Protein 5E7P (pdb70)

Nearest PDB structures (foldseek):
  5e7p-assembly1_A  TM=1.001E+00  e=0.000E+00  Mycolicibacterium smegmatis MC2 155
  5e7p-assembly2_B  TM=9.963E-01  e=0.000E+00  Mycolicibacterium smegmatis MC2 155
  5vca-assembly1_N  TM=5.232E-01  e=3.056E-39  Thermoplasma acidophilum DSM 1728
  6nyy-assembly1_B  TM=8.765E-01  e=4.030E-19  Homo sapiens
  8xks-assembly1_F  TM=8.580E-01  e=3.601E-17  Chlamydomonas reinhardtii

Sequence (1423 aa):
TPLSHLRLTARLNTSALDSRRGVVRLHPEVLAALGIREWDAVALTGTRTTAAVAGVAGPGVPAGTALLDDVTLSNAGVRENAAVLVSPVTVYGARSVTVSGSRLLATQSISPATLRMALLGKVMTVGDTVSLLPRDSAATSALASSVGITWTSELLTVTAVDPPGTVSVQPNSVVSWGTGTPEDPAPPPTGRHTVSPQRSEQPVSFDDVKVTHPQAVKLDEWLRLSLDEPELLKTLGATPHLGVLVSGPAGVGKATMVRAVCASRRVVELDGPEVGALQVDERLRSVTSAVAAVTESGGVLFIADVDALLPAGNEMRPPEPVATLILAELRKAVATPGVAFIATSAVPENVDARLRAPEVCDRELGLSLPDATARRSLLEMLLRGVPSEDLDLGDIADHTPGFVVADLAAVVREGALRAAARASSSDDDPVLRHADLEGALTVIRPLSRSAEVSVGSVTLDDVGDMVETKRALTEAVLWPLQHPDTFSRLGIDPPRGVLLYGPPGCGKTFVVRALASSGRLSVHAVKGSELMDKWVGSSEKAVRELFARARDSAPSLVFLDEIDALAPRRGQNFDSGVTDKVVASLLTELDGIEPLRDVVVLGATNRPDLIDPALLRPGRLERLVFVEPPDAAARRDILRTAGKSIPLADDVDLDSLADDLDGYSAADCVALLRESAMTAMRRSIDAADVTAADVAKARETVRPSLDPAQVESLREFAEKPLSHLRLTARLNTSALDSRRGVVRLHPEVLAALGIREWDAVALTGTRTTAAVAGVAGPGVPAGTALLDDVTLSNAGVRENAAVLVSPVTVYGARSVTVSGSRLATQSISPATLRMALLGKVMTVGDTVSLLPRDSAATSALASSVGITWTSELLTVTAVDPPGTVSVQPNSVVSWGPPTGRHTVSPQRSEQPVSFDDVKVTHPQAVKLDEWLRLSLDEPELLKTLGATPHLGVLVSGPAGVGKATMVRAVCASRRVVELDGPEVGALQVDERLRSVTSAVAAVTESGGVLFIADVDALLPAGNEMRPPEPVATLILAELRKAVATPGVAFIATSAVPENVDARLRAPEVCDRELGLSLPDATARRSLLEMLLRGVPSEDLDLGDIADHTPGFVVADLAAVVREGALRAAARASSSDDDPVLRHADLEGALTVIRPLSRSASEEVSVGSVTLDDVGDMVETKRALTEAVLWPLQHPDTFSRLGIDPPRGVLLYGPPGCGKTFVVRALASSGRLSVHAVKGSELMDKWVGSSEKAVRELFARARDSAPSLVFLDEIDALAPRGVTDKVVASLLTELDGIEPLRDVVVLGATNRPDLIDPALLRPGRLERLVFVEPPDAAARRDILRTAGKSIPLADDVDLDSLADDLDGYSAADCVALLRESAMTAMRRSIDAADVTAADVAKARETVRPSLDPAQVESLREFAEK

Organism: Mycolicibacterium smegmatis (strain ATCC 700084 / mc(2)155) (NCBI:txid246196)

Solvent-accessible surface area: 57367 Å² total; per-residue (Å²): 145,120,124,11,82,6,168,5,56,0,89,53,13,127,54,78,64,21,18,74,17,28,4,0,20,0,30,27,0,0,12,20,0,3,44,25,81,55,22,43,8,0,12,0,47,33,126,103,81,2,10,2,9,0,0,52,10,40,143,75,18,77,8,7,10,0,26,0,1,66,20,7,18,69,11,0,22,12,184,98,96,15,56,0,68,0,17,31,45,95,20,137,33,3,111,28,0,30,0,46,31,51,58,145,7,16,84,82,20,56,24,47,25,0,36,98,10,0,51,7,56,11,0,16,77,27,5,31,18,8,7,16,33,45,145,122,88,45,36,66,62,4,23,82,51,20,35,12,114,12,85,35,48,81,2,59,2,68,41,17,51,24,118,46,15,0,0,0,19,27,44,0,6,1,30,9,23,110,53,79,138,105,31,78,84,27,73,95,43,2,141,52,90,66,47,84,104,190,29,169,60,123,40,50,46,41,29,10,40,17,19,15,68,10,0,76,50,0,23,32,6,1,86,5,11,34,71,71,58,116,8,16,149,75,43,69,18,66,65,64,3,0,0,0,0,4,11,26,26,16,2,14,11,22,48,0,0,78,2,9,1,31,49,30,54,8,0,34,0,31,0,3,26,0,20,64,34,106,57,99,76,21,43,90,1,0,53,46,0,0,56,24,0,38,86,86,11,10,0,1,0,0,5,16,0,13,33,6,0,69,19,22,95,100,101,141,88,37,94,119,15,5,71,97,0,1,42,37,0,89,113,0,6,60,31,116,44,3,0,0,0,0,1,0,27,62,14,43,70,0,3,28,91,0,39,20,106,95,0,3,54,37,11,0,2,4,12,8,9,25,36,86,4,10,113,16,15,0,81,38,47,15,143,73,9,66,48,97,120,16,85,16,14,41,0,2,93,119,0,61,2,16,2,38,22,6,0,21,20,0,2,38,8,0,3,13,33,0,18,44,59,4,95,98,65,133,94,102,6,37,0,87,41,65,7,0,88,13,0,34,64,7,29,29,7,10,10,42,4,67,86,120,42,51,3,3,2,23,56,87,54,5,11,29,18,104,108,11,44,113,17,0,35,51,5,0,14,44,5,10,85,17,56,18,8,14,48,86,68,61,56,93,23,15,27,4,0,0,0,1,0,6,90,34,3,12,14,26,65,0,0,64,3,0,8,7,38,6,106,10,1,31,7,50,10,75,0,31,60,0,33,107,127,52,55,44,61,12,42,124,10,2,107,30,6,0,33,15,0,96,11,0,29,36,0,0,0,10,0,14,52,0,27,30,1,0,13,102,223,40,104,64,183,56,112,24,66,14,91,119,0,14,56,11,0,32,89,20,2,68,39,4,60,74,54,69,56,1,1,7,0,0,0,1,56,105,2,60,55,1,30,57,11,0,39,137,113,21,41,0,67,111,57,18,42,4,86,22,11,89,32,64,8,10,62,55,10,0,120,53,44,6,164,54,13,42,59,22,157,97,21,75,20,42,55,23,0,76,91,0,116,20,2,2,16,54,19,0,74,34,1,14,72,44,3,0,12,15,0,0,132,115,36,61,147,54,11,69,2,36,41,71,3,14,58,125,1,65,127,98,18,132,60,76,32,64,107,70,103,12,84,72,14,95,69,38,59,158,184,192,118,26,92,8,171,1,59,0,89,60,10,138,47,80,64,18,20,70,20,30,3,0,21,0,28,21,0,0,11,18,1,1,48,25,72,57,23,41,11,0,12,0,50,35,127,105,75,3,10,3,9,0,0,53,11,38,145,81,22,66,10,6,5,0,28,0,1,65,18,9,16,74,13,0,21,12,75,96,98,38,57,0,67,0,29,18,44,82,10,129,38,4,97,27,0,27,1,52,33,45,207,134,5,45,115,82,17,53,25,51,27,0,36,99,10,1,51,5,55,14,1,17,70,22,5,33,18,10,15,12,29,68,150,127,87,36,30,66,66,5,28,82,50,19,36,16,107,10,62,26,56,78,2,57,1,69,42,18,46,26,121,44,17,0,0,0,20,26,45,0,6,0,18,37,94,118,114,47,1,93,36,84,66,36,83,130,87,27,159,37,126,38,50,50,39,31,7,34,24,18,14,78,6,0,78,49,0,24,20,2,0,101,4,10,35,76,64,61,137,9,9,67,87,39,70,22,97,57,70,0,0,0,0,0,5,11,21,26,14,3,14,12,23,50,0,1,82,4,8,1,28,52,26,49,9,0,27,1,29,0,3,25,0,19,60,32,111,55,101,61,19,41,108,0,1,54,29,0,2,60,19,0,53,143,80,14,10,0,1,0,0,5,15,0,12,31,6,0,56,16,26,91,142,167,135,79,44,86,115,13,7,72,98,0,1,43,23,0,87,109,0,6,57,24,111,42,4,0,0,0,0,1,0,27,48,11,36,74,0,4,26,91,0,39,19,114,82,0,3,61,41,12,0,2,5,6,8,9,30,38,84,15,10,107,10,14,0,79,38,48,15,143,76,11,60,45,77,126,18,85,18,14,47,0,1,95,122,0,59,3,16,3,38,26,6,0,22,17,0,0,37,8,0,3,32,29,0,23,48,75,8,82,96,84,97,87,90,3,55,0,113,42,65,6,0,89,15,0,36,67,5,22,26,9,8,11,40,3,38,70,77,67,95,24,48,4,3,1,25,58,136,49,6,14,33,17,75,137,12,40,157,36,0,31,65,7,2,13,40,8,1,43,20,42,26,10,20,48,93,74,61,59,100,20,24,60,7,0,0,0,2,0,2,87,34,5,14,11,28,63,0,4,55,2,5,6,7,35,3,106,5,1,33,7,44,12,66,0,51,78,1,43,113,55,53,74,45,60,15,18,130,10,2,110,32,5,0,42,15,0,90,11,0,21,29,0,4,0,9,2,6,49,0,29,32,1,0,56,174,105,80,60,102,120,5,14,57,11,1,35,88,15,2,66,38,6,56,79,54,76,54,2,2,5,2,0,0,2,48,81,1,55,77,1,35,62,12,0,42,144,119,20,36,0,66,111,67,18,44,3,92,21,12,90,29,63,7,15,63,57,14,0,122,56,41,10,155,67,15,41,63,25,155,91,20,68,21,45,64,23,0,80,88,0,114,20,2,4,17,54,12,0,71,24,0,15,86,38,3,0,9,30,0,2,140,111,38,52,142,58,8,76,4,35,39,70,5,14,59,123,1,64,116,93,12,149,56,81,28,75,96,69,63,17,91,58,3,99,107,40,59,153,111

Radius of gyration: 36.1 Å; Cα contacts (8 Å, |Δi|>4): 3089; chains: 2; bounding box: 114×75×90 Å

Foldseek 3Di:
DDWDKDKAWEAEDPDLLQAQQQEKEAALLVCLQQVHDFQAKKWKADPAIDIGGYFHHDPPAARRYMYHHPQVCVRRVHDHRGMIMITGDAAAAWLEWEKEDDLVCLAVPDQLNVLLLQALHKAAAFGKHWSDSDAVPLLVVQLVLLPNDDGTGIMGTHDIPPHDMYGRFLNHTYHYPQDDPVHDGGDAWFAKDKDAFLHDAPAALVLCCVAWVLLVVVLVLCCCLQPVVVVCVVVVHDSFAAEEEAAFTQQQRVSSVCNSQNRWMEIEGEQSRLLPDDLVVSLVRLLVSLCVCLVVATEYEYEANLSVAFQDFVVGHTDPSNVSSVVSQLVSRPRRRYYYYYYHHDPLRGHVSCCPCSHHVAYAYTKAAALVRQLSLLVVSCVVNAADAQPSSVLSVPDFLAHSSLSSQLVSSQSVVQVVVCVVVVHNGHGHNCSSVSSVSSGDGSQSSRPVRQRNAAVLLDFDPPVVLVVCCVLPVVLQVPVPVCVVVVHFARAAAEEEEAPQACSPVVVSNVRRNIPEGEQEDELCCLPPGGDDQSQVVLVRSLSNCVSHFLYEYEYEQVLSQAFAPPPDDDPCSSVSSNVSNLVSLLVCLRDRSYYYYYYHHCPVRGHCSQCDTSHRPHYDYRAFQALVRQLRLLCSLCVSQAADPQDDSNVVSNVPPLAGSNLSSQLSNQQQNLQCVVDVSRRHRYPVSSVVSCVVRDRDHDPVSRVVRVCVSPD/DFDKAKAWEAEDPDLLQAQLFEKEAALLLCLQRVHDAQAKKWKADVHIDIGGYFHHDPPAFRRYMYHHDQRCVQRVHDHRGMIMIHGDAAAAWLEWAKADDPVCQPPPDQLNVLLLQALHKDAAFGKHFSDSDCPDLLVVQCVLLPNDDGGDIMGTHDTPPHDMYGRFLNHTYHNNPDWQAKDKAAALHDAPAALVLCCVAWVLLVVVLVLQCCLQPPVVVCVVVVHHSFAAEEEAAFTQQQRVSSVCNSQNRWIEIEGAQSRLLPDDLVVSLVRLLVSLCVCLVPATEYEYEANLSNAFQDFVVGHTDPSNVSSVVSQLVQSPRRRYYYYYYHHDPLRGHVSCCDCSHHPAYAYTKAAALVRLLSLLVVSCVPRAADAQPSSVLSVVQQLAHSSLSSQLVSSLSVVQCVVCVVVVHRGYGYNVSSVSSVSSGDGSCSSHSDVPRQRNAAPLLDWFCPVVLVVCCVQPVCLQVCVVVCVVVVHAARAAAEEEEAPQACRVVSVSRVSRNIPAGEQEDELVVLPPRGPDQSQVVLVNSLSNCVSHFLYEYEYENQLSQAFLVSSVSSVVSNLVSLLVCLRDRSYYYYYYDHCPVRHNCSQCDPSHNVHYDYRAFAALVRLLRLLCSLCPSQAADPQDDSNVVSNVLPLAGSNLSSQLSNQQQNLLCVVDVSRRHGYPVSSVVSCVVRDRPHDPVSNVVRVPPNVD

Secondary structure (DSSP, 8-state):
-----EEEEEEE---TTTSSSSEEEE-HHHHHHHT--TT-EEEEESSSEEEEEEEE--TT--TTEEEE-HHHHHHHT--TTEEEEEEE---EEPSEEEEE--HHHHHHS-HHHHHHHTTT-EEETT-EEES-S---HHHHHHHHHHT--S---EEEEEEEESSSEEE--TT-EEEE----SSSPPPPP-S--EEE-TT---SS-HHHHHTT-THHHHHHHHHHHHHT-HHHHHHHT--S--EEEEE-STTSSHHHHHHHHTTTS-EEEEEHHHHHHS-HHHHHHHHHHHHHHHHHH-EEEEEETTTTTSB---SSS---THHHHHHHHHHHHHTSTTEEEEEE-SSGGGB-TTTSSTTS--EEEE-----HHHHHHHHHHHTTT--BS---HHHHHHT-TT--HHHHHHHHHHHHHHHHHHHHHH-SPP-B-HHHHHHHTTT---GGG----STTS--GGGS-S-HHHHHHHIIIIIHHHH-HHHHHHTTPPPPPEEEEE--TTSSTTHHHHHHTTSSSSEEEEEEHHIIIIISSS-HHHHHHHHHHHHHHT-SEEEEEETHHHHSBPTTS--STTHHHHHHHHHHHHHHHHTT-SSEEEEEEES-GGGB-GGGGSTTSEEEEEE-PPP-HHHHHHHHHHHTTTS-B-TT--HHHHHHH-TT--HHHHHHHHHHHHHHHHHH-STT-SB-HHHHHHHHHHS-----HHHHHHHHTTTT-/----EEEEEEEP--GGGSSSSEEEE-HHHHHHHT--TT-EEEEESSSEEEEEEEEPPTT--TTEEEE-HHHHHHHT--TTEEEEEEE---EEPSEEEEE--HHHHHHS-HHHHHHHTTT-EEETT-EEES-S----HHHHHHHHTT--S---EEEEEEEESSSEEE--TT-EEE-----S--EEEPTT---SS-HHHHHTT-THHHHHHHHHHHHHT-HHHHHHTT----EEEEEE-STTSSHHHHHHHHTTTS-EEEEEHHHHHHS-HHHHHHHHHHHHHHHHHH-EEEEEETGGGTSB---SSSPPPHHHHHHHHHHHHHHTSTTEEEEEE-SSGGGB-TTTSSTTS--EEEE-----HHHHHHHHHHHTTT--BS---HHHHHHT-TT--HHHHHHHHHHHHHHHHHHHHHHTPPP-B-HHHHHHHTTTPPPGGGSSS-S-STTSS-GGGS-S-HHHHHHHIIIIIHHHH-HHHHHHTTPPPPPPEEEE--TTSSHHHHHHHHTTSSSSEEEEEEHHHHTTTSSS-HHHHHHHHHHHHHHH-SEEEEEETHHHHSB--HHHHHHHHHHHHHHHHTT-SSEEEEEEES-GGGB-GGGGSTTSS-EEEE-PPP-HHHHHHHHHHHTTT--B-TT--HHHHHHH-TT--HHHHHHHHHHHHHHHHHH-STT--B-HHHHHHHHHHS-----HHHHHHHHTTTT-

CATH classification: 3.40.50.300 (+1 more: 3.40.50.300)

InterPro domains:
  IPR003338 CDC48, N-terminal subdomain [PF02359] (34-106)
  IPR003338 CDC48, N-terminal subdomain [SM01073] (23-107)
  IPR003593 AAA+ ATPase domain [SM00382] (262-393)
  IPR003593 AAA+ ATPase domain [SM00382] (518-655)
  IPR003959 ATPase, AAA-type, core [PF00004] (266-389)
  IPR003959 ATPase, AAA-type, core [PF00004] (522-652)
  IPR003960 ATPase, AAA-type, conserved site [PS00674] (623-641)
  IPR009010 Aspartate decarboxylase-like domain superfamily [SSF50692] (34-105)
  IPR027417 P-loop containing nucleoside triphosphate hydrolase [G3DSA:3.40.50.300] (216-392)
  IPR027417 P-loop containing nucleoside triphosphate hydrolase [G3DSA:3.40.50.300] (481-734)
  IPR027417 P-loop containing nucleoside triphosphate hydrolase [SSF52540] (225-448)
  IPR027417 P-loop containing nucleoside triphosphate hydrolase [SSF52540] (481-738)
  IPR041569 AAA ATPase, AAA+ lid domain [PF17862] (675-718)
  IPR050168 AAA ATPase domain-containing protein [PTHR23077] (211-742)

Structure (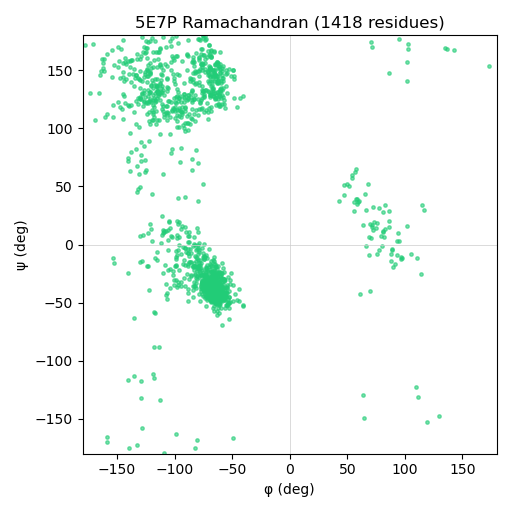mmCIF, N/CA/C/O backbone):
data_5E7P
#
_entry.id   5E7P
#
_cell.length_a   86.801
_cell.length_b   111.816
_cell.length_c   151.705
_cell.angle_alpha   90.00
_cell.angle_beta   90.00
_cell.angle_gamma   90.00
#
_symmetry.space_group_name_H-M   'P 21 21 21'
#
loop_
_entity.id
_entity.type
_entity.pdbx_description
1 polymer 'Cell division control protein Cdc48'
2 non-polymer "ADENOSINE-5'-DIPHOSPHATE"
3 non-polymer 'TETRAETHYLENE GLYCOL'
4 non-polymer GLYCEROL
5 non-polymer 'TRIETHYLENE GLYCOL'
6 water water
#
loop_
_atom_site.group_PDB
_atom_site.id
_atom_site.type_symbol
_atom_site.label_atom_id
_atom_site.label_alt_id
_atom_site.label_comp_id
_atom_site.label_asym_id
_atom_site.label_entity_id
_atom_site.label_seq_id
_atom_site.pdbx_PDB_ins_code
_atom_site.Cartn_x
_atom_site.Cartn_y
_atom_site.Cartn_z
_atom_site.occupancy
_atom_site.B_iso_or_equiv
_atom_site.auth_seq_id
_atom_site.auth_comp_id
_atom_site.auth_asym_id
_atom_site.auth_atom_id
_atom_site.pdbx_PDB_model_num
ATOM 1 N N . THR A 1 17 ? 78.748 63.286 62.316 1.00 76.27 17 THR A N 1
ATOM 2 C CA . THR A 1 17 ? 79.471 62.744 63.460 1.00 74.34 17 THR A CA 1
ATOM 3 C C . THR A 1 17 ? 80.251 61.488 63.075 1.00 73.04 17 THR A C 1
ATOM 4 O O . THR A 1 17 ? 79.693 60.568 62.476 1.00 72.51 17 THR A O 1
ATOM 6 N N . PRO A 1 18 ? 81.549 61.449 63.425 1.00 71.42 18 PRO A N 1
ATOM 7 C CA . PRO A 1 18 ? 82.437 60.321 63.119 1.00 68.81 18 PRO A CA 1
ATOM 8 C C . PRO A 1 18 ? 81.942 59.005 63.720 1.00 64.35 18 PRO A C 1
ATOM 9 O O . PRO A 1 18 ? 81.571 58.952 64.895 1.00 62.37 18 PRO A O 1
ATOM 13 N N . LEU A 1 19 ? 81.937 57.954 62.907 1.00 61.83 19 LEU A N 1
ATOM 14 C CA . LEU A 1 19 ? 81.428 56.656 63.333 1.00 57.92 19 LEU A CA 1
ATOM 15 C C . LEU A 1 19 ? 82.534 55.795 63.933 1.00 51.62 19 LEU A C 1
ATOM 16 O O . LEU A 1 19 ? 83.300 55.153 63.210 1.00 49.35 19 LEU A O 1
ATOM 21 N N . SER A 1 20 ? 82.613 55.789 65.260 1.00 45.71 20 SER A N 1
ATOM 22 C CA . SER A 1 20 ? 83.636 55.023 65.963 1.00 41.66 20 SER A CA 1
ATOM 23 C C . SER A 1 20 ? 83.391 53.521 65.823 1.00 34.45 20 SER A C 1
ATOM 24 O O . SER A 1 20 ? 82.256 53.085 65.659 1.00 32.99 20 SER A O 1
ATOM 27 N N . HIS A 1 21 ? 84.462 52.736 65.887 1.00 31.82 21 HIS A N 1
ATOM 28 C CA . HIS A 1 21 ? 84.366 51.296 65.680 1.00 32.29 21 HIS A CA 1
ATOM 29 C C . HIS A 1 21 ? 85.601 50.579 66.214 1.00 34.19 21 HIS A C 1
ATOM 30 O O . HIS A 1 21 ? 86.675 51.170 66.325 1.00 37.29 21 HIS A O 1
ATOM 37 N N . LEU A 1 22 ? 85.444 49.300 66.537 1.00 33.56 22 LEU A N 1
ATOM 38 C CA . LEU A 1 22 ? 86.550 48.490 67.029 1.00 34.67 22 LEU A CA 1
ATOM 39 C C . LEU A 1 22 ? 86.436 47.062 66.523 1.00 38.18 22 LEU A C 1
ATOM 40 O O . LEU A 1 22 ? 85.335 46.530 66.381 1.00 35.70 22 LEU A O 1
ATOM 45 N N . ARG A 1 23 ? 87.579 46.446 66.242 1.00 43.61 23 ARG A N 1
ATOM 46 C CA . ARG A 1 23 ? 87.610 45.025 65.943 1.00 46.12 23 ARG A CA 1
ATOM 47 C C . ARG A 1 23 ? 87.863 44.270 67.238 1.00 44.89 23 ARG A C 1
ATOM 48 O O . ARG A 1 23 ? 88.823 44.557 67.951 1.00 44.74 23 ARG A O 1
ATOM 56 N N . LEU A 1 24 ? 86.995 43.315 67.548 1.00 44.00 24 LEU A N 1
ATOM 57 C CA . LEU A 1 24 ? 87.149 42.519 68.757 1.00 46.27 24 LEU A CA 1
ATOM 58 C C . LEU A 1 24 ? 87.128 41.033 68.428 1.00 48.30 24 LEU A C 1
ATOM 59 O O . LEU A 1 24 ? 86.816 40.641 67.304 1.00 47.51 24 LEU A O 1
ATOM 64 N N . THR A 1 25 ? 87.468 40.214 69.417 1.00 50.18 25 THR A N 1
ATOM 65 C CA . THR A 1 25 ? 87.362 38.768 69.285 1.00 51.73 25 THR A CA 1
ATOM 66 C C . THR A 1 25 ? 85.989 38.330 69.783 1.00 51.95 25 THR A C 1
ATOM 67 O O . THR A 1 25 ? 85.565 38.709 70.875 1.00 50.23 25 THR A O 1
ATOM 71 N N . ALA A 1 26 ? 85.291 37.538 68.976 1.00 53.77 26 ALA A N 1
ATOM 72 C CA . ALA A 1 26 ? 83.941 37.105 69.317 1.00 53.31 26 ALA A CA 1
ATOM 73 C C . ALA A 1 26 ? 83.939 35.708 69.923 1.00 57.18 26 ALA A C 1
ATOM 74 O O . ALA A 1 26 ? 84.135 34.718 69.218 1.00 59.78 26 ALA A O 1
ATOM 76 N N . ARG A 1 27 ? 83.717 35.632 71.232 1.00 57.75 27 ARG A N 1
ATOM 77 C CA . ARG A 1 27 ? 83.633 34.346 71.915 1.00 60.57 27 ARG A CA 1
ATOM 78 C C . ARG A 1 27 ? 82.184 33.958 72.190 1.00 58.67 27 ARG A C 1
ATOM 79 O O . ARG A 1 27 ? 81.336 34.815 72.432 1.00 56.89 27 ARG A O 1
ATOM 87 N N . LEU A 1 28 ? 81.910 32.658 72.148 1.00 59.68 28 LEU A N 1
ATOM 88 C CA . LEU A 1 28 ? 80.563 32.143 72.353 1.00 59.57 28 LEU A CA 1
ATOM 89 C C . LEU A 1 28 ? 80.141 32.264 73.814 1.00 60.72 28 LEU A C 1
ATOM 90 O O . LEU A 1 28 ? 80.797 31.725 74.706 1.00 61.22 28 LEU A O 1
ATOM 95 N N . ASN A 1 29 ? 79.044 32.976 74.051 1.00 61.08 29 ASN A N 1
ATOM 96 C CA . ASN A 1 29 ? 78.478 33.084 75.388 1.00 61.64 29 ASN A CA 1
ATOM 97 C C . ASN A 1 29 ? 77.919 31.732 75.812 1.00 64.41 29 ASN A C 1
ATOM 98 O O . ASN A 1 29 ? 76.964 31.233 75.219 1.00 65.13 29 ASN A O 1
ATOM 103 N N . THR A 1 30 ? 78.522 31.143 76.838 1.00 67.05 30 THR A N 1
ATOM 104 C CA . THR A 1 30 ? 78.177 29.788 77.258 1.00 71.05 30 THR A CA 1
ATOM 105 C C . THR A 1 30 ? 76.992 29.734 78.223 1.00 72.43 30 THR A C 1
ATOM 106 O O . THR A 1 30 ? 76.417 28.668 78.448 1.00 74.95 30 THR A O 1
ATOM 110 N N . SER A 1 31 ? 76.630 30.879 78.792 1.00 69.85 31 SER A N 1
ATOM 111 C CA . SER A 1 31 ? 75.509 30.942 79.724 1.00 69.21 31 SER A CA 1
ATOM 112 C C . SER A 1 31 ? 74.172 30.938 78.987 1.00 67.37 31 SER A C 1
ATOM 113 O O . SER A 1 31 ? 73.870 31.858 78.228 1.00 65.77 31 SER A O 1
ATOM 116 N N . ALA A 1 32 ? 73.373 29.900 79.221 1.00 67.68 32 ALA A N 1
ATOM 117 C CA . ALA A 1 32 ? 72.077 29.761 78.561 1.00 66.49 32 ALA A CA 1
ATOM 118 C C . ALA A 1 32 ? 71.085 30.832 79.008 1.00 62.94 32 ALA A C 1
ATOM 119 O O . ALA A 1 32 ? 70.183 31.206 78.257 1.00 60.69 32 ALA A O 1
ATOM 121 N N . LEU A 1 33 ? 71.256 31.320 80.232 1.00 61.84 33 LEU A N 1
ATOM 122 C CA . LEU A 1 33 ? 70.369 32.340 80.781 1.00 60.44 33 LEU A CA 1
ATOM 123 C C . LEU A 1 33 ? 70.738 33.737 80.290 1.00 57.43 33 LEU A C 1
ATOM 124 O O . LEU A 1 33 ? 70.049 34.712 80.587 1.00 56.14 33 LEU A O 1
ATOM 129 N N . ASP A 1 34 ? 71.827 33.827 79.535 1.00 57.29 34 ASP A N 1
ATOM 130 C CA . ASP A 1 34 ? 72.300 35.106 79.028 1.00 56.82 34 ASP A CA 1
ATOM 131 C C . ASP A 1 34 ? 72.216 35.124 77.505 1.00 56.29 34 ASP A C 1
ATOM 132 O O . ASP A 1 34 ? 72.441 36.155 76.868 1.00 54.79 34 ASP A O 1
ATOM 137 N N . SER A 1 35 ? 71.876 33.976 76.930 1.00 57.63 35 SER A N 1
ATOM 138 C CA . SER A 1 35 ? 71.908 33.802 75.484 1.00 59.79 35 SER A CA 1
ATOM 139 C C . SER A 1 35 ? 70.522 33.863 74.853 1.00 60.06 35 SER A C 1
ATOM 140 O O . SER A 1 35 ? 69.514 33.623 75.518 1.00 60.14 35 SER A O 1
ATOM 143 N N . ARG A 1 36 ? 70.492 34.188 73.564 1.00 61.26 36 ARG A N 1
ATOM 144 C CA . ARG A 1 36 ? 69.259 34.224 72.783 1.00 64.17 36 ARG A CA 1
ATOM 145 C C . ARG A 1 36 ? 68.244 35.221 73.341 1.00 62.35 36 ARG A C 1
ATOM 146 O O . ARG A 1 36 ? 67.039 34.969 73.335 1.00 63.30 36 ARG A O 1
ATOM 154 N N . ARG A 1 37 ? 68.746 36.355 73.820 1.00 59.80 37 ARG A N 1
ATOM 155 C CA . ARG A 1 37 ? 67.897 37.411 74.364 1.00 57.16 37 ARG A CA 1
ATOM 156 C C . ARG A 1 37 ? 68.201 38.757 73.711 1.00 56.57 37 ARG A C 1
ATOM 157 O O . ARG A 1 37 ? 67.704 39.796 74.145 1.00 58.09 37 ARG A O 1
ATOM 165 N N . GLY A 1 38 ? 69.023 38.729 72.666 1.00 53.30 38 GLY A N 1
ATOM 166 C CA . GLY A 1 38 ? 69.367 39.931 71.929 1.00 49.26 38 GLY A CA 1
ATOM 167 C C . GLY A 1 38 ? 70.388 40.794 72.644 1.00 45.52 38 GLY A C 1
ATOM 168 O O . GLY A 1 38 ? 70.381 42.017 72.511 1.00 43.78 38 GLY A O 1
ATOM 169 N N . VAL A 1 39 ? 71.276 40.155 73.397 1.00 44.59 39 VAL A N 1
ATOM 170 C CA . VAL A 1 39 ? 72.259 40.881 74.193 1.00 44.38 39 VAL A CA 1
ATOM 171 C C . VAL A 1 39 ? 73.687 40.431 73.899 1.00 45.27 39 VAL A C 1
ATOM 172 O O . VAL A 1 39 ? 73.996 39.241 73.952 1.00 48.22 39 VAL A O 1
ATOM 176 N N . VAL A 1 40 ? 74.552 41.391 73.587 1.00 43.88 40 VAL A N 1
ATOM 177 C CA . VAL A 1 40 ? 75.973 41.120 73.398 1.00 43.57 40 VAL A CA 1
ATOM 178 C C . VAL A 1 40 ? 76.783 41.741 74.543 1.00 43.10 40 VAL A C 1
ATOM 179 O O . VAL A 1 40 ? 76.562 42.893 74.917 1.00 41.88 40 VAL A O 1
ATOM 183 N N . ARG A 1 41 ? 77.706 40.967 75.108 1.00 44.47 41 ARG A N 1
ATOM 184 C CA . ARG A 1 41 ? 78.474 41.413 76.269 1.00 43.92 41 ARG A CA 1
ATOM 185 C C . ARG A 1 41 ? 79.782 42.113 75.887 1.00 44.85 41 ARG A C 1
ATOM 186 O O . ARG A 1 41 ? 80.668 41.519 75.269 1.00 43.86 41 ARG A O 1
ATOM 194 N N . LEU A 1 42 ? 79.892 43.380 76.272 1.00 45.34 42 LEU A N 1
ATOM 195 C CA . LEU A 1 42 ? 81.071 44.180 75.970 1.00 46.18 42 LEU A CA 1
ATOM 196 C C . LEU A 1 42 ? 81.719 44.707 77.244 1.00 48.38 42 LEU A C 1
ATOM 197 O O . LEU A 1 42 ? 81.035 44.999 78.225 1.00 49.30 42 LEU A O 1
ATOM 202 N N . HIS A 1 43 ? 83.041 44.824 77.224 1.00 49.35 43 HIS A N 1
ATOM 203 C CA . HIS A 1 43 ? 83.771 45.437 78.323 1.00 49.34 43 HIS A CA 1
ATOM 204 C C . HIS A 1 43 ? 83.396 46.913 78.393 1.00 47.26 43 HIS A C 1
ATOM 205 O O . HIS A 1 43 ? 83.151 47.541 77.364 1.00 45.15 43 HIS A O 1
ATOM 212 N N . PRO A 1 44 ? 83.328 47.470 79.610 1.00 48.84 44 PRO A N 1
ATOM 213 C CA . PRO A 1 44 ? 82.993 48.888 79.784 1.00 47.85 44 PRO A CA 1
ATOM 214 C C . PRO A 1 44 ? 83.929 49.827 79.023 1.00 47.63 44 PRO A C 1
ATOM 215 O O . PRO A 1 44 ? 83.502 50.902 78.599 1.00 47.19 44 PRO A O 1
ATOM 219 N N . GLU A 1 45 ? 85.186 49.427 78.855 1.00 47.17 45 GLU A N 1
ATOM 220 C CA . GLU A 1 45 ? 86.142 50.249 78.122 1.00 47.92 45 GLU A CA 1
ATOM 221 C C . GLU A 1 45 ? 85.753 50.365 76.649 1.00 44.82 45 GLU A C 1
ATOM 222 O O . GLU A 1 45 ? 85.989 51.395 76.015 1.00 43.28 45 GLU A O 1
ATOM 228 N N . VAL A 1 46 ? 85.152 49.307 76.114 1.00 42.92 46 VAL A N 1
ATOM 229 C CA . VAL A 1 46 ? 84.640 49.329 74.749 1.00 42.56 46 VAL A CA 1
ATOM 230 C C . VAL A 1 46 ? 83.484 50.319 74.643 1.00 41.89 46 VAL A C 1
ATOM 231 O O . VAL A 1 46 ? 83.419 51.114 73.706 1.00 40.26 46 VAL A O 1
ATOM 235 N N . LEU A 1 47 ? 82.581 50.268 75.619 1.00 42.46 47 LEU A N 1
ATOM 236 C CA . LEU A 1 47 ? 81.452 51.189 75.678 1.00 40.43 47 LEU A CA 1
ATOM 237 C C . LEU A 1 47 ? 81.938 52.632 75.735 1.00 40.15 47 LEU A C 1
ATOM 238 O O . LEU A 1 47 ? 81.382 53.513 75.079 1.00 40.00 47 LEU A O 1
ATOM 243 N N . ALA A 1 48 ? 82.984 52.864 76.520 1.00 40.00 48 ALA A N 1
ATOM 244 C CA . ALA A 1 48 ? 83.565 54.194 76.645 1.00 39.71 48 ALA A CA 1
ATOM 245 C C . ALA A 1 48 ? 84.248 54.627 75.345 1.00 41.64 48 ALA A C 1
ATOM 246 O O . ALA A 1 48 ? 84.088 55.762 74.898 1.00 43.85 48 ALA A O 1
ATOM 248 N N . ALA A 1 49 ? 85.002 53.714 74.740 1.00 40.82 49 ALA A N 1
ATOM 249 C CA . ALA A 1 49 ? 85.726 54.004 73.503 1.00 40.50 49 ALA A CA 1
ATOM 250 C C . ALA A 1 49 ? 84.779 54.261 72.336 1.00 39.84 49 ALA A C 1
ATOM 251 O O . ALA A 1 49 ? 85.062 55.080 71.460 1.00 42.57 49 ALA A O 1
ATOM 253 N N . LEU A 1 50 ? 83.656 53.554 72.328 1.00 36.33 50 LEU A N 1
ATOM 254 C CA . LEU A 1 50 ? 82.670 53.708 71.267 1.00 35.35 50 LEU A CA 1
ATOM 255 C C . LEU A 1 50 ? 81.776 54.928 71.481 1.00 37.91 50 LEU A C 1
ATOM 256 O O . LEU A 1 50 ? 81.142 55.414 70.545 1.00 38.67 50 LEU A O 1
ATOM 261 N N . GLY A 1 51 ? 81.727 55.418 72.715 1.00 40.84 51 GLY A N 1
ATOM 262 C CA . GLY A 1 51 ? 80.938 56.594 73.036 1.00 40.75 51 GLY A CA 1
ATOM 263 C C . GLY A 1 51 ? 79.492 56.271 73.359 1.00 40.05 51 GLY A C 1
ATOM 264 O O . GLY A 1 51 ? 78.600 57.092 73.144 1.00 39.62 51 GLY A O 1
ATOM 265 N N . ILE A 1 52 ? 79.259 55.072 73.882 1.00 40.04 52 ILE A N 1
ATOM 266 C CA . ILE A 1 52 ? 77.911 54.634 74.219 1.00 39.43 52 ILE A CA 1
ATOM 267 C C . ILE A 1 52 ? 77.806 54.185 75.671 1.00 41.68 52 ILE A C 1
ATOM 268 O O . ILE A 1 52 ? 78.815 53.941 76.332 1.00 43.21 52 ILE A O 1
ATOM 273 N N . ARG A 1 53 ? 76.575 54.076 76.159 1.00 40.81 53 ARG A N 1
ATOM 274 C CA . ARG A 1 53 ? 76.323 53.540 77.490 1.00 39.73 53 ARG A CA 1
ATOM 275 C C . ARG A 1 53 ? 75.828 52.109 77.363 1.00 38.46 53 ARG A C 1
ATOM 276 O O . ARG A 1 53 ? 75.646 51.606 76.257 1.00 37.38 53 ARG A O 1
ATOM 284 N N . GLU A 1 54 ? 75.605 51.458 78.497 1.00 40.94 54 GLU A N 1
ATOM 285 C CA . GLU A 1 54 ? 74.969 50.150 78.500 1.00 43.48 54 GLU A CA 1
ATOM 286 C C . GLU A 1 54 ? 73.554 50.286 77.935 1.00 40.90 54 GLU A C 1
ATOM 287 O O . GLU A 1 54 ? 72.947 51.353 78.035 1.00 40.89 54 GLU A O 1
ATOM 293 N N . TRP A 1 55 ? 73.053 49.206 77.335 1.00 38.33 55 TRP A N 1
ATOM 294 C CA . TRP A 1 55 ? 71.718 49.140 76.719 1.00 35.32 55 TRP A CA 1
ATOM 295 C C . TRP A 1 55 ? 71.586 49.843 75.364 1.00 33.74 55 TRP A C 1
ATOM 296 O O . TRP A 1 55 ? 70.559 49.719 74.700 1.00 34.31 55 TRP A O 1
ATOM 307 N N . ASP A 1 56 ? 72.611 50.576 74.947 1.00 32.28 56 ASP A N 1
ATOM 308 C CA . ASP A 1 56 ? 72.613 51.107 73.588 1.00 32.80 56 ASP A CA 1
ATOM 309 C C . ASP A 1 56 ? 72.891 49.975 72.604 1.00 32.74 56 ASP A C 1
ATOM 310 O O . ASP A 1 56 ? 73.594 49.019 72.933 1.00 32.28 56 ASP A O 1
ATOM 315 N N . ALA A 1 57 ? 72.321 50.070 71.408 1.00 31.35 57 ALA A N 1
ATOM 316 C CA . ALA A 1 57 ? 72.523 49.039 70.396 1.00 30.51 57 ALA A CA 1
ATOM 317 C C . ALA A 1 57 ? 73.847 49.236 69.677 1.00 30.17 57 ALA A C 1
ATOM 318 O O . ALA A 1 57 ? 74.313 50.364 69.511 1.00 28.14 57 ALA A O 1
ATOM 320 N N . VAL A 1 58 ? 74.450 48.130 69.259 1.00 32.16 58 VAL A N 1
ATOM 321 C CA . VAL A 1 58 ? 75.663 48.178 68.453 1.00 35.46 58 VAL A CA 1
ATOM 322 C C . VAL A 1 58 ? 75.477 47.411 67.154 1.00 37.90 58 VAL A C 1
ATOM 323 O O . VAL A 1 58 ? 74.713 46.448 67.091 1.00 39.54 58 VAL A O 1
ATOM 327 N N . ALA A 1 59 ? 76.177 47.850 66.116 1.00 37.21 59 ALA A N 1
ATOM 328 C CA . ALA A 1 59 ? 76.228 47.107 64.870 1.00 35.62 59 ALA A CA 1
ATOM 329 C C . ALA A 1 59 ? 77.324 46.057 64.987 1.00 35.71 59 ALA A C 1
ATOM 330 O O . ALA A 1 59 ? 78.428 46.355 65.437 1.00 35.28 59 ALA A O 1
ATOM 332 N N . LEU A 1 60 ? 77.009 44.825 64.600 1.00 36.84 60 LEU A N 1
ATOM 333 C CA . LEU A 1 60 ? 77.980 43.736 64.625 1.00 37.58 60 LEU A CA 1
ATOM 334 C C . LEU A 1 60 ? 78.188 43.201 63.215 1.00 37.85 60 LEU A C 1
ATOM 335 O O . LEU A 1 60 ? 77.244 42.734 62.574 1.00 34.60 60 LEU A O 1
ATOM 340 N N . THR A 1 61 ? 79.428 43.268 62.737 1.00 40.65 61 THR A N 1
ATOM 341 C CA . THR A 1 61 ? 79.713 42.987 61.333 1.00 43.44 61 THR A CA 1
ATOM 342 C C . THR A 1 61 ? 80.804 41.944 61.117 1.00 45.82 61 THR A C 1
ATOM 343 O O . THR A 1 61 ? 81.948 42.125 61.534 1.00 47.79 61 THR A O 1
ATOM 347 N N . GLY A 1 62 ? 80.433 40.848 60.464 1.00 46.55 62 GLY A N 1
ATOM 348 C CA . GLY A 1 62 ? 81.391 39.877 59.970 1.00 48.96 62 GLY A CA 1
ATOM 349 C C . GLY A 1 62 ? 81.256 39.800 58.461 1.00 50.25 62 GLY A C 1
ATOM 350 O O . GLY A 1 62 ? 81.577 40.757 57.756 1.00 50.15 62 GLY A O 1
ATOM 351 N N . THR A 1 63 ? 80.765 38.670 57.960 1.00 52.63 63 THR A N 1
ATOM 352 C CA . THR A 1 63 ? 80.439 38.564 56.542 1.00 56.55 63 THR A CA 1
ATOM 353 C C . THR A 1 63 ? 79.065 39.174 56.317 1.00 57.61 63 THR A C 1
ATOM 354 O O . THR A 1 63 ? 78.701 39.517 55.191 1.00 57.02 63 THR A O 1
ATOM 358 N N . ARG A 1 64 ? 78.312 39.305 57.406 1.00 58.73 64 ARG A N 1
ATOM 359 C CA . ARG A 1 64 ? 77.001 39.940 57.386 1.00 58.82 64 ARG A CA 1
ATOM 360 C C . ARG A 1 64 ? 76.957 41.072 58.406 1.00 54.60 64 ARG A C 1
ATOM 361 O O . ARG A 1 64 ? 77.850 41.201 59.245 1.00 52.57 64 ARG A O 1
ATOM 369 N N . THR A 1 65 ? 75.907 41.883 58.338 1.00 51.69 65 THR A N 1
ATOM 370 C CA . THR A 1 65 ? 75.713 42.959 59.300 1.00 48.53 65 THR A CA 1
ATOM 371 C C . THR A 1 65 ? 74.438 42.743 60.110 1.00 45.44 65 THR A C 1
ATOM 372 O O . THR A 1 65 ? 73.352 42.586 59.550 1.00 43.06 65 THR A O 1
ATOM 376 N N . THR A 1 66 ? 74.576 42.728 61.432 1.00 45.22 66 THR A N 1
ATOM 377 C CA . THR A 1 66 ? 73.425 42.602 62.317 1.00 45.00 66 THR A CA 1
ATOM 378 C C . THR A 1 66 ? 73.511 43.644 63.426 1.00 42.49 66 THR A C 1
ATOM 379 O O . THR A 1 66 ? 74.377 44.517 63.398 1.00 41.39 66 THR A O 1
ATOM 383 N N . ALA A 1 67 ? 72.607 43.559 64.395 1.00 40.77 67 ALA A N 1
ATOM 384 C CA . ALA A 1 67 ? 72.631 44.474 65.527 1.00 38.30 67 ALA A CA 1
ATOM 385 C C . ALA A 1 67 ? 72.191 43.787 66.815 1.00 39.92 67 ALA A C 1
ATOM 386 O O . ALA A 1 67 ? 71.368 42.872 66.797 1.00 41.18 67 ALA A O 1
ATOM 388 N N . ALA A 1 68 ? 72.753 44.231 67.933 1.00 39.58 68 ALA A N 1
ATOM 389 C CA . ALA A 1 68 ? 72.384 43.694 69.233 1.00 39.51 68 ALA A CA 1
ATOM 390 C C . ALA A 1 68 ? 72.464 44.781 70.296 1.00 37.42 68 ALA A C 1
ATOM 391 O O . ALA A 1 68 ? 73.001 45.860 70.051 1.00 37.61 68 ALA A O 1
ATOM 393 N N . VAL A 1 69 ? 71.922 44.490 71.474 1.00 35.68 69 VAL A N 1
ATOM 394 C CA . VAL A 1 69 ? 71.948 45.427 72.590 1.00 32.56 69 VAL A CA 1
ATOM 395 C C . VAL A 1 69 ? 73.217 45.233 73.413 1.00 33.89 69 VAL A C 1
ATOM 396 O O . VAL A 1 69 ? 73.538 44.114 73.821 1.00 36.53 69 VAL A O 1
ATOM 400 N N . ALA A 1 70 ? 73.941 46.321 73.653 1.00 32.75 70 ALA A N 1
ATOM 401 C CA . ALA A 1 70 ? 75.176 46.243 74.424 1.00 33.36 70 ALA A CA 1
ATOM 402 C C . ALA A 1 70 ? 74.900 46.065 75.911 1.00 35.90 70 ALA A C 1
ATOM 403 O O . ALA A 1 70 ? 74.343 46.949 76.562 1.00 36.20 70 ALA A O 1
ATOM 405 N N . GLY A 1 71 ? 75.289 44.911 76.439 1.00 38.18 71 GLY A N 1
ATOM 406 C CA . GLY A 1 71 ? 75.229 44.664 77.866 1.00 37.24 71 GLY A CA 1
ATOM 407 C C . GLY A 1 71 ? 76.637 44.593 78.422 1.00 37.90 71 GLY A C 1
ATOM 408 O O . GLY A 1 71 ? 77.552 44.136 77.739 1.00 36.60 71 GLY A O 1
ATOM 409 N N . VAL A 1 72 ? 76.821 45.052 79.656 1.00 39.44 72 VAL A N 1
ATOM 410 C CA . VAL A 1 72 ? 78.144 45.055 80.268 1.00 42.04 72 VAL A CA 1
ATOM 411 C C . VAL A 1 72 ? 78.615 43.636 80.579 1.00 45.91 72 VAL A C 1
ATOM 412 O O . VAL A 1 72 ? 77.894 42.851 81.198 1.00 47.05 72 VAL A O 1
ATOM 416 N N . ALA A 1 73 ? 79.826 43.312 80.134 1.00 48.30 73 ALA A N 1
ATOM 417 C CA . ALA A 1 73 ? 80.402 41.994 80.364 1.00 52.05 73 ALA A CA 1
ATOM 418 C C . ALA A 1 73 ? 80.781 41.818 81.826 1.00 55.09 73 ALA A C 1
ATOM 419 O O . ALA A 1 73 ? 81.199 42.769 82.488 1.00 53.63 73 ALA A O 1
ATOM 421 N N . GLY A 1 74 ? 80.633 40.596 82.326 1.00 58.92 74 GLY A N 1
ATOM 422 C CA . GLY A 1 74 ? 81.016 40.284 83.689 1.00 62.02 74 GLY A CA 1
ATOM 423 C C . GLY A 1 74 ? 82.523 40.250 83.840 1.00 64.64 74 GLY A C 1
ATOM 424 O O . GLY A 1 74 ? 83.250 40.417 82.860 1.00 65.44 74 GLY A O 1
ATOM 425 N N . PRO A 1 75 ? 83.004 40.038 85.072 1.00 66.70 75 PRO A N 1
ATOM 426 C CA . PRO A 1 75 ? 84.446 39.948 85.321 1.00 68.48 75 PRO A CA 1
ATOM 427 C C . PRO A 1 75 ? 85.041 38.718 84.646 1.00 69.06 75 PRO A C 1
ATOM 428 O O . PRO A 1 75 ? 84.352 37.711 84.486 1.00 70.35 75 PRO A O 1
ATOM 432 N N . GLY A 1 76 ? 86.306 38.804 84.251 1.00 67.95 76 GLY A N 1
ATOM 433 C CA . GLY A 1 76 ? 86.963 37.697 83.585 1.00 68.44 76 GLY A CA 1
ATOM 434 C C . GLY A 1 76 ? 86.893 37.822 82.077 1.00 67.05 76 GLY A C 1
ATOM 435 O O . GLY A 1 76 ? 87.349 36.940 81.347 1.00 68.91 76 GLY A O 1
ATOM 436 N N . VAL A 1 77 ? 86.314 38.922 81.606 1.00 62.72 77 VAL A N 1
ATOM 437 C CA . VAL A 1 77 ? 86.236 39.188 80.174 1.00 58.20 77 VAL A CA 1
ATOM 438 C C . VAL A 1 77 ? 87.089 40.397 79.807 1.00 55.72 77 VAL A C 1
ATOM 439 O O . VAL A 1 77 ? 86.730 41.535 80.116 1.00 54.09 77 VAL A O 1
ATOM 443 N N . PRO A 1 78 ? 88.229 40.147 79.146 1.00 54.59 78 PRO A N 1
ATOM 444 C CA . PRO A 1 78 ? 89.165 41.202 78.744 1.00 52.84 78 PRO A CA 1
ATOM 445 C C . PRO A 1 78 ? 88.526 42.182 77.768 1.00 50.51 78 PRO A C 1
ATOM 446 O O . PRO A 1 78 ? 87.569 41.824 77.082 1.00 48.62 78 PRO A O 1
ATOM 450 N N . ALA A 1 79 ? 89.062 43.398 77.709 1.00 50.95 79 ALA A N 1
ATOM 451 C CA . ALA A 1 79 ? 88.494 44.465 76.888 1.00 49.47 79 ALA A CA 1
ATOM 452 C C . ALA A 1 79 ? 88.425 44.125 75.399 1.00 49.29 79 ALA A C 1
ATOM 453 O O . ALA A 1 79 ? 87.585 44.656 74.676 1.00 47.91 79 ALA A O 1
ATOM 455 N N . GLY A 1 80 ? 89.304 43.237 74.947 1.00 50.96 80 GLY A N 1
ATOM 456 C CA . GLY A 1 80 ? 89.362 42.878 73.542 1.00 50.60 80 GLY A CA 1
ATOM 457 C C . GLY A 1 80 ? 88.434 41.742 73.153 1.00 50.48 80 GLY A C 1
ATOM 458 O O . GLY A 1 80 ? 88.520 41.215 72.045 1.00 51.99 80 GLY A O 1
ATOM 459 N N . THR A 1 81 ? 87.538 41.364 74.059 1.00 48.89 81 THR A N 1
ATOM 460 C CA . THR A 1 81 ? 86.634 40.247 73.808 1.00 49.07 81 THR A CA 1
ATOM 461 C C . THR A 1 81 ? 85.158 40.640 73.897 1.00 48.67 81 THR A C 1
ATOM 462 O O . THR A 1 81 ? 84.728 41.290 74.852 1.00 47.53 81 THR A O 1
ATOM 466 N N . ALA A 1 82 ? 84.389 40.243 72.887 1.00 47.98 82 ALA A N 1
ATOM 467 C CA . ALA A 1 82 ? 82.945 40.419 72.902 1.00 45.64 82 ALA A CA 1
ATOM 468 C C . ALA A 1 82 ? 82.270 39.058 73.022 1.00 49.71 82 ALA A C 1
ATOM 469 O O . ALA A 1 82 ? 82.678 38.099 72.369 1.00 49.97 82 ALA A O 1
ATOM 471 N N . LEU A 1 83 ? 81.245 38.972 73.865 1.00 53.12 83 LEU A N 1
ATOM 472 C CA . LEU A 1 83 ? 80.509 37.724 74.036 1.00 56.01 83 LEU A CA 1
ATOM 473 C C . LEU A 1 83 ? 79.216 37.732 73.234 1.00 55.64 83 LEU A C 1
ATOM 474 O O . LEU A 1 83 ? 78.335 38.563 73.457 1.00 54.70 83 LEU A O 1
ATOM 479 N N . LEU A 1 84 ? 79.112 36.797 72.297 1.00 55.19 84 LEU A N 1
ATOM 480 C CA . LEU A 1 84 ? 77.936 36.689 71.448 1.00 54.63 84 LEU A CA 1
ATOM 481 C C . LEU A 1 84 ? 77.290 35.321 71.637 1.00 58.46 84 LEU A C 1
ATOM 482 O O . LEU A 1 84 ? 77.986 34.316 71.785 1.00 59.85 84 LEU A O 1
ATOM 487 N N . ASP A 1 85 ? 75.961 35.283 71.644 1.00 60.48 85 ASP A N 1
ATOM 488 C CA . ASP A 1 85 ? 75.253 34.009 71.697 1.00 63.97 85 ASP A CA 1
ATOM 489 C C . ASP A 1 85 ? 75.237 33.354 70.317 1.00 66.00 85 ASP A C 1
ATOM 490 O O . ASP A 1 85 ? 75.727 33.933 69.345 1.00 65.46 85 ASP A O 1
ATOM 495 N N . ASP A 1 86 ? 74.675 32.152 70.232 1.00 68.48 86 ASP A N 1
ATOM 496 C CA . ASP A 1 86 ? 74.701 31.385 68.988 1.00 70.22 86 ASP A CA 1
ATOM 497 C C . ASP A 1 86 ? 74.001 32.085 67.823 1.00 67.85 86 ASP A C 1
ATOM 498 O O . ASP A 1 86 ? 74.496 32.064 66.697 1.00 68.75 86 ASP A O 1
ATOM 503 N N . VAL A 1 87 ? 72.857 32.708 68.093 1.00 65.57 87 VAL A N 1
ATOM 504 C CA . VAL A 1 87 ? 72.096 33.369 67.036 1.00 64.30 87 VAL A CA 1
ATOM 505 C C . VAL A 1 87 ? 72.759 34.657 66.548 1.00 62.30 87 VAL A C 1
ATOM 506 O O . VAL A 1 87 ? 72.635 35.014 65.377 1.00 62.16 87 VAL A O 1
ATOM 510 N N . THR A 1 88 ? 73.463 35.347 67.441 1.00 59.84 88 THR A N 1
ATOM 511 C CA . THR A 1 88 ? 74.150 36.582 67.071 1.00 56.47 88 THR A CA 1
ATOM 512 C C . THR A 1 88 ? 75.355 36.284 66.187 1.00 56.02 88 THR A C 1
ATOM 513 O O . THR A 1 88 ? 75.593 36.976 65.196 1.00 56.21 88 THR A O 1
ATOM 517 N N . LEU A 1 89 ? 76.111 35.253 66.554 1.00 55.86 89 LEU A N 1
ATOM 518 C CA . LEU A 1 89 ? 77.232 34.793 65.741 1.00 56.53 89 LEU A CA 1
ATOM 519 C C . LEU A 1 89 ? 76.753 34.444 64.337 1.00 55.78 89 LEU A C 1
ATOM 520 O O . LEU A 1 89 ? 77.426 34.733 63.348 1.00 56.47 89 LEU A O 1
ATOM 525 N N . SER A 1 90 ? 75.579 33.828 64.264 1.00 53.66 90 SER A N 1
ATOM 526 C CA . SER A 1 90 ? 74.979 33.456 62.991 1.00 51.18 90 SER A CA 1
ATOM 527 C C . SER A 1 90 ? 74.494 34.683 62.220 1.00 48.37 90 SER A C 1
ATOM 528 O O . SER A 1 90 ? 74.703 34.786 61.012 1.00 49.52 90 SER A O 1
ATOM 531 N N . ASN A 1 91 ? 73.852 35.613 62.922 1.00 44.82 91 ASN A N 1
ATOM 532 C CA . ASN A 1 91 ? 73.323 36.821 62.289 1.00 42.85 91 ASN A CA 1
ATOM 533 C C . ASN A 1 91 ? 74.410 37.767 61.784 1.00 41.58 91 ASN A C 1
ATOM 534 O O . ASN A 1 91 ? 74.196 38.518 60.833 1.00 40.70 91 ASN A O 1
ATOM 539 N N . ALA A 1 92 ? 75.572 37.729 62.427 1.00 41.54 92 ALA A N 1
ATOM 540 C CA . ALA A 1 92 ? 76.666 38.628 62.081 1.00 41.44 92 ALA A CA 1
ATOM 541 C C . ALA A 1 92 ? 77.643 37.989 61.097 1.00 43.92 92 ALA A C 1
ATOM 542 O O . ALA A 1 92 ? 78.541 38.655 60.584 1.00 43.02 92 ALA A O 1
ATOM 544 N N . GLY A 1 93 ? 77.464 36.697 60.840 1.00 46.47 93 GLY A N 1
ATOM 545 C CA . GLY A 1 93 ? 78.344 35.971 59.944 1.00 49.17 93 GLY A CA 1
ATOM 546 C C . GLY A 1 93 ? 79.749 35.871 60.502 1.00 50.62 93 GLY A C 1
ATOM 547 O O . GLY A 1 93 ? 80.730 36.061 59.783 1.00 51.22 93 GLY A O 1
ATOM 548 N N . VAL A 1 94 ? 79.841 35.577 61.794 1.00 51.93 94 VAL A N 1
ATOM 549 C CA . VAL A 1 94 ? 81.125 35.466 62.471 1.00 55.10 94 VAL A CA 1
ATOM 550 C C . VAL A 1 94 ? 81.287 34.087 63.104 1.00 60.42 94 VAL A C 1
ATOM 551 O O . VAL A 1 94 ? 80.398 33.610 63.811 1.00 60.16 94 VAL A O 1
ATOM 555 N N . ARG A 1 95 ? 82.423 33.448 62.841 1.00 65.24 95 ARG A N 1
ATOM 556 C CA . ARG A 1 95 ? 82.747 32.173 63.471 1.00 69.75 95 ARG A CA 1
ATOM 557 C C . ARG A 1 95 ? 83.163 32.404 64.919 1.00 68.47 95 ARG A C 1
ATOM 558 O O . ARG A 1 95 ? 83.489 33.526 65.305 1.00 65.79 95 ARG A O 1
ATOM 566 N N . GLU A 1 96 ? 83.151 31.344 65.720 1.00 70.44 96 GLU A N 1
ATOM 567 C CA . GLU A 1 96 ? 83.582 31.457 67.107 1.00 72.19 96 GLU A CA 1
ATOM 568 C C . GLU A 1 96 ? 85.079 31.746 67.167 1.00 72.15 96 GLU A C 1
ATOM 569 O O . GLU A 1 96 ? 85.854 31.202 66.379 1.00 74.34 96 GLU A O 1
ATOM 575 N N . ASN A 1 97 ? 85.466 32.618 68.094 1.00 70.14 97 ASN A N 1
ATOM 576 C CA . ASN A 1 97 ? 86.856 33.047 68.261 1.00 69.26 97 ASN A CA 1
ATOM 577 C C . ASN A 1 97 ? 87.423 33.797 67.055 1.00 66.59 97 ASN A C 1
ATOM 578 O O . ASN A 1 97 ? 88.638 33.944 66.922 1.00 66.99 97 ASN A O 1
ATOM 583 N N . ALA A 1 98 ? 86.538 34.275 66.184 1.00 62.78 98 ALA A N 1
ATOM 584 C CA . ALA A 1 98 ? 86.952 35.071 65.033 1.00 60.08 98 ALA A CA 1
ATOM 585 C C . ALA A 1 98 ? 86.777 36.562 65.314 1.00 57.06 98 ALA A C 1
ATOM 586 O O . ALA A 1 98 ? 86.321 36.951 66.389 1.00 56.77 98 ALA A O 1
ATOM 588 N N . ALA A 1 99 ? 87.140 37.392 64.343 1.00 53.99 99 ALA A N 1
ATOM 589 C CA . ALA A 1 99 ? 87.076 38.839 64.516 1.00 49.97 99 ALA A CA 1
ATOM 590 C C . ALA A 1 99 ? 85.684 39.382 64.221 1.00 48.38 99 ALA A C 1
ATOM 591 O O . ALA A 1 99 ? 85.004 38.906 63.313 1.00 48.31 99 ALA A O 1
ATOM 593 N N . VAL A 1 100 ? 85.269 40.380 64.997 1.00 46.12 100 VAL A N 1
ATOM 594 C CA . VAL A 1 100 ? 83.994 41.052 64.767 1.00 43.03 100 VAL A CA 1
ATOM 595 C C . VAL A 1 100 ? 84.140 42.573 64.863 1.00 40.00 100 VAL A C 1
ATOM 596 O O . VAL A 1 100 ? 84.821 43.090 65.751 1.00 40.49 100 VAL A O 1
ATOM 600 N N . LEU A 1 101 ? 83.519 43.283 63.928 1.00 36.29 101 LEU A N 1
ATOM 601 C CA . LEU A 1 101 ? 83.501 44.739 63.965 1.00 33.78 101 LEU A CA 1
ATOM 602 C C . LEU A 1 101 ? 82.309 45.240 64.774 1.00 34.19 101 LEU A C 1
ATOM 603 O O . LEU A 1 101 ? 81.161 44.891 64.493 1.00 33.39 101 LEU A O 1
ATOM 608 N N . VAL A 1 102 ? 82.593 46.051 65.787 1.00 35.27 102 VAL A N 1
ATOM 609 C CA . VAL A 1 102 ? 81.557 46.605 66.646 1.00 34.83 102 VAL A CA 1
ATOM 610 C C . VAL A 1 102 ? 81.520 48.121 66.490 1.00 35.94 102 VAL A C 1
ATOM 611 O O . VAL A 1 102 ? 82.563 48.771 66.455 1.00 36.52 102 VAL A O 1
ATOM 615 N N . SER A 1 103 ? 80.319 48.680 66.394 1.00 36.99 103 SER A N 1
ATOM 616 C CA . SER A 1 103 ? 80.159 50.121 66.242 1.00 37.53 103 SER A CA 1
ATOM 617 C C . SER A 1 103 ? 78.746 50.541 66.620 1.00 38.46 103 SER A C 1
ATOM 618 O O . SER A 1 103 ? 77.803 49.766 66.456 1.00 38.65 103 SER A O 1
ATOM 621 N N . PRO A 1 104 ? 78.595 51.772 67.133 1.00 38.81 104 PRO A N 1
ATOM 622 C CA . PRO A 1 104 ? 77.263 52.301 67.433 1.00 37.51 104 PRO A CA 1
ATOM 623 C C . PRO A 1 104 ? 76.390 52.326 66.187 1.00 37.69 104 PRO A C 1
ATOM 624 O O . PRO A 1 104 ? 76.884 52.588 65.090 1.00 38.47 104 PRO A O 1
ATOM 628 N N . VAL A 1 105 ? 75.105 52.041 66.355 1.00 37.89 105 VAL A N 1
ATOM 629 C CA . VAL A 1 105 ? 74.179 52.040 65.234 1.00 36.55 105 VAL A CA 1
ATOM 630 C C . VAL A 1 105 ? 72.945 52.862 65.577 1.00 36.39 105 VAL A C 1
ATOM 631 O O . VAL A 1 105 ? 72.478 52.853 66.714 1.00 38.21 105 VAL A O 1
ATOM 635 N N . THR A 1 106 ? 72.440 53.604 64.600 1.00 37.81 106 THR A N 1
ATOM 636 C CA . THR A 1 106 ? 71.192 54.326 64.778 1.00 39.80 106 THR A CA 1
ATOM 637 C C . THR A 1 106 ? 70.032 53.344 64.661 1.00 39.28 106 THR A C 1
ATOM 638 O O . THR A 1 106 ? 69.913 52.621 63.667 1.00 39.16 106 THR A O 1
ATOM 642 N N . VAL A 1 107 ? 69.189 53.308 65.688 1.00 37.60 107 VAL A N 1
ATOM 643 C CA . VAL A 1 107 ? 68.041 52.412 65.699 1.00 37.37 107 VAL A CA 1
ATOM 644 C C . VAL A 1 107 ? 66.746 53.201 65.808 1.00 37.97 107 VAL A C 1
ATOM 645 O O . VAL A 1 107 ? 66.430 53.739 66.864 1.00 38.82 107 VAL A O 1
ATOM 649 N N . TYR A 1 108 ? 66.003 53.276 64.712 1.00 40.44 108 TYR A N 1
ATOM 650 C CA . TYR A 1 108 ? 64.720 53.965 64.715 1.00 41.56 108 TYR A CA 1
ATOM 651 C C . TYR A 1 108 ? 63.617 53.045 65.215 1.00 36.55 108 TYR A C 1
ATOM 652 O O . TYR A 1 108 ? 63.746 51.821 65.170 1.00 34.22 108 TYR A O 1
ATOM 661 N N . GLY A 1 109 ? 62.534 53.638 65.703 1.00 35.46 109 GLY A N 1
ATOM 662 C CA . GLY A 1 109 ? 61.344 52.873 66.014 1.00 35.13 109 GLY A CA 1
ATOM 663 C C . GLY A 1 109 ? 60.763 52.324 64.723 1.00 36.99 109 GLY A C 1
ATOM 664 O O . GLY A 1 109 ? 60.555 53.067 63.760 1.00 37.47 109 GLY A O 1
ATOM 665 N N . ALA A 1 110 ? 60.515 51.019 64.695 1.00 37.54 110 ALA A N 1
ATOM 666 C CA . ALA A 1 110 ? 59.980 50.363 63.507 1.00 38.10 110 ALA A CA 1
ATOM 667 C C . ALA A 1 110 ? 58.561 50.817 63.200 1.00 41.97 110 ALA A C 1
ATOM 668 O O . ALA A 1 110 ? 57.710 50.865 64.088 1.00 43.66 110 ALA A O 1
ATOM 670 N N . ARG A 1 111 ? 58.309 51.156 61.940 1.00 42.67 111 ARG A N 1
ATOM 671 C CA . ARG A 1 111 ? 56.941 51.332 61.484 1.00 43.26 111 ARG A CA 1
ATOM 672 C C . ARG A 1 111 ? 56.347 49.941 61.378 1.00 40.44 111 ARG A C 1
ATOM 673 O O . ARG A 1 111 ? 55.234 49.688 61.838 1.00 40.76 111 ARG A O 1
ATOM 681 N N . SER A 1 112 ? 57.113 49.035 60.779 1.00 38.21 112 SER A N 1
ATOM 682 C CA . SER A 1 112 ? 56.703 47.642 60.664 1.00 38.41 112 SER A CA 1
ATOM 683 C C . SER A 1 112 ? 57.913 46.722 60.697 1.00 36.00 112 SER A C 1
ATOM 684 O O . SER A 1 112 ? 59.034 47.146 60.427 1.00 33.16 112 SER A O 1
ATOM 687 N N . VAL A 1 113 ? 57.674 45.464 61.049 1.00 37.71 113 VAL A N 1
ATOM 688 C CA . VAL A 1 113 ? 58.679 44.415 60.942 1.00 38.16 113 VAL A CA 1
ATOM 689 C C . VAL A 1 113 ? 57.983 43.158 60.449 1.00 43.88 113 VAL A C 1
ATOM 690 O O . VAL A 1 113 ? 57.066 42.659 61.100 1.00 45.54 113 VAL A O 1
ATOM 694 N N . THR A 1 114 ? 58.404 42.650 59.297 1.00 46.50 114 THR A N 1
ATOM 695 C CA . THR A 1 114 ? 57.814 41.430 58.762 1.00 49.08 114 THR A CA 1
ATOM 696 C C . THR A 1 114 ? 58.688 40.225 59.087 1.00 48.42 114 THR A C 1
ATOM 697 O O . THR A 1 114 ? 59.883 40.220 58.803 1.00 46.51 114 THR A O 1
ATOM 701 N N . VAL A 1 115 ? 58.085 39.211 59.695 1.00 50.48 115 VAL A N 1
ATOM 702 C CA . VAL A 1 115 ? 58.813 38.009 60.074 1.00 51.97 115 VAL A CA 1
ATOM 703 C C . VAL A 1 115 ? 58.257 36.789 59.353 1.00 56.52 115 VAL A C 1
ATOM 704 O O . VAL A 1 115 ? 57.118 36.797 58.885 1.00 57.77 115 VAL A O 1
ATOM 708 N N . SER A 1 116 ? 59.066 35.740 59.267 1.00 59.67 116 SER A N 1
ATOM 709 C CA . SER A 1 116 ? 58.637 34.501 58.634 1.00 64.24 116 SER A CA 1
ATOM 710 C C . SER A 1 116 ? 58.774 33.335 59.601 1.00 66.28 116 SER A C 1
ATOM 711 O O . SER A 1 116 ? 59.691 33.301 60.419 1.00 64.96 116 SER A O 1
ATOM 714 N N . GLY A 1 117 ? 57.855 32.383 59.504 1.00 70.70 117 GLY A N 1
ATOM 715 C CA . GLY A 1 117 ? 57.885 31.211 60.355 1.00 74.97 117 GLY A CA 1
ATOM 716 C C . GLY A 1 117 ? 57.101 30.064 59.753 1.00 80.79 117 GLY A C 1
ATOM 717 O O . GLY A 1 117 ? 56.764 30.085 58.568 1.00 81.02 117 GLY A O 1
ATOM 718 N N . SER A 1 118 ? 56.811 29.060 60.573 1.00 86.06 118 SER A N 1
ATOM 719 C CA . SER A 1 118 ? 56.035 27.908 60.132 1.00 92.93 118 SER A CA 1
ATOM 720 C C . SER A 1 118 ? 54.580 28.294 59.899 1.00 98.63 118 SER A C 1
ATOM 721 O O . SER A 1 118 ? 54.125 29.339 60.363 1.00 96.00 118 SER A O 1
ATOM 724 N N . ARG A 1 119 ? 53.853 27.444 59.180 1.00 107.21 119 ARG A N 1
ATOM 725 C CA . ARG A 1 119 ? 52.448 27.698 58.878 1.00 113.67 119 ARG A CA 1
ATOM 726 C C . ARG A 1 119 ? 51.580 27.632 60.132 1.00 117.99 119 ARG A C 1
ATOM 727 O O . ARG A 1 119 ? 50.499 28.220 60.182 1.00 117.65 119 ARG A O 1
ATOM 729 N N . LEU A 1 120 ? 52.062 26.917 61.144 1.00 122.00 120 LEU A N 1
ATOM 730 C CA A LEU A 1 120 ? 51.321 26.756 62.390 0.50 123.24 120 LEU A CA 1
ATOM 731 C CA B LEU A 1 120 ? 51.327 26.755 62.393 0.50 123.24 120 LEU A CA 1
ATOM 732 C C . LEU A 1 120 ? 51.395 28.012 63.256 1.00 117.75 120 LEU A C 1
ATOM 733 O O . LEU A 1 120 ? 50.385 28.462 63.797 1.00 117.44 120 LEU A O 1
ATOM 742 N N . ALA A 1 121 ? 52.590 28.580 63.378 1.00 110.53 121 ALA A N 1
ATOM 743 C CA . ALA A 1 121 ? 52.779 29.794 64.163 1.00 100.84 121 ALA A CA 1
ATOM 744 C C . ALA A 1 121 ? 52.187 30.994 63.437 1.00 94.28 121 ALA A C 1
ATOM 745 O O . ALA A 1 121 ? 51.730 31.949 64.065 1.00 92.89 121 ALA A O 1
ATOM 747 N N . THR A 1 122 ? 52.196 30.934 62.109 1.00 89.39 122 THR A N 1
ATOM 748 C CA . THR A 1 122 ? 51.636 31.993 61.279 1.00 83.45 122 THR A CA 1
ATOM 749 C C . THR A 1 122 ? 50.121 32.078 61.463 1.00 83.00 122 THR A C 1
ATOM 750 O O . THR A 1 122 ? 49.526 33.150 61.342 1.00 81.79 122 THR A O 1
ATOM 754 N N . GLN A 1 123 ? 49.505 30.944 61.778 1.00 84.56 123 GLN A N 1
ATOM 755 C CA . GLN A 1 123 ? 48.056 30.882 61.935 1.00 85.12 123 GLN A CA 1
ATOM 756 C C . GLN A 1 123 ? 47.595 30.939 63.391 1.00 82.42 123 GLN A C 1
ATOM 757 O O . GLN A 1 123 ? 46.426 31.216 63.660 1.00 82.66 123 GLN A O 1
ATOM 763 N N . SER A 1 124 ? 48.506 30.681 64.326 1.00 79.85 124 SER A N 1
ATOM 764 C CA . SER A 1 124 ? 48.136 30.598 65.740 1.00 77.42 124 SER A CA 1
ATOM 765 C C . SER A 1 124 ? 48.572 31.805 66.571 1.00 72.67 124 SER A C 1
ATOM 766 O O . SER A 1 124 ? 48.011 32.063 67.636 1.00 71.16 124 SER A O 1
ATOM 769 N N . ILE A 1 125 ? 49.572 32.539 66.091 1.00 69.56 125 ILE A N 1
ATOM 770 C CA . ILE A 1 125 ? 50.098 33.677 66.841 1.00 64.82 125 ILE A CA 1
ATOM 771 C C . ILE A 1 125 ? 49.766 35.020 66.191 1.00 62.53 125 ILE A C 1
ATOM 772 O O . ILE A 1 125 ? 50.224 35.323 65.091 1.00 62.52 125 ILE A O 1
ATOM 777 N N . SER A 1 126 ? 48.967 35.820 66.890 1.00 60.99 126 SER A N 1
ATOM 778 C CA . SER A 1 126 ? 48.525 37.113 66.383 1.00 59.89 126 SER A CA 1
ATOM 779 C C . SER A 1 126 ? 49.670 38.118 66.342 1.00 58.65 126 SER A C 1
ATOM 780 O O . SER A 1 126 ? 50.634 37.995 67.097 1.00 57.90 126 SER A O 1
ATOM 783 N N . PRO A 1 127 ? 49.570 39.113 65.445 1.00 57.53 127 PRO A N 1
ATOM 784 C CA . PRO A 1 127 ? 50.548 40.203 65.354 1.00 53.65 127 PRO A CA 1
ATOM 785 C C . PRO A 1 127 ? 50.718 40.968 66.666 1.00 49.66 127 PRO A C 1
ATOM 786 O O . PRO A 1 127 ? 51.810 41.463 66.940 1.00 47.70 127 PRO A O 1
ATOM 790 N N . ALA A 1 128 ? 49.654 41.068 67.457 1.00 48.08 128 ALA A N 1
ATOM 791 C CA . ALA A 1 128 ? 49.730 41.736 68.752 1.00 46.89 128 ALA A CA 1
ATOM 792 C C . ALA A 1 128 ? 50.612 40.948 69.719 1.00 47.69 128 ALA A C 1
ATOM 793 O O . ALA A 1 128 ? 51.358 41.525 70.512 1.00 46.59 128 ALA A O 1
ATOM 795 N N . THR A 1 129 ? 50.517 39.625 69.647 1.00 48.42 129 THR A N 1
ATOM 796 C CA . THR A 1 129 ? 51.340 38.747 70.468 1.00 46.02 129 THR A CA 1
ATOM 797 C C . THR A 1 129 ? 52.804 38.853 70.054 1.00 43.31 129 THR A C 1
ATOM 798 O O . THR A 1 129 ? 53.694 38.890 70.905 1.00 42.60 129 THR A O 1
ATOM 802 N N . LEU A 1 130 ? 53.042 38.903 68.744 1.00 40.84 130 LEU A N 1
ATOM 803 C CA . LEU A 1 130 ? 54.388 39.072 68.204 1.00 40.89 130 LEU A CA 1
ATOM 804 C C . LEU A 1 130 ? 55.043 40.344 68.728 1.00 41.51 130 LEU A C 1
ATOM 805 O O . LEU A 1 130 ? 56.201 40.331 69.148 1.00 43.21 130 LEU A O 1
ATOM 810 N N . ARG A 1 131 ? 54.295 41.442 68.697 1.00 40.00 131 ARG A N 1
ATOM 811 C CA . ARG A 1 131 ? 54.806 42.732 69.139 1.00 38.43 131 ARG A CA 1
ATOM 812 C C . ARG A 1 131 ? 55.097 42.724 70.636 1.00 37.70 131 ARG A C 1
ATOM 813 O O . ARG A 1 131 ? 56.102 43.273 71.086 1.00 36.46 131 ARG A O 1
ATOM 821 N N . MET A 1 132 ? 54.215 42.092 71.400 1.00 38.22 132 MET A N 1
ATOM 822 C CA . MET A 1 132 ? 54.403 41.962 72.839 1.00 39.27 132 MET A CA 1
ATOM 823 C C . MET A 1 132 ? 55.667 41.168 73.171 1.00 40.77 132 MET A C 1
ATOM 824 O O . MET A 1 132 ? 56.436 41.542 74.058 1.00 40.01 132 MET A O 1
ATOM 829 N N . ALA A 1 133 ? 55.874 40.073 72.449 1.00 42.97 133 ALA A N 1
ATOM 830 C CA . ALA A 1 133 ? 56.995 39.178 72.711 1.00 44.97 133 ALA A CA 1
ATOM 831 C C . ALA A 1 133 ? 58.336 39.774 72.286 1.00 46.07 133 ALA A C 1
ATOM 832 O O . ALA A 1 133 ? 59.378 39.431 72.843 1.00 46.70 133 ALA A O 1
ATOM 834 N N . LEU A 1 134 ? 58.307 40.663 71.298 1.00 46.24 134 LEU A N 1
ATOM 835 C CA . LEU A 1 134 ? 59.536 41.235 70.753 1.00 44.99 134 LEU A CA 1
ATOM 836 C C . LEU A 1 134 ? 59.696 42.709 71.101 1.00 41.15 134 LEU A C 1
ATOM 837 O O . LEU A 1 134 ? 60.550 43.395 70.540 1.00 40.27 134 LEU A O 1
ATOM 842 N N . LEU A 1 135 ? 58.875 43.188 72.030 1.00 37.50 135 LEU A N 1
ATOM 843 C CA . LEU A 1 135 ? 58.874 44.599 72.401 1.00 37.72 135 LEU A CA 1
ATOM 844 C C . LEU A 1 135 ? 60.249 45.066 72.875 1.00 38.40 135 LEU A C 1
ATOM 845 O O . LEU A 1 135 ? 60.829 44.486 73.794 1.00 39.82 135 LEU A O 1
ATOM 850 N N . GLY A 1 136 ? 60.769 46.106 72.231 1.00 36.05 136 GLY A N 1
ATOM 851 C CA . GLY A 1 136 ? 62.032 46.702 72.629 1.00 34.55 136 GLY A CA 1
ATOM 852 C C . GLY A 1 136 ? 63.257 46.133 71.935 1.00 36.24 136 GLY A C 1
ATOM 853 O O . GLY A 1 136 ? 64.321 46.749 71.948 1.00 37.90 136 GLY A O 1
ATOM 854 N N . LYS A 1 137 ? 63.116 44.959 71.328 1.00 36.97 137 LYS A N 1
ATOM 855 C CA . LYS A 1 137 ? 64.252 44.293 70.696 1.00 39.75 137 LYS A CA 1
ATOM 856 C C . LYS A 1 137 ? 64.597 44.884 69.330 1.00 39.12 137 LYS A C 1
ATOM 857 O O . LYS A 1 137 ? 63.721 45.380 68.620 1.00 38.47 137 LYS A O 1
ATOM 863 N N . VAL A 1 138 ? 65.878 44.831 68.972 1.00 38.39 138 VAL A N 1
ATOM 864 C CA . VAL A 1 138 ? 66.344 45.354 67.689 1.00 37.08 138 VAL A CA 1
ATOM 865 C C . VAL A 1 138 ? 66.242 44.319 66.572 1.00 39.62 138 VAL A C 1
ATOM 866 O O . VAL A 1 138 ? 66.509 43.134 66.774 1.00 41.66 138 VAL A O 1
ATOM 870 N N . MET A 1 139 ? 65.853 44.783 65.390 1.00 39.29 139 MET A N 1
ATOM 871 C CA . MET A 1 139 ? 65.649 43.905 64.248 1.00 39.93 139 MET A CA 1
ATOM 872 C C . MET A 1 139 ? 66.471 44.375 63.057 1.00 40.19 139 MET A C 1
ATOM 873 O O . MET A 1 139 ? 66.681 45.573 62.865 1.00 39.40 139 MET A O 1
ATOM 878 N N . THR A 1 140 ? 66.937 43.417 62.264 1.00 40.14 140 THR A N 1
ATOM 879 C CA . THR A 1 140 ? 67.641 43.699 61.023 1.00 38.80 140 THR A CA 1
ATOM 880 C C . THR A 1 140 ? 67.212 42.639 60.019 1.00 39.39 140 THR A C 1
ATOM 881 O O . THR A 1 140 ? 67.014 41.482 60.389 1.00 38.13 140 THR A O 1
ATOM 885 N N . VAL A 1 141 ? 67.053 43.029 58.758 1.00 40.69 141 VAL A N 1
ATOM 886 C CA . VAL A 1 141 ? 66.615 42.090 57.729 1.00 44.17 141 VAL A CA 1
ATOM 887 C C . VAL A 1 141 ? 67.581 40.913 57.612 1.00 45.47 141 VAL A C 1
ATOM 888 O O . VAL A 1 141 ? 68.793 41.104 57.505 1.00 43.60 141 VAL A O 1
ATOM 892 N N . GLY A 1 142 ? 67.036 39.700 57.659 1.00 48.30 142 GLY A N 1
ATOM 893 C CA . GLY A 1 142 ? 67.835 38.494 57.553 1.00 52.24 142 GLY A CA 1
ATOM 894 C C . GLY A 1 142 ? 68.170 37.873 58.897 1.00 55.38 142 GLY A C 1
ATOM 895 O O . GLY A 1 142 ? 68.656 36.744 58.960 1.00 58.17 142 GLY A O 1
ATOM 896 N N . ASP A 1 143 ? 67.908 38.610 59.972 1.00 55.03 143 ASP A N 1
ATOM 897 C CA . ASP A 1 143 ? 68.202 38.133 61.321 1.00 56.88 143 ASP A CA 1
ATOM 898 C C . ASP A 1 143 ? 67.326 36.957 61.731 1.00 55.69 143 ASP A C 1
ATOM 899 O O . ASP A 1 143 ? 66.188 36.832 61.288 1.00 55.83 143 ASP A O 1
ATOM 904 N N . THR A 1 144 ? 67.869 36.099 62.587 1.00 55.24 144 THR A N 1
ATOM 905 C CA . THR A 1 144 ? 67.082 35.055 63.224 1.00 55.77 144 THR A CA 1
ATOM 906 C C . THR A 1 144 ? 66.768 35.471 64.656 1.00 55.96 144 THR A C 1
ATOM 907 O O . THR A 1 144 ? 67.669 35.604 65.483 1.00 55.39 144 THR A O 1
ATOM 911 N N . VAL A 1 145 ? 65.489 35.691 64.942 1.00 57.20 145 VAL A N 1
ATOM 912 C CA . VAL A 1 145 ? 65.066 36.070 66.285 1.00 58.04 145 VAL A CA 1
ATOM 913 C C . VAL A 1 145 ? 64.290 34.951 66.964 1.00 60.03 145 VAL A C 1
ATOM 914 O O . VAL A 1 145 ? 63.625 34.149 66.306 1.00 60.94 145 VAL A O 1
ATOM 918 N N . SER A 1 146 ? 64.383 34.904 68.287 1.00 61.34 146 SER A N 1
ATOM 919 C CA . SER A 1 146 ? 63.654 33.920 69.071 1.00 64.58 146 SER A CA 1
ATOM 920 C C . SER A 1 146 ? 62.638 34.615 69.967 1.00 63.67 146 SER A C 1
ATOM 921 O O . SER A 1 146 ? 62.968 35.575 70.662 1.00 62.70 146 SER A O 1
ATOM 924 N N . LEU A 1 147 ? 61.399 34.133 69.943 1.00 64.50 147 LEU A N 1
ATOM 925 C CA . LEU A 1 147 ? 60.349 34.698 70.782 1.00 64.18 147 LEU A CA 1
ATOM 926 C C . LEU A 1 147 ? 60.554 34.303 72.238 1.00 62.93 147 LEU A C 1
ATOM 927 O O . LEU A 1 147 ? 60.213 35.055 73.149 1.00 62.37 147 LEU A O 1
ATOM 932 N N . LEU A 1 148 ? 61.113 33.116 72.447 1.00 63.60 148 LEU A N 1
ATOM 933 C CA . LEU A 1 148 ? 61.323 32.589 73.788 1.00 63.22 148 LEU A CA 1
ATOM 934 C C . LEU A 1 148 ? 62.632 31.808 73.835 1.00 68.07 148 LEU A C 1
ATOM 935 O O . LEU A 1 148 ? 62.863 30.932 73.004 1.00 71.26 148 LEU A O 1
ATOM 940 N N . PRO A 1 149 ? 63.499 32.133 74.804 1.00 70.10 149 PRO A N 1
ATOM 941 C CA . PRO A 1 149 ? 64.810 31.485 74.937 1.00 73.98 149 PRO A CA 1
ATOM 942 C C . PRO A 1 149 ? 64.704 30.008 75.307 1.00 80.73 149 PRO A C 1
ATOM 943 O O . PRO A 1 149 ? 65.511 29.203 74.842 1.00 82.42 149 PRO A O 1
ATOM 947 N N . ARG A 1 150 ? 63.722 29.661 76.132 1.00 85.41 150 ARG A N 1
ATOM 948 C CA . ARG A 1 150 ? 63.561 28.284 76.590 1.00 91.77 150 ARG A CA 1
ATOM 949 C C . ARG A 1 150 ? 62.142 27.771 76.363 1.00 96.70 150 ARG A C 1
ATOM 950 O O . ARG A 1 150 ? 61.413 28.290 75.519 1.00 96.17 150 ARG A O 1
ATOM 952 N N . ASP A 1 151 ? 61.757 26.750 77.122 1.00 101.95 151 ASP A N 1
ATOM 953 C CA . ASP A 1 151 ? 60.418 26.177 77.025 1.00 105.31 151 ASP A CA 1
ATOM 954 C C . ASP A 1 151 ? 59.760 26.062 78.398 1.00 105.68 151 ASP A C 1
ATOM 955 O O . ASP A 1 151 ? 59.310 27.057 78.967 1.00 103.60 151 ASP A O 1
ATOM 960 N N . SER A 1 159 ? 56.330 19.849 84.595 1.00 78.48 159 SER A N 1
ATOM 961 C CA . SER A 1 159 ? 56.018 20.620 83.398 1.00 77.38 159 SER A CA 1
ATOM 962 C C . SER A 1 159 ? 54.595 21.164 83.442 1.00 77.51 159 SER A C 1
ATOM 963 O O . SER A 1 159 ? 54.284 22.162 82.792 1.00 76.24 159 SER A O 1
ATOM 966 N N . ALA A 1 160 ? 53.732 20.503 84.206 1.00 79.45 160 ALA A N 1
ATOM 967 C CA . ALA A 1 160 ? 52.357 20.956 84.372 1.00 79.34 160 ALA A CA 1
ATOM 968 C C . ALA A 1 160 ? 52.313 22.228 85.212 1.00 78.48 160 ALA A C 1
ATOM 969 O O . ALA A 1 160 ? 51.446 23.083 85.023 1.00 77.40 160 ALA A O 1
ATOM 971 N N . ALA A 1 161 ? 53.254 22.344 86.142 1.00 78.87 161 ALA A N 1
ATOM 972 C CA . ALA A 1 161 ? 53.354 23.525 86.988 1.00 77.62 161 ALA A CA 1
ATOM 973 C C . ALA A 1 161 ? 54.104 24.642 86.269 1.00 76.47 161 ALA A C 1
ATOM 974 O O . ALA A 1 161 ? 53.918 25.822 86.573 1.00 74.13 161 ALA A O 1
ATOM 976 N N . THR A 1 162 ? 54.950 24.265 85.314 1.00 77.29 162 THR A N 1
ATOM 977 C CA . THR A 1 162 ? 55.713 25.239 84.540 1.00 75.99 162 THR A CA 1
ATOM 978 C C . THR A 1 162 ? 54.838 25.896 83.477 1.00 74.70 162 THR A C 1
ATOM 979 O O . THR A 1 162 ? 54.939 27.099 83.231 1.00 73.09 162 THR A O 1
ATOM 983 N N . SER A 1 163 ? 53.980 25.100 82.847 1.00 74.95 163 SER A N 1
ATOM 984 C CA . SER A 1 163 ? 53.062 25.614 81.838 1.00 73.54 163 SER A CA 1
ATOM 985 C C . SER A 1 163 ? 52.028 26.534 82.478 1.00 70.62 163 SER A C 1
ATOM 986 O O . SER A 1 163 ? 51.649 27.555 81.903 1.00 69.18 163 SER A O 1
ATOM 989 N N . ALA A 1 164 ? 51.578 26.168 83.674 1.00 69.50 164 ALA A N 1
ATOM 990 C CA . ALA A 1 164 ? 50.651 27.001 84.428 1.00 67.25 164 ALA A CA 1
ATOM 991 C C . ALA A 1 164 ? 51.336 28.303 84.829 1.00 63.50 164 ALA A C 1
ATOM 992 O O . ALA A 1 164 ? 50.707 29.359 84.881 1.00 61.09 164 ALA A O 1
ATOM 994 N N . LEU A 1 165 ? 52.633 28.214 85.109 1.00 63.30 165 LEU A N 1
ATOM 995 C CA . LEU A 1 165 ? 53.427 29.386 85.458 1.00 60.49 165 LEU A CA 1
ATOM 996 C C . LEU A 1 165 ? 53.549 30.322 84.266 1.00 59.37 165 LEU A C 1
ATOM 997 O O . LEU A 1 165 ? 53.310 31.521 84.388 1.00 57.79 165 LEU A O 1
ATOM 1002 N N . ALA A 1 166 ? 53.917 29.764 83.115 1.00 60.04 166 ALA A N 1
ATOM 1003 C CA . ALA A 1 166 ? 54.085 30.546 81.893 1.00 59.57 166 ALA A CA 1
ATOM 1004 C C . ALA A 1 166 ? 52.814 31.308 81.527 1.00 60.54 166 ALA A C 1
ATOM 1005 O O . ALA A 1 166 ? 52.871 32.470 81.126 1.00 59.02 166 ALA A O 1
ATOM 1007 N N . SER A 1 167 ? 51.669 30.651 81.680 1.00 63.45 167 SER A N 1
ATOM 1008 C CA . SER A 1 167 ? 50.388 31.265 81.350 1.00 64.50 167 SER A CA 1
ATOM 1009 C C . SER A 1 167 ? 49.969 32.310 82.383 1.00 63.15 167 SER A C 1
ATOM 1010 O O . SER A 1 167 ? 49.324 33.302 82.044 1.00 61.98 167 SER A O 1
ATOM 1013 N N . SER A 1 168 ? 50.338 32.084 83.640 1.00 63.48 168 SER A N 1
ATOM 1014 C CA . SER A 1 168 ? 50.000 33.014 84.714 1.00 62.63 168 SER A CA 1
ATOM 1015 C C . SER A 1 168 ? 50.835 34.286 84.619 1.00 59.87 168 SER A C 1
ATOM 1016 O O . SER A 1 168 ? 50.469 35.325 85.168 1.00 58.01 168 SER A O 1
ATOM 1019 N N . VAL A 1 169 ? 51.961 34.193 83.919 1.00 58.79 169 VAL A N 1
ATOM 1020 C CA . VAL A 1 169 ? 52.848 35.331 83.728 1.00 56.29 169 VAL A CA 1
ATOM 1021 C C . VAL A 1 169 ? 52.589 35.957 82.354 1.00 55.16 169 VAL A C 1
ATOM 1022 O O . VAL A 1 169 ? 53.060 37.054 82.049 1.00 54.30 169 VAL A O 1
ATOM 1026 N N . GLY A 1 170 ? 51.811 35.262 81.531 1.00 55.61 170 GLY A N 1
ATOM 1027 C CA . GLY A 1 170 ? 51.367 35.820 80.266 1.00 55.52 170 GLY A CA 1
ATOM 1028 C C . GLY A 1 170 ? 52.125 35.325 79.050 1.00 58.32 170 GLY A C 1
ATOM 1029 O O . GLY A 1 170 ? 52.055 35.928 77.978 1.00 59.02 170 GLY A O 1
ATOM 1030 N N . ILE A 1 171 ? 52.853 34.226 79.211 1.00 59.66 171 ILE A N 1
ATOM 1031 C CA . ILE A 1 171 ? 53.553 33.617 78.087 1.00 59.61 171 ILE A CA 1
ATOM 1032 C C . ILE A 1 171 ? 52.620 32.687 77.314 1.00 64.34 171 ILE A C 1
ATOM 1033 O O . ILE A 1 171 ? 52.264 31.607 77.788 1.00 64.95 171 ILE A O 1
ATOM 1038 N N . THR A 1 172 ? 52.224 33.123 76.123 1.00 67.61 172 THR A N 1
ATOM 1039 C CA . THR A 1 172 ? 51.306 32.364 75.283 1.00 71.09 172 THR A CA 1
ATOM 1040 C C . THR A 1 172 ? 52.038 31.736 74.102 1.00 72.61 172 THR A C 1
ATOM 1041 O O . THR A 1 172 ? 51.794 30.584 73.742 1.00 75.39 172 THR A O 1
ATOM 1045 N N . TRP A 1 173 ? 52.943 32.506 73.507 1.00 71.37 173 TRP A N 1
ATOM 1046 C CA . TRP A 1 173 ? 53.719 32.053 72.359 1.00 71.41 173 TRP A CA 1
ATOM 1047 C C . TRP A 1 173 ? 54.710 30.953 72.734 1.00 74.53 173 TRP A C 1
ATOM 1048 O O . TRP A 1 173 ? 54.961 30.700 73.913 1.00 74.50 173 TRP A O 1
ATOM 1059 N N . THR A 1 174 ? 55.274 30.306 71.720 1.00 77.67 174 THR A N 1
ATOM 1060 C CA . THR A 1 174 ? 56.232 29.229 71.936 1.00 81.06 174 THR A CA 1
ATOM 1061 C C . THR A 1 174 ? 57.640 29.663 71.548 1.00 82.86 174 THR A C 1
ATOM 1062 O O . THR A 1 174 ? 57.855 30.801 71.131 1.00 81.76 174 THR A O 1
ATOM 1066 N N . SER A 1 175 ? 58.596 28.751 71.687 1.00 86.37 175 SER A N 1
ATOM 1067 C CA . SER A 1 175 ? 59.991 29.051 71.386 1.00 88.24 175 SER A CA 1
ATOM 1068 C C . SER A 1 175 ? 60.373 28.630 69.971 1.00 90.80 175 SER A C 1
ATOM 1069 O O . SER A 1 175 ? 61.122 27.672 69.780 1.00 92.25 175 SER A O 1
ATOM 1072 N N . GLU A 1 176 ? 59.859 29.350 68.981 1.00 91.59 176 GLU A N 1
ATOM 1073 C CA . GLU A 1 176 ? 60.187 29.063 67.590 1.00 93.78 176 GLU A CA 1
ATOM 1074 C C . GLU A 1 176 ? 61.033 30.177 66.984 1.00 87.07 176 GLU A C 1
ATOM 1075 O O . GLU A 1 176 ? 60.706 31.357 67.107 1.00 84.49 176 GLU A O 1
ATOM 1081 N N . LEU A 1 177 ? 62.123 29.791 66.330 1.00 82.84 177 LEU A N 1
ATOM 1082 C CA . LEU A 1 177 ? 63.019 30.752 65.699 1.00 76.42 177 LEU A CA 1
ATOM 1083 C C . LEU A 1 177 ? 62.430 31.282 64.396 1.00 72.05 177 LEU A C 1
ATOM 1084 O O . LEU A 1 177 ? 62.048 30.513 63.515 1.00 74.21 177 LEU A O 1
ATOM 1089 N N . LEU A 1 178 ? 62.355 32.603 64.288 1.00 65.98 178 LEU A N 1
ATOM 1090 C CA . LEU A 1 178 ? 61.810 33.250 63.104 1.00 62.73 178 LEU A CA 1
ATOM 1091 C C . LEU A 1 178 ? 62.916 33.991 62.368 1.00 61.17 178 LEU A C 1
ATOM 1092 O O . LEU A 1 178 ? 64.021 34.144 62.886 1.00 62.10 178 LEU A O 1
ATOM 1097 N N . THR A 1 179 ? 62.617 34.447 61.156 1.00 58.55 179 THR A N 1
ATOM 1098 C CA . THR A 1 179 ? 63.550 35.282 60.409 1.00 55.36 179 THR A CA 1
ATOM 1099 C C . THR A 1 179 ? 62.890 36.593 60.006 1.00 51.74 179 THR A C 1
ATOM 1100 O O . THR A 1 179 ? 61.696 36.633 59.716 1.00 51.97 179 THR A O 1
ATOM 1104 N N . VAL A 1 180 ? 63.673 37.665 59.999 1.00 49.41 180 VAL A N 1
ATOM 1105 C CA . VAL A 1 180 ? 63.170 38.979 59.629 1.00 48.70 180 VAL A CA 1
ATOM 1106 C C . VAL A 1 180 ? 63.313 39.187 58.126 1.00 50.67 180 VAL A C 1
ATOM 1107 O O . VAL A 1 180 ? 64.425 39.321 57.614 1.00 52.30 180 VAL A O 1
ATOM 1111 N N . THR A 1 181 ? 62.186 39.215 57.421 1.00 51.29 181 THR A N 1
ATOM 1112 C CA . THR A 1 181 ? 62.200 39.349 55.968 1.00 53.20 181 THR A CA 1
ATOM 1113 C C . THR A 1 181 ? 62.135 40.805 55.521 1.00 51.03 181 THR A C 1
ATOM 1114 O O . THR A 1 181 ? 62.461 41.121 54.376 1.00 52.45 181 THR A O 1
ATOM 1118 N N . ALA A 1 182 ? 61.719 41.685 56.428 1.00 47.48 182 ALA A N 1
ATOM 1119 C CA . ALA A 1 182 ? 61.590 43.105 56.113 1.00 46.29 182 ALA A CA 1
ATOM 1120 C C . ALA A 1 182 ? 61.465 43.976 57.360 1.00 47.55 182 ALA A C 1
ATOM 1121 O O . ALA A 1 182 ? 60.868 43.574 58.360 1.00 47.19 182 ALA A O 1
ATOM 1123 N N . VAL A 1 183 ? 62.032 45.176 57.287 1.00 46.99 183 VAL A N 1
ATOM 1124 C CA . VAL A 1 183 ? 61.832 46.189 58.315 1.00 44.51 183 VAL A CA 1
ATOM 1125 C C . VAL A 1 183 ? 61.495 47.524 57.657 1.00 44.21 183 VAL A C 1
ATOM 1126 O O . VAL A 1 183 ? 61.709 47.707 56.457 1.00 46.60 183 VAL A O 1
ATOM 1130 N N . ASP A 1 184 ? 60.967 48.451 58.446 1.00 41.74 184 ASP A N 1
ATOM 1131 C CA . ASP A 1 184 ? 60.606 49.773 57.948 1.00 41.96 184 ASP A CA 1
ATOM 1132 C C . ASP A 1 184 ? 60.670 50.777 59.093 1.00 39.29 184 ASP A C 1
ATOM 1133 O O . ASP A 1 184 ? 59.973 50.616 60.093 1.00 40.54 184 ASP A O 1
ATOM 1138 N N . PRO A 1 185 ? 61.516 51.814 58.966 1.00 42.23 185 PRO A N 1
ATOM 1139 C CA . PRO A 1 185 ? 62.408 52.151 57.847 1.00 43.35 185 PRO A CA 1
ATOM 1140 C C . PRO A 1 185 ? 63.558 51.156 57.679 1.00 43.96 185 PRO A C 1
ATOM 1141 O O . PRO A 1 185 ? 63.834 50.400 58.607 1.00 41.73 185 PRO A O 1
ATOM 1145 N N . PRO A 1 186 ? 64.202 51.140 56.498 1.00 47.95 186 PRO A N 1
ATOM 1146 C CA . PRO A 1 186 ? 65.319 50.225 56.232 1.00 50.46 186 PRO A CA 1
ATOM 1147 C C . PRO A 1 186 ? 66.472 50.399 57.216 1.00 49.58 186 PRO A C 1
ATOM 1148 O O . PRO A 1 186 ? 66.652 51.481 57.775 1.00 47.85 186 PRO A O 1
ATOM 1152 N N . GLY A 1 187 ? 67.243 49.335 57.418 1.00 51.17 187 GLY A N 1
ATOM 1153 C CA . GLY A 1 187 ? 68.379 49.375 58.320 1.00 50.87 187 GLY A CA 1
ATOM 1154 C C . GLY A 1 187 ? 68.147 48.572 59.583 1.00 49.45 187 GLY A C 1
ATOM 1155 O O . GLY A 1 187 ? 67.881 47.372 59.525 1.00 51.30 187 GLY A O 1
ATOM 1156 N N . THR A 1 188 ? 68.253 49.235 60.729 1.00 46.42 188 THR A N 1
ATOM 1157 C CA . THR A 1 188 ? 68.044 48.579 62.014 1.00 44.03 188 THR A CA 1
ATOM 1158 C C . THR A 1 188 ? 66.952 49.282 62.813 1.00 42.53 188 THR A C 1
ATOM 1159 O O . THR A 1 188 ? 66.993 50.498 63.010 1.00 43.66 188 THR A O 1
ATOM 1163 N N . VAL A 1 189 ? 65.973 48.508 63.268 1.00 39.10 189 VAL A N 1
ATOM 1164 C CA . VAL A 1 189 ? 64.818 49.066 63.956 1.00 34.38 189 VAL A CA 1
ATOM 1165 C C . VAL A 1 189 ? 64.537 48.348 65.270 1.00 32.35 189 VAL A C 1
ATOM 1166 O O . VAL A 1 189 ? 64.977 47.220 65.482 1.00 31.26 189 VAL A O 1
ATOM 1170 N N . SER A 1 190 ? 63.799 49.014 66.150 1.00 32.33 190 SER A N 1
ATOM 1171 C CA . SER A 1 190 ? 63.388 48.419 67.413 1.00 34.29 190 SER A CA 1
ATOM 1172 C C . SER A 1 190 ? 61.869 48.309 67.455 1.00 35.78 190 SER A C 1
ATOM 1173 O O . SER A 1 190 ? 61.165 49.192 66.965 1.00 37.22 190 SER A O 1
ATOM 1176 N N . VAL A 1 191 ? 61.364 47.227 68.039 1.00 33.80 191 VAL A N 1
ATOM 1177 C CA . VAL A 1 191 ? 59.922 47.032 68.141 1.00 31.32 191 VAL A CA 1
ATOM 1178 C C . VAL A 1 191 ? 59.324 47.911 69.235 1.00 30.11 191 VAL A C 1
ATOM 1179 O O . VAL A 1 191 ? 59.653 47.774 70.414 1.00 30.99 191 VAL A O 1
ATOM 1183 N N . GLN A 1 192 ? 58.448 48.818 68.826 1.00 28.07 192 GLN A N 1
ATOM 1184 C CA . GLN A 1 192 ? 57.807 49.755 69.735 1.00 26.01 192 GLN A CA 1
ATOM 1185 C C . GLN A 1 192 ? 56.308 49.453 69.817 1.00 28.91 192 GLN A C 1
ATOM 1186 O O . GLN A 1 192 ? 55.782 48.705 68.994 1.00 33.47 192 GLN A O 1
ATOM 1192 N N . PRO A 1 193 ? 55.616 50.012 70.824 1.00 26.72 193 PRO A N 1
ATOM 1193 C CA . PRO A 1 193 ? 54.165 49.809 70.900 1.00 26.48 193 PRO A CA 1
ATOM 1194 C C . PRO A 1 193 ? 53.421 50.330 69.666 1.00 30.45 193 PRO A C 1
ATOM 1195 O O . PRO A 1 193 ? 52.373 49.792 69.319 1.00 31.19 193 PRO A O 1
ATOM 1199 N N . ASN A 1 194 ? 53.957 51.359 69.017 1.00 32.84 194 ASN A N 1
ATOM 1200 C CA . ASN A 1 194 ? 53.347 51.893 67.801 1.00 31.98 194 ASN A CA 1
ATOM 1201 C C . ASN A 1 194 ? 53.867 51.212 66.535 1.00 30.81 194 ASN A C 1
ATOM 1202 O O . ASN A 1 194 ? 53.622 51.674 65.423 1.00 31.48 194 ASN A O 1
ATOM 1207 N N . SER A 1 195 ? 54.594 50.115 66.712 1.00 29.81 195 SER A N 1
ATOM 1208 C CA . SER A 1 195 ? 55.049 49.320 65.582 1.00 31.13 195 SER A CA 1
ATOM 1209 C C . SER A 1 195 ? 54.004 48.269 65.256 1.00 31.08 195 SER A C 1
ATOM 1210 O O . SER A 1 195 ? 53.128 47.983 66.070 1.00 32.89 195 SER A O 1
ATOM 1213 N N . VAL A 1 196 ? 54.093 47.701 64.060 1.00 29.36 196 VAL A N 1
ATOM 1214 C CA . VAL A 1 196 ? 53.290 46.536 63.720 1.00 29.13 196 VAL A CA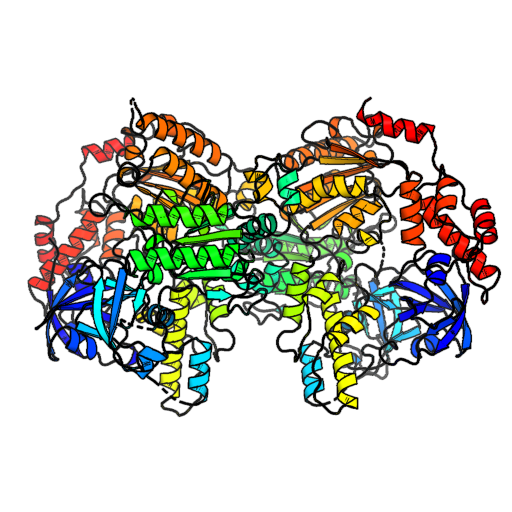 1
ATOM 1215 C C . VAL A 1 196 ? 54.210 45.383 63.329 1.00 33.05 196 VAL A C 1
ATOM 1216 O O . VAL A 1 196 ? 55.142 45.558 62.547 1.00 36.03 196 VAL A O 1
ATOM 1220 N N . VAL A 1 197 ? 53.968 44.210 63.901 1.00 35.60 197 VAL A N 1
ATOM 1221 C CA . VAL A 1 197 ? 54.772 43.036 63.585 1.00 40.55 197 VAL A CA 1
ATOM 1222 C C . VAL A 1 197 ? 53.891 41.955 62.978 1.00 47.81 197 VAL A C 1
ATOM 1223 O O . VAL A 1 197 ? 53.106 41.322 63.680 1.00 50.72 197 VAL A O 1
ATOM 1227 N N . SER A 1 198 ? 54.025 41.748 61.671 1.00 51.05 198 SER A N 1
ATOM 1228 C CA . SER A 1 198 ? 53.132 40.851 60.943 1.00 55.07 198 SER A CA 1
ATOM 1229 C C . SER A 1 198 ? 53.877 39.743 60.204 1.00 59.52 198 SER A C 1
ATOM 1230 O O . SER A 1 198 ? 55.073 39.854 59.934 1.00 59.58 198 SER A O 1
ATOM 1233 N N . TRP A 1 199 ? 53.152 38.678 59.874 1.00 63.12 199 TRP A N 1
ATOM 1234 C CA . TRP A 1 199 ? 53.739 37.521 59.211 1.00 67.10 199 TRP A CA 1
ATOM 1235 C C . TRP A 1 199 ? 54.055 37.798 57.748 1.00 74.94 199 TRP A C 1
ATOM 1236 O O . TRP A 1 199 ? 53.502 38.718 57.146 1.00 72.62 199 TRP A O 1
ATOM 1247 N N . GLY A 1 200 ? 54.952 36.993 57.187 1.00 85.43 200 GLY A N 1
ATOM 1248 C CA . GLY A 1 200 ? 55.326 37.113 55.791 1.00 93.67 200 GLY A CA 1
ATOM 1249 C C . GLY A 1 200 ? 54.200 36.675 54.880 1.00 100.97 200 GLY A C 1
ATOM 1250 O O . GLY A 1 200 ? 53.784 35.517 54.908 1.00 102.16 200 GLY A O 1
ATOM 1251 N N . THR A 1 201 ? 53.701 37.609 54.077 1.00 106.67 201 THR A N 1
ATOM 1252 C CA . THR A 1 201 ? 52.598 37.334 53.165 1.00 113.84 201 THR A CA 1
ATOM 1253 C C . THR A 1 201 ? 53.066 37.410 51.716 1.00 119.03 201 THR A C 1
ATOM 1254 O O . THR A 1 201 ? 53.098 38.491 51.127 1.00 118.91 201 THR A O 1
ATOM 1258 N N . GLY A 1 202 ? 53.427 36.267 51.139 1.00 123.89 202 GLY A N 1
ATOM 1259 C CA . GLY A 1 202 ? 53.379 34.994 51.833 1.00 126.76 202 GLY A CA 1
ATOM 1260 C C . GLY A 1 202 ? 53.674 33.834 50.903 1.00 132.43 202 GLY A C 1
ATOM 1261 O O . GLY A 1 202 ? 53.457 33.927 49.694 1.00 134.86 202 GLY A O 1
ATOM 1262 N N . THR A 1 203 ? 54.176 32.740 51.468 1.00 134.50 203 THR A N 1
ATOM 1263 C CA . THR A 1 203 ? 54.491 31.545 50.691 1.00 138.69 203 THR A CA 1
ATOM 1264 C C . THR A 1 203 ? 53.249 30.968 50.013 1.00 141.33 203 THR A C 1
ATOM 1265 O O . THR A 1 203 ? 52.229 30.747 50.664 1.00 140.70 203 THR A O 1
ATOM 1269 N N . PRO A 1 204 ? 53.338 30.731 48.694 1.00 144.07 204 PRO A N 1
ATOM 1270 C CA . PRO A 1 204 ? 52.230 30.228 47.872 1.00 146.21 204 PRO A CA 1
ATOM 1271 C C . PRO A 1 204 ? 51.687 28.886 48.358 1.00 146.69 204 PRO A C 1
ATOM 1272 O O . PRO A 1 204 ? 50.480 28.652 48.286 1.00 147.71 204 PRO A O 1
ATOM 1276 N N . GLU A 1 205 ? 52.571 28.020 48.844 1.00 145.53 205 GLU A N 1
ATOM 1277 C CA . GLU A 1 205 ? 52.171 26.700 49.318 1.00 145.39 205 GLU A CA 1
ATOM 1278 C C . GLU A 1 205 ? 51.330 26.795 50.588 1.00 141.05 205 GLU A C 1
ATOM 1279 O O . GLU A 1 205 ? 50.259 26.194 50.681 1.00 142.53 205 GLU A O 1
ATOM 1281 N N . ASP A 1 206 ? 51.822 27.552 51.563 1.00 135.28 206 ASP A N 1
ATOM 1282 C CA . ASP A 1 206 ? 51.109 27.729 52.823 1.00 130.29 206 ASP A CA 1
ATOM 1283 C C . ASP A 1 206 ? 49.945 28.702 52.666 1.00 125.62 206 ASP A C 1
ATOM 1284 O O . ASP A 1 206 ? 49.942 29.547 51.771 1.00 124.42 206 ASP A O 1
ATOM 1286 N N . PRO A 1 207 ? 48.954 28.574 53.541 1.00 122.84 207 PRO A N 1
ATOM 1287 C CA . PRO A 1 207 ? 47.789 29.446 53.504 1.00 119.47 207 PRO A CA 1
ATOM 1288 C C . PRO A 1 207 ? 48.158 30.866 53.922 1.00 113.88 207 PRO A C 1
ATOM 1289 O O . PRO A 1 207 ? 49.022 31.067 54.778 1.00 111.13 207 PRO A O 1
ATOM 1291 N N . ALA A 1 208 ? 47.503 31.845 53.307 1.00 111.90 208 ALA A N 1
ATOM 1292 C CA . ALA A 1 208 ? 47.716 33.246 53.646 1.00 107.53 208 ALA A CA 1
ATOM 1293 C C . ALA A 1 208 ? 47.288 33.509 55.087 1.00 105.06 208 ALA A C 1
ATOM 1294 O O . ALA A 1 208 ? 46.322 32.914 55.566 1.00 105.43 208 ALA A O 1
ATOM 1296 N N . PRO A 1 209 ? 48.007 34.402 55.786 1.00 102.34 209 PRO A N 1
ATOM 1297 C CA . PRO A 1 209 ? 47.681 34.688 57.188 1.00 99.78 209 PRO A CA 1
ATOM 1298 C C . PRO A 1 209 ? 46.452 35.585 57.321 1.00 97.58 209 PRO A C 1
ATOM 1299 O O . PRO A 1 209 ? 46.152 36.336 56.392 1.00 97.11 209 PRO A O 1
ATOM 1303 N N . PRO A 1 210 ? 45.745 35.496 58.462 1.00 96.69 210 PRO A N 1
ATOM 1304 C CA . PRO A 1 210 ? 44.511 36.242 58.748 1.00 95.05 210 PRO A CA 1
ATOM 1305 C C . PRO A 1 210 ? 44.621 37.743 58.474 1.00 91.32 210 PRO A C 1
ATOM 1306 O O . PRO A 1 210 ? 45.707 38.310 58.600 1.00 89.46 210 PRO A O 1
ATOM 1310 N N . PRO A 1 211 ? 43.498 38.379 58.103 1.00 90.02 211 PRO A N 1
ATOM 1311 C CA . PRO A 1 211 ? 43.457 39.816 57.808 1.00 86.97 211 PRO A CA 1
ATOM 1312 C C . PRO A 1 211 ? 43.756 40.663 59.040 1.00 83.09 211 PRO A C 1
ATOM 1313 O O . PRO A 1 211 ? 43.414 40.275 60.158 1.00 83.65 211 PRO A O 1
ATOM 1317 N N . THR A 1 212 ? 44.392 41.810 58.829 1.00 78.29 212 THR A N 1
ATOM 1318 C CA . THR A 1 212 ? 44.752 42.703 59.923 1.00 72.41 212 THR A CA 1
ATOM 1319 C C . THR A 1 212 ? 44.174 44.098 59.706 1.00 67.75 212 THR A C 1
ATOM 1320 O O . THR A 1 212 ? 43.670 44.412 58.628 1.00 67.10 212 THR A O 1
ATOM 1324 N N . GLY A 1 213 ? 44.249 44.931 60.739 1.00 64.24 213 GLY A N 1
ATOM 1325 C CA . GLY A 1 213 ? 43.828 46.316 60.634 1.00 60.72 213 GLY A CA 1
ATOM 1326 C C . GLY A 1 213 ? 42.325 46.519 60.634 1.00 58.62 213 GLY A C 1
ATOM 1327 O O . GLY A 1 213 ? 41.837 47.568 60.214 1.00 57.21 213 GLY A O 1
ATOM 1328 N N . ARG A 1 214 ? 41.587 45.517 61.104 1.00 58.68 214 ARG A N 1
ATOM 1329 C CA . ARG A 1 214 ? 40.136 45.625 61.210 1.00 59.40 214 ARG A CA 1
ATOM 1330 C C . ARG A 1 214 ? 39.718 45.784 62.671 1.00 56.35 214 ARG A C 1
ATOM 1331 O O . ARG A 1 214 ? 40.428 45.346 63.578 1.00 53.32 214 ARG A O 1
ATOM 1339 N N . HIS A 1 215 ? 38.570 46.416 62.899 1.00 56.46 215 HIS A N 1
ATOM 1340 C CA . HIS A 1 215 ? 38.156 46.755 64.260 1.00 53.37 215 HIS A CA 1
ATOM 1341 C C . HIS A 1 215 ? 37.588 45.570 65.034 1.00 53.73 215 HIS A C 1
ATOM 1342 O O . HIS A 1 215 ? 37.025 44.641 64.454 1.00 55.96 215 HIS A O 1
ATOM 1349 N N . THR A 1 216 ? 37.761 45.614 66.352 1.00 52.34 216 THR A N 1
ATOM 1350 C CA . THR A 1 216 ? 37.152 44.643 67.250 1.00 52.94 216 THR A CA 1
ATOM 1351 C C . THR A 1 216 ? 36.151 45.357 68.145 1.00 52.86 216 THR A C 1
ATOM 1352 O O . THR A 1 216 ? 36.285 46.551 68.408 1.00 52.80 216 THR A O 1
ATOM 1356 N N . VAL A 1 217 ? 35.144 44.625 68.604 1.00 53.74 217 VAL A N 1
ATOM 1357 C CA . VAL A 1 217 ? 34.133 45.199 69.479 1.00 52.01 217 VAL A CA 1
ATOM 1358 C C . VAL A 1 217 ? 34.122 44.493 70.827 1.00 53.84 217 VAL A C 1
ATOM 1359 O O . VAL A 1 217 ? 33.984 43.273 70.898 1.00 56.92 217 VAL A O 1
ATOM 1363 N N . SER A 1 218 ? 34.284 45.266 71.895 1.00 53.23 218 SER A N 1
ATOM 1364 C CA . SER A 1 218 ? 34.134 44.738 73.243 1.00 55.96 218 SER A CA 1
ATOM 1365 C C . SER A 1 218 ? 32.839 45.275 73.840 1.00 57.09 218 SER A C 1
ATOM 1366 O O . SER A 1 218 ? 32.716 46.477 74.077 1.00 55.13 218 SER A O 1
ATOM 1369 N N . PRO A 1 219 ? 31.862 44.385 74.073 1.00 60.17 219 PRO A N 1
ATOM 1370 C CA . PRO A 1 219 ? 30.538 44.764 74.582 1.00 62.27 219 PRO A CA 1
ATOM 1371 C C . PRO A 1 219 ? 30.604 45.437 75.950 1.00 61.53 219 PRO A C 1
ATOM 1372 O O . PRO A 1 219 ? 31.633 45.374 76.620 1.00 58.36 219 PRO A O 1
ATOM 1376 N N . GLN A 1 220 ? 29.509 46.077 76.349 1.00 66.24 220 GLN A N 1
ATOM 1377 C CA . GLN A 1 220 ? 29.424 46.724 77.654 1.00 68.71 220 GLN A CA 1
ATOM 1378 C C . GLN A 1 220 ? 29.674 45.731 78.782 1.00 72.82 220 GLN A C 1
ATOM 1379 O O . GLN A 1 220 ? 29.229 44.583 78.717 1.00 74.47 220 GLN A O 1
ATOM 1385 N N . ARG A 1 221 ? 30.397 46.183 79.805 1.00 75.38 221 ARG A N 1
ATOM 1386 C CA . ARG A 1 221 ? 30.649 45.393 81.009 1.00 80.44 221 ARG A CA 1
ATOM 1387 C C . ARG A 1 221 ? 31.355 44.070 80.713 1.00 82.84 221 ARG A C 1
ATOM 1388 O O . ARG A 1 221 ? 31.105 43.061 81.372 1.00 84.99 221 ARG A O 1
ATOM 1396 N N . SER A 1 222 ? 32.239 44.081 79.721 1.00 83.30 222 SER A N 1
ATOM 1397 C CA . SER A 1 222 ? 32.970 42.877 79.343 1.00 86.88 222 SER A CA 1
ATOM 1398 C C . SER A 1 222 ? 34.127 42.592 80.297 1.00 88.54 222 SER A C 1
ATOM 1399 O O . SER A 1 222 ? 34.590 43.480 81.016 1.00 86.94 222 SER A O 1
ATOM 1402 N N . GLU A 1 223 ? 34.588 41.345 80.294 1.00 91.36 223 GLU A N 1
ATOM 1403 C CA . GLU A 1 223 ? 35.691 40.920 81.149 1.00 92.14 223 GLU A CA 1
ATOM 1404 C C . GLU A 1 223 ? 36.979 41.650 80.787 1.00 88.87 223 GLU A C 1
ATOM 1405 O O . GLU A 1 223 ? 37.410 41.638 79.634 1.00 88.11 223 GLU A O 1
ATOM 1411 N N . GLN A 1 224 ? 37.592 42.284 81.781 1.00 86.78 224 GLN A N 1
ATOM 1412 C CA . GLN A 1 224 ? 38.801 43.064 81.555 1.00 83.95 224 GLN A CA 1
ATOM 1413 C C . GLN A 1 224 ? 39.984 42.448 82.294 1.00 80.04 224 GLN A C 1
ATOM 1414 O O . GLN A 1 224 ? 39.853 42.046 83.450 1.00 81.14 224 GLN A O 1
ATOM 1420 N N . PRO A 1 225 ? 41.145 42.365 81.624 1.00 75.15 225 PRO A N 1
ATOM 1421 C CA . PRO A 1 225 ? 42.358 41.854 82.271 1.00 72.59 225 PRO A CA 1
ATOM 1422 C C . PRO A 1 225 ? 42.820 42.768 83.405 1.00 68.17 225 PRO A C 1
ATOM 1423 O O . PRO A 1 225 ? 43.279 42.281 84.438 1.00 69.52 225 PRO A O 1
ATOM 1427 N N . VAL A 1 226 ? 42.695 44.077 83.209 1.00 61.88 226 VAL A N 1
ATOM 1428 C CA . VAL A 1 226 ? 43.094 45.051 84.219 1.00 56.24 226 VAL A CA 1
ATOM 1429 C C . VAL A 1 226 ? 41.930 45.974 84.575 1.00 53.80 226 VAL A C 1
ATOM 1430 O O . VAL A 1 226 ? 41.367 46.640 83.707 1.00 54.01 226 VAL A O 1
ATOM 1434 N N . SER A 1 227 ? 41.579 46.013 85.857 1.00 50.98 227 SER A N 1
ATOM 1435 C CA . SER A 1 227 ? 40.428 46.785 86.317 1.00 47.03 227 SER A CA 1
ATOM 1436 C C . SER A 1 227 ? 40.716 48.282 86.378 1.00 41.88 227 SER A C 1
ATOM 1437 O O . SER A 1 227 ? 41.865 48.711 86.280 1.00 38.33 227 SER A O 1
ATOM 1440 N N . PHE A 1 228 ? 39.658 49.068 86.550 1.00 40.54 228 PHE A N 1
ATOM 1441 C CA . PHE A 1 228 ? 39.780 50.515 86.684 1.00 38.61 228 PHE A CA 1
ATOM 1442 C C . PHE A 1 228 ? 40.458 50.896 88.000 1.00 40.19 228 PHE A C 1
ATOM 1443 O O . PHE A 1 228 ? 41.226 51.858 88.056 1.00 38.10 228 PHE A O 1
ATOM 1451 N N . ASP A 1 229 ? 40.171 50.137 89.054 1.00 42.64 229 ASP A N 1
ATOM 1452 C CA . ASP A 1 229 ? 40.791 50.369 90.354 1.00 44.93 229 ASP A CA 1
ATOM 1453 C C . ASP A 1 229 ? 42.298 50.123 90.287 1.00 43.79 229 ASP A C 1
ATOM 1454 O O . ASP A 1 229 ? 43.083 50.868 90.873 1.00 42.77 229 ASP A O 1
ATOM 1459 N N . ASP A 1 230 ? 42.692 49.076 89.569 1.00 43.03 230 ASP A N 1
ATOM 1460 C CA . ASP A 1 230 ? 44.101 48.734 89.401 1.00 43.35 230 ASP A CA 1
ATOM 1461 C C . ASP A 1 230 ? 44.859 49.829 88.660 1.00 39.06 230 ASP A C 1
ATOM 1462 O O . ASP A 1 230 ? 46.016 50.113 88.959 1.00 36.49 230 ASP A O 1
ATOM 1467 N N . VAL A 1 231 ? 44.196 50.444 87.692 1.00 37.86 231 VAL A N 1
ATOM 1468 C CA . VAL A 1 231 ? 44.831 51.440 86.843 1.00 35.54 231 VAL A CA 1
ATOM 1469 C C . VAL A 1 231 ? 45.102 52.755 87.570 1.00 36.58 231 VAL A C 1
ATOM 1470 O O . VAL A 1 231 ? 46.169 53.349 87.412 1.00 37.27 231 VAL A O 1
ATOM 1474 N N . LYS A 1 232 ? 44.147 53.197 88.382 1.00 38.80 232 LYS A N 1
ATOM 1475 C CA . LYS A 1 232 ? 44.215 54.534 88.966 1.00 39.88 232 LYS A CA 1
ATOM 1476 C C . LYS A 1 232 ? 45.148 54.659 90.172 1.00 39.34 232 LYS A C 1
ATOM 1477 O O . LYS A 1 232 ? 45.358 55.761 90.678 1.00 39.59 232 LYS A O 1
ATOM 1483 N N . VAL A 1 233 ? 45.720 53.546 90.623 1.00 38.73 233 VAL A N 1
ATOM 1484 C CA . VAL A 1 233 ? 46.657 53.598 91.744 1.00 40.50 233 VAL A CA 1
ATOM 1485 C C . VAL A 1 233 ? 48.034 54.121 91.330 1.00 39.37 233 VAL A C 1
ATOM 1486 O O . VAL A 1 233 ? 48.759 54.683 92.151 1.00 41.65 233 VAL A O 1
ATOM 1490 N N . THR A 1 234 ? 48.392 53.941 90.061 1.00 37.10 234 THR A N 1
ATOM 1491 C CA . THR A 1 234 ? 49.638 54.498 89.542 1.00 36.29 234 THR A CA 1
ATOM 1492 C C . THR A 1 234 ? 49.371 55.517 88.440 1.00 36.07 234 THR A C 1
ATOM 1493 O O . THR A 1 234 ? 50.270 56.251 88.032 1.00 36.75 234 THR A O 1
ATOM 1497 N N . HIS A 1 235 ? 48.133 55.558 87.961 1.00 34.44 235 HIS A N 1
ATOM 1498 C CA . HIS A 1 235 ? 47.740 56.532 86.948 1.00 33.43 235 HIS A CA 1
ATOM 1499 C C . HIS A 1 235 ? 46.511 57.322 87.384 1.00 36.17 235 HIS A C 1
ATOM 1500 O O . HIS A 1 235 ? 45.382 56.982 87.022 1.00 35.71 235 HIS A O 1
ATOM 1507 N N . PRO A 1 236 ? 46.735 58.393 88.162 1.00 37.39 236 PRO A N 1
ATOM 1508 C CA . PRO A 1 236 ? 45.673 59.242 88.717 1.00 39.61 236 PRO A CA 1
ATOM 1509 C C . PRO A 1 236 ? 44.890 59.959 87.620 1.00 38.58 236 PRO A C 1
ATOM 1510 O O . PRO A 1 236 ? 43.782 60.438 87.858 1.00 41.47 236 PRO A O 1
ATOM 1514 N N . GLN A 1 237 ? 45.472 60.033 86.429 1.00 35.20 237 GLN A N 1
ATOM 1515 C CA . GLN A 1 237 ? 44.828 60.685 85.297 1.00 33.88 237 GLN A CA 1
ATOM 1516 C C . GLN A 1 237 ? 43.612 59.897 84.811 1.00 32.84 237 GLN A C 1
ATOM 1517 O O . GLN A 1 237 ? 42.759 60.433 84.105 1.00 32.86 237 GLN A O 1
ATOM 1523 N N . ALA A 1 238 ? 43.541 58.625 85.193 1.00 30.80 238 ALA A N 1
ATOM 1524 C CA . ALA A 1 238 ? 42.415 57.774 84.822 1.00 29.47 238 ALA A CA 1
ATOM 1525 C C . ALA A 1 238 ? 41.118 58.255 85.471 1.00 33.12 238 ALA A C 1
ATOM 1526 O O . ALA A 1 238 ? 40.032 58.080 84.915 1.00 35.26 238 ALA A O 1
ATOM 1528 N N . VAL A 1 239 ? 41.239 58.863 86.647 1.00 33.09 239 VAL A N 1
ATOM 1529 C CA . VAL A 1 239 ? 40.089 59.425 87.349 1.00 31.92 239 VAL A CA 1
ATOM 1530 C C . VAL A 1 239 ? 39.477 60.567 86.539 1.00 31.02 239 VAL A C 1
ATOM 1531 O O . VAL A 1 239 ? 38.255 60.703 86.455 1.00 32.52 239 VAL A O 1
ATOM 1535 N N . LYS A 1 240 ? 40.334 61.379 85.933 1.00 30.99 240 LYS A N 1
ATOM 1536 C CA . LYS A 1 240 ? 39.879 62.526 85.160 1.00 34.20 240 LYS A CA 1
ATOM 1537 C C . LYS A 1 240 ? 39.270 62.087 83.830 1.00 32.08 240 LYS A C 1
ATOM 1538 O O . LYS A 1 240 ? 38.285 62.665 83.363 1.00 31.70 240 LYS A O 1
ATOM 1544 N N . LEU A 1 241 ? 39.858 61.057 83.231 1.00 27.64 241 LEU A N 1
ATOM 1545 C CA . LEU A 1 241 ? 39.341 60.493 81.990 1.00 26.09 241 LEU A CA 1
ATOM 1546 C C . LEU A 1 241 ? 37.957 59.895 82.215 1.00 28.12 241 LEU A C 1
ATOM 1547 O O . LEU A 1 241 ? 37.055 60.058 81.391 1.00 27.96 241 LEU A O 1
ATOM 1552 N N . ASP A 1 242 ? 37.802 59.204 83.339 1.00 27.47 242 ASP A N 1
ATOM 1553 C CA . ASP A 1 242 ? 36.529 58.599 83.698 1.00 29.82 242 ASP A CA 1
ATOM 1554 C C . ASP A 1 242 ? 35.466 59.668 83.914 1.00 30.67 242 ASP A C 1
ATOM 1555 O O . ASP A 1 242 ? 34.330 59.523 83.466 1.00 30.48 242 ASP A O 1
ATOM 1560 N N . GLU A 1 243 ? 35.850 60.748 84.587 1.00 32.05 243 GLU A N 1
ATOM 1561 C CA . GLU A 1 243 ? 34.929 61.842 84.874 1.00 35.09 243 GLU A CA 1
ATOM 1562 C C . GLU A 1 243 ? 34.482 62.549 83.593 1.00 32.63 243 GLU A C 1
ATOM 1563 O O . GLU A 1 243 ? 33.335 62.979 83.479 1.00 33.23 243 GLU A O 1
ATOM 1569 N N . TRP A 1 244 ? 35.389 62.652 82.627 1.00 30.54 244 TRP A N 1
ATOM 1570 C CA . TRP A 1 244 ? 35.077 63.252 81.336 1.00 28.30 244 TRP A CA 1
ATOM 1571 C C . TRP A 1 244 ? 34.080 62.399 80.556 1.00 26.61 244 TRP A C 1
ATOM 1572 O O . TRP A 1 244 ? 33.115 62.916 79.993 1.00 24.38 244 TRP A O 1
ATOM 1583 N N . LEU A 1 245 ? 34.330 61.093 80.526 1.00 26.54 245 LEU A N 1
ATOM 1584 C CA . LEU A 1 245 ? 33.456 60.152 79.836 1.00 30.36 245 LEU A CA 1
ATOM 1585 C C . LEU A 1 245 ? 32.047 60.148 80.413 1.00 33.65 245 LEU A C 1
ATOM 1586 O O . LEU A 1 245 ? 31.065 60.122 79.671 1.00 35.55 245 LEU A O 1
ATOM 1591 N N . ARG A 1 246 ? 31.951 60.167 81.737 1.00 35.38 246 ARG A N 1
ATOM 1592 C CA . ARG A 1 246 ? 30.654 60.093 82.395 1.00 39.20 246 ARG A CA 1
ATOM 1593 C C . ARG A 1 246 ? 29.817 61.343 82.146 1.00 37.49 246 ARG A C 1
ATOM 1594 O O . ARG A 1 246 ? 28.617 61.249 81.900 1.00 40.07 246 ARG A O 1
ATOM 1602 N N . LEU A 1 247 ? 30.454 62.508 82.189 1.00 34.13 247 LEU A N 1
ATOM 1603 C CA . LEU A 1 247 ? 29.759 63.760 81.911 1.00 34.14 247 LEU A CA 1
ATOM 1604 C C . LEU A 1 247 ? 29.243 63.792 80.477 1.00 31.88 247 LEU A C 1
ATOM 1605 O O . LEU A 1 247 ? 28.108 64.190 80.221 1.00 31.92 247 LEU A O 1
ATOM 1610 N N . SER A 1 248 ? 30.084 63.362 79.545 1.00 29.63 248 SER A N 1
ATOM 1611 C CA . SER A 1 248 ? 29.720 63.367 78.136 1.00 31.39 248 SER A CA 1
ATOM 1612 C C . SER A 1 248 ? 28.635 62.345 77.810 1.00 33.99 248 SER A C 1
ATOM 1613 O O . SER A 1 248 ? 27.666 62.662 77.127 1.00 37.86 248 SER A O 1
ATOM 1616 N N . LEU A 1 249 ? 28.796 61.123 78.308 1.00 33.78 249 LEU A N 1
ATOM 1617 C CA . LEU A 1 249 ? 27.926 60.019 77.917 1.00 34.08 249 LEU A CA 1
ATOM 1618 C C . LEU A 1 249 ? 26.737 59.782 78.844 1.00 39.49 249 LEU A C 1
ATOM 1619 O O . LEU A 1 249 ? 25.680 59.349 78.388 1.00 41.28 249 LEU A O 1
ATOM 1624 N N . ASP A 1 250 ? 26.905 60.056 80.137 1.00 41.32 250 ASP A N 1
ATOM 1625 C CA . ASP A 1 250 ? 25.880 59.710 81.124 1.00 43.61 250 ASP A CA 1
ATOM 1626 C C . ASP A 1 250 ? 25.096 60.894 81.693 1.00 48.42 250 ASP A C 1
ATOM 1627 O O . ASP A 1 250 ? 23.910 60.765 82.000 1.00 49.55 250 ASP A O 1
ATOM 1632 N N . GLU A 1 251 ? 25.751 62.042 81.837 1.00 51.81 251 GLU A N 1
ATOM 1633 C CA . GLU A 1 251 ? 25.096 63.222 82.399 1.00 57.28 251 GLU A CA 1
ATOM 1634 C C . GLU A 1 251 ? 25.210 64.435 81.475 1.00 56.37 251 GLU A C 1
ATOM 1635 O O . GLU A 1 251 ? 25.800 65.449 81.851 1.00 56.01 251 GLU A O 1
ATOM 1641 N N . PRO A 1 252 ? 24.627 64.344 80.267 1.00 55.86 252 PRO A N 1
ATOM 1642 C CA . PRO A 1 252 ? 24.813 65.377 79.241 1.00 56.55 252 PRO A CA 1
ATOM 1643 C C . PRO A 1 252 ? 24.066 66.668 79.559 1.00 58.21 252 PRO A C 1
ATOM 1644 O O . PRO A 1 252 ? 24.387 67.716 78.998 1.00 57.02 252 PRO A O 1
ATOM 1648 N N . GLU A 1 253 ? 23.078 66.590 80.444 1.00 61.66 253 GLU A N 1
ATOM 1649 C CA . GLU A 1 253 ? 22.289 67.763 80.804 1.00 64.33 253 GLU A CA 1
ATOM 1650 C C . GLU A 1 253 ? 23.029 68.664 81.790 1.00 59.87 253 GLU A C 1
ATOM 1651 O O . GLU A 1 253 ? 22.717 69.848 81.915 1.00 61.10 253 GLU A O 1
ATOM 1657 N N . LEU A 1 254 ? 24.009 68.101 82.488 1.00 54.25 254 LEU A N 1
ATOM 1658 C CA . LEU A 1 254 ? 24.860 68.895 83.364 1.00 50.38 254 LEU A CA 1
ATOM 1659 C C . LEU A 1 254 ? 25.720 69.823 82.514 1.00 48.75 254 LEU A C 1
ATOM 1660 O O . LEU A 1 254 ? 25.818 71.019 82.788 1.00 50.36 254 LEU A O 1
ATOM 1665 N N . LEU A 1 255 ? 26.337 69.262 81.479 1.00 45.46 255 LEU A N 1
ATOM 1666 C CA . LEU A 1 255 ? 27.164 70.040 80.562 1.00 43.87 255 LEU A CA 1
ATOM 1667 C C . LEU A 1 255 ? 26.328 71.051 79.786 1.00 46.00 255 LEU A C 1
ATOM 1668 O O . LEU A 1 255 ? 26.770 72.170 79.527 1.00 46.55 255 LEU A O 1
ATOM 1673 N N . LYS A 1 256 ? 25.117 70.646 79.419 1.00 46.99 256 LYS A N 1
ATOM 1674 C CA . LYS A 1 256 ? 24.214 71.505 78.666 1.00 49.68 256 LYS A CA 1
ATOM 1675 C C . LYS A 1 256 ? 23.782 72.713 79.496 1.00 49.31 256 LYS A C 1
ATOM 1676 O O . LYS A 1 256 ? 23.623 73.811 78.969 1.00 51.26 256 LYS A O 1
ATOM 1682 N N . THR A 1 257 ? 23.606 72.504 80.797 1.00 47.03 257 THR A N 1
ATOM 1683 C CA . THR A 1 257 ? 23.214 73.576 81.705 1.00 45.18 257 THR A CA 1
ATOM 1684 C C . THR A 1 257 ? 24.297 74.649 81.787 1.00 42.67 257 THR A C 1
ATOM 1685 O O . THR A 1 257 ? 24.001 75.838 81.916 1.00 41.30 257 THR A O 1
ATOM 1689 N N . LEU A 1 258 ? 25.553 74.222 81.703 1.00 42.12 258 LEU A N 1
ATOM 1690 C CA . LEU A 1 258 ? 26.684 75.135 81.827 1.00 44.58 258 LEU A CA 1
ATOM 1691 C C . LEU A 1 258 ? 27.135 75.687 80.478 1.00 45.42 258 LEU A C 1
ATOM 1692 O O . LEU A 1 258 ? 28.040 76.517 80.411 1.00 46.36 258 LEU A O 1
ATOM 1697 N N . GLY A 1 259 ? 26.500 75.224 79.406 1.00 45.57 259 GLY A N 1
ATOM 1698 C CA . GLY A 1 259 ? 26.832 75.688 78.072 1.00 47.85 259 GLY A CA 1
ATOM 1699 C C . GLY A 1 259 ? 28.045 74.993 77.483 1.00 48.16 259 GLY A C 1
ATOM 1700 O O . GLY A 1 259 ? 28.524 75.369 76.414 1.00 48.35 259 GLY A O 1
ATOM 1701 N N . ALA A 1 260 ? 28.543 73.979 78.183 1.00 46.15 260 ALA A N 1
ATOM 1702 C CA . ALA A 1 260 ? 29.687 73.211 77.707 1.00 43.98 260 ALA A CA 1
ATOM 1703 C C . ALA A 1 260 ? 29.280 72.279 76.575 1.00 43.06 260 ALA A C 1
ATOM 1704 O O . ALA A 1 260 ? 28.095 72.005 76.377 1.00 42.16 260 ALA A O 1
ATOM 1706 N N . THR A 1 261 ? 30.269 71.797 75.831 1.00 42.00 261 THR A N 1
ATOM 1707 C CA . THR A 1 261 ? 30.010 70.895 74.716 1.00 41.95 261 THR A CA 1
ATOM 1708 C C . THR A 1 261 ? 29.813 69.460 75.207 1.00 39.29 261 THR A C 1
ATOM 1709 O O . THR A 1 261 ? 30.517 69.003 76.107 1.00 35.66 261 THR A O 1
ATOM 1713 N N . PRO A 1 262 ? 28.840 68.750 74.622 1.00 41.08 262 PRO A N 1
ATOM 1714 C CA . PRO A 1 262 ? 28.565 67.356 74.985 1.00 41.70 262 PRO A CA 1
ATOM 1715 C C . PRO A 1 262 ? 29.546 66.374 74.345 1.00 42.59 262 PRO A C 1
ATOM 1716 O O . PRO A 1 262 ? 29.689 65.251 74.826 1.00 44.12 262 PRO A O 1
ATOM 1720 N N . HIS A 1 263 ? 30.212 66.795 73.273 1.00 40.81 263 HIS A N 1
ATOM 1721 C CA . HIS A 1 263 ? 31.141 65.923 72.559 1.00 38.89 263 HIS A CA 1
ATOM 1722 C C . HIS A 1 263 ? 32.438 65.709 73.340 1.00 38.83 263 HIS A C 1
ATOM 1723 O O . HIS A 1 263 ? 32.815 66.529 74.181 1.00 39.25 263 HIS A O 1
ATOM 1730 N N . LEU A 1 264 ? 33.120 64.603 73.058 1.00 35.97 264 LEU A N 1
ATOM 1731 C CA . LEU A 1 264 ? 34.342 64.273 73.775 1.00 32.29 264 LEU A CA 1
ATOM 1732 C C . LEU A 1 264 ? 35.369 63.564 72.900 1.00 30.39 264 LEU A C 1
ATOM 1733 O O . LEU A 1 264 ? 35.131 62.461 72.411 1.00 30.42 264 LEU A O 1
ATOM 1738 N N . GLY A 1 265 ? 36.514 64.212 72.714 1.00 29.20 265 GLY A N 1
ATOM 1739 C CA . GLY A 1 265 ? 37.638 63.620 72.015 1.00 28.46 265 GLY A CA 1
ATOM 1740 C C . GLY A 1 265 ? 38.886 63.785 72.858 1.00 27.65 265 GLY A C 1
ATOM 1741 O O . GLY A 1 265 ? 39.226 64.898 73.261 1.00 28.41 265 GLY A O 1
ATOM 1742 N N . VAL A 1 266 ? 39.567 62.679 73.140 1.00 25.07 266 VAL A N 1
ATOM 1743 C CA . VAL A 1 266 ? 40.711 62.712 74.045 1.00 25.60 266 VAL A CA 1
ATOM 1744 C C . VAL A 1 266 ? 41.955 62.067 73.446 1.00 25.42 266 VAL A C 1
ATOM 1745 O O . VAL A 1 266 ? 41.898 60.946 72.942 1.00 27.72 266 VAL A O 1
ATOM 1749 N N . LEU A 1 267 ? 43.077 62.779 73.508 1.00 23.97 267 LEU A N 1
ATOM 1750 C CA . LEU A 1 267 ? 44.370 62.209 73.140 1.00 22.53 267 LEU A CA 1
ATOM 1751 C C . LEU A 1 267 ? 45.203 61.917 74.387 1.00 22.69 267 LEU A C 1
ATOM 1752 O O . LEU A 1 267 ? 45.611 62.829 75.105 1.00 23.15 267 LEU A O 1
ATOM 1757 N N . VAL A 1 268 ? 45.445 60.637 74.643 1.00 22.21 268 VAL A N 1
ATOM 1758 C CA . VAL A 1 268 ? 46.223 60.225 75.800 1.00 22.11 268 VAL A CA 1
ATOM 1759 C C . VAL A 1 268 ? 47.671 59.965 75.400 1.00 25.42 268 VAL A C 1
ATOM 1760 O O . VAL A 1 268 ? 47.938 59.211 74.460 1.00 25.56 268 VAL A O 1
ATOM 1764 N N . SER A 1 269 ? 48.602 60.594 76.112 1.00 26.37 269 SER A N 1
ATOM 1765 C CA . SER A 1 269 ? 50.024 60.431 75.829 1.00 24.17 269 SER A CA 1
ATOM 1766 C C . SER A 1 269 ? 50.839 60.064 77.068 1.00 22.62 269 SER A C 1
ATOM 1767 O O . SER A 1 269 ? 50.302 59.947 78.167 1.00 21.42 269 SER A O 1
ATOM 1770 N N . GLY A 1 270 ? 52.139 59.873 76.875 1.00 21.99 270 GLY A N 1
ATOM 1771 C CA . GLY A 1 270 ? 53.012 59.405 77.934 1.00 23.20 270 GLY A CA 1
ATOM 1772 C C . GLY A 1 270 ? 53.966 58.348 77.409 1.00 25.62 270 GLY A C 1
ATOM 1773 O O . GLY A 1 270 ? 53.779 57.840 76.304 1.00 26.85 270 GLY A O 1
ATOM 1774 N N . PRO A 1 271 ? 54.988 58.002 78.207 1.00 26.74 271 PRO A N 1
ATOM 1775 C CA . PRO A 1 271 ? 56.067 57.082 77.824 1.00 27.72 271 PRO A CA 1
ATOM 1776 C C . PRO A 1 271 ? 55.571 55.774 77.203 1.00 28.15 271 PRO A C 1
ATOM 1777 O O . PRO A 1 271 ? 54.482 55.300 77.524 1.00 28.43 271 PRO A O 1
ATOM 1781 N N . ALA A 1 272 ? 56.378 55.200 76.319 1.00 27.42 272 ALA A N 1
ATOM 1782 C CA . ALA A 1 272 ? 56.013 53.962 75.643 1.00 27.43 272 ALA A CA 1
ATOM 1783 C C . ALA A 1 272 ? 55.874 52.811 76.636 1.00 27.07 272 ALA A C 1
ATOM 1784 O O . ALA A 1 272 ? 56.768 52.567 77.442 1.00 26.04 272 ALA A O 1
ATOM 1786 N N . GLY A 1 273 ? 54.744 52.114 76.578 1.00 28.43 273 GLY A N 1
ATOM 1787 C CA . GLY A 1 273 ? 54.510 50.967 77.435 1.00 26.18 273 GLY A CA 1
ATOM 1788 C C . GLY A 1 273 ? 54.195 51.340 78.868 1.00 25.08 273 GLY A C 1
ATOM 1789 O O . GLY A 1 273 ? 54.233 50.491 79.760 1.00 24.48 273 GLY A O 1
ATOM 1790 N N . VAL A 1 274 ? 53.888 52.613 79.098 1.00 22.33 274 VAL A N 1
ATOM 1791 C CA . VAL A 1 274 ? 53.562 53.068 80.442 1.00 23.91 274 VAL A CA 1
ATOM 1792 C C . VAL A 1 274 ? 52.178 52.568 80.863 1.00 26.29 274 VAL A C 1
ATOM 1793 O O . VAL A 1 274 ? 51.876 52.480 82.053 1.00 25.21 274 VAL A O 1
ATOM 1797 N N . GLY A 1 275 ? 51.347 52.227 79.880 1.00 27.54 275 GLY A N 1
ATOM 1798 C CA . GLY A 1 275 ? 50.028 51.683 80.149 1.00 26.65 275 GLY A CA 1
ATOM 1799 C C . GLY A 1 275 ? 48.887 52.571 79.689 1.00 27.67 275 GLY A C 1
ATOM 1800 O O . GLY A 1 275 ? 47.832 52.605 80.320 1.00 30.18 275 GLY A O 1
ATOM 1801 N N . LYS A 1 276 ? 49.088 53.283 78.584 1.00 25.81 276 LYS A N 1
ATOM 1802 C CA . LYS A 1 276 ? 48.065 54.187 78.065 1.00 24.15 276 LYS A CA 1
ATOM 1803 C C . LYS A 1 276 ? 46.836 53.448 77.526 1.00 23.56 276 LYS A C 1
ATOM 1804 O O . LYS A 1 276 ? 45.700 53.806 77.836 1.00 21.57 276 LYS A O 1
ATOM 1810 N N . ALA A 1 277 ? 47.065 52.421 76.716 1.00 25.27 277 ALA A N 1
ATOM 1811 C CA . ALA A 1 277 ? 45.967 51.673 76.111 1.00 24.46 277 ALA A CA 1
ATOM 1812 C C . ALA A 1 277 ? 45.213 50.858 77.155 1.00 26.63 277 ALA A C 1
ATOM 1813 O O . ALA A 1 277 ? 43.987 50.761 77.114 1.00 31.42 277 ALA A O 1
ATOM 1815 N N . THR A 1 278 ? 45.952 50.277 78.094 1.00 26.13 278 THR A N 1
ATOM 1816 C CA . THR A 1 278 ? 45.351 49.507 79.176 1.00 28.96 278 THR A CA 1
ATOM 1817 C C . THR A 1 278 ? 44.449 50.384 80.045 1.00 30.76 278 THR A C 1
ATOM 1818 O O . THR A 1 278 ? 43.377 49.957 80.477 1.00 31.58 278 THR A O 1
ATOM 1822 N N . MET A 1 279 ? 44.883 51.618 80.288 1.00 30.15 279 MET A N 1
ATOM 1823 C CA . MET A 1 279 ? 44.083 52.564 81.057 1.00 29.67 279 MET A CA 1
ATOM 1824 C C . MET A 1 279 ? 42.756 52.861 80.362 1.00 30.30 279 MET A C 1
ATOM 1825 O O . MET A 1 279 ? 41.709 52.916 81.005 1.00 31.90 279 MET A O 1
ATOM 1830 N N . VAL A 1 280 ? 42.811 53.052 79.048 1.00 29.08 280 VAL A N 1
ATOM 1831 C CA . VAL A 1 280 ? 41.622 53.384 78.268 1.00 28.56 280 VAL A CA 1
ATOM 1832 C C . VAL A 1 280 ? 40.604 52.246 78.286 1.00 30.90 280 VAL A C 1
ATOM 1833 O O . VAL A 1 280 ? 39.407 52.475 78.468 1.00 33.70 280 VAL A O 1
ATOM 1837 N N . ARG A 1 281 ? 41.085 51.020 78.111 1.00 29.38 281 ARG A N 1
ATOM 1838 C CA . ARG A 1 281 ? 40.212 49.853 78.155 1.00 29.05 281 ARG A CA 1
ATOM 1839 C C . ARG A 1 281 ? 39.582 49.685 79.536 1.00 32.55 281 ARG A C 1
ATOM 1840 O O . ARG A 1 281 ? 38.405 49.333 79.657 1.00 34.86 281 ARG A O 1
ATOM 1848 N N . ALA A 1 282 ? 40.370 49.946 80.575 1.00 31.50 282 ALA A N 1
ATOM 1849 C CA . ALA A 1 282 ? 39.889 49.834 81.948 1.00 31.60 282 ALA A CA 1
ATOM 1850 C C . ALA A 1 282 ? 38.820 50.878 82.260 1.00 30.23 282 ALA A C 1
ATOM 1851 O O . ALA A 1 282 ? 37.801 50.571 82.882 1.00 31.02 282 ALA A O 1
ATOM 1853 N N . VAL A 1 283 ? 39.059 52.112 81.826 1.00 27.69 283 VAL A N 1
ATOM 1854 C CA . VAL A 1 283 ? 38.124 53.208 82.064 1.00 30.60 283 VAL A CA 1
ATOM 1855 C C . VAL A 1 283 ? 36.813 53.004 81.298 1.00 33.72 283 VAL A C 1
ATOM 1856 O O . VAL A 1 283 ? 35.735 53.332 81.793 1.00 37.34 283 VAL A O 1
ATOM 1860 N N . CYS A 1 284 ? 36.909 52.430 80.104 1.00 32.45 284 CYS A N 1
ATOM 1861 C CA . CYS A 1 284 ? 35.742 52.222 79.254 1.00 33.66 284 CYS A CA 1
ATOM 1862 C C . CYS A 1 284 ? 35.119 50.846 79.447 1.00 35.27 284 CYS A C 1
ATOM 1863 O O . CYS A 1 284 ? 34.333 50.403 78.612 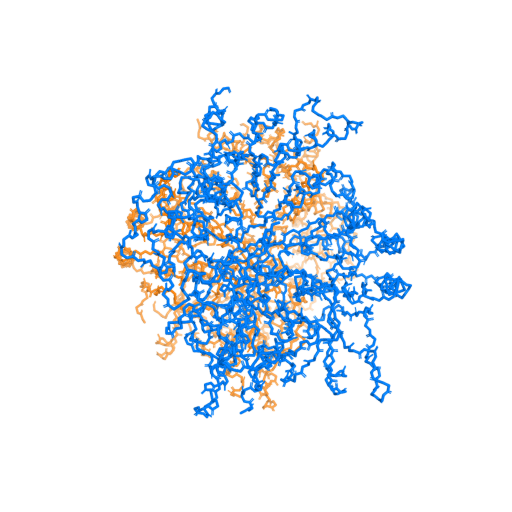1.00 36.47 284 CYS A O 1
ATOM 1866 N N . ALA A 1 285 ? 35.470 50.176 80.542 1.00 37.02 285 ALA A N 1
ATOM 1867 C CA . ALA A 1 285 ? 35.032 48.802 80.792 1.00 39.69 285 ALA A CA 1
ATOM 1868 C C . ALA A 1 285 ? 33.517 48.597 80.725 1.00 44.10 285 ALA A C 1
ATOM 1869 O O . ALA A 1 285 ? 33.049 47.566 80.242 1.00 46.79 285 ALA A O 1
ATOM 1871 N N . SER A 1 286 ? 32.756 49.576 81.205 1.00 44.59 286 SER A N 1
ATOM 1872 C CA . SER A 1 286 ? 31.300 49.461 81.220 1.00 48.59 286 SER A CA 1
ATOM 1873 C C . SER A 1 286 ? 30.671 49.966 79.924 1.00 49.54 286 SER A C 1
ATOM 1874 O O . SER A 1 286 ? 29.459 49.878 79.743 1.00 53.55 286 SER A O 1
ATOM 1877 N N . ARG A 1 287 ? 31.498 50.500 79.031 1.00 46.16 287 ARG A N 1
ATOM 1878 C CA . ARG A 1 287 ? 31.028 50.995 77.742 1.00 45.84 287 ARG A CA 1
ATOM 1879 C C . ARG A 1 287 ? 31.273 49.938 76.675 1.00 45.77 287 ARG A C 1
ATOM 1880 O O . ARG A 1 287 ? 32.071 49.020 76.875 1.00 47.56 287 ARG A O 1
ATOM 1888 N N . ARG A 1 288 ? 30.591 50.062 75.541 1.00 42.95 288 ARG A N 1
ATOM 1889 C CA . ARG A 1 288 ? 30.950 49.256 74.383 1.00 42.57 288 ARG A CA 1
ATOM 1890 C C . ARG A 1 288 ? 32.054 49.987 73.623 1.00 36.77 288 ARG A C 1
ATOM 1891 O O . ARG A 1 288 ? 31.962 51.189 73.360 1.00 34.05 288 ARG A O 1
ATOM 1899 N N . VAL A 1 289 ? 33.122 49.269 73.307 1.00 34.30 289 VAL A N 1
ATOM 1900 C CA . VAL A 1 289 ? 34.273 49.903 72.688 1.00 33.04 289 VAL A CA 1
ATOM 1901 C C . VAL A 1 289 ? 34.555 49.348 71.303 1.00 34.56 289 VAL A C 1
ATOM 1902 O O . VAL A 1 289 ? 34.693 48.139 71.119 1.00 37.50 289 VAL A O 1
ATOM 1906 N N . VAL A 1 290 ? 34.630 50.247 70.331 1.00 33.44 290 VAL A N 1
ATOM 1907 C CA . VAL A 1 290 ? 35.074 49.890 68.996 1.00 35.02 290 VAL A CA 1
ATOM 1908 C C . VAL A 1 290 ? 36.548 50.255 68.889 1.00 37.57 290 VAL A C 1
ATOM 1909 O O . VAL A 1 290 ? 36.908 51.433 68.900 1.00 37.05 290 VAL A O 1
ATOM 1913 N N . GLU A 1 291 ? 37.401 49.239 68.800 1.00 39.96 291 GLU A N 1
ATOM 1914 C CA . GLU A 1 291 ? 38.841 49.457 68.857 1.00 41.20 291 GLU A CA 1
ATOM 1915 C C . GLU A 1 291 ? 39.569 49.138 67.553 1.00 42.61 291 GLU A C 1
ATOM 1916 O O . GLU A 1 291 ? 39.382 48.073 66.962 1.00 43.03 291 GLU A O 1
ATOM 1922 N N . LEU A 1 292 ? 40.398 50.080 67.116 1.00 42.05 292 LEU A N 1
ATOM 1923 C CA . LEU A 1 292 ? 41.310 49.862 66.002 1.00 41.96 292 LEU A CA 1
ATOM 1924 C C . LEU A 1 292 ? 42.735 49.869 66.527 1.00 40.44 292 LEU A C 1
ATOM 1925 O O . LEU A 1 292 ? 43.074 50.658 67.411 1.00 36.71 292 LEU A O 1
ATOM 1930 N N . ASP A 1 293 ? 43.569 48.989 65.985 1.00 41.97 293 ASP A N 1
ATOM 1931 C CA . ASP A 1 293 ? 44.993 49.043 66.271 1.00 41.84 293 ASP A CA 1
ATOM 1932 C C . ASP A 1 293 ? 45.664 49.950 65.250 1.00 37.21 293 ASP A C 1
ATOM 1933 O O . ASP A 1 293 ? 45.847 49.564 64.096 1.00 36.71 293 ASP A O 1
ATOM 1938 N N . GLY A 1 294 ? 46.010 51.158 65.686 1.00 33.47 294 GLY A N 1
ATOM 1939 C CA . GLY A 1 294 ? 46.664 52.150 64.848 1.00 31.96 294 GLY A CA 1
ATOM 1940 C C . GLY A 1 294 ? 47.747 51.651 63.905 1.00 33.48 294 GLY A C 1
ATOM 1941 O O . GLY A 1 294 ? 47.711 51.954 62.711 1.00 33.38 294 GLY A O 1
ATOM 1942 N N . PRO A 1 295 ? 48.725 50.896 64.432 1.00 35.60 295 PRO A N 1
ATOM 1943 C CA . PRO A 1 295 ? 49.788 50.370 63.569 1.00 37.13 295 PRO A CA 1
ATOM 1944 C C . PRO A 1 295 ? 49.291 49.386 62.511 1.00 39.37 295 PRO A C 1
ATOM 1945 O O . PRO A 1 295 ? 49.738 49.468 61.368 1.00 43.18 295 PRO A O 1
ATOM 1949 N N . GLU A 1 296 ? 48.399 48.471 62.881 1.00 39.45 296 GLU A N 1
ATOM 1950 C CA . GLU A 1 296 ? 47.871 47.501 61.922 1.00 44.14 296 GLU A CA 1
ATOM 1951 C C . GLU A 1 296 ? 47.100 48.178 60.793 1.00 42.45 296 GLU A C 1
ATOM 1952 O O . GLU A 1 296 ? 47.243 47.811 59.624 1.00 43.15 296 GLU A O 1
ATOM 1958 N N . VAL A 1 297 ? 46.289 49.169 61.147 1.00 39.80 297 VAL A N 1
ATOM 1959 C CA . VAL A 1 297 ? 45.526 49.914 60.154 1.00 39.16 297 VAL A CA 1
ATOM 1960 C C . VAL A 1 297 ? 46.442 50.797 59.313 1.00 38.11 297 VAL A C 1
ATOM 1961 O O . VAL A 1 297 ? 46.304 50.857 58.092 1.00 40.82 297 VAL A O 1
ATOM 1965 N N . GLY A 1 298 ? 47.383 51.467 59.971 1.00 33.17 298 GLY A N 1
ATOM 1966 C CA . GLY A 1 298 ? 48.340 52.321 59.286 1.00 31.56 298 GLY A CA 1
ATOM 1967 C C . GLY A 1 298 ? 49.189 51.597 58.252 1.00 32.99 298 GLY A C 1
ATOM 1968 O O . GLY A 1 298 ? 49.692 52.214 57.311 1.00 31.53 298 GLY A O 1
ATOM 1969 N N . ALA A 1 299 ? 49.345 50.287 58.426 1.00 34.15 299 ALA A N 1
ATOM 1970 C CA . ALA A 1 299 ? 50.158 49.476 57.524 1.00 35.91 299 ALA A CA 1
ATOM 1971 C C . ALA A 1 299 ? 49.384 49.032 56.285 1.00 42.23 299 ALA A C 1
ATOM 1972 O O . ALA A 1 299 ? 49.979 48.632 55.285 1.00 46.87 299 ALA A O 1
ATOM 1974 N N . LEU A 1 300 ? 48.059 49.093 56.362 1.00 43.55 300 LEU A N 1
ATOM 1975 C CA . LEU A 1 300 ? 47.204 48.694 55.248 1.00 45.43 300 LEU A CA 1
ATOM 1976 C C . LEU A 1 300 ? 47.427 49.587 54.036 1.00 48.75 300 LEU A C 1
ATOM 1977 O O . LEU A 1 300 ? 47.888 50.723 54.168 1.00 48.37 300 LEU A O 1
ATOM 1982 N N . GLN A 1 301 ? 47.099 49.066 52.857 1.00 51.29 301 GLN A N 1
ATOM 1983 C CA . GLN A 1 301 ? 47.144 49.856 51.636 1.00 51.58 301 GLN A CA 1
ATOM 1984 C C . GLN A 1 301 ? 46.199 51.042 51.798 1.00 51.34 301 GLN A C 1
ATOM 1985 O O . GLN A 1 301 ? 45.120 50.906 52.375 1.00 52.21 301 GLN A O 1
ATOM 1991 N N . VAL A 1 302 ? 46.625 52.197 51.296 1.00 51.81 302 VAL A N 1
ATOM 1992 C CA . VAL A 1 302 ? 45.964 53.483 51.533 1.00 50.95 302 VAL A CA 1
ATOM 1993 C C . VAL A 1 302 ? 44.429 53.486 51.413 1.00 52.84 302 VAL A C 1
ATOM 1994 O O . VAL A 1 302 ? 43.746 54.142 52.199 1.00 52.76 302 VAL A O 1
ATOM 1998 N N . ASP A 1 303 ? 43.892 52.744 50.448 1.00 53.70 303 ASP A N 1
ATOM 1999 C CA . ASP A 1 303 ? 42.449 52.707 50.222 1.00 53.16 303 ASP A CA 1
ATOM 2000 C C . ASP A 1 303 ? 41.747 51.743 51.177 1.00 51.37 303 ASP A C 1
ATOM 2001 O O . ASP A 1 303 ? 40.609 51.975 51.581 1.00 50.96 303 ASP A O 1
ATOM 2006 N N . GLU A 1 304 ? 42.431 50.660 51.532 1.00 52.17 304 GLU A N 1
ATOM 2007 C CA . GLU A 1 304 ? 41.909 49.713 52.510 1.00 53.00 304 GLU A CA 1
ATOM 2008 C C . GLU A 1 304 ? 41.976 50.325 53.901 1.00 51.15 304 GLU A C 1
ATOM 2009 O O . GLU A 1 304 ? 41.207 49.965 54.792 1.00 51.09 304 GLU A O 1
ATOM 2015 N N . ARG A 1 305 ? 42.906 51.257 54.075 1.00 49.35 305 ARG A N 1
ATOM 2016 C CA . ARG A 1 305 ? 43.068 51.964 55.336 1.00 45.67 305 ARG A CA 1
ATOM 2017 C C . ARG A 1 305 ? 41.851 52.842 55.607 1.00 43.14 305 ARG A C 1
ATOM 2018 O O . ARG A 1 305 ? 41.321 52.863 56.718 1.00 40.31 305 ARG A O 1
ATOM 2026 N N . LEU A 1 306 ? 41.403 53.556 54.580 1.00 44.97 306 LEU A N 1
ATOM 2027 C CA . LEU A 1 306 ? 40.252 54.441 54.708 1.00 45.21 306 LEU A CA 1
ATOM 2028 C C . LEU A 1 306 ? 38.973 53.663 55.000 1.00 44.73 306 LEU A C 1
ATOM 2029 O O . LEU A 1 306 ? 38.149 54.092 55.810 1.00 41.51 306 LEU A O 1
ATOM 2034 N N . ARG A 1 307 ? 38.816 52.520 54.337 1.00 47.42 307 ARG A N 1
ATOM 2035 C CA . ARG A 1 307 ? 37.634 51.682 54.515 1.00 51.29 307 ARG A CA 1
ATOM 2036 C C . ARG A 1 307 ? 37.549 51.141 55.937 1.00 47.94 307 ARG A C 1
ATOM 2037 O O . ARG A 1 307 ? 36.464 51.041 56.511 1.00 47.25 307 ARG A O 1
ATOM 2045 N N . SER A 1 308 ? 38.701 50.788 56.497 1.00 45.33 308 SER A N 1
ATOM 2046 C CA . SER A 1 308 ? 38.764 50.248 57.850 1.00 44.61 308 SER A CA 1
ATOM 2047 C C . SER A 1 308 ? 38.298 51.275 58.886 1.00 40.99 308 SER A C 1
ATOM 2048 O O . SER A 1 308 ? 37.529 50.950 59.791 1.00 41.01 308 SER A O 1
ATOM 2051 N N . VAL A 1 309 ? 38.770 52.510 58.741 1.00 37.33 309 VAL A N 1
ATOM 2052 C CA . VAL A 1 309 ? 38.369 53.609 59.615 1.00 32.85 309 VAL A CA 1
ATOM 2053 C C . VAL A 1 309 ? 36.883 53.912 59.443 1.00 33.93 309 VAL A C 1
ATOM 2054 O O . VAL A 1 309 ? 36.170 54.160 60.414 1.00 34.94 309 VAL A O 1
ATOM 2058 N N . THR A 1 310 ? 36.425 53.874 58.197 1.00 36.34 310 THR A N 1
ATOM 2059 C CA . THR A 1 310 ? 35.029 54.139 57.861 1.00 33.82 310 THR A CA 1
ATOM 2060 C C . THR A 1 310 ? 34.108 53.087 58.470 1.00 34.13 310 THR A C 1
ATOM 2061 O O . THR A 1 310 ? 33.033 53.405 58.977 1.00 34.87 310 THR A O 1
ATOM 2065 N N . SER A 1 311 ? 34.543 51.832 58.419 1.00 35.00 311 SER A N 1
ATOM 2066 C CA . SER A 1 311 ? 33.773 50.725 58.968 1.00 38.47 311 SER A CA 1
ATOM 2067 C C . SER A 1 311 ? 33.689 50.828 60.487 1.00 39.52 311 SER A C 1
ATOM 2068 O O . SER A 1 311 ? 32.661 50.518 61.088 1.00 41.80 311 SER A O 1
ATOM 2071 N N . ALA A 1 312 ? 34.780 51.272 61.100 1.00 36.95 312 ALA A N 1
ATOM 2072 C CA . ALA A 1 312 ? 34.848 51.413 62.549 1.00 32.67 312 ALA A CA 1
ATOM 2073 C C . ALA A 1 312 ? 33.977 52.563 63.043 1.00 31.81 312 ALA A C 1
ATOM 2074 O O . ALA A 1 312 ? 33.348 52.468 64.097 1.00 32.44 312 ALA A O 1
ATOM 2076 N N . VAL A 1 313 ? 33.950 53.651 62.281 1.00 32.17 313 VAL A N 1
ATOM 2077 C CA . VAL A 1 313 ? 33.132 54.809 62.628 1.00 34.95 313 VAL A CA 1
ATOM 2078 C C . VAL A 1 313 ? 31.632 54.498 62.523 1.00 41.35 313 VAL A C 1
ATOM 2079 O O . VAL A 1 313 ? 30.842 54.883 63.391 1.00 42.39 313 VAL A O 1
ATOM 2083 N N . ALA A 1 314 ? 31.246 53.787 61.468 1.00 41.66 314 ALA A N 1
ATOM 2084 C CA . ALA A 1 314 ? 29.847 53.413 61.278 1.00 43.26 314 ALA A CA 1
ATOM 2085 C C . ALA A 1 314 ? 29.370 52.441 62.358 1.00 44.60 314 ALA A C 1
ATOM 2086 O O . ALA A 1 314 ? 28.187 52.404 62.696 1.00 46.04 314 ALA A O 1
ATOM 2088 N N . ALA A 1 315 ? 30.299 51.657 62.896 1.00 42.65 315 ALA A N 1
ATOM 2089 C CA . ALA A 1 315 ? 29.970 50.675 63.923 1.00 42.49 315 ALA A CA 1
ATOM 2090 C C . ALA A 1 315 ? 29.762 51.336 65.284 1.00 45.12 315 ALA A C 1
ATOM 2091 O O . ALA A 1 315 ? 28.881 50.939 66.049 1.00 47.99 315 ALA A O 1
ATOM 2093 N N . VAL A 1 316 ? 30.572 52.346 65.584 1.00 43.50 316 VAL A N 1
ATOM 2094 C CA . VAL A 1 316 ? 30.455 53.046 66.857 1.00 44.03 316 VAL A CA 1
ATOM 2095 C C . VAL A 1 316 ? 29.268 54.010 66.860 1.00 45.31 316 VAL A C 1
ATOM 2096 O O . VAL A 1 316 ? 28.708 54.309 67.912 1.00 47.63 316 VAL A O 1
ATOM 2100 N N . THR A 1 317 ? 28.879 54.484 65.680 1.00 44.38 317 THR A N 1
ATOM 2101 C CA . THR A 1 317 ? 27.759 55.412 65.564 1.00 45.94 317 THR A CA 1
ATOM 2102 C C . THR A 1 317 ? 26.440 54.672 65.369 1.00 50.77 317 THR A C 1
ATOM 2103 O O . THR A 1 317 ? 25.372 55.283 65.372 1.00 52.44 317 THR A O 1
ATOM 2107 N N . GLU A 1 318 ? 26.521 53.355 65.206 1.00 53.40 318 GLU A N 1
ATOM 2108 C CA . GLU A 1 318 ? 25.327 52.533 65.046 1.00 58.12 318 GLU A CA 1
ATOM 2109 C C . GLU A 1 318 ? 24.628 52.310 66.382 1.00 60.56 318 GLU A C 1
ATOM 2110 O O . GLU A 1 318 ? 23.403 52.230 66.443 1.00 64.25 318 GLU A O 1
ATOM 2112 N N . SER A 1 319 ? 25.408 52.216 67.453 1.00 59.99 319 SER A N 1
ATOM 2113 C CA . SER A 1 319 ? 24.845 51.941 68.769 1.00 60.22 319 SER A CA 1
ATOM 2114 C C . SER A 1 319 ? 25.341 52.927 69.826 1.00 54.82 319 SER A C 1
ATOM 2115 O O . SER A 1 319 ? 24.769 53.024 70.911 1.00 55.25 319 SER A O 1
ATOM 2118 N N . GLY A 1 320 ? 26.397 53.663 69.504 1.00 49.26 320 GLY A N 1
ATOM 2119 C CA . GLY A 1 320 ? 26.997 54.576 70.460 1.00 46.43 320 GLY A CA 1
ATOM 2120 C C . GLY A 1 320 ? 28.151 53.907 71.179 1.00 43.38 320 GLY A C 1
ATOM 2121 O O . GLY A 1 320 ? 28.427 52.729 70.957 1.00 43.85 320 GLY A O 1
ATOM 2122 N N . GLY A 1 321 ? 28.834 54.655 72.038 1.00 40.58 321 GLY A N 1
ATOM 2123 C CA . GLY A 1 321 ? 29.940 54.105 72.800 1.00 37.63 321 GLY A CA 1
ATOM 2124 C C . GLY A 1 321 ? 31.259 54.801 72.529 1.00 35.12 321 GLY A C 1
ATOM 2125 O O . GLY A 1 321 ? 31.290 55.975 72.158 1.00 35.24 321 GLY A O 1
ATOM 2126 N N . VAL A 1 322 ? 32.355 54.071 72.707 1.00 32.32 322 VAL A N 1
ATOM 2127 C CA . VAL A 1 322 ? 33.684 54.651 72.571 1.00 28.86 322 VAL A CA 1
ATOM 2128 C C . VAL A 1 322 ? 34.448 54.102 71.368 1.00 29.83 322 VAL A C 1
ATOM 2129 O O . VAL A 1 322 ? 34.627 52.889 71.233 1.00 28.93 322 VAL A O 1
ATOM 2133 N N . LEU A 1 323 ? 34.893 55.003 70.497 1.00 31.29 323 LEU A N 1
ATOM 2134 C CA . LEU A 1 323 ? 35.813 54.642 69.424 1.00 31.35 323 LEU A CA 1
ATOM 2135 C C . LEU A 1 323 ? 37.234 54.840 69.930 1.00 29.12 323 LEU A C 1
ATOM 2136 O O . LEU A 1 323 ? 37.629 55.955 70.277 1.00 28.93 323 LEU A O 1
ATOM 2141 N N . PHE A 1 324 ? 37.996 53.753 69.989 1.00 26.68 324 PHE A N 1
ATOM 2142 C CA . PHE A 1 324 ? 39.350 53.807 70.527 1.00 24.73 324 PHE A CA 1
ATOM 2143 C C . PHE A 1 324 ? 40.395 53.370 69.504 1.00 27.75 324 PHE A C 1
ATOM 2144 O O . PHE A 1 324 ? 40.340 52.260 68.973 1.00 30.71 324 PHE A O 1
ATOM 2152 N N . ILE A 1 325 ? 41.346 54.258 69.233 1.00 26.68 325 ILE A N 1
ATOM 2153 C CA . ILE A 1 325 ? 42.473 53.932 68.368 1.00 26.98 325 ILE A CA 1
ATOM 2154 C C . ILE A 1 325 ? 43.779 53.963 69.156 1.00 26.18 325 ILE A C 1
ATOM 2155 O O . ILE A 1 325 ? 44.270 55.030 69.530 1.00 24.65 325 ILE A O 1
ATOM 2160 N N . ALA A 1 326 ? 44.330 52.783 69.415 1.00 28.10 326 ALA A N 1
ATOM 2161 C CA . ALA A 1 326 ? 45.591 52.671 70.133 1.00 28.90 326 ALA A CA 1
ATOM 2162 C C . ALA A 1 326 ? 46.751 53.061 69.225 1.00 31.54 326 ALA A C 1
ATOM 2163 O O . ALA A 1 326 ? 46.873 52.550 68.110 1.00 34.30 326 ALA A O 1
ATOM 2165 N N . ASP A 1 327 ? 47.587 53.977 69.707 1.00 30.80 327 ASP A N 1
ATOM 2166 C CA . ASP A 1 327 ? 48.769 54.429 68.975 1.00 32.85 327 ASP A CA 1
ATOM 2167 C C . ASP A 1 327 ? 48.407 54.988 67.598 1.00 33.77 327 ASP A C 1
ATOM 2168 O O . ASP A 1 327 ? 48.790 54.445 66.558 1.00 33.35 327 ASP A O 1
ATOM 2173 N N . VAL A 1 328 ? 47.670 56.094 67.622 1.00 33.03 328 VAL A N 1
ATOM 2174 C CA . VAL A 1 328 ? 47.125 56.715 66.424 1.00 32.64 328 VAL A CA 1
ATOM 2175 C C . VAL A 1 328 ? 48.207 57.430 65.607 1.00 32.20 328 VAL A C 1
ATOM 2176 O O . VAL A 1 328 ? 47.976 57.825 64.464 1.00 33.34 328 VAL A O 1
ATOM 2180 N N . ASP A 1 329 ? 49.397 57.583 66.179 1.00 30.47 329 ASP A N 1
ATOM 2181 C CA . ASP A 1 329 ? 50.480 58.255 65.462 1.00 29.94 329 ASP A CA 1
ATOM 2182 C C . ASP A 1 329 ? 50.995 57.425 64.283 1.00 28.59 329 ASP A C 1
ATOM 2183 O O . ASP A 1 329 ? 51.604 57.959 63.359 1.00 29.56 329 ASP A O 1
ATOM 2188 N N . ALA A 1 330 ? 50.743 56.121 64.317 1.00 27.36 330 ALA A N 1
ATOM 2189 C CA . ALA A 1 330 ? 51.079 55.251 63.197 1.00 25.24 330 ALA A CA 1
ATOM 2190 C C . ALA A 1 330 ? 50.031 55.371 62.092 1.00 28.82 330 ALA A C 1
ATOM 2191 O O . ALA A 1 330 ? 50.332 55.172 60.916 1.00 34.70 330 ALA A O 1
ATOM 2193 N N . LEU A 1 331 ? 48.802 55.699 62.481 1.00 26.90 331 LEU A N 1
ATOM 2194 C CA . LEU A 1 331 ? 47.706 55.880 61.533 1.00 27.41 331 LEU A CA 1
ATOM 2195 C C . LEU A 1 331 ? 47.627 57.317 61.017 1.00 28.01 331 LEU A C 1
ATOM 2196 O O . LEU A 1 331 ? 47.342 57.547 59.843 1.00 28.16 331 LEU A O 1
ATOM 2201 N N . LEU A 1 332 ? 47.875 58.282 61.898 1.00 28.17 332 LEU A N 1
ATOM 2202 C CA . LEU A 1 332 ? 47.859 59.692 61.510 1.00 29.62 332 LEU A CA 1
ATOM 2203 C C . LEU A 1 332 ? 49.155 60.407 61.890 1.00 27.79 332 LEU A C 1
ATOM 2204 O O . LEU A 1 332 ? 49.165 61.226 62.804 1.00 27.27 332 LEU A O 1
ATOM 2209 N N . PRO A 1 333 ? 50.248 60.116 61.167 1.00 30.39 333 PRO A N 1
ATOM 2210 C CA . PRO A 1 333 ? 51.561 60.703 61.464 1.00 31.18 333 PRO A CA 1
ATOM 2211 C C . PRO A 1 333 ? 51.560 62.211 61.235 1.00 32.70 333 PRO A C 1
ATOM 2212 O O . PRO A 1 333 ? 50.871 62.691 60.340 1.00 33.90 333 PRO A O 1
ATOM 2216 N N . ALA A 1 334 ? 52.329 62.944 62.029 1.00 34.84 334 ALA A N 1
ATOM 2217 C CA . ALA A 1 334 ? 52.340 64.399 61.948 1.00 37.85 334 ALA A CA 1
ATOM 2218 C C . ALA A 1 334 ? 52.958 64.921 60.656 1.00 44.49 334 ALA A C 1
ATOM 2219 O O . ALA A 1 334 ? 52.484 65.907 60.092 1.00 46.42 334 ALA A O 1
ATOM 2221 N N . GLY A 1 335 ? 54.021 64.270 60.196 1.00 49.90 335 GLY A N 1
ATOM 2222 C CA . GLY A 1 335 ? 54.681 64.675 58.967 1.00 59.88 335 GLY A CA 1
ATOM 2223 C C . GLY A 1 335 ? 55.723 65.760 59.167 1.00 68.66 335 GLY A C 1
ATOM 2224 O O . GLY A 1 335 ? 55.579 66.620 60.034 1.00 68.58 335 GLY A O 1
ATOM 2225 N N . ASN A 1 336 ? 56.769 65.727 58.349 1.00 78.28 336 ASN A N 1
ATOM 2226 C CA . ASN A 1 336 ? 57.885 66.658 58.492 1.00 86.45 336 ASN A CA 1
ATOM 2227 C C . ASN A 1 336 ? 58.132 67.546 57.271 1.00 92.42 336 ASN A C 1
ATOM 2228 O O . ASN A 1 336 ? 59.279 67.738 56.860 1.00 93.67 336 ASN A O 1
ATOM 2233 N N . GLU A 1 337 ? 57.056 68.076 56.693 1.00 96.28 337 GLU A N 1
ATOM 2234 C CA . GLU A 1 337 ? 57.138 69.025 55.573 1.00 101.60 337 GLU A CA 1
ATOM 2235 C C . GLU A 1 337 ? 57.817 68.502 54.298 1.00 103.86 337 GLU A C 1
ATOM 2236 O O . GLU A 1 337 ? 57.340 68.766 53.193 1.00 105.25 337 GLU A O 1
ATOM 2242 N N . MET A 1 338 ? 58.931 67.787 54.448 1.00 103.37 338 MET A N 1
ATOM 2243 C CA . MET A 1 338 ? 59.528 67.070 53.327 1.00 103.11 338 MET A CA 1
ATOM 2244 C C . MET A 1 338 ? 58.484 66.084 52.827 1.00 100.10 338 MET A C 1
ATOM 2245 O O . MET A 1 338 ? 58.221 65.986 51.628 1.00 102.45 338 MET A O 1
ATOM 2247 N N . ARG A 1 339 ? 57.887 65.360 53.768 1.00 94.02 339 ARG A N 1
ATOM 2248 C CA . ARG A 1 339 ? 56.672 64.601 53.502 1.00 88.86 339 ARG A CA 1
ATOM 2249 C C . ARG A 1 339 ? 55.548 65.114 54.406 1.00 81.01 339 ARG A C 1
ATOM 2250 O O . ARG A 1 339 ? 55.612 64.991 55.629 1.00 79.01 339 ARG A O 1
ATOM 2258 N N . PRO A 1 340 ? 54.529 65.740 53.803 1.00 75.61 340 PRO A N 1
ATOM 2259 C CA . PRO A 1 340 ? 53.344 66.164 54.553 1.00 69.52 340 PRO A CA 1
ATOM 2260 C C . PRO A 1 340 ? 52.482 64.944 54.863 1.00 61.94 340 PRO A C 1
ATOM 2261 O O . PRO A 1 340 ? 52.843 63.839 54.454 1.00 60.51 340 PRO A O 1
ATOM 2265 N N . PRO A 1 341 ? 51.372 65.126 55.595 1.00 56.17 341 PRO A N 1
ATOM 2266 C CA . PRO A 1 341 ? 50.455 63.991 55.730 1.00 52.42 341 PRO A CA 1
ATOM 2267 C C . PRO A 1 341 ? 49.875 63.595 54.375 1.00 50.82 341 PRO A C 1
ATOM 2268 O O . PRO A 1 341 ? 49.642 64.462 53.530 1.00 49.77 341 PRO A O 1
ATOM 2272 N N . GLU A 1 342 ? 49.664 62.298 54.173 1.00 50.36 342 GLU A N 1
ATOM 2273 C CA . GLU A 1 342 ? 49.056 61.787 52.948 1.00 49.80 342 GLU A CA 1
ATOM 2274 C C . GLU A 1 342 ? 47.642 62.341 52.777 1.00 46.14 342 GLU A C 1
ATOM 2275 O O . GLU A 1 342 ? 46.989 62.690 53.762 1.00 45.12 342 GLU A O 1
ATOM 2281 N N . PRO A 1 343 ? 47.168 62.430 51.523 1.00 43.30 343 PRO A N 1
ATOM 2282 C CA . PRO A 1 343 ? 45.815 62.923 51.232 1.00 41.37 343 PRO A CA 1
ATOM 2283 C C . PRO A 1 343 ? 44.727 62.118 51.937 1.00 37.64 343 PRO A C 1
ATOM 2284 O O . PRO A 1 343 ? 43.672 62.663 52.257 1.00 37.31 343 PRO A O 1
ATOM 2288 N N . VAL A 1 344 ? 44.986 60.837 52.173 1.00 36.39 344 VAL A N 1
ATOM 2289 C CA . VAL A 1 344 ? 44.022 59.963 52.831 1.00 37.68 344 VAL A CA 1
ATOM 2290 C C . VAL A 1 344 ? 43.724 60.412 54.265 1.00 33.64 344 VAL A C 1
ATOM 2291 O O . VAL A 1 344 ? 42.649 60.139 54.797 1.00 33.86 344 VAL A O 1
ATOM 2295 N N . ALA A 1 345 ? 44.669 61.118 54.876 1.00 29.98 345 ALA A N 1
ATOM 2296 C CA . ALA A 1 345 ? 44.510 61.570 56.254 1.00 30.25 345 ALA A CA 1
ATOM 2297 C C . ALA A 1 345 ? 43.343 62.536 56.379 1.00 30.73 345 ALA A C 1
ATOM 2298 O O . ALA A 1 345 ? 42.651 62.553 57.397 1.00 31.34 345 ALA A O 1
ATOM 2300 N N . THR A 1 346 ? 43.125 63.334 55.338 1.00 32.17 346 THR A N 1
ATOM 2301 C CA . THR A 1 346 ? 42.009 64.274 55.321 1.00 33.98 346 THR A CA 1
ATOM 2302 C C . THR A 1 346 ? 40.670 63.548 55.408 1.00 33.76 346 THR A C 1
ATOM 2303 O O . THR A 1 346 ? 39.780 63.958 56.157 1.00 32.18 346 THR A O 1
ATOM 2307 N N . LEU A 1 347 ? 40.540 62.459 54.657 1.00 34.45 347 LEU A N 1
ATOM 2308 C CA . LEU A 1 347 ? 39.313 61.667 54.668 1.00 34.43 347 LEU A CA 1
ATOM 2309 C C . LEU A 1 347 ? 39.159 60.866 55.958 1.00 33.81 347 LEU A C 1
ATOM 2310 O O . LEU A 1 347 ? 38.046 60.693 56.465 1.00 31.96 347 LEU A O 1
ATOM 2315 N N . ILE A 1 348 ? 40.277 60.374 56.484 1.00 32.49 348 ILE A N 1
ATOM 2316 C CA . ILE A 1 348 ? 40.258 59.648 57.747 1.00 32.85 348 ILE A CA 1
ATOM 2317 C C . ILE A 1 348 ? 39.805 60.570 58.877 1.00 34.69 348 ILE A C 1
ATOM 2318 O O . ILE A 1 348 ? 38.985 60.186 59.713 1.00 34.62 348 ILE A O 1
ATOM 2323 N N . LEU A 1 349 ? 40.330 61.793 58.881 1.00 34.61 349 LEU A N 1
ATOM 2324 C CA . LEU A 1 349 ? 39.952 62.797 59.873 1.00 33.79 349 LEU A CA 1
ATOM 2325 C C . LEU A 1 349 ? 38.477 63.184 59.759 1.00 34.55 349 LEU A C 1
ATOM 2326 O O . LEU A 1 349 ? 37.820 63.472 60.759 1.00 34.84 349 LEU A O 1
ATOM 2331 N N . ALA A 1 350 ? 37.960 63.183 58.535 1.00 34.92 350 ALA A N 1
ATOM 2332 C CA . ALA A 1 350 ? 36.559 63.508 58.296 1.00 32.74 350 ALA A CA 1
ATOM 2333 C C . ALA A 1 350 ? 35.642 62.460 58.911 1.00 33.27 350 ALA A C 1
ATOM 2334 O O . ALA A 1 350 ? 34.567 62.788 59.408 1.00 35.23 350 ALA A O 1
ATOM 2336 N N . GLU A 1 351 ? 36.071 61.200 58.873 1.00 32.46 351 GLU A N 1
ATOM 2337 C CA . GLU A 1 351 ? 35.317 60.114 59.493 1.00 32.92 351 GLU A CA 1
ATOM 2338 C C . GLU A 1 351 ? 35.317 60.227 61.018 1.00 33.24 351 GLU A C 1
ATOM 2339 O O . GLU A 1 351 ? 34.273 60.079 61.655 1.00 31.28 351 GLU A O 1
ATOM 2345 N N . LEU A 1 352 ? 36.490 60.487 61.596 1.00 33.68 352 LEU A N 1
ATOM 2346 C CA . LEU A 1 352 ? 36.615 60.685 63.038 1.00 34.03 352 LEU A CA 1
ATOM 2347 C C . LEU A 1 352 ? 35.770 61.868 63.496 1.00 37.21 352 LEU A C 1
ATOM 2348 O O . LEU A 1 352 ? 35.072 61.790 64.503 1.00 35.84 352 LEU A O 1
ATOM 2353 N N . ARG A 1 353 ? 35.848 62.965 62.748 1.00 43.02 353 ARG A N 1
ATOM 2354 C CA . ARG A 1 353 ? 35.086 64.172 63.047 1.00 47.54 353 ARG A CA 1
ATOM 2355 C C . ARG A 1 353 ? 33.583 63.880 63.043 1.00 47.86 353 ARG A C 1
ATOM 2356 O O . ARG A 1 353 ? 32.830 64.395 63.875 1.00 47.33 353 ARG A O 1
ATOM 2364 N N . LYS A 1 354 ? 33.161 63.040 62.104 1.00 47.05 354 LYS A N 1
ATOM 2365 C CA . LYS A 1 354 ? 31.776 62.590 62.027 1.00 46.94 354 LYS A CA 1
ATOM 2366 C C . LYS A 1 354 ? 31.396 61.792 63.271 1.00 42.22 354 LYS A C 1
ATOM 2367 O O . LYS A 1 354 ? 30.272 61.898 63.773 1.00 41.07 354 LYS A O 1
ATOM 2373 N N . ALA A 1 355 ? 32.339 60.996 63.766 1.00 37.66 355 ALA A N 1
ATOM 2374 C CA . ALA A 1 355 ? 32.107 60.192 64.961 1.00 36.13 355 ALA A CA 1
ATOM 2375 C C . ALA A 1 355 ? 31.965 61.061 66.212 1.00 33.45 355 ALA A C 1
ATOM 2376 O O . ALA A 1 355 ? 31.057 60.860 67.015 1.00 32.02 355 ALA A O 1
ATOM 2378 N N . VAL A 1 356 ? 32.864 62.028 66.365 1.00 32.21 356 VAL A N 1
ATOM 2379 C CA . VAL A 1 356 ? 32.868 62.911 67.529 1.00 30.43 356 VAL A CA 1
ATOM 2380 C C . VAL A 1 356 ? 31.578 63.731 67.634 1.00 32.62 356 VAL A C 1
ATOM 2381 O O . VAL A 1 356 ? 31.092 64.007 68.729 1.00 33.49 356 VAL A O 1
ATOM 2385 N N . ALA A 1 357 ? 31.013 64.097 66.490 1.00 32.80 357 ALA A N 1
ATOM 2386 C CA . ALA A 1 357 ? 29.792 64.895 66.466 1.00 33.91 357 ALA A CA 1
ATOM 2387 C C . ALA A 1 357 ? 28.537 64.059 66.731 1.00 35.14 357 ALA A C 1
ATOM 2388 O O . ALA A 1 357 ? 27.442 64.604 66.866 1.00 36.95 357 ALA A O 1
ATOM 2390 N N . THR A 1 358 ? 28.701 62.741 66.808 1.00 34.17 358 THR A N 1
ATOM 2391 C CA . THR A 1 358 ? 27.578 61.840 67.045 1.00 37.77 358 THR A CA 1
ATOM 2392 C C . THR A 1 358 ? 27.235 61.730 68.532 1.00 40.51 358 THR A C 1
ATOM 2393 O O . THR A 1 358 ? 28.100 61.415 69.354 1.00 41.70 358 THR A O 1
ATOM 2397 N N . PRO A 1 359 ? 25.966 61.998 68.881 1.00 39.45 359 PRO A N 1
ATOM 2398 C CA . PRO A 1 359 ? 25.476 61.863 70.257 1.00 39.86 359 PRO A CA 1
ATOM 2399 C C . PRO A 1 359 ? 25.636 60.430 70.765 1.00 40.38 359 PRO A C 1
ATOM 2400 O O . PRO A 1 359 ? 25.317 59.483 70.041 1.00 38.95 359 PRO A O 1
ATOM 2404 N N . GLY A 1 360 ? 26.132 60.282 71.991 1.00 40.09 360 GLY A N 1
ATOM 2405 C CA . GLY A 1 360 ? 26.349 58.971 72.579 1.00 38.85 360 GLY A CA 1
ATOM 2406 C C . GLY A 1 360 ? 27.637 58.313 72.117 1.00 38.59 360 GLY A C 1
ATOM 2407 O O . GLY A 1 360 ? 27.863 57.130 72.363 1.00 40.93 360 GLY A O 1
ATOM 2408 N N . VAL A 1 361 ? 28.485 59.081 71.441 1.00 35.40 361 VAL A N 1
ATOM 2409 C CA . VAL A 1 361 ? 29.767 58.569 70.968 1.00 34.43 361 VAL A CA 1
ATOM 2410 C C . VAL A 1 361 ? 30.927 59.410 71.500 1.00 35.66 361 VAL A C 1
ATOM 2411 O O . VAL A 1 361 ? 30.888 60.639 71.453 1.00 38.11 361 VAL A O 1
ATOM 2415 N N . ALA A 1 362 ? 31.955 58.743 72.014 1.00 33.42 362 ALA A N 1
ATOM 2416 C CA . ALA A 1 362 ? 33.162 59.427 72.465 1.00 31.99 362 ALA A CA 1
ATOM 2417 C C . ALA A 1 362 ? 34.392 58.859 71.761 1.00 30.61 362 ALA A C 1
ATOM 2418 O O . ALA A 1 362 ? 34.413 57.689 71.378 1.00 30.07 362 ALA A O 1
ATOM 2420 N N . PHE A 1 363 ? 35.417 59.689 71.596 1.00 28.93 363 PHE A N 1
ATOM 2421 C CA . PHE A 1 363 ? 36.622 59.280 70.882 1.00 26.35 363 PHE A CA 1
ATOM 2422 C C . PHE A 1 363 ? 37.872 59.408 71.747 1.00 26.95 363 PHE A C 1
ATOM 2423 O O . PHE A 1 363 ? 38.170 60.481 72.275 1.00 27.72 363 PHE A O 1
ATOM 2431 N N . ILE A 1 364 ? 38.593 58.302 71.894 1.00 25.56 364 ILE A N 1
ATOM 2432 C CA . ILE A 1 364 ? 39.849 58.297 72.634 1.00 25.41 364 ILE A CA 1
ATOM 2433 C C . ILE A 1 364 ? 40.965 57.674 71.805 1.00 25.37 364 ILE A C 1
ATOM 2434 O O . ILE A 1 364 ? 40.808 56.585 71.259 1.00 27.78 364 ILE A O 1
ATOM 2439 N N . ALA A 1 365 ? 42.091 58.371 71.711 1.00 24.03 365 ALA A N 1
ATOM 2440 C CA . ALA A 1 365 ? 43.254 57.845 71.008 1.00 23.81 365 ALA A CA 1
ATOM 2441 C C . ALA A 1 365 ? 44.510 57.967 71.868 1.00 27.41 365 ALA A C 1
ATOM 2442 O O . ALA A 1 365 ? 44.629 58.879 72.690 1.00 26.53 365 ALA A O 1
ATOM 2444 N N . THR A 1 366 ? 45.442 57.041 71.678 1.00 27.82 366 THR A N 1
ATOM 2445 C CA . THR A 1 366 ? 46.703 57.080 72.404 1.00 27.65 366 THR A CA 1
ATOM 2446 C C . THR A 1 366 ? 47.874 57.332 71.461 1.00 29.56 366 THR A C 1
ATOM 2447 O O . THR A 1 366 ? 47.780 57.102 70.254 1.00 28.56 366 THR A O 1
ATOM 2451 N N . SER A 1 367 ? 48.974 57.806 72.034 1.00 28.64 367 SER A N 1
ATOM 2452 C CA . SER A 1 367 ? 50.203 58.063 71.299 1.00 29.43 367 SER A CA 1
ATOM 2453 C C . SER A 1 367 ? 51.276 58.441 72.303 1.00 28.91 367 SER A C 1
ATOM 2454 O O . SER A 1 367 ? 51.049 59.300 73.144 1.00 30.69 367 SER A O 1
ATOM 2457 N N . ALA A 1 368 ? 52.439 57.803 72.223 1.00 27.09 368 ALA A N 1
ATOM 2458 C CA . ALA A 1 368 ? 53.524 58.098 73.151 1.00 24.34 368 ALA A CA 1
ATOM 2459 C C . ALA A 1 368 ? 53.876 59.580 73.121 1.00 26.91 368 ALA A C 1
ATOM 2460 O O . ALA A 1 368 ? 53.853 60.249 74.151 1.00 30.22 368 ALA A O 1
ATOM 2462 N N . VAL A 1 369 ? 54.178 60.089 71.932 1.00 27.84 369 VAL A N 1
ATOM 2463 C CA . VAL A 1 369 ? 54.487 61.501 71.749 1.00 29.28 369 VAL A CA 1
ATOM 2464 C C . VAL A 1 369 ? 53.375 62.185 70.951 1.00 33.36 369 VAL A C 1
ATOM 2465 O O . VAL A 1 369 ? 53.147 61.850 69.787 1.00 33.78 369 VAL A O 1
ATOM 2469 N N . PRO A 1 370 ? 52.687 63.155 71.577 1.00 33.89 370 PRO A N 1
ATOM 2470 C CA . PRO A 1 370 ? 51.495 63.808 71.017 1.00 33.68 370 PRO A CA 1
ATOM 2471 C C . PRO A 1 370 ? 51.771 64.518 69.696 1.00 35.22 370 PRO A C 1
ATOM 2472 O O . PRO A 1 370 ? 50.936 64.478 68.792 1.00 38.02 370 PRO A O 1
ATOM 2476 N N . GLU A 1 371 ? 52.929 65.160 69.589 1.00 32.91 371 GLU A N 1
ATOM 2477 C CA . GLU A 1 371 ? 53.270 65.906 68.382 1.00 35.51 371 GLU A CA 1
ATOM 2478 C C . GLU A 1 371 ? 53.655 64.998 67.213 1.00 37.04 371 GLU A C 1
ATOM 2479 O O . GLU A 1 371 ? 53.976 65.478 66.127 1.00 36.45 371 GLU A O 1
ATOM 2485 N N . ASN A 1 372 ? 53.626 63.688 67.440 1.00 36.43 372 ASN A N 1
ATOM 2486 C CA . ASN A 1 372 ? 53.819 62.727 66.361 1.00 35.43 372 ASN A CA 1
ATOM 2487 C C . ASN A 1 372 ? 52.508 62.402 65.650 1.00 37.40 372 ASN A C 1
ATOM 2488 O O . ASN A 1 372 ? 52.492 61.665 64.663 1.00 41.51 372 ASN A O 1
ATOM 2493 N N . VAL A 1 373 ? 51.412 62.956 66.160 1.00 33.40 373 VAL A N 1
ATOM 2494 C CA . VAL A 1 373 ? 50.101 62.773 65.550 1.00 33.09 373 VAL A CA 1
ATOM 2495 C C . VAL A 1 373 ? 49.728 64.003 64.726 1.00 35.14 373 VAL A C 1
ATOM 2496 O O . VAL A 1 373 ? 50.066 65.128 65.101 1.00 36.40 373 VAL A O 1
ATOM 2500 N N . ASP A 1 374 ? 49.060 63.765 63.595 1.00 34.08 374 ASP A N 1
ATOM 2501 C CA . ASP A 1 374 ? 48.543 64.811 62.712 1.00 32.89 374 ASP A CA 1
ATOM 2502 C C . ASP A 1 374 ? 47.948 65.958 63.520 1.00 30.87 374 ASP A C 1
ATOM 2503 O O . ASP A 1 374 ? 47.116 65.738 64.401 1.00 28.82 374 ASP A O 1
ATOM 2508 N N . ALA A 1 375 ? 48.388 67.178 63.222 1.00 31.43 375 ALA A N 1
ATOM 2509 C CA . ALA A 1 375 ? 47.974 68.360 63.975 1.00 32.63 375 ALA A CA 1
ATOM 2510 C C . ALA A 1 375 ? 46.461 68.549 63.986 1.00 35.26 375 ALA A C 1
ATOM 2511 O O . ALA A 1 375 ? 45.900 69.079 64.945 1.00 35.60 375 ALA A O 1
ATOM 2513 N N . ARG A 1 376 ? 45.808 68.102 62.919 1.00 36.85 376 ARG A N 1
ATOM 2514 C CA . ARG A 1 376 ? 44.371 68.283 62.761 1.00 36.89 376 ARG A CA 1
ATOM 2515 C C . ARG A 1 376 ? 43.560 67.375 63.684 1.00 37.59 376 ARG A C 1
ATOM 2516 O O . ARG A 1 376 ? 42.344 67.529 63.794 1.00 38.95 376 ARG A O 1
ATOM 2524 N N . LEU A 1 377 ? 44.232 66.432 64.343 1.00 35.64 377 LEU A N 1
ATOM 2525 C CA . LEU A 1 377 ? 43.580 65.575 65.330 1.00 33.78 377 LEU A CA 1
ATOM 2526 C C . LEU A 1 377 ? 43.512 66.295 66.669 1.00 33.64 377 LEU A C 1
ATOM 2527 O O . LEU A 1 377 ? 42.544 66.158 67.415 1.00 33.71 377 LEU A O 1
ATOM 2532 N N . ARG A 1 378 ? 44.553 67.063 66.962 1.00 34.58 378 ARG A N 1
ATOM 2533 C CA . ARG A 1 378 ? 44.609 67.856 68.179 1.00 36.40 378 ARG A CA 1
ATOM 2534 C C . ARG A 1 378 ? 43.896 69.181 67.935 1.00 37.61 378 ARG A C 1
ATOM 2535 O O . ARG A 1 378 ? 44.500 70.252 67.963 1.00 41.54 378 ARG A O 1
ATOM 2543 N N . ALA A 1 379 ? 42.597 69.083 67.687 1.00 36.78 379 ALA A N 1
ATOM 2544 C CA . ALA A 1 379 ? 41.773 70.228 67.341 1.00 37.26 379 ALA A CA 1
ATOM 2545 C C . ALA A 1 379 ? 40.409 70.051 67.999 1.00 38.20 379 ALA A C 1
ATOM 2546 O O . ALA A 1 379 ? 40.013 68.923 68.296 1.00 36.84 379 ALA A O 1
ATOM 2548 N N . PRO A 1 380 ? 39.689 71.162 68.237 1.00 40.99 380 PRO A N 1
ATOM 2549 C CA . PRO A 1 380 ? 38.377 71.118 68.896 1.00 42.86 380 PRO A CA 1
ATOM 2550 C C . PRO A 1 380 ? 37.379 70.163 68.243 1.00 44.65 380 PRO A C 1
ATOM 2551 O O . PRO A 1 380 ? 36.503 69.646 68.936 1.00 45.73 380 PRO A O 1
ATOM 2555 N N . GLU A 1 381 ? 37.514 69.929 66.941 1.00 45.50 381 GLU A N 1
ATOM 2556 C CA . GLU A 1 381 ? 36.548 69.113 66.208 1.00 47.81 381 GLU A CA 1
ATOM 2557 C C . GLU A 1 381 ? 36.755 67.613 66.406 1.00 43.51 381 GLU A C 1
ATOM 2558 O O . GLU A 1 381 ? 35.814 66.832 66.271 1.00 43.66 381 GLU A O 1
ATOM 2564 N N . VAL A 1 382 ? 37.984 67.211 66.713 1.00 39.53 382 VAL A N 1
ATOM 2565 C CA . VAL A 1 382 ? 38.280 65.802 66.959 1.00 39.25 382 VAL A CA 1
ATOM 2566 C C . VAL A 1 382 ? 38.670 65.575 68.418 1.00 39.61 382 VAL A C 1
ATOM 2567 O O . VAL A 1 382 ? 37.812 65.288 69.252 1.00 43.90 382 VAL A O 1
ATOM 2571 N N . CYS A 1 383 ? 39.958 65.705 68.726 1.00 35.67 383 CYS A N 1
ATOM 2572 C CA . CYS A 1 383 ? 40.413 65.626 70.116 1.00 33.38 383 CYS A CA 1
ATOM 2573 C C . CYS A 1 383 ? 40.595 67.019 70.705 1.00 32.88 383 CYS A C 1
ATOM 2574 O O . CYS A 1 383 ? 41.595 67.688 70.449 1.00 32.24 383 CYS A O 1
ATOM 2577 N N . ASP A 1 384 ? 39.619 67.446 71.497 1.00 33.72 384 ASP A N 1
ATOM 2578 C CA . ASP A 1 384 ? 39.609 68.798 72.039 1.00 36.15 384 ASP A CA 1
ATOM 2579 C C . ASP A 1 384 ? 40.468 68.915 73.295 1.00 34.85 384 ASP A C 1
ATOM 2580 O O . ASP A 1 384 ? 40.813 70.018 73.719 1.00 36.90 384 ASP A O 1
ATOM 2585 N N . ARG A 1 385 ? 40.814 67.778 73.887 1.00 30.96 385 ARG A N 1
ATOM 2586 C CA . ARG A 1 385 ? 41.591 67.783 75.122 1.00 30.83 385 ARG A CA 1
ATOM 2587 C C . ARG A 1 385 ? 42.595 66.634 75.183 1.00 31.23 385 ARG A C 1
ATOM 2588 O O . ARG A 1 385 ? 42.465 65.637 74.470 1.00 31.11 385 ARG A O 1
ATOM 2596 N N . GLU A 1 386 ? 43.599 66.783 76.042 1.00 30.70 386 GLU A N 1
ATOM 2597 C CA . GLU A 1 386 ? 44.688 65.816 76.121 1.00 30.26 386 GLU A CA 1
ATOM 2598 C C . GLU A 1 386 ? 45.010 65.405 77.553 1.00 31.60 386 GLU A C 1
ATOM 2599 O O . GLU A 1 386 ? 44.679 66.105 78.510 1.00 34.73 386 GLU A O 1
ATOM 2605 N N . LEU A 1 387 ? 45.673 64.263 77.686 1.00 28.16 387 LEU A N 1
ATOM 2606 C CA . LEU A 1 387 ? 45.977 63.698 78.988 1.00 26.70 387 LEU A CA 1
ATOM 2607 C C . LEU A 1 387 ? 47.355 63.043 78.940 1.00 28.23 387 LEU A C 1
ATOM 2608 O O . LEU A 1 387 ? 47.598 62.147 78.129 1.00 29.51 387 LEU A O 1
ATOM 2613 N N . GLY A 1 388 ? 48.261 63.504 79.798 1.00 25.00 388 GLY A N 1
ATOM 2614 C CA . GLY A 1 388 ? 49.615 62.981 79.826 1.00 23.22 388 GLY A CA 1
ATOM 2615 C C . GLY A 1 388 ? 49.879 62.075 81.013 1.00 23.81 388 GLY A C 1
ATOM 2616 O O . GLY A 1 388 ? 49.700 62.479 82.161 1.00 26.99 388 GLY A O 1
ATOM 2617 N N . LEU A 1 389 ? 50.307 60.847 80.737 1.00 22.72 389 LEU A N 1
ATOM 2618 C CA . LEU A 1 389 ? 50.640 59.892 81.791 1.00 26.56 389 LEU A CA 1
ATOM 2619 C C . LEU A 1 389 ? 52.101 60.020 82.214 1.00 29.15 389 LEU A C 1
ATOM 2620 O O . LEU A 1 389 ? 52.920 60.596 81.496 1.00 29.90 389 LEU A O 1
ATOM 2625 N N . SER A 1 390 ? 52.420 59.473 83.382 1.00 27.69 390 SER A N 1
ATOM 2626 C CA . SER A 1 390 ? 53.754 59.607 83.951 1.00 25.82 390 SER A CA 1
ATOM 2627 C C . SER A 1 390 ? 54.411 58.258 84.241 1.00 25.74 390 SER A C 1
ATOM 2628 O O . SER A 1 390 ? 53.726 57.257 84.445 1.00 26.69 390 SER A O 1
ATOM 2631 N N . LEU A 1 391 ? 55.743 58.241 84.250 1.00 25.55 391 LEU A N 1
ATOM 2632 C CA . LEU A 1 391 ? 56.509 57.073 84.675 1.00 25.65 391 LEU A CA 1
ATOM 2633 C C . LEU A 1 391 ? 56.201 56.761 86.131 1.00 25.49 391 LEU A C 1
ATOM 2634 O O . LEU A 1 391 ? 55.988 57.671 86.932 1.00 26.60 391 LEU A O 1
ATOM 2639 N N . PRO A 1 392 ? 56.183 55.467 86.481 1.00 22.93 392 PRO A N 1
ATOM 2640 C CA . PRO A 1 392 ? 55.987 55.067 87.876 1.00 22.11 392 PRO A CA 1
ATOM 2641 C C . PRO A 1 392 ? 57.228 55.354 88.718 1.00 27.99 392 PRO A C 1
ATOM 2642 O O . PRO A 1 392 ? 58.338 55.021 88.298 1.00 28.86 392 PRO A O 1
ATOM 2646 N N . ASP A 1 393 ? 57.050 55.965 89.887 1.00 29.92 393 ASP A N 1
ATOM 2647 C CA . ASP A 1 393 ? 58.159 56.082 90.829 1.00 32.30 393 ASP A CA 1
ATOM 2648 C C . ASP A 1 393 ? 58.395 54.736 91.509 1.00 33.40 393 ASP A C 1
ATOM 2649 O O . ASP A 1 393 ? 57.688 53.767 91.224 1.00 33.13 393 ASP A O 1
ATOM 2654 N N . ALA A 1 394 ? 59.380 54.678 92.401 1.00 33.35 394 ALA A N 1
ATOM 2655 C CA . ALA A 1 394 ? 59.731 53.431 93.076 1.00 33.01 394 ALA A CA 1
ATOM 2656 C C . ALA A 1 394 ? 58.527 52.784 93.770 1.00 32.38 394 ALA A C 1
ATOM 2657 O O . ALA A 1 394 ? 58.345 51.569 93.710 1.00 32.21 394 ALA A O 1
ATOM 2659 N N . THR A 1 395 ? 57.705 53.604 94.417 1.00 32.51 395 THR A N 1
ATOM 2660 C CA . THR A 1 395 ? 56.507 53.109 95.087 1.00 34.11 395 THR A CA 1
ATOM 2661 C C . THR A 1 395 ? 55.524 52.513 94.083 1.00 33.30 395 THR A C 1
ATOM 2662 O O . THR A 1 395 ? 55.025 51.399 94.267 1.00 35.35 395 THR A O 1
ATOM 2666 N N . ALA A 1 396 ? 55.252 53.263 93.020 1.00 28.38 396 ALA A N 1
ATOM 2667 C CA . ALA A 1 396 ? 54.351 52.806 91.968 1.00 27.07 396 ALA A CA 1
ATOM 2668 C C . ALA A 1 396 ? 54.866 51.532 91.300 1.00 29.10 396 ALA A C 1
ATOM 2669 O O . ALA A 1 396 ? 54.086 50.649 90.943 1.00 32.04 396 ALA A O 1
ATOM 2671 N N . ARG A 1 397 ? 56.182 51.437 91.138 1.00 28.14 397 ARG A N 1
ATOM 2672 C CA . ARG A 1 397 ? 56.783 50.252 90.535 1.00 29.17 397 ARG A CA 1
ATOM 2673 C C . ARG A 1 397 ? 56.563 49.007 91.393 1.00 31.67 397 ARG A C 1
ATOM 2674 O O . ARG A 1 397 ? 56.313 47.921 90.870 1.00 31.47 397 ARG A O 1
ATOM 2682 N N . ARG A 1 398 ? 56.653 49.166 92.709 1.00 33.80 398 ARG A N 1
ATOM 2683 C CA . ARG A 1 398 ? 56.402 48.052 93.614 1.00 35.09 398 ARG A CA 1
ATOM 2684 C C . ARG A 1 398 ? 54.942 47.618 93.534 1.00 34.91 398 ARG A C 1
ATOM 2685 O O . ARG A 1 398 ? 54.639 46.426 93.589 1.00 35.48 398 ARG A O 1
ATOM 2693 N N . SER A 1 399 ? 54.044 48.589 93.392 1.00 35.18 399 SER A N 1
ATOM 2694 C CA . SER A 1 399 ? 52.622 48.300 93.220 1.00 37.52 399 SER A CA 1
ATOM 2695 C C . SER A 1 399 ? 52.378 47.490 91.950 1.00 38.51 399 SER A C 1
ATOM 2696 O O . SER A 1 399 ? 51.568 46.562 91.934 1.00 39.78 399 SER A O 1
ATOM 2699 N N . LEU A 1 400 ? 53.086 47.847 90.885 1.00 37.05 400 LEU A N 1
ATOM 2700 C CA . LEU A 1 400 ? 52.948 47.155 89.613 1.00 36.50 400 LEU A CA 1
ATOM 2701 C C . LEU A 1 400 ? 53.467 45.719 89.688 1.00 37.26 400 LEU A C 1
ATOM 2702 O O . LEU A 1 400 ? 52.834 44.797 89.172 1.00 37.65 400 LEU A O 1
ATOM 2707 N N . LEU A 1 401 ? 54.616 45.537 90.333 1.00 36.36 401 LEU A N 1
ATOM 2708 C CA . LEU A 1 401 ? 55.229 44.217 90.454 1.00 36.63 401 LEU A CA 1
ATOM 2709 C C . LEU A 1 401 ? 54.330 43.255 91.220 1.00 39.43 401 LEU A C 1
ATOM 2710 O O . LEU A 1 401 ? 54.125 42.118 90.797 1.00 38.82 401 LEU A O 1
ATOM 2715 N N . GLU A 1 402 ? 53.791 43.719 92.343 1.00 43.10 402 GLU A N 1
ATOM 2716 C CA . GLU A 1 402 ? 52.855 42.919 93.127 1.00 46.97 402 GLU A CA 1
ATOM 2717 C C . GLU A 1 402 ? 51.625 42.546 92.303 1.00 45.08 402 GLU A C 1
ATOM 2718 O O . GLU A 1 402 ? 51.138 41.419 92.375 1.00 47.43 402 GLU A O 1
ATOM 2724 N N . MET A 1 403 ? 51.141 43.494 91.511 1.00 41.26 403 MET A N 1
ATOM 2725 C CA . MET A 1 403 ? 50.026 43.246 90.605 1.00 40.68 403 MET A CA 1
ATOM 2726 C C . MET A 1 403 ? 50.383 42.201 89.543 1.00 40.31 403 MET A C 1
ATOM 2727 O O . MET A 1 403 ? 49.586 41.310 89.236 1.00 40.82 403 MET A O 1
ATOM 2732 N N . LEU A 1 404 ? 51.589 42.316 88.990 1.00 37.18 404 LEU A N 1
ATOM 2733 C CA . LEU A 1 404 ? 52.063 41.393 87.961 1.00 36.50 404 LEU A CA 1
ATOM 2734 C C . LEU A 1 404 ? 52.308 39.987 88.508 1.00 41.03 404 LEU A C 1
ATOM 2735 O O . LEU A 1 404 ? 52.394 39.023 87.748 1.00 43.39 404 LEU A O 1
ATOM 2740 N N . LEU A 1 405 ? 52.418 39.873 89.826 1.00 42.97 405 LEU A N 1
ATOM 2741 C CA . LEU A 1 405 ? 52.780 38.602 90.443 1.00 47.09 405 LEU A CA 1
ATOM 2742 C C . LEU A 1 405 ? 51.622 37.913 91.163 1.00 48.54 405 LEU A C 1
ATOM 2743 O O . LEU A 1 405 ? 51.830 36.949 91.898 1.00 48.70 405 LEU A O 1
ATOM 2748 N N . ARG A 1 406 ? 50.406 38.404 90.946 1.00 49.77 406 ARG A N 1
ATOM 2749 C CA . ARG A 1 406 ? 49.222 37.767 91.511 1.00 52.16 406 ARG A CA 1
ATOM 2750 C C . ARG A 1 406 ? 49.037 36.384 90.903 1.00 53.12 406 ARG A C 1
ATOM 2751 O O . ARG A 1 406 ? 49.072 36.224 89.683 1.00 52.22 406 ARG A O 1
ATOM 2759 N N . GLY A 1 407 ? 48.849 35.385 91.757 1.00 55.28 407 GLY A N 1
ATOM 2760 C CA . GLY A 1 407 ? 48.664 34.021 91.299 1.00 57.99 407 GLY A CA 1
ATOM 2761 C C . GLY A 1 407 ? 49.942 33.416 90.752 1.00 58.85 407 GLY A C 1
ATOM 2762 O O . GLY A 1 407 ? 49.913 32.386 90.080 1.00 61.83 407 GLY A O 1
ATOM 2763 N N . VAL A 1 408 ? 51.066 34.062 91.042 1.00 57.06 408 VAL A N 1
ATOM 2764 C CA . VAL A 1 408 ? 52.368 33.581 90.601 1.00 56.78 408 VAL A CA 1
ATOM 2765 C C . VAL A 1 408 ? 53.161 33.061 91.793 1.00 58.28 408 VAL A C 1
ATOM 2766 O O . VAL A 1 408 ? 53.553 33.839 92.662 1.00 56.96 408 VAL A O 1
ATOM 2770 N N . PRO A 1 409 ? 53.402 31.740 91.833 1.00 61.83 409 PRO A N 1
ATOM 2771 C CA . PRO A 1 409 ? 54.097 31.078 92.946 1.00 65.15 409 PRO A CA 1
ATOM 2772 C C . PRO A 1 409 ? 55.480 31.668 93.201 1.00 66.30 409 PRO A C 1
ATOM 2773 O O . PRO A 1 409 ? 56.327 31.663 92.308 1.00 65.19 409 PRO A O 1
ATOM 2777 N N . SER A 1 410 ? 55.701 32.169 94.413 1.00 69.25 410 SER A N 1
ATOM 2778 C CA . SER A 1 410 ? 56.953 32.842 94.742 1.00 71.89 410 SER A CA 1
ATOM 2779 C C . SER A 1 410 ? 57.345 32.686 96.211 1.00 76.66 410 SER A C 1
ATOM 2780 O O . SER A 1 410 ? 56.558 32.206 97.027 1.00 78.46 410 SER A O 1
ATOM 2783 N N . GLU A 1 411 ? 58.569 33.098 96.536 1.00 78.92 411 GLU A N 1
ATOM 2784 C CA . GLU A 1 411 ? 59.077 33.032 97.905 1.00 83.15 411 GLU A CA 1
ATOM 2785 C C . GLU A 1 411 ? 59.409 34.419 98.450 1.00 81.77 411 GLU A C 1
ATOM 2786 O O . GLU A 1 411 ? 58.524 35.256 98.626 1.00 82.40 411 GLU A O 1
ATOM 2792 N N . ASP A 1 412 ? 60.691 34.650 98.719 1.00 79.72 412 ASP A N 1
ATOM 2793 C CA . ASP A 1 412 ? 61.150 35.929 99.251 1.00 76.94 412 ASP A CA 1
ATOM 2794 C C . ASP A 1 412 ? 61.605 36.840 98.118 1.00 71.14 412 ASP A C 1
ATOM 2795 O O . ASP A 1 412 ? 62.796 36.924 97.822 1.00 71.35 412 ASP A O 1
ATOM 2800 N N . LEU A 1 413 ? 60.654 37.527 97.494 1.00 65.25 413 LEU A N 1
ATOM 2801 C CA . LEU A 1 413 ? 60.941 38.317 96.301 1.00 59.44 413 LEU A CA 1
ATOM 2802 C C . LEU A 1 413 ? 61.682 39.621 96.582 1.00 56.02 413 LEU A C 1
ATOM 2803 O O . LEU A 1 413 ? 62.494 40.056 95.764 1.00 57.56 413 LEU A O 1
ATOM 2808 N N . ASP A 1 414 ? 61.401 40.236 97.730 1.00 51.05 414 ASP A N 1
ATOM 2809 C CA . ASP A 1 414 ? 61.985 41.529 98.089 1.00 46.90 414 ASP A CA 1
ATOM 2810 C C . ASP A 1 414 ? 61.720 42.557 96.983 1.00 43.98 414 ASP A C 1
ATOM 2811 O O . ASP A 1 414 ? 62.645 43.113 96.392 1.00 42.45 414 ASP A O 1
ATOM 2816 N N . LEU A 1 415 ? 60.441 42.796 96.712 1.00 43.96 415 LEU A N 1
ATOM 2817 C CA . LEU A 1 415 ? 60.026 43.642 95.598 1.00 43.67 415 LEU A CA 1
ATOM 2818 C C . LEU A 1 415 ? 60.428 45.108 95.745 1.00 44.86 415 LEU A C 1
ATOM 2819 O O . LEU A 1 415 ? 60.525 45.833 94.753 1.00 45.89 415 LEU A O 1
ATOM 2824 N N . GLY A 1 416 ? 60.658 45.542 96.979 1.00 43.74 416 GLY A N 1
ATOM 2825 C CA . GLY A 1 416 ? 61.095 46.903 97.232 1.00 42.21 416 GLY A CA 1
ATOM 2826 C C . GLY A 1 416 ? 62.464 47.162 96.637 1.00 42.80 416 GLY A C 1
ATOM 2827 O O . GLY A 1 416 ? 62.735 48.245 96.118 1.00 43.27 416 GLY A O 1
ATOM 2828 N N . ASP A 1 417 ? 63.328 46.155 96.710 1.00 43.66 417 ASP A N 1
ATOM 2829 C CA . ASP A 1 417 ? 64.679 46.250 96.170 1.00 43.30 417 ASP A CA 1
ATOM 2830 C C . ASP A 1 417 ? 64.660 46.248 94.643 1.00 40.98 417 ASP A C 1
ATOM 2831 O O . ASP A 1 417 ? 65.421 46.972 94.002 1.00 39.06 417 ASP A O 1
ATOM 2836 N N . ILE A 1 418 ? 63.783 45.431 94.067 1.00 39.72 418 ILE A N 1
ATOM 2837 C CA . ILE A 1 418 ? 63.628 45.374 92.618 1.00 36.34 418 ILE A CA 1
ATOM 2838 C C . ILE A 1 418 ? 63.059 46.684 92.078 1.00 34.17 418 ILE A C 1
ATOM 2839 O O . ILE A 1 418 ? 63.490 47.171 91.035 1.00 33.40 418 ILE A O 1
ATOM 2844 N N . ALA A 1 419 ? 62.099 47.255 92.800 1.00 32.93 419 ALA A N 1
ATOM 2845 C CA . ALA A 1 419 ? 61.519 48.542 92.429 1.00 31.99 419 ALA A CA 1
ATOM 2846 C C . ALA A 1 419 ? 62.550 49.662 92.530 1.00 34.84 419 ALA A C 1
ATOM 2847 O O . ALA A 1 419 ? 62.591 50.560 91.688 1.00 36.52 419 ALA A O 1
ATOM 2849 N N . ASP A 1 420 ? 63.384 49.601 93.563 1.00 37.10 420 ASP A N 1
ATOM 2850 C CA . ASP A 1 420 ? 64.419 50.607 93.776 1.00 40.33 420 ASP A CA 1
ATOM 2851 C C . ASP A 1 420 ? 65.488 50.564 92.691 1.00 42.22 420 ASP A C 1
ATOM 2852 O O . ASP A 1 420 ? 66.158 51.563 92.435 1.00 45.17 420 ASP A O 1
ATOM 2857 N N . HIS A 1 421 ? 65.644 49.406 92.055 1.00 40.57 421 HIS A N 1
ATOM 2858 C CA . HIS A 1 421 ? 66.697 49.216 91.062 1.00 40.96 421 HIS A CA 1
ATOM 2859 C C . HIS A 1 421 ? 66.178 49.217 89.628 1.00 40.03 421 HIS A C 1
ATOM 2860 O O . HIS A 1 421 ? 66.847 48.728 88.714 1.00 40.56 421 HIS A O 1
ATOM 2867 N N . THR A 1 422 ? 64.986 49.770 89.433 1.00 36.65 422 THR A N 1
ATOM 2868 C CA . THR A 1 422 ? 64.431 49.902 88.091 1.00 33.06 422 THR A CA 1
ATOM 2869 C C . THR A 1 422 ? 63.920 51.306 87.760 1.00 29.27 422 THR A C 1
ATOM 2870 O O . THR A 1 422 ? 62.801 51.446 87.275 1.00 28.59 422 THR A O 1
ATOM 2874 N N . PRO A 1 423 ? 64.727 52.353 88.009 1.00 28.36 423 PRO A N 1
ATOM 2875 C CA . PRO A 1 423 ? 64.206 53.656 87.590 1.00 26.82 423 PRO A CA 1
ATOM 2876 C C . PRO A 1 423 ? 64.195 53.751 86.066 1.00 27.65 423 PRO A C 1
ATOM 2877 O O . PRO A 1 423 ? 65.009 53.105 85.404 1.00 28.31 423 PRO A O 1
ATOM 2881 N N . GLY A 1 424 ? 63.268 54.530 85.520 1.00 27.87 424 GLY A N 1
ATOM 2882 C CA . GLY A 1 424 ? 63.122 54.639 84.081 1.00 26.84 424 GLY A CA 1
ATOM 2883 C C . GLY A 1 424 ? 62.347 53.483 83.476 1.00 26.77 424 GLY A C 1
ATOM 2884 O O . GLY A 1 424 ? 62.125 53.441 82.265 1.00 27.06 424 GLY A O 1
ATOM 2885 N N . PHE A 1 425 ? 61.936 52.540 84.320 1.00 24.55 425 PHE A N 1
ATOM 2886 C CA . PHE A 1 425 ? 61.150 51.394 83.869 1.00 24.82 425 PHE A CA 1
ATOM 2887 C C . PHE A 1 425 ? 59.662 51.720 83.771 1.00 27.27 425 PHE A C 1
ATOM 2888 O O . PHE A 1 425 ? 59.165 52.606 84.462 1.00 26.53 425 PHE A O 1
ATOM 2896 N N . VAL A 1 426 ? 58.961 50.996 82.904 1.00 29.88 426 VAL A N 1
ATOM 2897 C CA . VAL A 1 426 ? 57.508 51.083 82.819 1.00 27.69 426 VAL A CA 1
ATOM 2898 C C . VAL A 1 426 ? 56.923 49.700 83.069 1.00 26.19 426 VAL A C 1
ATOM 2899 O O . VAL A 1 426 ? 57.665 48.727 83.207 1.00 27.11 426 VAL A O 1
ATOM 2903 N N . VAL A 1 427 ? 55.599 49.615 83.131 1.00 24.87 427 VAL A N 1
ATOM 2904 C CA . VAL A 1 427 ? 54.936 48.347 83.420 1.00 26.55 427 VAL A CA 1
ATOM 2905 C C . VAL A 1 427 ? 55.268 47.280 82.371 1.00 28.43 427 VAL A C 1
ATOM 2906 O O . VAL A 1 427 ? 55.405 46.095 82.696 1.00 29.29 427 VAL A O 1
ATOM 2910 N N . ALA A 1 428 ? 55.419 47.711 81.121 1.00 27.28 428 ALA A N 1
ATOM 2911 C CA . ALA A 1 428 ? 55.770 46.806 80.032 1.00 28.07 428 ALA A CA 1
ATOM 2912 C C . ALA A 1 428 ? 57.106 46.133 80.317 1.00 30.79 428 ALA A C 1
ATOM 2913 O O . ALA A 1 428 ? 57.254 44.922 80.148 1.00 31.75 428 ALA A O 1
ATOM 2915 N N . ASP A 1 429 ? 58.074 46.930 80.761 1.00 31.14 429 ASP A N 1
ATOM 2916 C CA . ASP A 1 429 ? 59.398 46.424 81.100 1.00 32.02 429 ASP A CA 1
ATOM 2917 C C . ASP A 1 429 ? 59.326 45.504 82.310 1.00 31.19 429 ASP A C 1
ATOM 2918 O O . ASP A 1 429 ? 59.923 44.428 82.315 1.00 31.47 429 ASP A O 1
ATOM 2923 N N . LEU A 1 430 ? 58.592 45.940 83.331 1.00 28.62 430 LEU A N 1
ATOM 2924 C CA . LEU A 1 430 ? 58.428 45.170 84.559 1.00 26.39 430 LEU A CA 1
ATOM 2925 C C . LEU A 1 430 ? 57.763 43.828 84.275 1.00 27.12 430 LEU A C 1
ATOM 2926 O O . LEU A 1 430 ? 58.116 42.809 84.873 1.00 26.83 430 LEU A O 1
ATOM 2931 N N . ALA A 1 431 ? 56.804 43.834 83.353 1.00 25.97 431 ALA A N 1
ATOM 2932 C CA . ALA A 1 431 ? 56.157 42.604 82.918 1.00 26.53 431 ALA A CA 1
ATOM 2933 C C . ALA A 1 431 ? 57.181 41.681 82.265 1.00 29.02 431 ALA A C 1
ATOM 2934 O O . ALA A 1 431 ? 57.210 40.481 82.537 1.00 31.70 431 ALA A O 1
ATOM 2936 N N . ALA A 1 432 ? 58.027 42.253 81.413 1.00 29.43 432 ALA A N 1
ATOM 2937 C CA . ALA A 1 432 ? 59.094 41.497 80.763 1.00 29.27 432 ALA A CA 1
ATOM 2938 C C . ALA A 1 432 ? 60.101 40.986 81.790 1.00 30.61 432 ALA A C 1
ATOM 2939 O O . ALA A 1 432 ? 60.630 39.883 81.661 1.00 31.28 432 ALA A O 1
ATOM 2941 N N . VAL A 1 433 ? 60.362 41.797 82.810 1.00 31.87 433 VAL A N 1
ATOM 2942 C CA . VAL A 1 433 ? 61.229 41.390 83.911 1.00 33.13 433 VAL A CA 1
ATOM 2943 C C . VAL A 1 433 ? 60.673 40.146 84.594 1.00 33.69 433 VAL A C 1
ATOM 2944 O O . VAL A 1 433 ? 61.407 39.199 84.875 1.00 34.73 433 VAL A O 1
ATOM 2948 N N . VAL A 1 434 ? 59.365 40.146 84.835 1.00 31.76 434 VAL A N 1
ATOM 2949 C CA . VAL A 1 434 ? 58.704 39.028 85.498 1.00 32.26 434 VAL A CA 1
ATOM 2950 C C . VAL A 1 434 ? 58.667 37.775 84.619 1.00 36.43 434 VAL A C 1
ATOM 2951 O O . VAL A 1 434 ? 58.877 36.663 85.108 1.00 38.29 434 VAL A O 1
ATOM 2955 N N . ARG A 1 435 ? 58.415 37.956 83.325 1.00 37.15 435 ARG A N 1
ATOM 2956 C CA . ARG A 1 435 ? 58.417 36.831 82.392 1.00 41.10 435 ARG A CA 1
ATOM 2957 C C . ARG A 1 435 ? 59.783 36.159 82.352 1.00 45.02 435 ARG A C 1
ATOM 2958 O O . ARG A 1 435 ? 59.879 34.930 82.329 1.00 47.51 435 ARG A O 1
ATOM 2966 N N . GLU A 1 436 ? 60.834 36.975 82.350 1.00 43.60 436 GLU A N 1
ATOM 2967 C CA . GLU A 1 436 ? 62.200 36.469 82.375 1.00 44.31 436 GLU A CA 1
ATOM 2968 C C . GLU A 1 436 ? 62.467 35.750 83.692 1.00 46.32 436 GLU A C 1
ATOM 2969 O O . GLU A 1 436 ? 63.134 34.717 83.721 1.00 47.80 436 GLU A O 1
ATOM 2975 N N . GLY A 1 437 ? 61.934 36.302 84.777 1.00 45.94 437 GLY A N 1
ATOM 2976 C CA . GLY A 1 437 ? 62.074 35.698 86.088 1.00 46.51 437 GLY A CA 1
ATOM 2977 C C . GLY A 1 437 ? 61.437 34.324 86.136 1.00 47.77 437 GLY A C 1
ATOM 2978 O O . GLY A 1 437 ? 61.914 33.431 86.838 1.00 49.73 437 GLY A O 1
ATOM 2979 N N . ALA A 1 438 ? 60.358 34.156 85.378 1.00 46.73 438 ALA A N 1
ATOM 2980 C CA . ALA A 1 438 ? 59.664 32.875 85.302 1.00 48.99 438 ALA A CA 1
ATOM 2981 C C . ALA A 1 438 ? 60.495 31.845 84.546 1.00 50.20 438 ALA A C 1
ATOM 2982 O O . ALA A 1 438 ? 60.388 30.646 84.796 1.00 52.79 438 ALA A O 1
ATOM 2984 N N . LEU A 1 439 ? 61.322 32.322 83.621 1.00 49.69 439 LEU A N 1
ATOM 2985 C CA . LEU A 1 439 ? 62.200 31.446 82.855 1.00 52.20 439 LEU A CA 1
ATOM 2986 C C . LEU A 1 439 ? 63.365 30.962 83.708 1.00 54.48 439 LEU A C 1
ATOM 2987 O O . LEU A 1 439 ? 63.769 29.803 83.626 1.00 57.28 439 LEU A O 1
ATOM 2992 N N . ARG A 1 440 ? 63.903 31.859 84.527 1.00 53.22 440 ARG A N 1
ATOM 2993 C CA . ARG A 1 440 ? 65.000 31.516 85.421 1.00 55.63 440 ARG A CA 1
ATOM 2994 C C . ARG A 1 440 ? 64.531 30.527 86.482 1.00 58.08 440 ARG A C 1
ATOM 2995 O O . ARG A 1 440 ? 65.289 29.656 86.914 1.00 60.85 440 ARG A O 1
ATOM 3003 N N . ALA A 1 441 ? 63.274 30.666 86.893 1.00 56.11 441 ALA A N 1
ATOM 3004 C CA . ALA A 1 441 ? 62.678 29.754 87.860 1.00 56.35 441 ALA A CA 1
ATOM 3005 C C . ALA A 1 441 ? 62.421 28.391 87.227 1.00 58.65 441 ALA A C 1
ATOM 3006 O O . ALA A 1 441 ? 62.655 27.353 87.847 1.00 61.57 441 ALA A O 1
ATOM 3008 N N . ALA A 1 442 ? 61.940 28.401 85.988 1.00 56.98 442 ALA A N 1
ATOM 3009 C CA . ALA A 1 442 ? 61.656 27.166 85.267 1.00 59.32 442 ALA A CA 1
ATOM 3010 C C . ALA A 1 442 ? 62.940 26.420 84.917 1.00 62.68 442 ALA A C 1
ATOM 3011 O O . ALA A 1 442 ? 62.951 25.193 84.825 1.00 66.45 442 ALA A O 1
ATOM 3013 N N . ALA A 1 443 ? 64.021 27.169 84.718 1.00 61.63 443 ALA A N 1
ATOM 3014 C CA . ALA A 1 443 ? 65.318 26.573 84.420 1.00 63.09 443 ALA A CA 1
ATOM 3015 C C . ALA A 1 443 ? 65.911 25.950 85.677 1.00 66.84 443 ALA A C 1
ATOM 3016 O O . ALA A 1 443 ? 66.511 24.876 85.626 1.00 69.52 443 ALA A O 1
ATOM 3018 N N . ARG A 1 444 ? 65.737 26.630 86.806 1.00 67.29 444 ARG A N 1
ATOM 3019 C CA . ARG A 1 444 ? 66.197 26.116 88.088 1.00 71.12 444 ARG A CA 1
ATOM 3020 C C . ARG A 1 444 ? 65.365 24.903 88.481 1.00 74.08 444 ARG A C 1
ATOM 3021 O O . ARG A 1 444 ? 65.852 23.989 89.146 1.00 75.27 444 ARG A O 1
ATOM 3029 N N . ALA A 1 445 ? 64.104 24.905 88.059 1.00 75.30 445 ALA A N 1
ATOM 3030 C CA . ALA A 1 445 ? 63.171 23.840 88.403 1.00 80.51 445 ALA A CA 1
ATOM 3031 C C . ALA A 1 445 ? 63.484 22.536 87.677 1.00 87.26 445 ALA A C 1
ATOM 3032 O O . ALA A 1 445 ? 63.453 21.466 88.280 1.00 90.56 445 ALA A O 1
ATOM 3034 N N . SER A 1 446 ? 63.778 22.631 86.383 1.00 90.25 446 SER A N 1
ATOM 3035 C CA . SER A 1 446 ? 64.052 21.448 85.569 1.00 97.83 446 SER A CA 1
ATOM 3036 C C . SER A 1 446 ? 65.255 20.656 86.071 1.00 103.91 446 SER A C 1
ATOM 3037 O O . SER A 1 446 ? 65.277 19.428 85.989 1.00 106.88 446 SER A O 1
ATOM 3040 N N . SER A 1 447 ? 66.253 21.364 86.591 1.00 106.59 447 SER A N 1
ATOM 3041 C CA . SER A 1 447 ? 67.444 20.718 87.129 1.00 112.26 447 SER A CA 1
ATOM 3042 C C . SER A 1 447 ? 67.158 20.077 88.484 1.00 117.19 447 SER A C 1
ATOM 3043 O O . SER A 1 447 ? 67.650 18.990 88.786 1.00 120.20 447 SER A O 1
ATOM 3046 N N . SER A 1 448 ? 66.355 20.758 89.296 1.00 117.85 448 SER A N 1
ATOM 3047 C CA . SER A 1 448 ? 66.030 20.280 90.635 1.00 121.61 448 SER A CA 1
ATOM 3048 C C . SER A 1 448 ? 64.823 19.346 90.627 1.00 125.04 448 SER A C 1
ATOM 3049 O O . SER A 1 448 ? 64.517 18.715 91.641 1.00 127.16 448 SER A O 1
ATOM 3052 N N . ASP A 1 449 ? 64.140 19.282 89.485 1.00 125.68 449 ASP A N 1
ATOM 3053 C CA . ASP A 1 449 ? 62.929 18.469 89.302 1.00 127.89 449 ASP A CA 1
ATOM 3054 C C . ASP A 1 449 ? 61.720 18.997 90.092 1.00 125.68 449 ASP A C 1
ATOM 3055 O O . ASP A 1 449 ? 60.591 18.545 89.894 1.00 127.09 449 ASP A O 1
ATOM 3060 N N . ASP A 1 450 ? 61.957 19.970 90.967 1.00 121.78 450 ASP A N 1
ATOM 3061 C CA . ASP A 1 450 ? 60.886 20.578 91.747 1.00 118.89 450 ASP A CA 1
ATOM 3062 C C . ASP A 1 450 ? 59.988 21.443 90.872 1.00 112.76 450 ASP A C 1
ATOM 3063 O O . ASP A 1 450 ? 60.330 21.759 89.733 1.00 111.90 450 ASP A O 1
ATOM 3068 N N . ASP A 1 451 ? 58.835 21.819 91.413 1.00 107.93 451 ASP A N 1
ATOM 3069 C CA . ASP A 1 451 ? 57.947 22.761 90.745 1.00 100.71 451 ASP A CA 1
ATOM 3070 C C . ASP A 1 451 ? 58.506 24.175 90.881 1.00 92.35 451 ASP A C 1
ATOM 3071 O O . ASP A 1 451 ? 58.959 24.564 91.956 1.00 91.14 451 ASP A O 1
ATOM 3076 N N . PRO A 1 452 ? 58.475 24.947 89.784 1.00 86.46 452 PRO A N 1
ATOM 3077 C CA . PRO A 1 452 ? 59.103 26.272 89.722 1.00 80.55 452 PRO A CA 1
ATOM 3078 C C . PRO A 1 452 ? 58.501 27.271 90.705 1.00 75.80 452 PRO A C 1
ATOM 3079 O O . PRO A 1 452 ? 57.282 27.413 90.783 1.00 75.34 452 PRO A O 1
ATOM 3083 N N . VAL A 1 453 ? 59.362 27.957 91.448 1.00 73.05 453 VAL A N 1
ATOM 3084 C CA . VAL A 1 453 ? 58.914 28.976 92.390 1.00 70.55 453 VAL A CA 1
ATOM 3085 C C . VAL A 1 453 ? 59.837 30.197 92.367 1.00 65.68 453 VAL A C 1
ATOM 3086 O O . VAL A 1 453 ? 61.031 30.097 92.654 1.00 66.60 453 VAL A O 1
ATOM 3090 N N . LEU A 1 454 ? 59.272 31.347 92.011 1.00 60.19 454 LEU A N 1
ATOM 3091 C CA . LEU A 1 454 ? 60.046 32.574 91.841 1.00 55.12 454 LEU A CA 1
ATOM 3092 C C . LEU A 1 454 ? 60.715 33.059 93.124 1.00 55.41 454 LEU A C 1
ATOM 3093 O O . LEU A 1 454 ? 60.081 33.155 94.173 1.00 57.04 454 LEU A O 1
ATOM 3098 N N . ARG A 1 455 ? 62.002 33.370 93.025 1.00 55.27 455 ARG A N 1
ATOM 3099 C CA . ARG A 1 455 ? 62.738 33.949 94.140 1.00 56.50 455 ARG A CA 1
ATOM 3100 C C . ARG A 1 455 ? 63.360 35.276 93.720 1.00 53.51 455 ARG A C 1
ATOM 3101 O O . ARG A 1 455 ? 63.285 35.658 92.553 1.00 53.32 455 ARG A O 1
ATOM 3109 N N . HIS A 1 456 ? 63.966 35.976 94.674 1.00 51.99 456 HIS A N 1
ATOM 3110 C CA . HIS A 1 456 ? 64.563 37.282 94.411 1.00 48.91 456 HIS A CA 1
ATOM 3111 C C . HIS A 1 456 ? 65.695 37.200 93.394 1.00 50.70 456 HIS A C 1
ATOM 3112 O O . HIS A 1 456 ? 65.905 38.127 92.611 1.00 51.35 456 HIS A O 1
ATOM 3119 N N . ALA A 1 457 ? 66.419 36.085 93.414 1.00 50.71 457 ALA A N 1
ATOM 3120 C CA . ALA A 1 457 ? 67.534 35.871 92.500 1.00 51.01 457 ALA A CA 1
ATOM 3121 C C . ALA A 1 457 ? 67.095 35.953 91.040 1.00 50.96 457 ALA A C 1
ATOM 3122 O O . ALA A 1 457 ? 67.820 36.477 90.194 1.00 50.72 457 ALA A O 1
ATOM 3124 N N . ASP A 1 458 ? 65.902 35.442 90.756 1.00 51.84 458 ASP A N 1
ATOM 3125 C CA . ASP A 1 458 ? 65.374 35.411 89.395 1.00 51.15 458 ASP A CA 1
ATOM 3126 C C . ASP A 1 458 ? 65.078 36.807 88.862 1.00 49.13 458 ASP A C 1
ATOM 3127 O O . ASP A 1 458 ? 65.419 37.131 87.725 1.00 46.13 458 ASP A O 1
ATOM 3132 N N . LEU A 1 459 ? 64.434 37.627 89.687 1.00 50.17 459 LEU A N 1
ATOM 3133 C CA . LEU A 1 459 ? 64.088 38.986 89.292 1.00 49.73 459 LEU A CA 1
ATOM 3134 C C . LEU A 1 459 ? 65.340 39.835 89.126 1.00 50.91 459 LEU A C 1
ATOM 3135 O O . LEU A 1 459 ? 65.460 40.595 88.166 1.00 51.22 459 LEU A O 1
ATOM 3140 N N . GLU A 1 460 ? 66.272 39.699 90.062 1.00 53.06 460 GLU A N 1
ATOM 3141 C CA . GLU A 1 460 ? 67.530 40.431 89.992 1.00 54.46 460 GLU A CA 1
ATOM 3142 C C . GLU A 1 460 ? 68.361 39.972 88.799 1.00 51.61 460 GLU A C 1
ATOM 3143 O O . GLU A 1 460 ? 69.031 40.777 88.151 1.00 49.32 460 GLU A O 1
ATOM 3149 N N . GLY A 1 461 ? 68.310 38.674 88.511 1.00 50.56 461 GLY A N 1
ATOM 3150 C CA . GLY A 1 461 ? 68.996 38.119 87.358 1.00 48.93 461 GLY A CA 1
ATOM 3151 C C . GLY A 1 461 ? 68.373 38.603 86.062 1.00 45.92 461 GLY A C 1
ATOM 3152 O O . GLY A 1 461 ? 69.058 38.772 85.052 1.00 44.65 461 GLY A O 1
ATOM 3153 N N . ALA A 1 462 ? 67.064 38.832 86.097 1.00 42.84 462 ALA A N 1
ATOM 3154 C CA . ALA A 1 462 ? 66.333 39.326 84.938 1.00 40.40 462 ALA A CA 1
ATOM 3155 C C . ALA A 1 462 ? 66.800 40.728 84.558 1.00 39.12 462 ALA A C 1
ATOM 3156 O O . ALA A 1 462 ? 66.816 41.089 83.382 1.00 38.73 462 ALA A O 1
ATOM 3158 N N . LEU A 1 463 ? 67.184 41.512 85.559 1.00 38.81 463 LEU A N 1
ATOM 3159 C CA . LEU A 1 463 ? 67.623 42.887 85.336 1.00 38.19 463 LEU A CA 1
ATOM 3160 C C . LEU A 1 463 ? 68.913 42.970 84.518 1.00 38.87 463 LEU A C 1
ATOM 3161 O O . LEU A 1 463 ? 69.244 44.026 83.979 1.00 39.36 463 LEU A O 1
ATOM 3166 N N . THR A 1 464 ? 69.637 41.859 84.427 1.00 38.03 464 THR A N 1
ATOM 3167 C CA . THR A 1 464 ? 70.883 41.835 83.667 1.00 38.64 464 THR A CA 1
ATOM 3168 C C . THR A 1 464 ? 70.646 41.653 82.167 1.00 40.83 464 THR A C 1
ATOM 3169 O O . THR A 1 464 ? 71.572 41.806 81.370 1.00 43.77 464 THR A O 1
ATOM 3173 N N . VAL A 1 465 ? 69.413 41.328 81.780 1.00 39.65 465 VAL A N 1
ATOM 3174 C CA . VAL A 1 465 ? 69.108 41.058 80.373 1.00 40.48 465 VAL A CA 1
ATOM 3175 C C . VAL A 1 465 ? 67.921 41.843 79.805 1.00 39.76 465 VAL A C 1
ATOM 3176 O O . VAL A 1 465 ? 67.733 41.893 78.589 1.00 40.31 465 VAL A O 1
ATOM 3180 N N . ILE A 1 466 ? 67.120 42.451 80.673 1.00 37.94 466 ILE A N 1
ATOM 3181 C CA . ILE A 1 466 ? 65.939 43.180 80.215 1.00 37.89 466 ILE A CA 1
ATOM 3182 C C . ILE A 1 466 ? 66.201 44.676 80.065 1.00 38.52 466 ILE A C 1
ATOM 3183 O O . ILE A 1 466 ? 66.467 45.372 81.044 1.00 39.43 466 ILE A O 1
ATOM 3188 N N . ARG A 1 467 ? 66.119 45.167 78.833 1.00 37.56 467 ARG A N 1
ATOM 3189 C CA . ARG A 1 467 ? 66.294 46.590 78.580 1.00 34.28 467 ARG A CA 1
ATOM 3190 C C . ARG A 1 467 ? 64.971 47.332 78.698 1.00 31.39 467 ARG A C 1
ATOM 3191 O O . ARG A 1 467 ? 63.990 46.969 78.047 1.00 30.31 467 ARG A O 1
ATOM 3199 N N . PRO A 1 468 ? 64.940 48.377 79.538 1.00 28.12 468 PRO A N 1
ATOM 3200 C CA . PRO A 1 468 ? 63.755 49.231 79.641 1.00 24.30 468 PRO A CA 1
ATOM 3201 C C . PRO A 1 468 ? 63.480 49.920 78.313 1.00 23.48 468 PRO A C 1
ATOM 3202 O O . PRO A 1 468 ? 64.418 50.319 77.618 1.00 21.92 468 PRO A O 1
ATOM 3206 N N . LEU A 1 469 ? 62.200 50.043 77.972 1.00 25.35 469 LEU A N 1
ATOM 3207 C CA . LEU A 1 469 ? 61.764 50.653 76.719 1.00 26.06 469 LEU A CA 1
ATOM 3208 C C . LEU A 1 469 ? 62.304 52.076 76.579 1.00 27.07 469 LEU A C 1
ATOM 3209 O O . LEU A 1 469 ? 62.557 52.551 75.474 1.00 26.74 469 LEU A O 1
ATOM 3214 N N . SER A 1 470 ? 62.509 52.741 77.710 1.00 30.39 470 SER A N 1
ATOM 3215 C CA . SER A 1 470 ? 63.049 54.096 77.723 1.00 31.52 470 SER A CA 1
ATOM 3216 C C . SER A 1 470 ? 64.493 54.156 77.216 1.00 33.00 470 SER A C 1
ATOM 3217 O O . SER A 1 470 ? 65.007 55.234 76.927 1.00 33.52 470 SER A O 1
ATOM 3220 N N . ARG A 1 471 ? 65.146 53.002 77.114 1.00 34.06 471 ARG A N 1
ATOM 3221 C CA . ARG A 1 471 ? 66.523 52.946 76.629 1.00 37.92 471 ARG A CA 1
ATOM 3222 C C . ARG A 1 471 ? 66.633 52.327 75.237 1.00 41.00 471 ARG A C 1
ATOM 3223 O O . ARG A 1 471 ? 67.733 52.026 74.778 1.00 46.63 471 ARG A O 1
ATOM 3231 N N . SER A 1 472 ? 65.499 52.145 74.567 1.00 38.27 472 SER A N 1
ATOM 3232 C CA . SER A 1 472 ? 65.471 51.416 73.301 1.00 38.79 472 SER A CA 1
ATOM 3233 C C . SER A 1 472 ? 65.609 52.317 72.077 1.00 40.63 472 SER A C 1
ATOM 3234 O O . SER A 1 472 ? 65.645 51.832 70.949 1.00 41.28 472 SER A O 1
ATOM 3237 N N . ALA A 1 473 ? 65.690 53.624 72.299 1.00 43.46 473 ALA A N 1
ATOM 3238 C CA . ALA A 1 473 ? 65.799 54.574 71.197 1.00 49.34 473 ALA A CA 1
ATOM 3239 C C . ALA A 1 473 ? 66.518 55.847 71.626 1.00 53.70 473 ALA A C 1
ATOM 3240 O O . ALA A 1 473 ? 65.923 56.726 72.251 1.00 55.86 473 ALA A O 1
ATOM 3242 N N . GLU A 1 476 ? 68.318 59.031 73.723 1.00 102.19 476 GLU A N 1
ATOM 3243 C CA . GLU A 1 476 ? 67.812 59.995 74.693 1.00 100.87 476 GLU A CA 1
ATOM 3244 C C . GLU A 1 476 ? 66.522 60.639 74.182 1.00 96.83 476 GLU A C 1
ATOM 3245 O O . GLU A 1 476 ? 65.916 60.150 73.226 1.00 96.60 476 GLU A O 1
ATOM 3251 N N . VAL A 1 477 ? 66.110 61.729 74.831 1.00 92.62 477 VAL A N 1
ATOM 3252 C CA . VAL A 1 477 ? 64.845 62.419 74.547 1.00 87.12 477 VAL A CA 1
ATOM 3253 C C . VAL A 1 477 ? 63.623 61.554 74.909 1.00 79.97 477 VAL A C 1
ATOM 3254 O O . VAL A 1 477 ? 62.473 61.976 74.775 1.00 79.16 477 VAL A O 1
ATOM 3258 N N . SER A 1 478 ? 63.886 60.340 75.382 1.00 73.10 478 SER A N 1
ATOM 3259 C CA . SER A 1 478 ? 62.853 59.502 75.972 1.00 64.97 478 SER A CA 1
ATOM 3260 C C . SER A 1 478 ? 62.906 59.657 77.486 1.00 56.97 478 SER A C 1
ATOM 3261 O O . SER A 1 478 ? 63.951 59.444 78.102 1.00 56.14 478 SER A O 1
ATOM 3264 N N . VAL A 1 479 ? 61.781 60.044 78.077 1.00 50.21 479 VAL A N 1
ATOM 3265 C CA . VAL A 1 479 ? 61.692 60.226 79.520 1.00 43.11 479 VAL A CA 1
ATOM 3266 C C . VAL A 1 479 ? 62.033 58.925 80.234 1.00 36.08 479 VAL A C 1
ATOM 3267 O O . VAL A 1 479 ? 61.385 57.904 80.018 1.00 34.12 479 VAL A O 1
ATOM 3271 N N . GLY A 1 480 ? 63.064 58.960 81.072 1.00 33.39 480 GLY A N 1
ATOM 3272 C CA . GLY A 1 480 ? 63.483 57.781 81.807 1.00 30.51 480 GLY A CA 1
ATOM 3273 C C . GLY A 1 480 ? 64.818 57.217 81.356 1.00 30.88 480 GLY A C 1
ATOM 3274 O O . GLY A 1 480 ? 65.390 56.357 82.025 1.00 30.54 480 GLY A O 1
ATOM 3275 N N . SER A 1 481 ? 65.318 57.698 80.222 1.00 33.15 481 SER A N 1
ATOM 3276 C CA . SER A 1 481 ? 66.588 57.217 79.688 1.00 38.38 481 SER A CA 1
ATOM 3277 C C . SER A 1 481 ? 67.757 57.743 80.512 1.00 39.23 481 SER A C 1
ATOM 3278 O O . SER A 1 481 ? 68.806 57.108 80.590 1.00 40.74 481 SER A O 1
ATOM 3281 N N . VAL A 1 482 ? 67.566 58.904 81.127 1.00 38.84 482 VAL A N 1
ATOM 3282 C CA . VAL A 1 482 ? 68.597 59.507 81.961 1.00 39.12 482 VAL A CA 1
ATOM 3283 C C . VAL A 1 482 ? 68.127 59.626 83.404 1.00 37.96 482 VAL A C 1
ATOM 3284 O O . VAL A 1 482 ? 67.033 60.117 83.664 1.00 37.43 482 VAL A O 1
ATOM 3288 N N . THR A 1 483 ? 68.956 59.173 84.339 1.00 39.24 483 THR A N 1
ATOM 3289 C CA . THR A 1 483 ? 68.672 59.337 85.760 1.00 39.71 483 THR A CA 1
ATOM 3290 C C . THR A 1 483 ? 69.775 60.165 86.413 1.00 42.22 483 THR A C 1
ATOM 3291 O O . THR A 1 483 ? 70.837 60.360 85.823 1.00 41.13 483 THR A O 1
ATOM 3295 N N . LEU A 1 484 ? 69.527 60.646 87.630 1.00 38.80 484 LEU A N 1
ATOM 3296 C CA . LEU A 1 484 ? 70.479 61.520 88.320 1.00 39.75 484 LEU A CA 1
ATOM 3297 C C . LEU A 1 484 ? 71.840 60.871 88.556 1.00 43.04 484 LEU A C 1
ATOM 3298 O O . LEU A 1 484 ? 72.843 61.568 88.708 1.00 43.55 484 LEU A O 1
ATOM 3303 N N . ASP A 1 485 ? 71.871 59.541 88.583 1.00 45.90 485 ASP A N 1
ATOM 3304 C CA . ASP A 1 485 ? 73.119 58.805 88.772 1.00 46.78 485 ASP A CA 1
ATOM 3305 C C . ASP A 1 485 ? 74.024 58.917 87.546 1.00 48.16 485 ASP A C 1
ATOM 3306 O O . ASP A 1 485 ? 75.248 58.916 87.666 1.00 50.27 485 ASP A O 1
ATOM 3308 N N . ASP A 1 486 ? 73.413 59.018 86.369 1.00 47.29 486 ASP A N 1
ATOM 3309 C CA . ASP A 1 486 ? 74.156 59.149 85.120 1.00 46.72 486 ASP A CA 1
ATOM 3310 C C . ASP A 1 486 ? 74.743 60.550 84.985 1.00 45.56 486 ASP A C 1
ATOM 3311 O O . ASP A 1 486 ? 75.587 60.807 84.125 1.00 48.33 486 ASP A O 1
ATOM 3316 N N . VAL A 1 487 ? 74.285 61.452 85.844 1.00 42.38 487 VAL A N 1
ATOM 3317 C CA . VAL A 1 487 ? 74.778 62.819 85.863 1.00 41.80 487 VAL A CA 1
ATOM 3318 C C . VAL A 1 487 ? 75.906 62.961 86.873 1.00 43.30 487 VAL A C 1
ATOM 3319 O O . VAL A 1 487 ? 75.687 62.848 88.081 1.00 42.42 487 VAL A O 1
ATOM 3323 N N . GLY A 1 488 ? 77.115 63.198 86.374 1.00 44.69 488 GLY A N 1
ATOM 3324 C CA . GLY A 1 488 ? 78.253 63.451 87.236 1.00 45.40 488 GLY A CA 1
ATOM 3325 C C . GLY A 1 488 ? 78.223 64.878 87.743 1.00 47.40 488 GLY A C 1
ATOM 3326 O O . GLY A 1 488 ? 77.874 65.793 86.997 1.00 48.23 488 GLY A O 1
ATOM 3327 N N . ASP A 1 489 ? 78.573 65.063 89.013 1.00 49.42 489 ASP A N 1
ATOM 3328 C CA . ASP A 1 489 ? 78.609 66.389 89.630 1.00 53.44 489 ASP A CA 1
ATOM 3329 C C . ASP A 1 489 ? 77.222 67.055 89.696 1.00 51.93 489 ASP A C 1
ATOM 3330 O O . ASP A 1 489 ? 76.252 66.442 90.143 1.00 50.62 489 ASP A O 1
ATOM 3335 N N . MET A 1 490 ? 77.153 68.302 89.233 1.00 50.36 490 MET A N 1
ATOM 3336 C CA . MET A 1 490 ? 76.002 69.191 89.361 1.00 46.70 490 MET A CA 1
ATOM 3337 C C . MET A 1 490 ? 75.324 69.176 90.737 1.00 47.08 490 MET A C 1
ATOM 3338 O O . MET A 1 490 ? 74.105 69.286 90.838 1.00 50.75 490 MET A O 1
ATOM 3343 N N . VAL A 1 491 ? 76.135 69.067 91.787 1.00 44.24 491 VAL A N 1
ATOM 3344 C CA . VAL A 1 491 ? 75.649 69.059 93.164 1.00 44.01 491 VAL A CA 1
ATOM 3345 C C . VAL A 1 491 ? 74.743 70.251 93.464 1.00 43.87 491 VAL A C 1
ATOM 3346 O O . VAL A 1 491 ? 73.612 70.080 93.910 1.00 45.39 491 VAL A O 1
ATOM 3350 N N . GLU A 1 492 ? 75.244 71.456 93.210 1.00 43.39 492 GLU A N 1
ATOM 3351 C CA . GLU A 1 492 ? 74.490 72.672 93.491 1.00 42.61 492 GLU A CA 1
ATOM 3352 C C . GLU A 1 492 ? 73.264 72.810 92.592 1.00 40.11 492 GLU A C 1
ATOM 3353 O O . GLU A 1 492 ? 72.203 73.236 93.047 1.00 39.92 492 GLU A O 1
ATOM 3359 N N . THR A 1 493 ? 73.408 72.451 91.321 1.00 36.53 493 THR A N 1
ATOM 3360 C CA . THR A 1 493 ? 72.288 72.524 90.390 1.00 34.36 493 THR A CA 1
ATOM 3361 C C . THR A 1 493 ? 71.206 71.507 90.758 1.00 33.59 493 THR A C 1
ATOM 3362 O O . THR A 1 493 ? 70.022 71.841 90.789 1.00 33.37 493 THR A O 1
ATOM 3366 N N . LYS A 1 494 ? 71.620 70.273 91.039 1.00 33.04 494 LYS A N 1
ATOM 3367 C CA . LYS A 1 494 ? 70.695 69.237 91.495 1.00 32.44 494 LYS A CA 1
ATOM 3368 C C . LYS A 1 494 ? 69.950 69.699 92.736 1.00 33.36 494 LYS A C 1
ATOM 3369 O O . LYS A 1 494 ? 68.739 69.527 92.846 1.00 32.97 494 LYS A O 1
ATOM 3375 N N . ARG A 1 495 ? 70.695 70.291 93.664 1.00 34.23 495 ARG A N 1
ATOM 3376 C CA . ARG A 1 495 ? 70.150 70.769 94.925 1.00 37.20 495 ARG A CA 1
ATOM 3377 C C . ARG A 1 495 ? 69.080 71.825 94.669 1.00 34.98 495 ARG A C 1
ATOM 3378 O O . ARG A 1 495 ? 67.965 71.725 95.180 1.00 34.16 495 ARG A O 1
ATOM 3386 N N . ALA A 1 496 ? 69.425 72.826 93.866 1.00 34.44 496 ALA A N 1
ATOM 3387 C CA . ALA A 1 496 ? 68.508 73.918 93.556 1.00 32.67 496 ALA A CA 1
ATOM 3388 C C . ALA A 1 496 ? 67.255 73.425 92.839 1.00 30.66 496 ALA A C 1
ATOM 3389 O O . ALA A 1 496 ? 66.148 73.847 93.159 1.00 29.58 496 ALA A O 1
ATOM 3391 N N . LEU A 1 497 ? 67.436 72.533 91.870 1.00 29.86 497 LEU A N 1
ATOM 3392 C CA . LEU A 1 497 ? 66.313 72.012 91.096 1.00 27.29 497 LEU A CA 1
ATOM 3393 C C . LEU A 1 497 ? 65.423 71.095 91.928 1.00 27.12 497 LEU A C 1
ATOM 3394 O O . LEU A 1 497 ? 64.198 71.137 91.809 1.00 27.03 497 LEU A O 1
ATOM 3399 N N . THR A 1 498 ? 66.044 70.262 92.759 1.00 26.64 498 THR A N 1
ATOM 3400 C CA . THR A 1 498 ? 65.306 69.391 93.665 1.00 27.29 498 THR A CA 1
ATOM 3401 C C . THR A 1 498 ? 64.392 70.220 94.556 1.00 27.84 498 THR A C 1
ATOM 3402 O O . THR A 1 498 ? 63.223 69.886 94.742 1.00 28.93 498 THR A O 1
ATOM 3406 N N . GLU A 1 499 ? 64.923 71.316 95.085 1.00 29.96 499 GLU A N 1
ATOM 3407 C CA . GLU A 1 499 ? 64.166 72.159 96.005 1.00 34.19 499 GLU A CA 1
ATOM 3408 C C . GLU A 1 499 ? 63.136 73.032 95.293 1.00 35.66 499 GLU A C 1
ATOM 3409 O O . GLU A 1 499 ? 62.064 73.303 95.836 1.00 38.25 499 GLU A O 1
ATOM 3415 N N . ALA A 1 500 ? 63.454 73.460 94.077 1.00 33.44 500 ALA A N 1
ATOM 3416 C CA . ALA A 1 500 ? 62.565 74.345 93.329 1.00 33.33 500 ALA A CA 1
ATOM 3417 C C . ALA A 1 500 ? 61.491 73.587 92.550 1.00 32.87 500 ALA A C 1
ATOM 3418 O O . ALA A 1 500 ? 60.415 74.122 92.286 1.00 32.05 500 ALA A O 1
ATOM 3420 N N . VAL A 1 501 ? 61.780 72.342 92.190 1.00 32.54 501 VAL A N 1
ATOM 3421 C CA . VAL A 1 501 ? 60.882 71.586 91.324 1.00 32.29 501 VAL A CA 1
ATOM 3422 C C . VAL A 1 501 ? 60.308 70.335 91.983 1.00 33.75 501 VAL A C 1
ATOM 3423 O O . VAL A 1 501 ? 59.091 70.188 92.086 1.00 35.02 501 VAL A O 1
ATOM 3427 N N . LEU A 1 502 ? 61.181 69.433 92.423 1.00 33.02 502 LEU A N 1
ATOM 3428 C CA . LEU A 1 502 ? 60.735 68.156 92.979 1.00 33.92 502 LEU A CA 1
ATOM 3429 C C . LEU A 1 502 ? 60.003 68.290 94.316 1.00 35.51 502 LEU A C 1
ATOM 3430 O O . LEU A 1 502 ? 58.927 67.723 94.494 1.00 36.37 502 LEU A O 1
ATOM 3435 N N . TRP A 1 503 ? 60.591 69.033 95.248 1.00 35.21 503 TRP A N 1
ATOM 3436 C CA . TRP A 1 503 ? 59.990 69.226 96.568 1.00 35.93 503 TRP A CA 1
ATOM 3437 C C . TRP A 1 503 ? 58.542 69.745 96.547 1.00 37.57 503 TRP A C 1
ATOM 3438 O O . TRP A 1 503 ? 57.681 69.164 97.206 1.00 38.88 503 TRP A O 1
ATOM 3449 N N . PRO A 1 504 ? 58.262 70.836 95.801 1.00 37.22 504 PRO A N 1
ATOM 3450 C CA . PRO A 1 504 ? 56.869 71.302 95.810 1.00 39.46 504 PRO A CA 1
ATOM 3451 C C . PRO A 1 504 ? 55.878 70.327 95.170 1.00 42.06 504 PRO A C 1
ATOM 3452 O O . PRO A 1 504 ? 54.756 70.202 95.664 1.00 44.26 504 PRO A O 1
ATOM 3456 N N . LEU A 1 505 ? 56.280 69.652 94.098 1.00 41.16 505 LEU A N 1
ATOM 3457 C CA . LEU A 1 505 ? 55.394 68.708 93.419 1.00 41.41 505 LEU A CA 1
ATOM 3458 C C . LEU A 1 505 ? 55.172 67.436 94.235 1.00 45.39 505 LEU A C 1
ATOM 3459 O O . LEU A 1 505 ? 54.076 66.875 94.243 1.00 51.24 505 LEU A O 1
ATOM 3464 N N . GLN A 1 506 ? 56.215 66.987 94.923 1.00 43.43 506 GLN A N 1
ATOM 3465 C CA . GLN A 1 506 ? 56.138 65.769 95.723 1.00 45.71 506 GLN A CA 1
ATOM 3466 C C . GLN A 1 506 ? 55.471 65.992 97.082 1.00 49.71 506 GLN A C 1
ATOM 3467 O O . GLN A 1 506 ? 55.127 65.032 97.771 1.00 51.30 506 GLN A O 1
ATOM 3473 N N . HIS A 1 507 ? 55.303 67.254 97.469 1.00 50.94 507 HIS A N 1
ATOM 3474 C CA . HIS A 1 507 ? 54.679 67.587 98.750 1.00 51.96 507 HIS A CA 1
ATOM 3475 C C . HIS A 1 507 ? 53.754 68.797 98.622 1.00 51.16 507 HIS A C 1
ATOM 3476 O O . HIS A 1 507 ? 54.067 69.876 99.122 1.00 51.68 507 HIS A O 1
ATOM 3483 N N . PRO A 1 508 ? 52.602 68.616 97.961 1.00 50.59 508 PRO A N 1
ATOM 3484 C CA . PRO A 1 508 ? 51.702 69.734 97.668 1.00 50.33 508 PRO A CA 1
ATOM 3485 C C . PRO A 1 508 ? 51.056 70.323 98.919 1.00 50.97 508 PRO A C 1
ATOM 3486 O O . PRO A 1 508 ? 51.016 71.546 99.058 1.00 50.87 508 PRO A O 1
ATOM 3490 N N . ASP A 1 509 ? 50.561 69.467 99.809 1.00 50.95 509 ASP A N 1
ATOM 3491 C CA . ASP A 1 509 ? 49.804 69.932 100.970 1.00 51.40 509 ASP A CA 1
ATOM 3492 C C . ASP A 1 509 ? 50.667 70.628 102.013 1.00 48.32 509 ASP A C 1
ATOM 3493 O O . ASP A 1 509 ? 50.258 71.638 102.587 1.00 45.42 509 ASP A O 1
ATOM 3498 N N . THR A 1 510 ? 51.853 70.086 102.263 1.00 49.77 510 THR A N 1
ATOM 3499 C CA . THR A 1 510 ? 52.754 70.676 103.248 1.00 52.61 510 THR A CA 1
ATOM 3500 C C . THR A 1 510 ? 53.176 72.084 102.838 1.00 50.36 510 THR A C 1
ATOM 3501 O O . THR A 1 510 ? 53.221 72.990 103.667 1.00 51.47 510 THR A O 1
ATOM 3505 N N . PHE A 1 511 ? 53.458 72.268 101.553 1.00 46.80 511 PHE A N 1
ATOM 3506 C CA . PHE A 1 511 ? 53.824 73.583 101.042 1.00 45.19 511 PHE A CA 1
ATOM 3507 C C . PHE A 1 511 ? 52.681 74.589 101.179 1.00 42.82 511 PHE A C 1
ATOM 3508 O O . PHE A 1 511 ? 52.908 75.748 101.521 1.00 42.77 511 PHE A O 1
ATOM 3516 N N . SER A 1 512 ? 51.456 74.142 100.925 1.00 41.77 512 SER A N 1
ATOM 3517 C CA . SER A 1 512 ? 50.303 75.032 101.003 1.00 46.05 512 SER A CA 1
ATOM 3518 C C . SER A 1 512 ? 49.965 75.415 102.443 1.00 48.53 512 SER A C 1
ATOM 3519 O O . SER A 1 512 ? 49.648 76.572 102.726 1.00 49.70 512 SER A O 1
ATOM 3522 N N . ARG A 1 513 ? 50.039 74.447 103.351 1.00 48.06 513 ARG A N 1
ATOM 3523 C CA . ARG A 1 513 ? 49.695 74.696 104.748 1.00 49.24 513 ARG A CA 1
ATOM 3524 C C . ARG A 1 513 ? 50.804 75.449 105.481 1.00 50.69 513 ARG A C 1
ATOM 3525 O O . ARG A 1 513 ? 50.582 75.992 106.562 1.00 54.17 513 ARG A O 1
ATOM 3533 N N . LEU A 1 514 ? 51.995 75.481 104.888 1.00 47.69 514 LEU A N 1
ATOM 3534 C CA . LEU A 1 514 ? 53.105 76.248 105.449 1.00 46.09 514 LEU A CA 1
ATOM 3535 C C . LEU A 1 514 ? 53.128 77.669 104.892 1.00 45.05 514 LEU A C 1
ATOM 3536 O O . LEU A 1 514 ? 53.960 78.489 105.285 1.00 42.83 514 LEU A O 1
ATOM 3541 N N . GLY A 1 515 ? 52.211 77.949 103.972 1.00 46.14 515 GLY A N 1
ATOM 3542 C CA . GLY A 1 515 ? 52.121 79.259 103.355 1.00 46.09 515 GLY A CA 1
ATOM 3543 C C . GLY A 1 515 ? 53.237 79.529 102.365 1.00 43.82 515 GLY A C 1
ATOM 3544 O O . GLY A 1 515 ? 53.524 80.679 102.038 1.00 44.72 515 GLY A O 1
ATOM 3545 N N . ILE A 1 516 ? 53.880 78.465 101.894 1.00 41.65 516 ILE A N 1
ATOM 3546 C CA . ILE A 1 516 ? 54.898 78.591 100.861 1.00 39.81 516 ILE A CA 1
ATOM 3547 C C . ILE A 1 516 ? 54.226 78.972 99.550 1.00 38.34 516 ILE A C 1
ATOM 3548 O O . ILE A 1 516 ? 53.156 78.457 99.223 1.00 37.69 516 ILE A O 1
ATOM 3553 N N . ASP A 1 517 ? 54.844 79.887 98.811 1.00 38.23 517 ASP A N 1
ATOM 3554 C CA . ASP A 1 517 ? 54.334 80.283 97.505 1.00 40.94 517 ASP A CA 1
ATOM 3555 C C . ASP A 1 517 ? 54.257 79.089 96.565 1.00 37.04 517 ASP A C 1
ATOM 3556 O O . ASP A 1 517 ? 55.051 78.155 96.679 1.00 35.91 517 ASP A O 1
ATOM 3561 N N . PRO A 1 518 ? 53.286 79.108 95.641 1.00 35.27 518 PRO A N 1
ATOM 3562 C CA . PRO A 1 518 ? 53.238 78.115 94.563 1.00 35.57 518 PRO A CA 1
ATOM 3563 C C . PRO A 1 518 ? 54.561 78.122 93.807 1.00 35.69 518 PRO A C 1
ATOM 3564 O O . PRO A 1 518 ? 55.210 79.166 93.759 1.00 37.19 518 PRO A O 1
ATOM 3568 N N . PRO A 1 519 ? 54.963 76.971 93.244 1.00 34.56 519 PRO A N 1
ATOM 3569 C CA . PRO A 1 519 ? 56.248 76.833 92.547 1.00 33.84 519 PRO A CA 1
ATOM 3570 C C . PRO A 1 519 ? 56.490 77.952 91.540 1.00 31.49 519 PRO A C 1
ATOM 3571 O O . PRO A 1 519 ? 55.648 78.217 90.684 1.00 30.53 519 PRO A O 1
ATOM 3575 N N . ARG A 1 520 ? 57.627 78.622 91.670 1.00 32.19 520 ARG A N 1
ATOM 3576 C CA . ARG A 1 520 ? 57.974 79.716 90.777 1.00 34.62 520 ARG A CA 1
ATOM 3577 C C . ARG A 1 520 ? 58.568 79.183 89.478 1.00 31.97 520 ARG A C 1
ATOM 3578 O O . ARG A 1 520 ? 59.195 78.121 89.460 1.00 29.65 520 ARG A O 1
ATOM 3586 N N . GLY A 1 521 ? 58.353 79.918 88.391 1.00 30.00 521 GLY A N 1
ATOM 3587 C CA . GLY A 1 521 ? 58.931 79.566 87.108 1.00 27.25 521 GLY A CA 1
ATOM 3588 C C . GLY A 1 521 ? 60.445 79.626 87.167 1.00 26.72 521 GLY A C 1
ATOM 3589 O O . GLY A 1 521 ? 61.021 80.523 87.786 1.00 25.37 521 GLY A O 1
ATOM 3590 N N . VAL A 1 522 ? 61.092 78.665 86.521 1.00 26.42 522 VAL A N 1
ATOM 3591 C CA . VAL A 1 522 ? 62.542 78.557 86.570 1.00 26.24 522 VAL A CA 1
ATOM 3592 C C . VAL A 1 522 ? 63.184 78.792 85.206 1.00 30.15 522 VAL A C 1
ATOM 3593 O O . VAL A 1 522 ? 62.785 78.188 84.209 1.00 32.07 522 VAL A O 1
ATOM 3597 N N . LEU A 1 523 ? 64.175 79.679 85.167 1.00 29.17 523 LEU A N 1
ATOM 3598 C CA . LEU A 1 523 ? 65.013 79.824 83.983 1.00 27.10 523 LEU A CA 1
ATOM 3599 C C . LEU A 1 523 ? 66.393 79.233 84.239 1.00 27.63 523 LEU A C 1
ATOM 3600 O O . LEU A 1 523 ? 67.173 79.760 85.030 1.00 26.47 523 LEU A O 1
ATOM 3605 N N . LEU A 1 524 ? 66.682 78.129 83.562 1.00 28.55 524 LEU A N 1
ATOM 3606 C CA . LEU A 1 524 ? 67.952 77.442 83.709 1.00 28.99 524 LEU A CA 1
ATOM 3607 C C . LEU A 1 524 ? 68.861 77.837 82.550 1.00 33.02 524 LEU A C 1
ATOM 3608 O O . LEU A 1 524 ? 68.501 77.661 81.389 1.00 34.37 524 LEU A O 1
ATOM 3613 N N . TYR A 1 525 ? 70.031 78.386 82.856 1.00 34.31 525 TYR A N 1
ATOM 3614 C CA . TYR A 1 525 ? 70.926 78.864 81.805 1.00 36.21 525 TYR A CA 1
ATOM 3615 C C . TYR A 1 525 ? 72.400 78.648 82.129 1.00 37.38 525 TYR A C 1
ATOM 3616 O O . TYR A 1 525 ? 72.836 78.819 83.269 1.00 38.52 525 TYR A O 1
ATOM 3625 N N . GLY A 1 526 ? 73.163 78.274 81.110 1.00 37.68 526 GLY A N 1
ATOM 3626 C CA . GLY A 1 526 ? 74.595 78.097 81.253 1.00 39.37 526 GLY A CA 1
ATOM 3627 C C . GLY A 1 526 ? 75.255 77.896 79.905 1.00 38.71 526 GLY A C 1
ATOM 3628 O O . GLY A 1 526 ? 74.567 77.767 78.893 1.00 39.87 526 GLY A O 1
ATOM 3629 N N . PRO A 1 527 ? 76.596 77.873 79.881 1.00 38.51 527 PRO A N 1
ATOM 3630 C CA . PRO A 1 527 ? 77.345 77.620 78.646 1.00 38.70 527 PRO A CA 1
ATOM 3631 C C . PRO A 1 527 ? 77.086 76.205 78.142 1.00 38.46 527 PRO A C 1
ATOM 3632 O O . PRO A 1 527 ? 76.747 75.334 78.944 1.00 37.95 527 PRO A O 1
ATOM 3636 N N . PRO A 1 528 ? 77.231 75.980 76.826 1.00 39.81 528 PRO A N 1
ATOM 3637 C CA . PRO A 1 528 ? 76.952 74.676 76.213 1.00 39.87 528 PRO A CA 1
ATOM 3638 C C . PRO A 1 528 ? 77.806 73.556 76.798 1.00 40.62 528 PRO A C 1
ATOM 3639 O O . PRO A 1 528 ? 78.920 73.801 77.264 1.00 42.03 528 PRO A O 1
ATOM 3643 N N . GLY A 1 529 ? 77.275 72.338 76.769 1.00 39.32 529 GLY A N 1
ATOM 3644 C CA . GLY A 1 529 ? 77.998 71.166 77.226 1.00 38.35 529 GLY A CA 1
ATOM 3645 C C . GLY A 1 529 ? 78.286 71.148 78.714 1.00 37.79 529 GLY A C 1
ATOM 3646 O O . GLY A 1 529 ? 79.283 70.574 79.147 1.00 38.16 529 GLY A O 1
ATOM 3647 N N . CYS A 1 530 ? 77.411 71.767 79.502 1.00 36.95 530 CYS A N 1
ATOM 3648 C CA . CYS A 1 530 ? 77.597 71.817 80.949 1.00 35.47 530 CYS A CA 1
ATOM 3649 C C . CYS A 1 530 ? 76.447 71.167 81.713 1.00 35.83 530 CYS A C 1
ATOM 3650 O O . CYS A 1 530 ? 76.419 71.187 82.945 1.00 36.16 530 CYS A O 1
ATOM 3653 N N . GLY A 1 531 ? 75.499 70.598 80.976 1.00 36.37 531 GLY A N 1
ATOM 3654 C CA . GLY A 1 531 ? 74.463 69.769 81.567 1.00 35.61 531 GLY A CA 1
ATOM 3655 C C . GLY A 1 531 ? 73.150 70.433 81.937 1.00 34.91 531 GLY A C 1
ATOM 3656 O O . GLY A 1 531 ? 72.316 69.815 82.596 1.00 37.22 531 GLY A O 1
ATOM 3657 N N . LYS A 1 532 ? 72.956 71.681 81.519 1.00 34.59 532 LYS A N 1
ATOM 3658 C CA . LYS A 1 532 ? 71.721 72.396 81.827 1.00 38.50 532 LYS A CA 1
ATOM 3659 C C . LYS A 1 532 ? 70.487 71.677 81.281 1.00 40.34 532 LYS A C 1
ATOM 3660 O O . LYS A 1 532 ? 69.420 71.723 81.885 1.00 43.00 532 LYS A O 1
ATOM 3666 N N . THR A 1 533 ? 70.637 71.002 80.147 1.00 37.48 533 THR A N 1
ATOM 3667 C CA . THR A 1 533 ? 69.556 70.185 79.606 1.00 37.86 533 THR A CA 1
ATOM 3668 C C . THR A 1 533 ? 69.619 68.765 80.168 1.00 37.12 533 THR A C 1
ATOM 3669 O O . THR A 1 533 ? 68.596 68.175 80.527 1.00 38.06 533 THR A O 1
ATOM 3673 N N . PHE A 1 534 ? 70.833 68.234 80.255 1.00 35.64 534 PHE A N 1
ATOM 3674 C CA . PHE A 1 534 ? 71.069 66.876 80.731 1.00 35.56 534 PHE A CA 1
ATOM 3675 C C . PHE A 1 534 ? 70.471 66.631 82.117 1.00 35.08 534 PHE A C 1
ATOM 3676 O O . PHE A 1 534 ? 69.833 65.606 82.355 1.00 35.21 534 PHE A O 1
ATOM 3684 N N . VAL A 1 535 ? 70.675 67.578 83.026 1.00 31.75 535 VAL A N 1
ATOM 3685 C CA . VAL A 1 535 ? 70.201 67.424 84.396 1.00 29.31 535 VAL A CA 1
ATOM 3686 C C . VAL A 1 535 ? 68.670 67.499 84.505 1.00 30.89 535 VAL A C 1
ATOM 3687 O O . VAL A 1 535 ? 68.076 66.876 85.385 1.00 31.55 535 VAL A O 1
ATOM 3691 N N . VAL A 1 536 ? 68.036 68.244 83.603 1.00 32.13 536 VAL A N 1
ATOM 3692 C CA . VAL A 1 536 ? 66.580 68.348 83.586 1.00 32.00 536 VAL A CA 1
ATOM 3693 C C . VAL A 1 536 ? 65.961 67.016 83.181 1.00 33.18 536 VAL A C 1
ATOM 3694 O O . VAL A 1 536 ? 64.953 66.590 83.742 1.00 34.23 536 VAL A O 1
ATOM 3698 N N . ARG A 1 537 ? 66.577 66.357 82.207 1.00 35.26 537 ARG A N 1
ATOM 3699 C CA . ARG A 1 537 ? 66.106 65.054 81.753 1.00 36.79 537 ARG A CA 1
ATOM 3700 C C . ARG A 1 537 ? 66.284 63.997 82.835 1.00 35.73 537 ARG A C 1
ATOM 3701 O O . ARG A 1 537 ? 65.474 63.082 82.956 1.00 35.65 537 ARG A O 1
ATOM 3709 N N . ALA A 1 538 ? 67.348 64.127 83.620 1.00 36.43 538 ALA A N 1
ATOM 3710 C CA . ALA A 1 538 ? 67.593 63.218 84.732 1.00 36.60 538 ALA A CA 1
ATOM 3711 C C . ALA A 1 538 ? 66.565 63.465 85.829 1.00 39.89 538 ALA A C 1
ATOM 3712 O O . ALA A 1 538 ? 66.067 62.532 86.459 1.00 39.73 538 ALA A O 1
ATOM 3714 N N . LEU A 1 539 ? 66.259 64.739 86.044 1.00 42.01 539 LEU A N 1
ATOM 3715 C CA . LEU A 1 539 ? 65.280 65.165 87.033 1.00 42.23 539 LEU A CA 1
ATOM 3716 C C . LEU A 1 539 ? 63.892 64.663 86.657 1.00 40.06 539 LEU A C 1
ATOM 3717 O O . LEU A 1 539 ? 63.101 64.266 87.515 1.00 38.40 539 LEU A O 1
ATOM 3722 N N . ALA A 1 540 ? 63.611 64.677 85.359 1.00 39.45 540 ALA A N 1
ATOM 3723 C CA . ALA A 1 540 ? 62.289 64.338 84.845 1.00 38.87 540 ALA A CA 1
ATOM 3724 C C . ALA A 1 540 ? 62.040 62.835 84.777 1.00 40.85 540 ALA A C 1
ATOM 3725 O O . ALA A 1 540 ? 61.060 62.401 84.186 1.00 45.32 540 ALA A O 1
ATOM 3727 N N . SER A 1 541 ? 62.923 62.042 85.373 1.00 36.06 541 SER A N 1
ATOM 3728 C CA . SER A 1 541 ? 62.763 60.593 85.357 1.00 32.65 541 SER A CA 1
ATOM 3729 C C . SER A 1 541 ? 62.405 60.073 86.735 1.00 29.59 541 SER A C 1
ATOM 3730 O O . SER A 1 541 ? 62.411 58.866 86.971 1.00 29.42 541 SER A O 1
ATOM 3733 N N . SER A 1 542 ? 62.101 60.993 87.643 1.00 29.37 542 SER A N 1
ATOM 3734 C CA . SER A 1 542 ? 61.803 60.651 89.030 1.00 33.59 542 SER A CA 1
ATOM 3735 C C . SER A 1 542 ? 60.556 59.781 89.180 1.00 35.44 542 SER A C 1
ATOM 3736 O O . SER A 1 542 ? 60.520 58.881 90.019 1.00 38.40 542 SER A O 1
ATOM 3739 N N . GLY A 1 543 ? 59.538 60.058 88.370 1.00 32.13 543 GLY A N 1
ATOM 3740 C CA . GLY A 1 543 ? 58.269 59.356 88.462 1.00 31.54 543 GLY A CA 1
ATOM 3741 C C . GLY A 1 543 ? 57.228 60.211 89.154 1.00 31.63 543 GLY A C 1
ATOM 3742 O O . GLY A 1 543 ? 57.561 61.279 89.668 1.00 29.52 543 GLY A O 1
ATOM 3743 N N . ARG A 1 544 ? 55.977 59.744 89.162 1.00 36.81 544 ARG A N 1
ATOM 3744 C CA . ARG A 1 544 ? 54.854 60.440 89.807 1.00 39.48 544 ARG A CA 1
ATOM 3745 C C . ARG A 1 544 ? 54.825 61.921 89.430 1.00 40.33 544 ARG A C 1
ATOM 3746 O O . ARG A 1 544 ? 54.602 62.796 90.266 1.00 44.61 544 ARG A O 1
ATOM 3754 N N . LEU A 1 545 ? 55.065 62.185 88.154 1.00 38.57 545 LEU A N 1
ATOM 3755 C CA . LEU A 1 545 ? 55.232 63.537 87.659 1.00 34.82 545 LEU A CA 1
ATOM 3756 C C . LEU A 1 545 ? 55.212 63.483 86.138 1.00 29.50 545 LEU A C 1
ATOM 3757 O O . LEU A 1 545 ? 56.159 63.009 85.523 1.00 27.00 545 LEU A O 1
ATOM 3762 N N . SER A 1 546 ? 54.128 63.944 85.527 1.00 30.22 546 SER A N 1
ATOM 3763 C CA . SER A 1 546 ? 54.034 63.916 84.073 1.00 30.05 546 SER A CA 1
ATOM 3764 C C . SER A 1 546 ? 54.904 65.010 83.457 1.00 29.54 546 SER A C 1
ATOM 3765 O O . SER A 1 546 ? 54.873 66.161 83.891 1.00 32.21 546 SER A O 1
ATOM 3768 N N . VAL A 1 547 ? 55.691 64.640 82.454 1.00 26.57 547 VAL A N 1
ATOM 3769 C CA . VAL A 1 547 ? 56.608 65.575 81.813 1.00 25.87 547 VAL A CA 1
ATOM 3770 C C . VAL A 1 547 ? 56.104 65.985 80.435 1.00 28.17 547 VAL A C 1
ATOM 3771 O O . VAL A 1 547 ? 55.710 65.144 79.629 1.00 29.78 547 VAL A O 1
ATOM 3775 N N . HIS A 1 548 ? 56.114 67.288 80.181 1.00 29.46 548 HIS A N 1
ATOM 3776 C CA . HIS A 1 548 ? 55.638 67.839 78.924 1.00 33.29 548 HIS A CA 1
ATOM 3777 C C . HIS A 1 548 ? 56.696 68.802 78.399 1.00 34.42 548 HIS A C 1
ATOM 3778 O O . HIS A 1 548 ? 56.797 69.939 78.862 1.00 34.34 548 HIS A O 1
ATOM 3785 N N . ALA A 1 549 ? 57.487 68.334 77.437 1.00 34.58 549 ALA A N 1
ATOM 3786 C CA . ALA A 1 549 ? 58.684 69.051 77.012 1.00 33.63 549 ALA A CA 1
ATOM 3787 C C . ALA A 1 549 ? 58.709 69.359 75.523 1.00 39.37 549 ALA A C 1
ATOM 3788 O O . ALA A 1 549 ? 58.320 68.530 74.702 1.00 42.91 549 ALA A O 1
ATOM 3790 N N . VAL A 1 550 ? 59.173 70.558 75.181 1.00 40.72 550 VAL A N 1
ATOM 3791 C CA . VAL A 1 550 ? 59.361 70.946 73.786 1.00 42.81 550 VAL A CA 1
ATOM 3792 C C . VAL A 1 550 ? 60.705 71.643 73.578 1.00 45.07 550 VAL A C 1
ATOM 3793 O O . VAL A 1 550 ? 61.240 72.266 74.494 1.00 44.64 550 VAL A O 1
ATOM 3797 N N . LYS A 1 551 ? 61.254 71.511 72.374 1.00 47.79 551 LYS A N 1
ATOM 3798 C CA . LYS A 1 551 ? 62.407 72.303 71.963 1.00 50.26 551 LYS A CA 1
ATOM 3799 C C . LYS A 1 551 ? 61.913 73.511 71.183 1.00 53.21 551 LYS A C 1
ATOM 3800 O O . LYS A 1 551 ? 61.168 73.363 70.212 1.00 54.28 551 LYS A O 1
ATOM 3806 N N . GLY A 1 552 ? 62.333 74.699 71.611 1.00 54.17 552 GLY A N 1
ATOM 3807 C CA . GLY A 1 552 ? 61.887 75.950 71.019 1.00 56.48 552 GLY A CA 1
ATOM 3808 C C . GLY A 1 552 ? 61.938 75.996 69.504 1.00 58.72 552 GLY A C 1
ATOM 3809 O O . GLY A 1 552 ? 61.009 76.482 68.862 1.00 58.86 552 GLY A O 1
ATOM 3810 N N . SER A 1 553 ? 63.020 75.475 68.933 1.00 60.42 553 SER A N 1
ATOM 3811 C CA . SER A 1 553 ? 63.199 75.462 67.484 1.00 62.78 553 SER A CA 1
ATOM 3812 C C . SER A 1 553 ? 62.156 74.599 66.779 1.00 64.60 553 SER A C 1
ATOM 3813 O O . SER A 1 553 ? 61.527 75.035 65.814 1.00 67.57 553 SER A O 1
ATOM 3816 N N . GLU A 1 554 ? 61.981 73.375 67.268 1.00 62.57 554 GLU A N 1
ATOM 3817 C CA . GLU A 1 554 ? 61.124 72.391 66.612 1.00 61.41 554 GLU A CA 1
ATOM 3818 C C . GLU A 1 554 ? 59.657 72.803 66.586 1.00 60.46 554 GLU A C 1
ATOM 3819 O O . GLU A 1 554 ? 58.984 72.650 65.569 1.00 63.98 554 GLU A O 1
ATOM 3825 N N . LEU A 1 555 ? 59.166 73.325 67.703 1.00 57.06 555 LEU A N 1
ATOM 3826 C CA . LEU A 1 555 ? 57.779 73.771 67.788 1.00 56.02 555 LEU A CA 1
ATOM 3827 C C . LEU A 1 555 ? 57.510 74.921 66.814 1.00 56.94 555 LEU A C 1
ATOM 3828 O O . LEU A 1 555 ? 56.429 75.018 66.229 1.00 55.85 555 LEU A O 1
ATOM 3833 N N . MET A 1 556 ? 58.506 75.781 66.636 1.00 58.60 556 MET A N 1
ATOM 3834 C CA . MET A 1 556 ? 58.358 76.967 65.800 1.00 61.93 556 MET A CA 1
ATOM 3835 C C . MET A 1 556 ? 58.585 76.678 64.318 1.00 65.51 556 MET A C 1
ATOM 3836 O O . MET A 1 556 ? 57.815 77.124 63.467 1.00 65.31 556 MET A O 1
ATOM 3841 N N . ASP A 1 557 ? 59.634 75.922 64.014 1.00 68.62 557 ASP A N 1
ATOM 3842 C CA . ASP A 1 557 ? 60.077 75.767 62.632 1.00 73.51 557 ASP A CA 1
ATOM 3843 C C . ASP A 1 557 ? 59.721 74.427 61.985 1.00 74.15 557 ASP A C 1
ATOM 3844 O O . ASP A 1 557 ? 59.390 74.376 60.799 1.00 76.16 557 ASP A O 1
ATOM 3849 N N . LYS A 1 558 ? 59.794 73.348 62.757 1.00 72.42 558 LYS A N 1
ATOM 3850 C CA . LYS A 1 558 ? 59.649 72.005 62.197 1.00 74.39 558 LYS A CA 1
ATOM 3851 C C . LYS A 1 558 ? 58.215 71.468 62.183 1.00 75.46 558 LYS A C 1
ATOM 3852 O O . LYS A 1 558 ? 57.824 70.756 61.256 1.00 77.34 558 LYS A O 1
ATOM 3858 N N . TRP A 1 559 ? 57.435 71.806 63.206 1.00 74.02 559 TRP A N 1
ATOM 3859 C CA . TRP A 1 559 ? 56.085 71.262 63.345 1.00 73.38 559 TRP A CA 1
ATOM 3860 C C . TRP A 1 559 ? 55.098 71.820 62.320 1.00 72.00 559 TRP A C 1
ATOM 3861 O O . TRP A 1 559 ? 55.013 73.031 62.115 1.00 70.76 559 TRP A O 1
ATOM 3872 N N . VAL A 1 560 ? 54.353 70.922 61.683 1.00 71.64 560 VAL A N 1
ATOM 3873 C CA . VAL A 1 560 ? 53.263 71.320 60.803 1.00 72.86 560 VAL A CA 1
ATOM 3874 C C . VAL A 1 560 ? 52.023 71.626 61.635 1.00 69.84 560 VAL A C 1
ATOM 3875 O O . VAL A 1 560 ? 51.474 70.743 62.293 1.00 68.91 560 VAL A O 1
ATOM 3879 N N . GLY A 1 561 ? 51.590 72.882 61.606 1.00 67.39 561 GLY A N 1
ATOM 3880 C CA . GLY A 1 561 ? 50.450 73.317 62.391 1.00 63.59 561 GLY A CA 1
ATOM 3881 C C . GLY A 1 561 ? 50.735 74.636 63.080 1.00 60.66 561 GLY A C 1
ATOM 3882 O O . GLY A 1 561 ? 51.878 75.097 63.103 1.00 60.30 561 GLY A O 1
ATOM 3883 N N . SER A 1 562 ? 49.697 75.248 63.641 1.00 58.52 562 SER A N 1
ATOM 3884 C CA . SER A 1 562 ? 49.848 76.526 64.325 1.00 58.33 562 SER A CA 1
ATOM 3885 C C . SER A 1 562 ? 50.719 76.392 65.571 1.00 57.25 562 SER A C 1
ATOM 3886 O O . SER A 1 562 ? 50.453 75.561 66.443 1.00 54.55 562 SER A O 1
ATOM 3889 N N . SER A 1 563 ? 51.765 77.210 65.642 1.00 58.28 563 SER A N 1
ATOM 3890 C CA . SER A 1 563 ? 52.669 77.206 66.785 1.00 55.81 563 SER A CA 1
ATOM 3891 C C . SER A 1 563 ? 51.966 77.763 68.017 1.00 55.20 563 SER A C 1
ATOM 3892 O O . SER A 1 563 ? 52.171 77.282 69.131 1.00 51.24 563 SER A O 1
ATOM 3895 N N . GLU A 1 564 ? 51.133 78.776 67.805 1.00 58.99 564 GLU A N 1
ATOM 3896 C CA . GLU A 1 564 ? 50.407 79.417 68.892 1.00 62.64 564 GLU A CA 1
ATOM 3897 C C . GLU A 1 564 ? 49.474 78.425 69.582 1.00 58.82 564 GLU A C 1
ATOM 3898 O O . GLU A 1 564 ? 49.340 78.432 70.806 1.00 57.91 564 GLU A O 1
ATOM 3904 N N . LYS A 1 565 ? 48.834 77.569 68.791 1.00 55.46 565 LYS A N 1
ATOM 3905 C CA . LYS A 1 565 ? 47.937 76.555 69.336 1.00 51.36 565 LYS A CA 1
ATOM 3906 C C . LYS A 1 565 ? 48.713 75.412 69.984 1.00 44.40 565 LYS A C 1
ATOM 3907 O O . LYS A 1 565 ? 48.209 74.742 70.883 1.00 43.83 565 LYS A O 1
ATOM 3913 N N . ALA A 1 566 ? 49.940 75.193 69.526 1.00 38.99 566 ALA A N 1
ATOM 3914 C CA . ALA A 1 566 ? 50.795 74.173 70.117 1.00 34.98 566 ALA A CA 1
ATOM 3915 C C . ALA A 1 566 ? 51.162 74.564 71.545 1.00 34.12 566 ALA A C 1
ATOM 3916 O O . ALA A 1 566 ? 51.314 73.706 72.413 1.00 33.41 566 ALA A O 1
ATOM 3918 N N . VAL A 1 567 ? 51.306 75.866 71.775 1.00 33.20 567 VAL A N 1
ATOM 3919 C CA . VAL A 1 567 ? 51.616 76.383 73.100 1.00 34.06 567 VAL A CA 1
ATOM 3920 C C . VAL A 1 567 ? 50.456 76.137 74.055 1.00 34.73 567 VAL A C 1
ATOM 3921 O O . VAL A 1 567 ? 50.635 75.546 75.119 1.00 33.95 567 VAL A O 1
ATOM 3925 N N . ARG A 1 568 ? 49.268 76.593 73.667 1.00 37.25 568 ARG A N 1
ATOM 3926 C CA . ARG A 1 568 ? 48.072 76.418 74.483 1.00 38.37 568 ARG A CA 1
ATOM 3927 C C . ARG A 1 568 ? 47.776 74.940 74.710 1.00 37.55 568 ARG A C 1
ATOM 3928 O O . ARG A 1 568 ? 47.341 74.547 75.790 1.00 39.07 568 ARG A O 1
ATOM 3936 N N . GLU A 1 569 ? 48.029 74.126 73.691 1.00 37.02 569 GLU A N 1
ATOM 3937 C CA . GLU A 1 569 ? 47.855 72.683 73.794 1.00 36.49 569 GLU A CA 1
ATOM 3938 C C . GLU A 1 569 ? 48.768 72.098 74.866 1.00 36.21 569 GLU A C 1
ATOM 3939 O O . GLU A 1 569 ? 48.319 71.367 75.750 1.00 36.72 569 GLU A O 1
ATOM 3945 N N . LEU A 1 570 ? 50.050 72.437 74.775 1.00 33.77 570 LEU A N 1
ATOM 3946 C CA . LEU A 1 570 ? 51.070 71.958 75.701 1.00 31.80 570 LEU A CA 1
ATOM 3947 C C . LEU A 1 570 ? 50.705 72.237 77.159 1.00 31.17 570 LEU A C 1
ATOM 3948 O O . LEU A 1 570 ? 50.739 71.340 78.001 1.00 30.33 570 LEU A O 1
ATOM 3953 N N . PHE A 1 571 ? 50.343 73.482 77.446 1.00 30.42 571 PHE A N 1
ATOM 3954 C CA . PHE A 1 571 ? 50.006 73.877 78.806 1.00 30.05 571 PHE A CA 1
ATOM 3955 C C . PHE A 1 571 ? 48.694 73.268 79.277 1.00 30.71 571 PHE A C 1
ATOM 3956 O O . PHE A 1 571 ? 48.577 72.867 80.434 1.00 31.75 571 PHE A O 1
ATOM 3964 N N . ALA A 1 572 ? 47.716 73.186 78.376 1.00 30.39 572 ALA A N 1
ATOM 3965 C CA . ALA A 1 572 ? 46.433 72.568 78.703 1.00 28.98 572 ALA A CA 1
ATOM 3966 C C . ALA A 1 572 ? 46.608 71.094 79.049 1.00 26.64 572 ALA A C 1
ATOM 3967 O O . ALA A 1 572 ? 45.914 70.573 79.921 1.00 26.39 572 ALA A O 1
ATOM 3969 N N . ARG A 1 573 ? 47.533 70.426 78.366 1.00 25.58 573 ARG A N 1
ATOM 3970 C CA . ARG A 1 573 ? 47.829 69.031 78.676 1.00 28.98 573 ARG A CA 1
ATOM 3971 C C . ARG A 1 573 ? 48.520 68.925 80.032 1.00 28.33 573 ARG A C 1
ATOM 3972 O O . ARG A 1 573 ? 48.306 67.971 80.777 1.00 27.08 573 ARG A O 1
ATOM 3980 N N . ALA A 1 574 ? 49.350 69.913 80.344 1.00 27.17 574 ALA A N 1
ATOM 3981 C CA . ALA A 1 574 ? 50.078 69.925 81.604 1.00 27.80 574 ALA A CA 1
ATOM 3982 C C . ALA A 1 574 ? 49.126 70.163 82.770 1.00 30.01 574 ALA A C 1
ATOM 3983 O O . ALA A 1 574 ? 49.204 69.485 83.795 1.00 30.69 574 ALA A O 1
ATOM 3985 N N . ARG A 1 575 ? 48.225 71.125 82.604 1.00 31.92 575 ARG A N 1
ATOM 3986 C CA . ARG A 1 575 ? 47.226 71.421 83.626 1.00 35.04 575 ARG A CA 1
ATOM 3987 C C . ARG A 1 575 ? 46.344 70.208 83.910 1.00 35.18 575 ARG A C 1
ATOM 3988 O O . ARG A 1 575 ? 46.034 69.913 85.064 1.00 36.13 575 ARG A O 1
ATOM 3996 N N . ASP A 1 576 ? 45.953 69.503 82.851 1.00 34.23 576 ASP A N 1
ATOM 3997 C CA . ASP A 1 576 ? 45.059 68.354 82.975 1.00 34.96 576 ASP A CA 1
ATOM 3998 C C . ASP A 1 576 ? 45.765 67.096 83.476 1.00 35.96 576 ASP A C 1
ATOM 3999 O O . ASP A 1 576 ? 45.111 66.131 83.870 1.00 38.29 576 ASP A O 1
ATOM 4004 N N . SER A 1 577 ? 47.094 67.108 83.463 1.00 35.50 577 SER A N 1
ATOM 4005 C CA . SER A 1 577 ? 47.869 65.926 83.834 1.00 36.09 577 SER A CA 1
ATOM 4006 C C . SER A 1 577 ? 48.631 66.089 85.149 1.00 34.67 577 SER A C 1
ATOM 4007 O O . SER A 1 577 ? 49.435 65.229 85.505 1.00 32.92 577 SER A O 1
ATOM 4010 N N . ALA A 1 578 ? 48.372 67.187 85.857 1.00 34.18 578 ALA A N 1
ATOM 4011 C CA . ALA A 1 578 ? 49.055 67.505 87.114 1.00 33.46 578 ALA A CA 1
ATOM 4012 C C . ALA A 1 578 ? 49.094 66.326 88.087 1.00 35.35 578 ALA A C 1
ATOM 4013 O O . ALA A 1 578 ? 48.125 65.574 88.182 1.00 38.61 578 ALA A O 1
ATOM 4015 N N . PRO A 1 579 ? 50.210 66.162 88.823 1.00 32.96 579 PRO A N 1
ATOM 4016 C CA . PRO A 1 579 ? 51.408 67.014 88.879 1.00 30.49 579 PRO A CA 1
ATOM 4017 C C . PRO A 1 579 ? 52.259 66.973 87.608 1.00 30.33 579 PRO A C 1
ATOM 4018 O O . PRO A 1 579 ? 52.576 65.895 87.099 1.00 29.30 579 PRO A O 1
ATOM 4022 N N . SER A 1 580 ? 52.627 68.149 87.107 1.00 28.69 580 SER A N 1
ATOM 4023 C CA . SER A 1 580 ? 53.276 68.245 85.804 1.00 26.90 580 SER A CA 1
ATOM 4024 C C . SER A 1 580 ? 54.494 69.157 85.801 1.00 23.86 580 SER A C 1
ATOM 4025 O O . SER A 1 580 ? 54.517 70.191 86.469 1.00 22.93 580 SER A O 1
ATOM 4028 N N . LEU A 1 581 ? 55.498 68.764 85.027 1.00 24.18 581 LEU A N 1
ATOM 4029 C CA . LEU A 1 581 ? 56.631 69.625 84.722 1.00 24.60 581 LEU A CA 1
ATOM 4030 C C . LEU A 1 581 ? 56.541 70.051 83.264 1.00 26.16 581 LEU A C 1
ATOM 4031 O O . LEU A 1 581 ? 56.374 69.216 82.371 1.00 22.34 581 LEU A O 1
ATOM 4036 N N . VAL A 1 582 ? 56.639 71.354 83.031 1.00 28.87 582 VAL A N 1
ATOM 4037 C CA . VAL A 1 582 ? 56.641 71.893 81.681 1.00 29.92 582 VAL A CA 1
ATOM 4038 C C . VAL A 1 582 ? 58.048 72.343 81.320 1.00 30.62 582 VAL A C 1
ATOM 4039 O O . VAL A 1 582 ? 58.535 73.356 81.822 1.00 31.80 582 VAL A O 1
ATOM 4043 N N . PHE A 1 583 ? 58.702 71.578 80.454 1.00 29.53 583 PHE A N 1
ATOM 4044 C CA . PHE A 1 583 ? 60.075 71.869 80.062 1.00 30.09 583 PHE A CA 1
ATOM 4045 C C . PHE A 1 583 ? 60.123 72.574 78.706 1.00 28.74 583 PHE A C 1
ATOM 4046 O O . PHE A 1 583 ? 59.856 71.970 77.668 1.00 25.32 583 PHE A O 1
ATOM 4054 N N . LEU A 1 584 ? 60.467 73.858 78.733 1.00 29.26 584 LEU A N 1
ATOM 4055 C CA . LEU A 1 584 ? 60.650 74.643 77.519 1.00 28.66 584 LEU A CA 1
ATOM 4056 C C . LEU A 1 584 ? 62.138 74.802 77.221 1.00 29.81 584 LEU A C 1
ATOM 4057 O O . LEU A 1 584 ? 62.749 75.815 77.566 1.00 29.55 584 LEU A O 1
ATOM 4062 N N . ASP A 1 585 ? 62.725 73.789 76.593 1.00 31.32 585 ASP A N 1
ATOM 4063 C CA . ASP A 1 585 ? 64.133 73.848 76.230 1.00 32.60 585 ASP A CA 1
ATOM 4064 C C . ASP A 1 585 ? 64.322 74.789 75.050 1.00 36.27 585 ASP A C 1
ATOM 4065 O O . ASP A 1 585 ? 63.417 74.951 74.233 1.00 35.90 585 ASP A O 1
ATOM 4070 N N . GLU A 1 586 ? 65.501 75.399 74.972 1.00 41.22 586 GLU A N 1
ATOM 4071 C CA . GLU A 1 586 ? 65.800 76.422 73.973 1.00 48.48 586 GLU A CA 1
ATOM 4072 C C . GLU A 1 586 ? 64.705 77.486 73.953 1.00 46.92 586 GLU A C 1
ATOM 4073 O O . GLU A 1 586 ? 64.138 77.803 72.907 1.00 48.62 586 GLU A O 1
ATOM 4079 N N . ILE A 1 587 ? 64.418 78.021 75.134 1.00 44.54 587 ILE A N 1
ATOM 4080 C CA . ILE A 1 587 ? 63.342 78.985 75.335 1.00 44.59 587 ILE A CA 1
ATOM 4081 C C . ILE A 1 587 ? 63.588 80.293 74.571 1.00 46.15 587 ILE A C 1
ATOM 4082 O O . ILE A 1 587 ? 62.658 81.057 74.317 1.00 48.26 587 ILE A O 1
ATOM 4087 N N . ASP A 1 588 ? 64.837 80.540 74.188 1.00 46.37 588 ASP A N 1
ATOM 4088 C CA . ASP A 1 588 ? 65.171 81.740 73.423 1.00 49.74 588 ASP A CA 1
ATOM 4089 C C . ASP A 1 588 ? 64.601 81.698 72.004 1.00 52.58 588 ASP A C 1
ATOM 4090 O O . ASP A 1 588 ? 64.253 82.733 71.434 1.00 54.93 588 ASP A O 1
ATOM 4095 N N . ALA A 1 589 ? 64.506 80.500 71.435 1.00 52.62 589 ALA A N 1
ATOM 4096 C CA . ALA A 1 589 ? 63.932 80.343 70.103 1.00 54.54 589 ALA A CA 1
ATOM 4097 C C . ALA A 1 589 ? 62.411 80.428 70.171 1.00 54.83 589 ALA A C 1
ATOM 4098 O O . ALA A 1 589 ? 61.765 80.961 69.271 1.00 57.13 589 ALA A O 1
ATOM 4100 N N . LEU A 1 590 ? 61.848 79.901 71.252 1.00 53.02 590 LEU A N 1
ATOM 4101 C CA . LEU A 1 590 ? 60.404 79.900 71.443 1.00 53.22 590 LEU A CA 1
ATOM 4102 C C . LEU A 1 590 ? 59.893 81.314 71.702 1.00 54.60 590 LEU A C 1
ATOM 4103 O O . LEU A 1 590 ? 58.797 81.675 71.269 1.00 56.60 590 LEU A O 1
ATOM 4108 N N . ALA A 1 591 ? 60.692 82.113 72.405 1.00 52.37 591 ALA A N 1
ATOM 4109 C CA . ALA A 1 591 ? 60.309 83.487 72.722 1.00 51.01 591 ALA A CA 1
ATOM 4110 C C . ALA A 1 591 ? 61.483 84.461 72.627 1.00 50.58 591 ALA A C 1
ATOM 4111 O O . ALA A 1 591 ? 62.008 84.907 73.647 1.00 50.01 591 ALA A O 1
ATOM 4113 N N . PRO A 1 592 ? 61.896 84.795 71.396 1.00 51.81 592 PRO A N 1
ATOM 4114 C CA . PRO A 1 592 ? 63.000 85.737 71.188 1.00 52.96 592 PRO A CA 1
ATOM 4115 C C . PRO A 1 592 ? 62.556 87.180 71.410 1.00 53.76 592 PRO A C 1
ATOM 4116 O O . PRO A 1 592 ? 61.358 87.448 71.507 1.00 54.25 592 PRO A O 1
ATOM 4120 N N . ARG A 1 593 ? 63.516 88.094 71.494 1.00 53.77 593 ARG A N 1
ATOM 4121 C CA . ARG A 1 593 ? 63.207 89.506 71.677 1.00 54.77 593 ARG A CA 1
ATOM 4122 C C . ARG A 1 593 ? 62.480 90.063 70.460 1.00 57.02 593 ARG A C 1
ATOM 4123 O O . ARG A 1 593 ? 62.709 89.623 69.333 1.00 56.12 593 ARG A O 1
ATOM 4131 N N . ARG A 1 594 ? 61.596 91.025 70.702 1.00 60.30 594 ARG A N 1
ATOM 4132 C CA . ARG A 1 594 ? 60.856 91.683 69.633 1.00 64.20 594 ARG A CA 1
ATOM 4133 C C . ARG A 1 594 ? 61.816 92.363 68.664 1.00 66.72 594 ARG A C 1
ATOM 4134 O O . ARG A 1 594 ? 62.662 93.161 69.068 1.00 66.99 594 ARG A O 1
ATOM 4142 N N . GLY A 1 595 ? 61.683 92.032 67.383 1.00 67.86 595 GLY A N 1
ATOM 4143 C CA . GLY A 1 595 ? 62.567 92.557 66.361 1.00 69.18 595 GLY A CA 1
ATOM 4144 C C . GLY A 1 595 ? 63.426 91.474 65.736 1.00 69.08 595 GLY A C 1
ATOM 4145 O O . GLY A 1 595 ? 63.869 91.605 64.599 1.00 71.40 595 GLY A O 1
ATOM 4146 N N . GLN A 1 596 ? 63.666 90.397 66.476 1.00 67.98 596 GLN A N 1
ATOM 4147 C CA . GLN A 1 596 ? 64.491 89.304 65.972 1.00 67.87 596 GLN A CA 1
ATOM 4148 C C . GLN A 1 596 ? 63.803 88.540 64.842 1.00 69.00 596 GLN A C 1
ATOM 4149 O O . GLN A 1 596 ? 64.462 88.050 63.925 1.00 69.81 596 GLN A O 1
ATOM 4155 N N . ASN A 1 597 ? 62.478 88.448 64.912 1.00 68.05 597 ASN A N 1
ATOM 4156 C CA . ASN A 1 597 ? 61.705 87.736 63.901 1.00 66.76 597 ASN A CA 1
ATOM 4157 C C . ASN A 1 597 ? 60.664 88.610 63.210 1.00 67.08 597 ASN A C 1
ATOM 4158 O O . ASN A 1 597 ? 60.113 89.535 63.808 1.00 66.32 597 ASN A O 1
ATOM 4163 N N . PHE A 1 598 ? 60.406 88.303 61.942 1.00 67.54 598 PHE A N 1
ATOM 4164 C CA . PHE A 1 598 ? 59.333 88.938 61.188 1.00 67.73 598 PHE A CA 1
ATOM 4165 C C . PHE A 1 598 ? 58.615 87.892 60.343 1.00 67.47 598 PHE A C 1
ATOM 4166 O O . PHE A 1 598 ? 59.052 87.565 59.242 1.00 69.95 598 PHE A O 1
ATOM 4174 N N . ASP A 1 599 ? 57.515 87.366 60.869 1.00 64.69 599 ASP A N 1
ATOM 4175 C CA . ASP A 1 599 ? 56.768 86.320 60.182 1.00 63.68 599 ASP A CA 1
ATOM 4176 C C . ASP A 1 599 ? 55.271 86.610 60.165 1.00 63.61 599 ASP A C 1
ATOM 4177 O O . ASP A 1 599 ? 54.462 85.724 60.435 1.00 63.08 599 ASP A O 1
ATOM 4182 N N . SER A 1 600 ? 54.917 87.851 59.843 1.00 65.31 600 SER A N 1
ATOM 4183 C CA . SER A 1 600 ? 53.522 88.296 59.811 1.00 67.46 600 SER A CA 1
ATOM 4184 C C . SER A 1 600 ? 52.822 88.130 61.160 1.00 65.74 600 SER A C 1
ATOM 4185 O O . SER A 1 600 ? 51.638 87.792 61.222 1.00 65.64 600 SER A O 1
ATOM 4188 N N . GLY A 1 601 ? 53.566 88.366 62.237 1.00 63.49 601 GLY A N 1
ATOM 4189 C CA . GLY A 1 601 ? 53.004 88.361 63.574 1.00 60.63 601 GLY A CA 1
ATOM 4190 C C . GLY A 1 601 ? 52.834 86.984 64.188 1.00 58.26 601 GLY A C 1
ATOM 4191 O O . GLY A 1 601 ? 52.174 86.842 65.218 1.00 56.02 601 GLY A O 1
ATOM 4192 N N . VAL A 1 602 ? 53.425 85.969 63.564 1.00 57.14 602 VAL A N 1
ATOM 4193 C CA . VAL A 1 602 ? 53.347 84.608 64.092 1.00 54.42 602 VAL A CA 1
ATOM 4194 C C . VAL A 1 602 ? 54.073 84.493 65.433 1.00 51.61 602 VAL A C 1
ATOM 4195 O O . VAL A 1 602 ? 53.536 83.935 66.393 1.00 49.15 602 VAL A O 1
ATOM 4199 N N . THR A 1 603 ? 55.283 85.041 65.497 1.00 51.68 603 THR A N 1
ATOM 4200 C CA . THR A 1 603 ? 56.069 85.038 66.728 1.00 50.09 603 THR A CA 1
ATOM 4201 C C . THR A 1 603 ? 55.372 85.820 67.842 1.00 49.24 603 THR A C 1
ATOM 4202 O O . THR A 1 603 ? 55.339 85.378 68.995 1.00 47.23 603 THR A O 1
ATOM 4206 N N . ASP A 1 604 ? 54.811 86.974 67.487 1.00 49.95 604 ASP A N 1
ATOM 4207 C CA . ASP A 1 604 ? 54.104 87.821 68.443 1.00 51.02 604 ASP A CA 1
ATOM 4208 C C . ASP A 1 604 ? 52.995 87.058 69.156 1.00 49.30 604 ASP A C 1
ATOM 4209 O O . ASP A 1 604 ? 52.929 87.048 70.387 1.00 46.91 604 ASP A O 1
ATOM 4214 N N . LYS A 1 605 ? 52.130 86.421 68.373 1.00 49.28 605 LYS A N 1
ATOM 4215 C CA . LYS A 1 605 ? 51.013 85.658 68.918 1.00 48.26 605 LYS A CA 1
ATOM 4216 C C . LYS A 1 605 ? 51.487 84.521 69.820 1.00 45.25 605 LYS A C 1
ATOM 4217 O O . LYS A 1 605 ? 50.865 84.237 70.842 1.00 43.91 605 LYS A O 1
ATOM 4223 N N . VAL A 1 606 ? 52.587 83.877 69.440 1.00 43.55 606 VAL A N 1
ATOM 4224 C CA . VAL A 1 606 ? 53.147 82.785 70.233 1.00 42.08 606 VAL A CA 1
ATOM 4225 C C . VAL A 1 606 ? 53.625 83.281 71.596 1.00 41.58 606 VAL A C 1
ATOM 4226 O O . VAL A 1 606 ? 53.272 82.713 72.632 1.00 40.46 606 VAL A O 1
ATOM 4230 N N . VAL A 1 607 ? 54.423 84.345 71.584 1.00 41.28 607 VAL A N 1
ATOM 4231 C CA . VAL A 1 607 ? 54.954 84.931 72.812 1.00 38.41 607 VAL A CA 1
ATOM 4232 C C . VAL A 1 607 ? 53.837 85.442 73.727 1.00 39.75 607 VAL A C 1
ATOM 4233 O O . VAL A 1 607 ? 53.830 85.162 74.929 1.00 40.59 607 VAL A O 1
ATOM 4237 N N . ALA A 1 608 ? 52.894 86.183 73.152 1.00 38.97 608 ALA A N 1
ATOM 4238 C CA . ALA A 1 608 ? 51.755 86.692 73.910 1.00 39.54 608 ALA A CA 1
ATOM 4239 C C . ALA A 1 608 ? 50.942 85.543 74.496 1.00 40.05 608 ALA A C 1
ATOM 4240 O O . ALA A 1 608 ? 50.470 85.616 75.632 1.00 39.64 608 ALA A O 1
ATOM 4242 N N . SER A 1 609 ? 50.787 84.479 73.715 1.00 41.87 609 SER A N 1
ATOM 4243 C CA . SER A 1 609 ? 50.093 83.288 74.186 1.00 43.63 609 SER A CA 1
ATOM 4244 C C . SER A 1 609 ? 50.904 82.621 75.290 1.00 40.41 609 SER A C 1
ATOM 4245 O O . SER A 1 609 ? 50.347 82.118 76.265 1.00 40.38 609 SER A O 1
ATOM 4248 N N . LEU A 1 610 ? 52.223 82.628 75.128 1.00 38.17 610 LEU A N 1
ATOM 4249 C CA . LEU A 1 610 ? 53.121 82.044 76.117 1.00 36.22 610 LEU A CA 1
ATOM 4250 C C . LEU A 1 610 ? 53.012 82.771 77.457 1.00 35.17 610 LEU A C 1
ATOM 4251 O O . LEU A 1 610 ? 52.868 82.140 78.506 1.00 31.43 610 LEU A O 1
ATOM 4256 N N . LEU A 1 611 ? 53.070 84.100 77.412 1.00 37.61 611 LEU A N 1
ATOM 4257 C CA . LEU A 1 611 ? 52.915 84.926 78.606 1.00 37.99 611 LEU A CA 1
ATOM 4258 C C . LEU A 1 611 ? 51.580 84.644 79.286 1.00 38.97 611 LEU A C 1
ATOM 4259 O O . LEU A 1 611 ? 51.502 84.556 80.512 1.00 37.15 611 LEU A O 1
ATOM 4264 N N . THR A 1 612 ? 50.535 84.498 78.475 1.00 40.56 612 THR A N 1
ATOM 4265 C CA . THR A 1 612 ? 49.201 84.192 78.974 1.00 41.88 612 THR A CA 1
ATOM 4266 C C . THR A 1 612 ? 49.182 82.853 79.700 1.00 41.20 612 THR A C 1
ATOM 4267 O O . THR A 1 612 ? 48.616 82.736 80.786 1.00 40.91 612 THR A O 1
ATOM 4271 N N . GLU A 1 613 ? 49.805 81.846 79.095 1.00 40.98 613 GLU A N 1
ATOM 4272 C CA . GLU A 1 613 ? 49.857 80.515 79.690 1.00 41.44 613 GLU A CA 1
ATOM 4273 C C . GLU A 1 613 ? 50.704 80.498 80.962 1.00 38.74 613 GLU A C 1
ATOM 4274 O O . GLU A 1 613 ? 50.352 79.837 81.941 1.00 36.94 613 GLU A O 1
ATOM 4280 N N . LEU A 1 614 ? 51.817 81.225 80.946 1.00 36.85 614 LEU A N 1
ATOM 4281 C CA . LEU A 1 614 ? 52.685 81.306 82.117 1.00 36.34 614 LEU A CA 1
ATOM 4282 C C . LEU A 1 614 ? 51.955 81.934 83.298 1.00 39.82 614 LEU A C 1
ATOM 4283 O O . LEU A 1 614 ? 52.181 81.560 84.450 1.00 40.76 614 LEU A O 1
ATOM 4288 N N . ASP A 1 615 ? 51.073 82.885 83.004 1.00 38.95 615 ASP A N 1
ATOM 4289 C CA . ASP A 1 615 ? 50.323 83.572 84.048 1.00 38.83 615 ASP A CA 1
ATOM 4290 C C . ASP A 1 615 ? 49.209 82.701 84.615 1.00 38.87 615 ASP A C 1
ATOM 4291 O O . ASP A 1 615 ? 48.772 82.902 85.746 1.00 42.13 615 ASP A O 1
ATOM 4296 N N . GLY A 1 616 ? 48.752 81.733 83.828 1.00 36.42 616 GLY A N 1
ATOM 4297 C CA . GLY A 1 616 ? 47.744 80.798 84.292 1.00 35.67 616 GLY A CA 1
ATOM 4298 C C . GLY A 1 616 ? 48.348 79.692 85.138 1.00 38.15 616 GLY A C 1
ATOM 4299 O O . GLY A 1 616 ? 47.651 79.036 85.913 1.00 38.89 616 GLY A O 1
ATOM 4300 N N . ILE A 1 617 ? 49.653 79.488 84.987 1.00 38.93 617 ILE A N 1
ATOM 4301 C CA . ILE A 1 617 ? 50.371 78.446 85.716 1.00 38.80 617 ILE A CA 1
ATOM 4302 C C . ILE A 1 617 ? 50.851 78.955 87.078 1.00 39.09 617 ILE A C 1
ATOM 4303 O O . ILE A 1 617 ? 50.953 78.189 88.040 1.00 37.27 617 ILE A O 1
ATOM 4308 N N . GLU A 1 618 ? 51.119 80.258 87.147 1.00 39.53 618 GLU A N 1
ATOM 4309 C CA . GLU A 1 618 ? 51.621 80.912 88.359 1.00 38.58 618 GLU A CA 1
ATOM 4310 C C . GLU A 1 618 ? 50.925 80.516 89.671 1.00 38.36 618 GLU A C 1
ATOM 4311 O O . GLU A 1 618 ? 51.603 80.193 90.639 1.00 40.89 618 GLU A O 1
ATOM 4317 N N . PRO A 1 619 ? 49.579 80.528 89.715 1.00 37.61 619 PRO A N 1
ATOM 4318 C CA . PRO A 1 619 ? 48.964 80.202 91.008 1.00 36.49 619 PRO A CA 1
ATOM 4319 C C . PRO A 1 619 ? 48.870 78.702 91.307 1.00 36.47 619 PRO A C 1
ATOM 4320 O O . PRO A 1 619 ? 48.618 78.329 92.454 1.00 38.06 619 PRO A O 1
ATOM 4324 N N . LEU A 1 620 ? 49.066 77.859 90.298 1.00 34.54 620 LEU A N 1
ATOM 4325 C CA . LEU A 1 620 ? 48.933 76.414 90.479 1.00 32.44 620 LEU A CA 1
ATOM 4326 C C . LEU A 1 620 ? 50.068 75.839 91.320 1.00 33.24 620 LEU A C 1
ATOM 4327 O O . LEU A 1 620 ? 51.193 76.338 91.282 1.00 31.68 620 LEU A O 1
ATOM 4332 N N . ARG A 1 621 ? 49.768 74.784 92.072 1.00 35.07 621 ARG A N 1
ATOM 4333 C CA . ARG A 1 621 ? 50.753 74.159 92.949 1.00 34.14 621 ARG A CA 1
ATOM 4334 C C . ARG A 1 621 ? 51.291 72.845 92.397 1.00 33.32 621 ARG A C 1
ATOM 4335 O O . ARG A 1 621 ? 52.363 72.392 92.794 1.00 33.58 621 ARG A O 1
ATOM 4343 N N . ASP A 1 622 ? 50.545 72.236 91.483 1.00 33.06 622 ASP A N 1
ATOM 4344 C CA . ASP A 1 622 ? 50.927 70.944 90.928 1.00 31.48 622 ASP A CA 1
ATOM 4345 C C . ASP A 1 622 ? 51.491 71.060 89.512 1.00 27.86 622 ASP A C 1
ATOM 4346 O O . ASP A 1 622 ? 51.617 70.066 88.802 1.00 25.95 622 ASP A O 1
ATOM 4351 N N . VAL A 1 623 ? 51.829 72.278 89.102 1.00 26.05 623 VAL A N 1
ATOM 4352 C CA . VAL A 1 623 ? 52.452 72.486 87.798 1.00 24.89 623 VAL A CA 1
ATOM 4353 C C . VAL A 1 623 ? 53.657 73.412 87.907 1.00 23.74 623 VAL A C 1
ATOM 4354 O O . VAL A 1 623 ? 53.545 74.534 88.399 1.00 24.08 623 VAL A O 1
ATOM 4358 N N . VAL A 1 624 ? 54.811 72.936 87.450 1.00 23.56 624 VAL A N 1
ATOM 4359 C CA . VAL A 1 624 ? 56.016 73.758 87.409 1.00 23.75 624 VAL A CA 1
ATOM 4360 C C . VAL A 1 624 ? 56.457 73.956 85.964 1.00 25.95 624 VAL A C 1
ATOM 4361 O O . VAL A 1 624 ? 56.425 73.021 85.163 1.00 26.87 624 VAL A O 1
ATOM 4365 N N . VAL A 1 625 ? 56.857 75.179 85.631 1.00 24.75 625 VAL A N 1
ATOM 4366 C CA . VAL A 1 625 ? 57.373 75.471 84.302 1.00 27.55 625 VAL A CA 1
ATOM 4367 C C . VAL A 1 625 ? 58.853 75.838 84.371 1.00 28.38 625 VAL A C 1
ATOM 4368 O O . VAL A 1 625 ? 59.264 76.665 85.183 1.00 27.38 625 VAL A O 1
ATOM 4372 N N . LEU A 1 626 ? 59.654 75.204 83.522 1.00 31.45 626 LEU A N 1
ATOM 4373 C CA . LEU A 1 626 ? 61.087 75.461 83.490 1.00 32.13 626 LEU A CA 1
ATOM 4374 C C . LEU A 1 626 ? 61.561 75.721 82.065 1.00 32.42 626 LEU A C 1
ATOM 4375 O O . LEU A 1 626 ? 61.324 74.916 81.165 1.00 33.05 626 LEU A O 1
ATOM 4380 N N . GLY A 1 627 ? 62.239 76.847 81.871 1.00 31.87 627 GLY A N 1
ATOM 4381 C CA . GLY A 1 627 ? 62.859 77.154 80.597 1.00 32.12 627 GLY A CA 1
ATOM 4382 C C . GLY A 1 627 ? 64.370 77.013 80.664 1.00 32.99 627 GLY A C 1
ATOM 4383 O O . GLY A 1 627 ? 64.988 77.333 81.684 1.00 30.14 627 GLY A O 1
ATOM 4384 N N . ALA A 1 628 ? 64.965 76.532 79.575 1.00 34.59 628 ALA A N 1
ATOM 4385 C CA . ALA A 1 628 ? 66.415 76.380 79.491 1.00 34.54 628 ALA A CA 1
ATOM 4386 C C . ALA A 1 628 ? 66.970 77.074 78.255 1.00 37.09 628 ALA A C 1
ATOM 4387 O O . ALA A 1 628 ? 66.336 77.081 77.200 1.00 39.05 628 ALA A O 1
ATOM 4389 N N . THR A 1 629 ? 68.155 77.659 78.388 1.00 37.80 629 THR A N 1
ATOM 4390 C CA . THR A 1 629 ? 68.783 78.350 77.268 1.00 40.45 629 THR A CA 1
ATOM 4391 C C . THR A 1 629 ? 70.280 78.562 77.481 1.00 39.85 629 THR A C 1
ATOM 4392 O O . THR A 1 629 ? 70.746 78.662 78.613 1.00 36.96 629 THR A O 1
ATOM 4396 N N . ASN A 1 630 ? 71.029 78.629 76.385 1.00 42.92 630 ASN A N 1
ATOM 4397 C CA . ASN A 1 630 ? 72.441 78.987 76.452 1.00 44.81 630 ASN A CA 1
ATOM 4398 C C . ASN A 1 630 ? 72.621 80.491 76.286 1.00 45.72 630 ASN A C 1
ATOM 4399 O O . ASN A 1 630 ? 73.695 81.032 76.549 1.00 45.53 630 ASN A O 1
ATOM 4404 N N . ARG A 1 631 ? 71.558 81.160 75.846 1.00 46.80 631 ARG A N 1
ATOM 4405 C CA . ARG A 1 631 ? 71.588 82.601 75.608 1.00 48.70 631 ARG A CA 1
ATOM 4406 C C . ARG A 1 631 ? 70.362 83.291 76.202 1.00 46.50 631 ARG A C 1
ATOM 4407 O O . ARG A 1 631 ? 69.396 83.563 75.490 1.00 46.03 631 ARG A O 1
ATOM 4415 N N . PRO A 1 632 ? 70.402 83.583 77.511 1.00 45.44 632 PRO A N 1
ATOM 4416 C CA . PRO A 1 632 ? 69.273 84.203 78.216 1.00 43.73 632 PRO A CA 1
ATOM 4417 C C . PRO A 1 632 ? 69.000 85.635 77.760 1.00 44.06 632 PRO A C 1
ATOM 4418 O O . PRO A 1 632 ? 67.869 86.108 77.878 1.00 42.09 632 PRO A O 1
ATOM 4422 N N . ASP A 1 633 ? 70.022 86.310 77.243 1.00 44.60 633 ASP A N 1
ATOM 4423 C CA . ASP A 1 633 ? 69.881 87.700 76.818 1.00 48.80 633 ASP A CA 1
ATOM 4424 C C . ASP A 1 633 ? 69.044 87.848 75.545 1.00 49.53 633 ASP A C 1
ATOM 4425 O O . ASP A 1 633 ? 68.645 88.954 75.180 1.00 50.24 633 ASP A O 1
ATOM 4430 N N . LEU A 1 634 ? 68.779 86.731 74.875 1.00 48.07 634 LEU A N 1
ATOM 4431 C CA . LEU A 1 634 ? 67.987 86.743 73.650 1.00 47.79 634 LEU A CA 1
ATOM 4432 C C . LEU A 1 634 ? 66.522 86.419 73.922 1.00 45.68 634 LEU A C 1
ATOM 4433 O O . LEU A 1 634 ? 65.732 86.266 72.994 1.00 46.28 634 LEU A O 1
ATOM 4438 N N . ILE A 1 635 ? 66.166 86.310 75.198 1.00 43.71 635 ILE A N 1
ATOM 4439 C CA . ILE A 1 635 ? 64.782 86.068 75.592 1.00 42.42 635 ILE A CA 1
ATOM 4440 C C . ILE A 1 635 ? 64.067 87.393 75.827 1.00 42.22 635 ILE A C 1
ATOM 4441 O O . ILE A 1 635 ? 64.644 88.322 76.390 1.00 42.45 635 ILE A O 1
ATOM 4446 N N . ASP A 1 636 ? 62.820 87.484 75.373 1.00 43.08 636 ASP A N 1
ATOM 4447 C CA . ASP A 1 636 ? 61.980 88.637 75.672 1.00 46.71 636 ASP A CA 1
ATOM 4448 C C . ASP A 1 636 ? 61.880 88.807 77.189 1.00 45.19 636 ASP A C 1
ATOM 4449 O O . ASP A 1 636 ? 61.379 87.920 77.882 1.00 43.50 636 ASP A O 1
ATOM 4454 N N . PRO A 1 637 ? 62.372 89.947 77.708 1.00 44.21 637 PRO A N 1
ATOM 4455 C CA . PRO A 1 637 ? 62.422 90.259 79.145 1.00 42.65 637 PRO A CA 1
ATOM 4456 C C . PRO A 1 637 ? 61.093 90.067 79.877 1.00 41.31 637 PRO A C 1
ATOM 4457 O O . PRO A 1 637 ? 61.093 89.846 81.090 1.00 41.92 637 PRO A O 1
ATOM 4461 N N . ALA A 1 638 ? 59.982 90.147 79.152 1.00 38.55 638 ALA A N 1
ATOM 4462 C CA . ALA A 1 638 ? 58.665 89.937 79.744 1.00 37.27 638 ALA A CA 1
ATOM 4463 C C . ALA A 1 638 ? 58.510 88.517 80.292 1.00 37.73 638 ALA A C 1
ATOM 4464 O O . ALA A 1 638 ? 57.656 88.263 81.139 1.00 35.92 638 ALA A O 1
ATOM 4466 N N . LEU A 1 639 ? 59.338 87.601 79.797 1.00 40.87 639 LEU A N 1
ATOM 4467 C CA . LEU A 1 639 ? 59.352 86.217 80.263 1.00 40.98 639 LEU A CA 1
ATOM 4468 C C . LEU A 1 639 ? 59.942 86.109 81.666 1.00 40.13 639 LEU A C 1
ATOM 4469 O O . LEU A 1 639 ? 59.676 85.148 82.386 1.00 40.46 639 LEU A O 1
ATOM 4474 N N . LEU A 1 640 ? 60.744 87.097 82.048 1.00 40.60 640 LEU A N 1
ATOM 4475 C CA . LEU A 1 640 ? 61.541 87.003 83.268 1.00 43.42 640 LEU A CA 1
ATOM 4476 C C . LEU A 1 640 ? 60.958 87.801 84.432 1.00 46.55 640 LEU A C 1
ATOM 4477 O O . LEU A 1 640 ? 61.580 87.916 85.487 1.00 47.82 640 LEU A O 1
ATOM 4482 N N . ARG A 1 641 ? 59.765 88.348 84.236 1.00 48.04 641 ARG A N 1
ATOM 4483 C CA . ARG A 1 641 ? 59.107 89.133 85.273 1.00 50.30 641 ARG A CA 1
ATOM 4484 C C . ARG A 1 641 ? 58.495 88.224 86.338 1.00 47.45 641 ARG A C 1
ATOM 4485 O O . ARG A 1 641 ? 58.210 87.057 86.065 1.00 45.36 641 ARG A O 1
ATOM 4493 N N . PRO A 1 642 ? 58.318 88.750 87.564 1.00 47.61 642 PRO A N 1
ATOM 4494 C CA . PRO A 1 642 ? 57.698 87.995 88.661 1.00 44.93 642 PRO A CA 1
ATOM 4495 C C . PRO A 1 642 ? 56.363 87.370 88.258 1.00 41.61 642 PRO A C 1
ATOM 4496 O O . PRO A 1 642 ? 55.617 87.953 87.471 1.00 42.29 642 PRO A O 1
ATOM 4500 N N . GLY A 1 643 ? 56.080 86.186 88.791 1.00 37.55 643 GLY A N 1
ATOM 4501 C CA . GLY A 1 643 ? 54.905 85.432 88.401 1.00 35.91 643 GLY A CA 1
ATOM 4502 C C . GLY A 1 643 ? 55.204 84.513 87.232 1.00 36.66 643 GLY A C 1
ATOM 4503 O O . GLY A 1 643 ? 54.479 83.552 86.978 1.00 37.79 643 GLY A O 1
ATOM 4504 N N . ARG A 1 644 ? 56.283 84.812 86.516 1.00 36.68 644 ARG A N 1
ATOM 4505 C CA . ARG A 1 644 ? 56.684 84.012 85.368 1.00 35.60 644 ARG A CA 1
ATOM 4506 C C . ARG A 1 644 ? 57.999 83.289 85.653 1.00 34.10 644 ARG A C 1
ATOM 4507 O O . ARG A 1 644 ? 58.161 82.695 86.718 1.00 35.09 644 ARG A O 1
ATOM 4515 N N . LEU A 1 645 ? 58.932 83.337 84.708 1.00 32.46 645 LEU A N 1
ATOM 4516 C CA . LEU A 1 645 ? 60.233 82.695 84.889 1.00 34.79 645 LEU A CA 1
ATOM 4517 C C . LEU A 1 645 ? 61.158 83.589 85.709 1.00 36.63 645 LEU A C 1
ATOM 4518 O O . LEU A 1 645 ? 62.005 84.287 85.153 1.00 38.20 645 LEU A O 1
ATOM 4523 N N . GLU A 1 646 ? 60.999 83.562 87.030 1.00 36.24 646 GLU A N 1
ATOM 4524 C CA . GLU A 1 646 ? 61.685 84.519 87.897 1.00 38.03 646 GLU A CA 1
ATOM 4525 C C . GLU A 1 646 ? 62.822 83.919 88.728 1.00 38.32 646 GLU A C 1
ATOM 4526 O O . GLU A 1 646 ? 63.673 84.645 89.241 1.00 38.80 646 GLU A O 1
ATOM 4532 N N . ARG A 1 647 ? 62.833 82.600 88.868 1.00 38.04 647 ARG A N 1
ATOM 4533 C CA . ARG A 1 647 ? 63.915 81.938 89.585 1.00 39.83 647 ARG A CA 1
ATOM 4534 C C . ARG A 1 647 ? 65.056 81.611 88.625 1.00 38.99 647 ARG A C 1
ATOM 4535 O O . ARG A 1 647 ? 65.012 80.612 87.903 1.00 37.61 647 ARG A O 1
ATOM 4543 N N . LEU A 1 648 ? 66.073 82.467 88.623 1.00 37.57 648 LEU A N 1
ATOM 4544 C CA . LEU A 1 648 ? 67.211 82.325 87.722 1.00 36.16 648 LEU A CA 1
ATOM 4545 C C . LEU A 1 648 ? 68.273 81.393 88.291 1.00 35.74 648 LEU A C 1
ATOM 4546 O O . LEU A 1 648 ? 68.961 81.736 89.251 1.00 35.49 648 LEU A O 1
ATOM 4551 N N . VAL A 1 649 ? 68.402 80.213 87.695 1.00 34.77 649 VAL A N 1
ATOM 4552 C CA . VAL A 1 649 ? 69.434 79.270 88.104 1.00 34.26 649 VAL A CA 1
ATOM 4553 C C . VAL A 1 649 ? 70.549 79.223 87.065 1.00 38.07 649 VAL A C 1
ATOM 4554 O O . VAL A 1 649 ? 70.340 78.789 85.931 1.00 38.71 649 VAL A O 1
ATOM 4558 N N . PHE A 1 650 ? 71.733 79.679 87.459 1.00 39.90 650 PHE A N 1
ATOM 4559 C CA . PHE A 1 650 ? 72.893 79.657 86.577 1.00 39.65 650 PHE A CA 1
ATOM 4560 C C . PHE A 1 650 ? 73.700 78.376 86.765 1.00 36.98 650 PHE A C 1
ATOM 4561 O O . PHE A 1 650 ? 74.138 78.063 87.871 1.00 37.65 650 PHE A O 1
ATOM 4569 N N . VAL A 1 651 ? 73.879 77.635 85.677 1.00 34.44 651 VAL A N 1
ATOM 4570 C CA . VAL A 1 651 ? 74.694 76.429 85.696 1.00 34.81 651 VAL A CA 1
ATOM 4571 C C . VAL A 1 651 ? 76.131 76.779 85.333 1.00 38.33 651 VAL A C 1
ATOM 4572 O O . VAL A 1 651 ? 76.447 77.027 84.167 1.00 38.15 651 VAL A O 1
ATOM 4576 N N . GLU A 1 652 ? 76.994 76.811 86.344 1.00 41.18 652 GLU A N 1
ATOM 4577 C CA . GLU A 1 652 ? 78.406 77.120 86.154 1.00 44.82 652 GLU A CA 1
ATOM 4578 C C . GLU A 1 652 ? 79.093 76.051 85.316 1.00 42.86 652 GLU A C 1
ATOM 4579 O O . GLU A 1 652 ? 78.691 74.887 85.340 1.00 43.03 652 GLU A O 1
ATOM 4585 N N . PRO A 1 653 ? 80.132 76.443 84.565 1.00 40.91 653 PRO A N 1
ATOM 4586 C CA . PRO A 1 653 ? 81.003 75.444 83.943 1.00 38.38 653 PRO A CA 1
ATOM 4587 C C . PRO A 1 653 ? 81.748 74.705 85.046 1.00 37.51 653 PRO A C 1
ATOM 4588 O O . PRO A 1 653 ? 82.086 75.321 86.058 1.00 39.20 653 PRO A O 1
ATOM 4592 N N . PRO A 1 654 ? 81.997 73.401 84.862 1.00 34.10 654 PRO A N 1
ATOM 4593 C CA . PRO A 1 654 ? 82.552 72.577 85.939 1.00 32.46 654 PRO A CA 1
ATOM 4594 C C . PRO A 1 654 ? 83.960 73.002 86.361 1.00 35.26 654 PRO A C 1
ATOM 4595 O O . PRO A 1 654 ? 84.880 72.990 85.545 1.00 35.21 654 PRO A O 1
ATOM 4599 N N . ASP A 1 655 ? 84.123 73.375 87.628 1.00 36.43 655 ASP A N 1
ATOM 4600 C CA . ASP A 1 655 ? 85.444 73.719 88.143 1.00 37.26 655 ASP A CA 1
ATOM 4601 C C . ASP A 1 655 ? 86.233 72.463 88.494 1.00 37.89 655 ASP A C 1
ATOM 4602 O O . ASP A 1 655 ? 85.830 71.356 88.138 1.00 39.37 655 ASP A O 1
ATOM 4607 N N . ALA A 1 656 ? 87.345 72.640 89.202 1.00 36.89 656 ALA A N 1
ATOM 4608 C CA . ALA A 1 656 ? 88.231 71.527 89.537 1.00 37.42 656 ALA A CA 1
ATOM 4609 C C . ALA A 1 656 ? 87.516 70.425 90.317 1.00 34.65 656 ALA A C 1
ATOM 4610 O O . ALA A 1 656 ? 87.705 69.237 90.042 1.00 34.74 656 ALA A O 1
ATOM 4612 N N . ALA A 1 657 ? 86.695 70.824 91.284 1.00 31.30 657 ALA A N 1
ATOM 4613 C CA . ALA A 1 657 ? 85.907 69.876 92.068 1.00 30.30 657 ALA A CA 1
ATOM 4614 C C . ALA A 1 657 ? 84.908 69.150 91.180 1.00 30.67 657 ALA A C 1
ATOM 4615 O O . ALA A 1 657 ? 84.793 67.924 91.212 1.00 29.13 657 ALA A O 1
ATOM 4617 N N . ALA A 1 658 ? 84.188 69.927 90.384 1.00 33.02 658 ALA A N 1
ATOM 4618 C CA . ALA A 1 658 ? 83.164 69.395 89.499 1.00 34.64 658 ALA A CA 1
ATOM 4619 C C . ALA A 1 658 ? 83.745 68.445 88.448 1.00 34.67 658 ALA A C 1
ATOM 4620 O O . ALA A 1 658 ? 83.149 67.415 88.133 1.00 33.86 658 ALA A O 1
ATOM 4622 N N . ARG A 1 659 ? 84.910 68.794 87.911 1.00 34.07 659 ARG A N 1
ATOM 4623 C CA . ARG A 1 659 ? 85.551 67.975 86.884 1.00 33.22 659 ARG A CA 1
ATOM 4624 C C . ARG A 1 659 ? 86.020 66.625 87.431 1.00 33.90 659 ARG A C 1
ATOM 4625 O O . ARG A 1 659 ? 86.061 65.634 86.703 1.00 33.97 659 ARG A O 1
ATOM 4633 N N . ARG A 1 660 ? 86.372 66.590 88.713 1.00 33.16 660 ARG A N 1
ATOM 4634 C CA . ARG A 1 660 ? 86.735 65.336 89.364 1.00 33.89 660 ARG A CA 1
ATOM 4635 C C . ARG A 1 660 ? 85.551 64.376 89.367 1.00 35.18 660 ARG A C 1
ATOM 4636 O O . ARG A 1 660 ? 85.690 63.206 89.011 1.00 35.32 660 ARG A O 1
ATOM 4644 N N . ASP A 1 661 ? 84.386 64.883 89.764 1.00 35.43 661 ASP A N 1
ATOM 4645 C CA . ASP A 1 661 ? 83.163 64.084 89.806 1.00 36.51 661 ASP A CA 1
ATOM 4646 C C . ASP A 1 661 ? 82.787 63.559 88.426 1.00 36.11 661 ASP A C 1
ATOM 4647 O O . ASP A 1 661 ? 82.505 62.373 88.254 1.00 35.31 661 ASP A O 1
ATOM 4652 N N . ILE A 1 662 ? 82.788 64.457 87.447 1.00 35.37 662 ILE A N 1
ATOM 4653 C CA . ILE A 1 662 ? 82.444 64.109 86.073 1.00 34.06 662 ILE A CA 1
ATOM 4654 C C . ILE A 1 662 ? 83.373 63.037 85.502 1.00 32.84 662 ILE A C 1
ATOM 4655 O O . ILE A 1 662 ? 82.914 62.059 84.913 1.00 32.64 662 ILE A O 1
ATOM 4660 N N . LEU A 1 663 ? 84.676 63.216 85.686 1.00 34.27 663 LEU A N 1
ATOM 4661 C CA . LEU A 1 663 ? 85.641 62.216 85.242 1.00 36.10 663 LEU A CA 1
ATOM 4662 C C . LEU A 1 663 ? 85.424 60.881 85.954 1.00 38.39 663 LEU A C 1
ATOM 4663 O O . LEU A 1 663 ? 85.389 59.829 85.315 1.00 39.88 663 LEU A O 1
ATOM 4668 N N . ARG A 1 664 ? 85.273 60.929 87.275 1.00 38.24 664 ARG A N 1
ATOM 4669 C CA . ARG A 1 664 ? 85.069 59.713 88.059 1.00 41.96 664 ARG A CA 1
ATOM 4670 C C . ARG A 1 664 ? 83.762 59.004 87.721 1.00 44.33 664 ARG A C 1
ATOM 4671 O O . ARG A 1 664 ? 83.720 57.777 87.651 1.00 46.88 664 ARG A O 1
ATOM 4679 N N . THR A 1 665 ? 82.699 59.777 87.518 1.00 44.21 665 THR A N 1
ATOM 4680 C CA . THR A 1 665 ? 81.409 59.213 87.140 1.00 45.99 665 THR A CA 1
ATOM 4681 C C . THR A 1 665 ? 81.505 58.479 85.805 1.00 51.46 665 THR A C 1
ATOM 4682 O O . THR A 1 665 ? 81.116 57.317 85.694 1.00 55.10 665 THR A O 1
ATOM 4686 N N . ALA A 1 666 ? 82.039 59.158 84.796 1.00 53.28 666 ALA A N 1
ATOM 4687 C CA . ALA A 1 666 ? 82.106 58.593 83.454 1.00 55.78 666 ALA A CA 1
ATOM 4688 C C . ALA A 1 666 ? 83.214 57.551 83.301 1.00 58.63 666 ALA A C 1
ATOM 4689 O O . ALA A 1 666 ? 83.074 56.596 82.536 1.00 59.98 666 ALA A O 1
ATOM 4691 N N . GLY A 1 667 ? 84.310 57.734 84.028 1.00 59.73 667 GLY A N 1
ATOM 4692 C CA . GLY A 1 667 ? 85.454 56.850 83.895 1.00 63.34 667 GLY A CA 1
ATOM 4693 C C . GLY A 1 667 ? 85.523 55.771 84.955 1.00 66.37 667 GLY A C 1
ATOM 4694 O O . GLY A 1 667 ? 86.582 55.184 85.181 1.00 68.52 667 GLY A O 1
ATOM 4695 N N . LYS A 1 668 ? 84.390 55.494 85.592 1.00 67.28 668 LYS A N 1
ATOM 4696 C CA . LYS A 1 668 ? 84.363 54.592 86.741 1.00 69.86 668 LYS A CA 1
ATOM 4697 C C . LYS A 1 668 ? 84.827 53.168 86.433 1.00 67.42 668 LYS A C 1
ATOM 4698 O O . LYS A 1 668 ? 85.503 52.544 87.252 1.00 69.74 668 LYS A O 1
ATOM 4704 N N . SER A 1 669 ? 84.471 52.655 85.260 1.00 61.88 669 SER A N 1
ATOM 4705 C CA . SER A 1 669 ? 84.793 51.273 84.924 1.00 60.63 669 SER A CA 1
ATOM 4706 C C . SER A 1 669 ? 85.870 51.148 83.848 1.00 57.66 669 SER A C 1
ATOM 4707 O O . SER A 1 669 ? 86.112 50.060 83.323 1.00 58.05 669 SER A O 1
ATOM 4710 N N . ILE A 1 670 ? 86.514 52.264 83.527 1.00 52.71 670 ILE A N 1
ATOM 4711 C CA . ILE A 1 670 ? 87.635 52.254 82.599 1.00 49.99 670 ILE A CA 1
ATOM 4712 C C . ILE A 1 670 ? 88.913 51.926 83.357 1.00 51.74 670 ILE A C 1
ATOM 4713 O O . ILE A 1 670 ? 89.322 52.686 84.236 1.00 52.06 670 ILE A O 1
ATOM 4718 N N . PRO A 1 671 ? 89.543 50.786 83.030 1.00 52.02 671 PRO A N 1
ATOM 4719 C CA . PRO A 1 671 ? 90.802 50.400 83.676 1.00 51.21 671 PRO A CA 1
ATOM 4720 C C . PRO A 1 671 ? 91.884 51.434 83.405 1.00 49.67 671 PRO A C 1
ATOM 4721 O O . PRO A 1 671 ? 92.114 51.788 82.252 1.00 50.13 671 PRO A O 1
ATOM 4725 N N . LEU A 1 672 ? 92.532 51.916 84.459 1.00 49.98 672 LEU A N 1
ATOM 4726 C CA . LEU A 1 672 ? 93.567 52.930 84.313 1.00 50.70 672 LEU A CA 1
ATOM 4727 C C . LEU A 1 672 ? 94.948 52.382 84.649 1.00 55.11 672 LEU A C 1
ATOM 4728 O O . LEU A 1 672 ? 95.083 51.435 85.424 1.00 57.44 672 LEU A O 1
ATOM 4733 N N . ALA A 1 673 ? 95.971 52.981 84.051 1.00 56.52 673 ALA A N 1
ATOM 4734 C CA . ALA A 1 673 ? 97.344 52.672 84.412 1.00 58.84 673 ALA A CA 1
ATOM 4735 C C . ALA A 1 673 ? 97.703 53.497 85.641 1.00 62.07 673 ALA A C 1
ATOM 4736 O O . ALA A 1 673 ? 97.082 54.527 85.899 1.00 61.25 673 ALA A O 1
ATOM 4738 N N . ASP A 1 674 ? 98.700 53.044 86.394 1.00 65.51 674 ASP A N 1
ATOM 4739 C CA . ASP A 1 674 ? 99.066 53.683 87.658 1.00 66.05 674 ASP A CA 1
ATOM 4740 C C . ASP A 1 674 ? 99.510 55.137 87.506 1.00 63.89 674 ASP A C 1
ATOM 4741 O O . ASP A 1 674 ? 99.321 55.947 88.414 1.00 61.95 674 ASP A O 1
ATOM 4746 N N . ASP A 1 675 ? 100.090 55.466 86.356 1.00 63.55 675 ASP A N 1
ATOM 4747 C CA . ASP A 1 675 ? 100.565 56.824 86.104 1.00 63.50 675 ASP A CA 1
ATOM 4748 C C . ASP A 1 675 ? 99.437 57.765 85.672 1.00 59.87 675 ASP A C 1
ATOM 4749 O O . ASP A 1 675 ? 99.689 58.867 85.178 1.00 59.45 675 ASP A O 1
ATOM 4754 N N . VAL A 1 676 ? 98.197 57.324 85.862 1.00 55.59 676 VAL A N 1
ATOM 4755 C CA . VAL A 1 676 ? 97.034 58.148 85.558 1.00 53.38 676 VAL A CA 1
ATOM 4756 C C . VAL A 1 676 ? 96.331 58.582 86.840 1.00 51.59 676 VAL A C 1
ATOM 4757 O O . VAL A 1 676 ? 95.864 57.751 87.619 1.00 50.67 676 VAL A O 1
ATOM 4761 N N . ASP A 1 677 ? 96.268 59.891 87.053 1.00 51.66 677 ASP A N 1
ATOM 4762 C CA . ASP A 1 677 ? 95.626 60.451 88.235 1.00 52.18 677 ASP A CA 1
ATOM 4763 C C . ASP A 1 677 ? 94.496 61.395 87.824 1.00 49.30 677 ASP A C 1
ATOM 4764 O O . ASP A 1 677 ? 94.740 62.524 87.394 1.00 48.54 677 ASP A O 1
ATOM 4769 N N . LEU A 1 678 ? 93.261 60.922 87.961 1.00 46.04 678 LEU A N 1
ATOM 4770 C CA . LEU A 1 678 ? 92.093 61.685 87.534 1.00 45.18 678 LEU A CA 1
ATOM 4771 C C . LEU A 1 678 ? 91.953 63.016 88.265 1.00 45.98 678 LEU A C 1
ATOM 4772 O O . LEU A 1 678 ? 91.380 63.967 87.735 1.00 44.59 678 LEU A O 1
ATOM 4777 N N . ASP A 1 679 ? 92.487 63.084 89.480 1.00 47.66 679 ASP A N 1
ATOM 4778 C CA . ASP A 1 679 ? 92.381 64.296 90.283 1.00 48.54 679 ASP A CA 1
ATOM 4779 C C . ASP A 1 679 ? 93.276 65.413 89.762 1.00 44.95 679 ASP A C 1
ATOM 4780 O O . ASP A 1 679 ? 92.811 66.528 89.526 1.00 41.14 679 ASP A O 1
ATOM 4785 N N . SER A 1 680 ? 94.559 65.117 89.581 1.00 47.02 680 SER A N 1
ATOM 4786 C CA . SER A 1 680 ? 95.483 66.098 89.024 1.00 48.95 680 SER A CA 1
ATOM 4787 C C . SER A 1 680 ? 95.091 66.451 87.589 1.00 47.66 680 SER A C 1
ATOM 4788 O O . SER A 1 680 ? 95.252 67.592 87.154 1.00 50.43 680 SER A O 1
ATOM 4791 N N . LEU A 1 681 ? 94.566 65.468 86.863 1.00 42.81 681 LEU A N 1
ATOM 4792 C CA . LEU A 1 681 ? 94.063 65.699 85.514 1.00 41.76 681 LEU A CA 1
ATOM 4793 C C . LEU A 1 681 ? 92.937 66.729 85.520 1.00 40.79 681 LEU A C 1
ATOM 4794 O O . LEU A 1 681 ? 92.851 67.576 84.633 1.00 41.88 681 LEU A O 1
ATOM 4799 N N . ALA A 1 682 ? 92.077 66.653 86.528 1.00 39.57 682 ALA A N 1
ATOM 4800 C CA . ALA A 1 682 ? 90.965 67.587 86.649 1.00 39.31 682 ALA A CA 1
ATOM 4801 C C . ALA A 1 682 ? 91.460 69.021 86.821 1.00 42.35 682 ALA A C 1
ATOM 4802 O O . ALA A 1 682 ? 90.900 69.953 86.241 1.00 42.12 682 ALA A O 1
ATOM 4804 N N . ASP A 1 683 ? 92.516 69.191 87.612 1.00 45.43 683 ASP A N 1
ATOM 4805 C CA . ASP A 1 683 ? 93.082 70.515 87.856 1.00 47.88 683 ASP A CA 1
ATOM 4806 C C . ASP A 1 683 ? 93.659 71.131 86.583 1.00 48.04 683 ASP A C 1
ATOM 4807 O O . ASP A 1 683 ? 93.710 72.353 86.446 1.00 48.61 683 ASP A O 1
ATOM 4812 N N . ASP A 1 684 ? 94.088 70.282 85.654 1.00 47.07 684 ASP A N 1
ATOM 4813 C CA . ASP A 1 684 ? 94.694 70.754 84.413 1.00 48.89 684 ASP A CA 1
ATOM 4814 C C . ASP A 1 684 ? 93.672 71.006 83.304 1.00 43.89 684 ASP A C 1
ATOM 4815 O O . ASP A 1 684 ? 94.021 71.529 82.247 1.00 43.20 684 ASP A O 1
ATOM 4820 N N . LEU A 1 685 ? 92.416 70.636 83.543 1.00 40.93 685 LEU A N 1
ATOM 4821 C CA . LEU A 1 685 ? 91.388 70.732 82.506 1.00 38.78 685 LEU A CA 1
ATOM 4822 C C . LEU A 1 685 ? 90.532 71.992 82.596 1.00 41.71 685 LEU A C 1
ATOM 4823 O O . LEU A 1 685 ? 89.322 71.938 82.389 1.00 44.54 685 LEU A O 1
ATOM 4828 N N . ASP A 1 686 ? 91.154 73.125 82.897 1.00 44.54 686 ASP A N 1
ATOM 4829 C CA . ASP A 1 686 ? 90.434 74.391 82.898 1.00 48.97 686 ASP A CA 1
ATOM 4830 C C . ASP A 1 686 ? 90.012 74.740 81.471 1.00 48.61 686 ASP A C 1
ATOM 4831 O O . ASP A 1 686 ? 90.807 74.631 80.536 1.00 50.05 686 ASP A O 1
ATOM 4836 N N . GLY A 1 687 ? 88.756 75.142 81.305 1.00 45.45 687 GLY A N 1
ATOM 4837 C CA . GLY A 1 687 ? 88.234 75.475 79.992 1.00 41.90 687 GLY A CA 1
ATOM 4838 C C . GLY A 1 687 ? 87.492 74.316 79.355 1.00 39.30 687 GLY A C 1
ATOM 4839 O O . GLY A 1 687 ? 86.823 74.477 78.335 1.00 40.95 687 GLY A O 1
ATOM 4840 N N . TYR A 1 688 ? 87.616 73.137 79.955 1.00 36.45 688 TYR A N 1
ATOM 4841 C CA . TYR A 1 688 ? 86.876 71.968 79.497 1.00 34.71 688 TYR A CA 1
ATOM 4842 C C . TYR A 1 688 ? 85.482 71.940 80.114 1.00 36.30 688 TYR A C 1
ATOM 4843 O O . TYR A 1 688 ? 85.335 71.942 81.337 1.00 36.44 688 TYR A O 1
ATOM 4852 N N . SER A 1 689 ? 84.460 71.915 79.266 1.00 36.29 689 SER A N 1
ATOM 4853 C CA . SER A 1 689 ? 83.090 71.773 79.736 1.00 35.86 689 SER A CA 1
ATOM 4854 C C . SER A 1 689 ? 82.873 70.338 80.192 1.00 36.02 689 SER A C 1
ATOM 4855 O O . SER A 1 689 ? 83.765 69.496 80.062 1.00 38.37 689 SER A O 1
ATOM 4858 N N . ALA A 1 690 ? 81.687 70.062 80.724 1.00 31.19 690 ALA A N 1
ATOM 4859 C CA . ALA A 1 690 ? 81.339 68.713 81.148 1.00 30.97 690 ALA A CA 1
ATOM 4860 C C . ALA A 1 690 ? 81.407 67.747 79.967 1.00 31.46 690 ALA A C 1
ATOM 4861 O O . ALA A 1 690 ? 81.955 66.650 80.079 1.00 33.09 690 ALA A O 1
ATOM 4863 N N . ALA A 1 691 ? 80.851 68.167 78.836 1.00 32.46 691 ALA A N 1
ATOM 4864 C CA . ALA A 1 691 ? 80.865 67.353 77.626 1.00 32.80 691 ALA A CA 1
ATOM 4865 C C . ALA A 1 691 ? 82.294 67.119 77.139 1.00 30.89 691 ALA A C 1
ATOM 4866 O O . ALA A 1 691 ? 82.619 66.041 76.643 1.00 32.08 691 ALA A O 1
ATOM 4868 N N . ASP A 1 692 ? 83.143 68.129 77.292 1.00 29.74 692 ASP A N 1
ATOM 4869 C CA . ASP A 1 692 ? 84.545 68.011 76.898 1.00 34.27 692 ASP A CA 1
ATOM 4870 C C . ASP A 1 692 ? 85.270 66.940 77.707 1.00 34.81 692 ASP A C 1
ATOM 4871 O O . ASP A 1 692 ? 86.087 66.192 77.166 1.00 34.41 692 ASP A O 1
ATOM 4876 N N . CYS A 1 693 ? 84.967 66.874 79.001 1.00 33.54 693 CYS A N 1
ATOM 4877 C CA . CYS A 1 693 ? 85.581 65.886 79.883 1.00 33.31 693 CYS A CA 1
ATOM 4878 C C . CYS A 1 693 ? 85.148 64.473 79.501 1.00 32.96 693 CYS A C 1
ATOM 4879 O O . CYS A 1 693 ? 85.970 63.559 79.430 1.00 34.48 693 CYS A O 1
ATOM 4882 N N . VAL A 1 694 ? 83.850 64.305 79.268 1.00 30.93 694 VAL A N 1
ATOM 4883 C CA . VAL A 1 694 ? 83.292 63.027 78.837 1.00 33.12 694 VAL A CA 1
ATOM 4884 C C . VAL A 1 694 ? 83.935 62.571 77.527 1.00 35.53 694 VAL A C 1
ATOM 4885 O O . VAL A 1 694 ? 84.204 61.382 77.331 1.00 38.33 694 VAL A O 1
ATOM 4889 N N . ALA A 1 695 ? 84.198 63.527 76.641 1.00 33.39 695 ALA A N 1
ATOM 4890 C CA . ALA A 1 695 ? 84.805 63.228 75.347 1.00 33.09 695 ALA A CA 1
ATOM 4891 C C . ALA A 1 695 ? 86.292 62.906 75.478 1.00 34.15 695 ALA A C 1
ATOM 4892 O O . ALA A 1 695 ? 86.845 62.157 74.672 1.00 35.52 695 ALA A O 1
ATOM 4894 N N . LEU A 1 696 ? 86.936 63.475 76.492 1.00 34.39 696 LEU A N 1
ATOM 4895 C CA . LEU A 1 696 ? 88.350 63.211 76.735 1.00 36.40 696 LEU A CA 1
ATOM 4896 C C . LEU A 1 696 ? 88.565 61.777 77.216 1.00 37.93 696 LEU A C 1
ATOM 4897 O O . LEU A 1 696 ? 89.571 61.150 76.891 1.00 37.19 696 LEU A O 1
ATOM 4902 N N . LEU A 1 697 ? 87.612 61.260 77.985 1.00 40.11 697 LEU A N 1
ATOM 4903 C CA . LEU A 1 697 ? 87.675 59.884 78.469 1.00 41.58 697 LEU A CA 1
ATOM 4904 C C . LEU A 1 697 ? 87.355 58.911 77.345 1.00 39.93 697 LEU A C 1
ATOM 4905 O O . LEU A 1 697 ? 87.974 57.854 77.226 1.00 39.81 697 LEU A O 1
ATOM 4910 N N . ARG A 1 698 ? 86.367 59.279 76.537 1.00 38.63 698 ARG A N 1
ATOM 4911 C CA . ARG A 1 698 ? 85.985 58.520 75.355 1.00 39.00 698 ARG A CA 1
ATOM 4912 C C . ARG A 1 698 ? 87.166 58.392 74.400 1.00 37.48 698 ARG A C 1
ATOM 4913 O O . ARG A 1 698 ? 87.490 57.298 73.935 1.00 37.12 698 ARG A O 1
ATOM 4921 N N . GLU A 1 699 ? 87.813 59.518 74.123 1.00 35.89 699 GLU A N 1
ATOM 4922 C CA . GLU A 1 699 ? 88.957 59.541 73.226 1.00 38.54 699 GLU A CA 1
ATOM 4923 C C . GLU A 1 699 ? 90.147 58.809 73.831 1.00 40.56 699 GLU A C 1
ATOM 4924 O O . GLU A 1 699 ? 90.878 58.116 73.125 1.00 42.56 699 GLU A O 1
ATOM 4930 N N . SER A 1 700 ? 90.339 58.964 75.139 1.00 40.12 700 SER A N 1
ATOM 4931 C CA . SER A 1 700 ? 91.436 58.297 75.835 1.00 40.47 700 SER A CA 1
ATOM 4932 C C . SER A 1 700 ? 91.299 56.784 75.740 1.00 40.67 700 SER A C 1
ATOM 4933 O O . SER A 1 700 ? 92.257 56.084 75.408 1.00 41.92 700 SER A O 1
ATOM 4936 N N . ALA A 1 701 ? 90.101 56.290 76.031 1.00 39.24 701 ALA A N 1
ATOM 4937 C CA . ALA A 1 701 ? 89.831 54.860 75.991 1.00 37.72 701 ALA A CA 1
ATOM 4938 C C . ALA A 1 701 ? 90.042 54.311 74.586 1.00 38.06 701 ALA A C 1
ATOM 4939 O O . ALA A 1 701 ? 90.612 53.236 74.412 1.00 36.66 701 ALA A O 1
ATOM 4941 N N . MET A 1 702 ? 89.588 55.062 73.587 1.00 39.30 702 MET A N 1
ATOM 4942 C CA . MET A 1 702 ? 89.737 54.657 72.192 1.00 39.07 702 MET A CA 1
ATOM 4943 C C . MET A 1 702 ? 91.204 54.666 71.768 1.00 41.96 702 MET A C 1
ATOM 4944 O O . MET A 1 702 ? 91.655 53.784 71.034 1.00 43.75 702 MET A O 1
ATOM 4949 N N . THR A 1 703 ? 91.946 55.664 72.238 1.00 42.52 703 THR A N 1
ATOM 4950 C CA . THR A 1 703 ? 93.375 55.751 71.965 1.00 45.50 703 THR A CA 1
ATOM 4951 C C . THR A 1 703 ? 94.103 54.527 72.521 1.00 46.35 703 THR A C 1
ATOM 4952 O O . THR A 1 703 ? 95.024 54.001 71.897 1.00 48.43 703 THR A O 1
ATOM 4956 N N . ALA A 1 704 ? 93.667 54.067 73.690 1.00 44.50 704 ALA A N 1
ATOM 4957 C CA . ALA A 1 704 ? 94.278 52.909 74.333 1.00 44.54 704 ALA A CA 1
ATOM 4958 C C . ALA A 1 704 ? 93.907 51.600 73.640 1.00 47.23 704 ALA A C 1
ATOM 4959 O O . ALA A 1 704 ? 94.747 50.714 73.485 1.00 51.00 704 ALA A O 1
ATOM 4961 N N . MET A 1 705 ? 92.648 51.481 73.230 1.00 45.48 705 MET A N 1
ATOM 4962 C CA . MET A 1 705 ? 92.175 50.278 72.550 1.00 45.55 705 MET A CA 1
ATOM 4963 C C . MET A 1 705 ? 92.877 50.087 71.207 1.00 45.99 705 MET A C 1
ATOM 4964 O O . MET A 1 705 ? 93.251 48.970 70.848 1.00 44.73 705 MET A O 1
ATOM 4969 N N . ARG A 1 706 ? 93.056 51.180 70.471 1.00 46.56 706 ARG A N 1
ATOM 4970 C CA . ARG A 1 706 ? 93.725 51.120 69.174 1.00 48.31 706 ARG A CA 1
ATOM 4971 C C . ARG A 1 706 ? 95.224 50.861 69.323 1.00 50.67 706 ARG A C 1
ATOM 4972 O O . ARG A 1 706 ? 95.822 50.151 68.511 1.00 50.99 706 ARG A O 1
ATOM 4980 N N . ARG A 1 707 ? 95.823 51.441 70.360 1.00 51.62 707 ARG A N 1
ATOM 4981 C CA . ARG A 1 707 ? 97.250 51.271 70.616 1.00 55.06 707 ARG A CA 1
ATOM 4982 C C . ARG A 1 707 ? 97.599 49.808 70.865 1.00 58.99 707 ARG A C 1
ATOM 4983 O O . ARG A 1 707 ? 98.415 49.225 70.153 1.00 60.27 707 ARG A O 1
ATOM 4991 N N . SER A 1 708 ? 96.974 49.219 71.877 1.00 62.52 708 SER A N 1
ATOM 4992 C CA . SER A 1 708 ? 97.156 47.802 72.163 1.00 67.04 708 SER A CA 1
ATOM 4993 C C . SER A 1 708 ? 95.883 47.204 72.746 1.00 69.08 708 SER A C 1
ATOM 4994 O O . SER A 1 708 ? 95.430 47.614 73.814 1.00 69.40 708 SER A O 1
ATOM 4997 N N . ILE A 1 709 ? 95.310 46.237 72.036 1.00 71.33 709 ILE A N 1
ATOM 4998 C CA . ILE A 1 709 ? 94.066 45.599 72.452 1.00 72.59 709 ILE A CA 1
ATOM 4999 C C . ILE A 1 709 ? 94.225 44.804 73.749 1.00 73.39 709 ILE A C 1
ATOM 5000 O O . ILE A 1 709 ? 93.372 44.869 74.636 1.00 73.07 709 ILE A O 1
ATOM 5005 N N . ASP A 1 710 ? 95.327 44.070 73.862 1.00 74.66 710 ASP A N 1
ATOM 5006 C CA . ASP A 1 710 ? 95.570 43.234 75.035 1.00 74.73 710 ASP A CA 1
ATOM 5007 C C . ASP A 1 710 ? 96.156 44.026 76.202 1.00 72.56 710 ASP A C 1
ATOM 5008 O O . ASP A 1 710 ? 96.111 43.577 77.347 1.00 72.76 710 ASP A O 1
ATOM 5013 N N . ALA A 1 711 ? 96.707 45.198 75.907 1.00 70.94 711 ALA A N 1
ATOM 5014 C CA . ALA A 1 711 ? 97.193 46.102 76.944 1.00 68.43 711 ALA A CA 1
ATOM 5015 C C . ALA A 1 711 ? 96.282 47.321 77.000 1.00 63.96 711 ALA A C 1
ATOM 5016 O O . ALA A 1 711 ? 96.719 48.453 76.792 1.00 62.03 711 ALA A O 1
ATOM 5018 N N . ALA A 1 712 ? 95.011 47.070 77.294 1.00 62.70 712 ALA A N 1
ATOM 5019 C CA . ALA A 1 712 ? 93.966 48.079 77.165 1.00 62.39 712 ALA A CA 1
ATOM 5020 C C . ALA A 1 712 ? 94.077 49.250 78.138 1.00 60.48 712 ALA A C 1
ATOM 5021 O O . ALA A 1 712 ? 93.638 50.352 77.821 1.00 59.67 712 ALA A O 1
ATOM 5023 N N . ASP A 1 713 ? 94.655 49.006 79.312 1.00 60.24 713 ASP A N 1
ATOM 5024 C CA . ASP A 1 713 ? 94.738 50.012 80.376 1.00 59.53 713 ASP A CA 1
ATOM 5025 C C . ASP A 1 713 ? 95.181 51.394 79.894 1.00 57.39 713 ASP A C 1
ATOM 5026 O O . ASP A 1 713 ? 96.287 51.558 79.375 1.00 59.44 713 ASP A O 1
ATOM 5031 N N . VAL A 1 714 ? 94.302 52.379 80.064 1.00 52.20 714 VAL A N 1
ATOM 5032 C CA . VAL A 1 714 ? 94.567 53.746 79.624 1.00 48.54 714 VAL A CA 1
ATOM 5033 C C . VAL A 1 714 ? 95.772 54.341 80.341 1.00 48.44 714 VAL A C 1
ATOM 5034 O O . VAL A 1 714 ? 95.791 54.436 81.566 1.00 49.18 714 VAL A O 1
ATOM 5038 N N . THR A 1 715 ? 96.775 54.738 79.565 1.00 48.98 715 THR A N 1
ATOM 5039 C CA . THR A 1 715 ? 98.002 55.296 80.117 1.00 50.64 715 THR A CA 1
ATOM 5040 C C . THR A 1 715 ? 97.968 56.820 80.099 1.00 51.89 715 THR A C 1
ATOM 5041 O O . THR A 1 715 ? 97.046 57.425 79.549 1.00 50.76 715 THR A O 1
ATOM 5045 N N . ALA A 1 716 ? 98.979 57.435 80.707 1.00 52.53 716 ALA A N 1
ATOM 5046 C CA . ALA A 1 716 ? 99.088 58.888 80.735 1.00 52.43 716 ALA A CA 1
ATOM 5047 C C . ALA A 1 716 ? 99.339 59.438 79.334 1.00 53.63 716 ALA A C 1
ATOM 5048 O O . ALA A 1 716 ? 98.892 60.534 78.996 1.00 54.09 716 ALA A O 1
ATOM 5050 N N . ALA A 1 717 ? 100.056 58.667 78.523 1.00 54.31 717 ALA A N 1
ATOM 5051 C CA . ALA A 1 717 ? 100.336 59.055 77.146 1.00 55.17 717 ALA A CA 1
ATOM 5052 C C . ALA A 1 717 ? 99.064 59.018 76.308 1.00 53.06 717 ALA A C 1
ATOM 5053 O O . ALA A 1 717 ? 98.872 59.845 75.417 1.00 53.29 717 ALA A O 1
ATOM 5055 N N . ASP A 1 718 ? 98.199 58.049 76.598 1.00 51.97 718 ASP A N 1
ATOM 5056 C CA . ASP A 1 718 ? 96.915 57.935 75.915 1.00 49.05 718 ASP A CA 1
ATOM 5057 C C . ASP A 1 718 ? 96.076 59.186 76.150 1.00 45.75 718 ASP A C 1
ATOM 5058 O O . ASP A 1 718 ? 95.453 59.713 75.228 1.00 44.87 718 ASP A O 1
ATOM 5063 N N . VAL A 1 719 ? 96.072 59.657 77.392 1.00 43.97 719 VAL A N 1
ATOM 5064 C CA . VAL A 1 719 ? 95.339 60.863 77.748 1.00 43.45 719 VAL A CA 1
ATOM 5065 C C . VAL A 1 719 ? 95.984 62.087 77.103 1.00 44.63 719 VAL A C 1
ATOM 5066 O O . VAL A 1 719 ? 95.293 62.969 76.593 1.00 44.82 719 VAL A O 1
ATOM 5070 N N . ALA A 1 720 ? 97.313 62.123 77.116 1.00 44.86 720 ALA A N 1
ATOM 5071 C CA . ALA A 1 720 ? 98.062 63.226 76.524 1.00 46.42 720 ALA A CA 1
ATOM 5072 C C . ALA A 1 720 ? 97.777 63.361 75.031 1.00 47.90 720 ALA A C 1
ATOM 5073 O O . ALA A 1 720 ? 97.646 64.471 74.511 1.00 47.19 720 ALA A O 1
ATOM 5075 N N . LYS A 1 721 ? 97.681 62.226 74.345 1.00 50.66 721 LYS A N 1
ATOM 5076 C CA . LYS A 1 721 ? 97.354 62.222 72.924 1.00 54.57 721 LYS A CA 1
ATOM 5077 C C . LYS A 1 721 ? 95.902 62.633 72.698 1.00 53.45 721 LYS A C 1
ATOM 5078 O O . LYS A 1 721 ? 95.598 63.390 71.779 1.00 54.18 721 LYS A O 1
ATOM 5084 N N . ALA A 1 722 ? 95.010 62.129 73.546 1.00 51.70 722 ALA A N 1
ATOM 5085 C CA . ALA A 1 722 ? 93.593 62.463 73.465 1.00 51.18 722 ALA A CA 1
ATOM 5086 C C . ALA A 1 722 ? 93.370 63.967 73.590 1.00 52.56 722 ALA A C 1
ATOM 5087 O O . ALA A 1 722 ? 92.506 64.532 72.919 1.00 51.48 722 ALA A O 1
ATOM 5089 N N . ARG A 1 723 ? 94.166 64.609 74.441 1.00 54.09 723 ARG A N 1
ATOM 5090 C CA . ARG A 1 723 ? 94.055 66.048 74.666 1.00 54.74 723 ARG A CA 1
ATOM 5091 C C . ARG A 1 723 ? 94.443 66.868 73.439 1.00 55.96 723 ARG A C 1
ATOM 5092 O O . ARG A 1 723 ? 94.180 68.069 73.381 1.00 56.13 723 ARG A O 1
ATOM 5100 N N . GLU A 1 724 ? 95.076 66.223 72.464 1.00 56.96 724 GLU A N 1
ATOM 5101 C CA . GLU A 1 724 ? 95.456 66.905 71.234 1.00 60.27 724 GLU A CA 1
ATOM 5102 C C . GLU A 1 724 ? 94.243 67.096 70.330 1.00 59.07 724 GLU A C 1
ATOM 5103 O O . GLU A 1 724 ? 94.146 68.092 69.613 1.00 59.42 724 GLU A O 1
ATOM 5109 N N . THR A 1 725 ? 93.317 66.142 70.373 1.00 57.35 725 THR A N 1
ATOM 5110 C CA . THR A 1 725 ? 92.106 66.215 69.559 1.00 56.10 725 THR A CA 1
ATOM 5111 C C . THR A 1 725 ? 90.922 66.782 70.342 1.00 54.21 725 THR A C 1
ATOM 5112 O O . THR A 1 725 ? 90.056 67.446 69.772 1.00 55.52 725 THR A O 1
ATOM 5116 N N . VAL A 1 726 ? 90.884 66.518 71.644 1.00 50.36 726 VAL A N 1
ATOM 5117 C CA . VAL A 1 726 ? 89.826 67.054 72.495 1.00 47.25 726 VAL A CA 1
ATOM 5118 C C . VAL A 1 726 ? 90.286 68.336 73.185 1.00 48.23 726 VAL A C 1
ATOM 5119 O O . VAL A 1 726 ? 91.019 68.300 74.175 1.00 47.71 726 VAL A O 1
ATOM 5123 N N . ARG A 1 727 ? 89.842 69.469 72.653 1.00 48.90 727 ARG A N 1
ATOM 5124 C CA . ARG A 1 727 ? 90.304 70.773 73.112 1.00 49.89 727 ARG A CA 1
ATOM 5125 C C . ARG A 1 727 ? 89.289 71.438 74.040 1.00 44.78 727 ARG A C 1
ATOM 5126 O O . ARG A 1 727 ? 88.120 71.057 74.053 1.00 43.79 727 ARG A O 1
ATOM 5134 N N . PRO A 1 728 ? 89.737 72.429 74.832 1.00 42.85 728 PRO A N 1
ATOM 5135 C CA . PRO A 1 728 ? 88.794 73.207 75.646 1.00 42.53 728 PRO A CA 1
ATOM 5136 C C . PRO A 1 728 ? 87.853 74.026 74.763 1.00 44.60 728 PRO A C 1
ATOM 5137 O O . PRO A 1 728 ? 88.288 74.569 73.745 1.00 45.41 728 PRO A O 1
ATOM 5141 N N . SER A 1 729 ? 86.583 74.116 75.150 1.00 43.06 729 SER A N 1
ATOM 5142 C CA . SER A 1 729 ? 85.583 74.783 74.322 1.00 43.78 729 SER A CA 1
ATOM 5143 C C . SER A 1 729 ? 84.992 76.039 74.963 1.00 45.49 729 SER A C 1
ATOM 5144 O O . SER A 1 729 ? 84.339 76.835 74.289 1.00 46.12 729 SER A O 1
ATOM 5147 N N . LEU A 1 730 ? 85.226 76.220 76.258 1.00 47.80 730 LEU A N 1
ATOM 5148 C CA . LEU A 1 730 ? 84.627 77.333 76.992 1.00 51.75 730 LEU A CA 1
ATOM 5149 C C . LEU A 1 730 ? 85.295 78.684 76.728 1.00 60.19 730 LEU A C 1
ATOM 5150 O O . LEU A 1 730 ? 86.519 78.812 76.796 1.00 61.83 730 LEU A O 1
ATOM 5155 N N . ASP A 1 731 ? 84.473 79.687 76.428 1.00 66.42 731 ASP A N 1
ATOM 5156 C CA . ASP A 1 731 ? 84.934 81.064 76.278 1.00 73.07 731 ASP A CA 1
ATOM 5157 C C . ASP A 1 731 ? 84.769 81.790 77.612 1.00 75.32 731 ASP A C 1
ATOM 5158 O O . ASP A 1 731 ? 83.647 81.996 78.073 1.00 74.27 731 ASP A O 1
ATOM 5163 N N . PRO A 1 732 ? 85.893 82.183 78.232 1.00 78.39 732 PRO A N 1
ATOM 5164 C CA . PRO A 1 732 ? 85.908 82.858 79.537 1.00 79.97 732 PRO A CA 1
ATOM 5165 C C . PRO A 1 732 ? 85.121 84.167 79.543 1.00 81.10 732 PRO A C 1
ATOM 5166 O O . PRO A 1 732 ? 84.606 84.564 80.588 1.00 80.39 732 PRO A O 1
ATOM 5170 N N . ALA A 1 733 ? 85.037 84.828 78.392 1.00 82.93 733 ALA A N 1
ATOM 5171 C CA . ALA A 1 733 ? 84.279 86.068 78.280 1.00 84.36 733 ALA A CA 1
ATOM 5172 C C . ALA A 1 733 ? 82.781 85.784 78.261 1.00 84.07 733 ALA A C 1
ATOM 5173 O O . ALA A 1 733 ? 82.001 86.464 78.930 1.00 85.12 733 ALA A O 1
ATOM 5175 N N . GLN A 1 734 ? 82.386 84.773 77.493 1.00 82.22 734 GLN A N 1
ATOM 5176 C CA . GLN A 1 734 ? 80.984 84.379 77.404 1.00 78.76 734 GLN A CA 1
ATOM 5177 C C . GLN A 1 734 ? 80.505 83.743 78.704 1.00 72.72 734 GLN A C 1
ATOM 5178 O O . GLN A 1 734 ? 79.344 83.889 79.084 1.00 72.05 734 GLN A O 1
ATOM 5184 N N . VAL A 1 735 ? 81.405 83.036 79.379 1.00 68.20 735 VAL A N 1
ATOM 5185 C CA . VAL A 1 735 ? 81.094 82.446 80.675 1.00 65.36 735 VAL A CA 1
ATOM 5186 C C . VAL A 1 735 ? 80.881 83.553 81.701 1.00 68.36 735 VAL A C 1
ATOM 5187 O O . VAL A 1 735 ? 79.977 83.479 82.538 1.00 68.22 735 VAL A O 1
ATOM 5191 N N . GLU A 1 736 ? 81.710 84.588 81.617 1.00 70.84 736 GLU A N 1
ATOM 5192 C CA . GLU A 1 736 ? 81.576 85.751 82.484 1.00 73.61 736 GLU A CA 1
ATOM 5193 C C . GLU A 1 736 ? 80.263 86.470 82.192 1.00 71.97 736 GLU A C 1
ATOM 5194 O O . GLU A 1 736 ? 79.584 86.943 83.104 1.00 72.93 736 GLU A O 1
ATOM 5200 N N . SER A 1 737 ? 79.911 86.540 80.913 1.00 69.15 737 SER A N 1
ATOM 5201 C CA . SER A 1 737 ? 78.695 87.216 80.477 1.00 67.42 737 SER A CA 1
ATOM 5202 C C . SER A 1 737 ? 77.432 86.539 81.016 1.00 62.59 737 SER A C 1
ATOM 5203 O O . SER A 1 737 ? 76.440 87.203 81.315 1.00 60.96 737 SER A O 1
ATOM 5206 N N . LEU A 1 738 ? 77.474 85.216 81.138 1.00 59.89 738 LEU A N 1
ATOM 5207 C CA . LEU A 1 738 ? 76.339 84.461 81.654 1.00 57.13 738 LEU A CA 1
ATOM 5208 C C . LEU A 1 738 ? 76.234 84.572 83.169 1.00 60.07 738 LEU A C 1
ATOM 5209 O O . LEU A 1 738 ? 75.135 84.632 83.720 1.00 59.09 738 LEU A O 1
ATOM 5214 N N . ARG A 1 739 ? 77.381 84.595 83.839 1.00 65.04 739 ARG A N 1
ATOM 5215 C CA . ARG A 1 739 ? 77.413 84.673 85.295 1.00 68.79 739 ARG A CA 1
ATOM 5216 C C . ARG A 1 739 ? 76.894 86.020 85.794 1.00 72.04 739 ARG A C 1
ATOM 5217 O O . ARG A 1 739 ? 76.267 86.100 86.852 1.00 71.37 739 ARG A O 1
ATOM 5225 N N . GLU A 1 740 ? 77.153 87.072 85.023 1.00 75.31 740 GLU A N 1
ATOM 5226 C CA . GLU A 1 740 ? 76.731 88.421 85.389 1.00 78.97 740 GLU A CA 1
ATOM 5227 C C . GLU A 1 740 ? 75.277 88.710 85.019 1.00 76.13 740 GLU A C 1
ATOM 5228 O O . GLU A 1 740 ? 74.724 89.731 85.427 1.00 77.77 740 GLU A O 1
ATOM 5234 N N . PHE A 1 741 ? 74.666 87.812 84.252 1.00 70.86 741 PHE A N 1
ATOM 5235 C CA . PHE A 1 741 ? 73.323 88.035 83.718 1.00 66.80 741 PHE A CA 1
ATOM 5236 C C . PHE A 1 741 ? 72.270 88.346 84.783 1.00 69.16 741 PHE A C 1
ATOM 5237 O O . PHE A 1 741 ? 71.459 89.256 84.610 1.00 69.74 741 PHE A O 1
ATOM 5245 N N . ALA A 1 742 ? 72.288 87.594 85.879 1.00 71.19 742 ALA A N 1
ATOM 5246 C CA . ALA A 1 742 ? 71.264 87.725 86.916 1.00 73.41 742 ALA A CA 1
ATOM 5247 C C . ALA A 1 742 ? 71.288 89.080 87.623 1.00 78.27 742 ALA A C 1
ATOM 5248 O O . ALA A 1 742 ? 70.274 89.522 88.162 1.00 78.05 742 ALA A O 1
ATOM 5250 N N . GLU A 1 743 ? 72.443 89.737 87.616 1.00 83.34 743 GLU A N 1
ATOM 5251 C CA . GLU A 1 743 ? 72.596 91.017 88.300 1.00 88.83 743 GLU A CA 1
ATOM 5252 C C . GLU A 1 743 ? 72.373 92.215 87.380 1.00 91.04 743 GLU A C 1
ATOM 5253 O O . GLU A 1 743 ? 71.834 93.236 87.806 1.00 92.88 743 GLU A O 1
ATOM 5259 N N . LYS A 1 744 ? 72.791 92.086 86.125 1.00 91.13 744 LYS A N 1
ATOM 5260 C CA . LYS A 1 744 ? 72.661 93.169 85.152 1.00 92.72 744 LYS A CA 1
ATOM 5261 C C . LYS A 1 744 ? 71.204 93.569 84.928 1.00 92.46 744 LYS A C 1
ATOM 5262 O O . LYS A 1 744 ? 70.298 92.743 85.038 1.00 91.01 744 LYS A O 1
ATOM 5268 N N . PRO B 1 18 ? 6.263 62.918 125.580 1.00 94.85 18 PRO B N 1
ATOM 5269 C CA . PRO B 1 18 ? 5.034 62.215 125.195 1.00 94.69 18 PRO B CA 1
ATOM 5270 C C . PRO B 1 18 ? 5.254 61.313 123.985 1.00 91.16 18 PRO B C 1
ATOM 5271 O O . PRO B 1 18 ? 5.102 61.755 122.846 1.00 90.21 18 PRO B O 1
ATOM 5275 N N . LEU B 1 19 ? 5.606 60.057 124.233 1.00 88.98 19 LEU B N 1
ATOM 5276 C CA . LEU B 1 19 ? 5.869 59.117 123.151 1.00 85.42 19 LEU B CA 1
ATOM 5277 C C . LEU B 1 19 ? 4.854 57.980 123.151 1.00 77.26 19 LEU B C 1
ATOM 5278 O O . LEU B 1 19 ? 4.442 57.496 124.208 1.00 78.66 19 LEU B O 1
ATOM 5283 N N . SER B 1 20 ? 4.461 57.557 121.955 1.00 66.85 20 SER B N 1
ATOM 5284 C CA . SER B 1 20 ? 3.343 56.636 121.786 1.00 58.86 20 SER B CA 1
ATOM 5285 C C . SER B 1 20 ? 3.686 55.173 122.057 1.00 47.75 20 SER B C 1
ATOM 5286 O O . SER B 1 20 ? 4.831 54.827 122.336 1.00 45.34 20 SER B O 1
ATOM 5289 N N . HIS B 1 21 ? 2.668 54.322 121.974 1.00 41.52 21 HIS B N 1
ATOM 5290 C CA . HIS B 1 21 ? 2.815 52.896 122.230 1.00 37.85 21 HIS B CA 1
ATOM 5291 C C . HIS B 1 21 ? 1.628 52.161 121.622 1.00 38.97 21 HIS B C 1
ATOM 5292 O O . HIS B 1 21 ? 0.585 52.762 121.364 1.00 40.07 21 HIS B O 1
ATOM 5299 N N . LEU B 1 22 ? 1.787 50.860 121.397 1.00 39.09 22 LEU B N 1
ATOM 5300 C CA . LEU B 1 22 ? 0.715 50.044 120.837 1.00 40.15 22 LEU B CA 1
ATOM 5301 C C . LEU B 1 22 ? 0.763 48.616 121.366 1.00 41.85 22 LEU B C 1
ATOM 5302 O O . LEU B 1 22 ? 1.838 48.058 121.582 1.00 40.33 22 LEU B O 1
ATOM 5307 N N . ARG B 1 23 ? -0.412 48.033 121.579 1.00 45.38 23 ARG B N 1
ATOM 5308 C CA . ARG B 1 23 ? -0.512 46.633 121.965 1.00 48.82 23 ARG B CA 1
ATOM 5309 C C . ARG B 1 23 ? -0.806 45.783 120.739 1.00 48.16 23 ARG B C 1
ATOM 5310 O O . ARG B 1 23 ? -1.858 45.922 120.114 1.00 50.00 23 ARG B O 1
ATOM 5318 N N . LEU B 1 24 ? 0.128 44.905 120.392 1.00 45.88 24 LEU B N 1
ATOM 5319 C CA . LEU B 1 24 ? -0.047 44.021 119.247 1.00 46.65 24 LEU B CA 1
ATOM 5320 C C . LEU B 1 24 ? 0.002 42.571 119.711 1.00 50.22 24 LEU B C 1
ATOM 5321 O O . LEU B 1 24 ? 0.223 42.298 120.888 1.00 51.19 24 LEU B O 1
ATOM 5326 N N . THR B 1 25 ? -0.198 41.645 118.780 1.00 53.47 25 THR B N 1
ATOM 5327 C CA . THR B 1 25 ? -0.093 40.225 119.083 1.00 56.98 25 THR B CA 1
ATOM 5328 C C . THR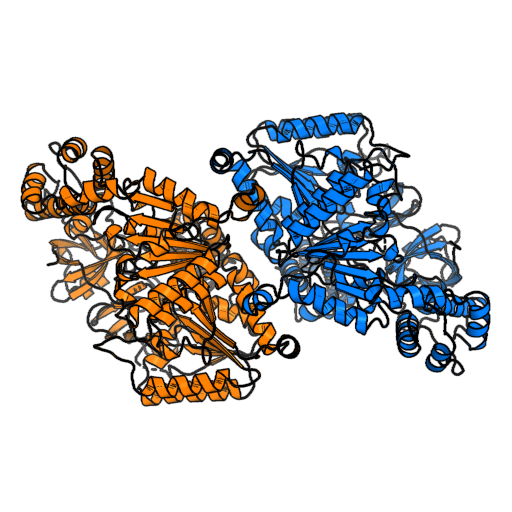 B 1 25 ? 1.210 39.671 118.513 1.00 58.44 25 THR B C 1
ATOM 5329 O O . THR B 1 25 ? 1.472 39.778 117.315 1.00 58.43 25 THR B O 1
ATOM 5333 N N . ALA B 1 26 ? 2.025 39.079 119.379 1.00 60.50 26 ALA B N 1
ATOM 5334 C CA . ALA B 1 26 ? 3.348 38.603 118.984 1.00 61.70 26 ALA B CA 1
ATOM 5335 C C . ALA B 1 26 ? 3.323 37.188 118.411 1.00 65.85 26 ALA B C 1
ATOM 5336 O O . ALA B 1 26 ? 3.218 36.213 119.153 1.00 68.91 26 ALA B O 1
ATOM 5338 N N . ARG B 1 27 ? 3.426 37.081 117.090 1.00 65.94 27 ARG B N 1
ATOM 5339 C CA . ARG B 1 27 ? 3.503 35.779 116.442 1.00 69.75 27 ARG B CA 1
ATOM 5340 C C . ARG B 1 27 ? 4.952 35.412 116.142 1.00 69.13 27 ARG B C 1
ATOM 5341 O O . ARG B 1 27 ? 5.774 36.282 115.859 1.00 68.55 27 ARG B O 1
ATOM 5349 N N . LEU B 1 28 ? 5.256 34.121 116.207 1.00 69.91 28 LEU B N 1
ATOM 5350 C CA . LEU B 1 28 ? 6.604 33.628 115.945 1.00 68.49 28 LEU B CA 1
ATOM 5351 C C . LEU B 1 28 ? 6.968 33.803 114.470 1.00 68.12 28 LEU B C 1
ATOM 5352 O O . LEU B 1 28 ? 6.161 33.523 113.584 1.00 68.86 28 LEU B O 1
ATOM 5357 N N . ASN B 1 29 ? 8.187 34.270 114.218 1.00 67.23 29 ASN B N 1
ATOM 5358 C CA . ASN B 1 29 ? 8.663 34.491 112.856 1.00 67.97 29 ASN B CA 1
ATOM 5359 C C . ASN B 1 29 ? 9.059 33.176 112.190 1.00 72.01 29 ASN B C 1
ATOM 5360 O O . ASN B 1 29 ? 9.993 32.506 112.628 1.00 73.99 29 ASN B O 1
ATOM 5365 N N . THR B 1 30 ? 8.348 32.818 111.126 1.00 74.45 30 THR B N 1
ATOM 5366 C CA . THR B 1 30 ? 8.534 31.525 110.470 1.00 78.83 30 THR B CA 1
ATOM 5367 C C . THR B 1 30 ? 9.847 31.392 109.695 1.00 78.41 30 THR B C 1
ATOM 5368 O O . THR B 1 30 ? 10.332 30.281 109.477 1.00 79.41 30 THR B O 1
ATOM 5372 N N . SER B 1 31 ? 10.419 32.517 109.278 1.00 76.59 31 SER B N 1
ATOM 5373 C CA . SER B 1 31 ? 11.635 32.493 108.469 1.00 75.08 31 SER B CA 1
ATOM 5374 C C . SER B 1 31 ? 12.900 32.362 109.312 1.00 73.20 31 SER B C 1
ATOM 5375 O O . SER B 1 31 ? 13.140 33.159 110.219 1.00 72.51 31 SER B O 1
ATOM 5378 N N . ALA B 1 32 ? 13.707 31.352 109.004 1.00 72.28 32 ALA B N 1
ATOM 5379 C CA . ALA B 1 32 ? 14.971 31.142 109.698 1.00 69.67 32 ALA B CA 1
ATOM 5380 C C . ALA B 1 32 ? 16.006 32.164 109.238 1.00 66.72 32 ALA B C 1
ATOM 5381 O O . ALA B 1 32 ? 16.946 32.485 109.966 1.00 65.99 32 ALA B O 1
ATOM 5383 N N . LEU B 1 33 ? 15.823 32.673 108.024 1.00 63.97 33 LEU B N 1
ATOM 5384 C CA . LEU B 1 33 ? 16.724 33.676 107.467 1.00 59.83 33 LEU B CA 1
ATOM 5385 C C . LEU B 1 33 ? 16.410 35.062 108.020 1.00 57.69 33 LEU B C 1
ATOM 5386 O O . LEU B 1 33 ? 17.156 36.014 107.796 1.00 55.40 33 LEU B O 1
ATOM 5391 N N . ASP B 1 34 ? 15.302 35.166 108.748 1.00 58.92 34 ASP B N 1
ATOM 5392 C CA . ASP B 1 34 ? 14.851 36.445 109.279 1.00 58.18 34 ASP B CA 1
ATOM 5393 C C . ASP B 1 34 ? 14.976 36.482 110.798 1.00 57.97 34 ASP B C 1
ATOM 5394 O O . ASP B 1 34 ? 14.634 37.481 111.430 1.00 56.87 34 ASP B O 1
ATOM 5399 N N . SER B 1 35 ? 15.478 35.395 111.378 1.00 59.90 35 SER B N 1
ATOM 5400 C CA . SER B 1 35 ? 15.492 35.242 112.832 1.00 60.14 35 SER B CA 1
ATOM 5401 C C . SER B 1 35 ? 16.893 35.262 113.448 1.00 60.18 35 SER B C 1
ATOM 5402 O O . SER B 1 35 ? 17.881 34.943 112.787 1.00 61.34 35 SER B O 1
ATOM 5405 N N . ARG B 1 36 ? 16.955 35.635 114.724 1.00 60.65 36 ARG B N 1
ATOM 5406 C CA . ARG B 1 36 ? 18.211 35.763 115.465 1.00 62.47 36 ARG B CA 1
ATOM 5407 C C . ARG B 1 36 ? 19.187 36.742 114.820 1.00 61.31 36 ARG B C 1
ATOM 5408 O O . ARG B 1 36 ? 20.396 36.507 114.793 1.00 61.18 36 ARG B O 1
ATOM 5416 N N . ARG B 1 37 ? 18.649 37.844 114.307 1.00 59.87 37 ARG B N 1
ATOM 5417 C CA . ARG B 1 37 ? 19.464 38.897 113.713 1.00 57.93 37 ARG B CA 1
ATOM 5418 C C . ARG B 1 37 ? 19.087 40.262 114.288 1.00 55.89 37 ARG B C 1
ATOM 5419 O O . ARG B 1 37 ? 19.564 41.298 113.823 1.00 56.10 37 ARG B O 1
ATOM 5427 N N . GLY B 1 38 ? 18.225 40.248 115.302 1.00 52.58 38 GLY B N 1
ATOM 5428 C CA . GLY B 1 38 ? 17.884 41.447 116.048 1.00 48.52 38 GLY B CA 1
ATOM 5429 C C . GLY B 1 38 ? 16.763 42.278 115.454 1.00 45.59 38 GLY B C 1
ATOM 5430 O O . GLY B 1 38 ? 16.629 43.461 115.770 1.00 43.31 38 GLY B O 1
ATOM 5431 N N . VAL B 1 39 ? 15.950 41.662 114.602 1.00 45.45 39 VAL B N 1
ATOM 5432 C CA . VAL B 1 39 ? 14.895 42.390 113.903 1.00 45.16 39 VAL B CA 1
ATOM 5433 C C . VAL B 1 39 ? 13.493 41.921 114.284 1.00 46.50 39 VAL B C 1
ATOM 5434 O O . VAL B 1 39 ? 13.217 40.723 114.316 1.00 49.43 39 VAL B O 1
ATOM 5438 N N . VAL B 1 40 ? 12.616 42.877 114.579 1.00 44.85 40 VAL B N 1
ATOM 5439 C CA . VAL B 1 40 ? 11.199 42.591 114.787 1.00 44.34 40 VAL B CA 1
ATOM 5440 C C . VAL B 1 40 ? 10.369 43.175 113.639 1.00 44.78 40 VAL B C 1
ATOM 5441 O O . VAL B 1 40 ? 10.538 44.335 113.263 1.00 44.58 40 VAL B O 1
ATOM 5445 N N . ARG B 1 41 ? 9.487 42.361 113.069 1.00 46.51 41 ARG B N 1
ATOM 5446 C CA . ARG B 1 41 ? 8.685 42.795 111.928 1.00 47.14 41 ARG B CA 1
ATOM 5447 C C . ARG B 1 41 ? 7.430 43.544 112.358 1.00 46.54 41 ARG B C 1
ATOM 5448 O O . ARG B 1 41 ? 6.616 43.030 113.123 1.00 48.42 41 ARG B O 1
ATOM 5456 N N . LEU B 1 42 ? 7.281 44.762 111.850 1.00 44.57 42 LEU B N 1
ATOM 5457 C CA . LEU B 1 42 ? 6.109 45.576 112.133 1.00 44.44 42 LEU B CA 1
ATOM 5458 C C . LEU B 1 42 ? 5.492 46.092 110.839 1.00 45.30 42 LEU B C 1
ATOM 5459 O O . LEU B 1 42 ? 6.203 46.465 109.905 1.00 45.18 42 LEU B O 1
ATOM 5464 N N . HIS B 1 43 ? 4.165 46.106 110.788 1.00 45.85 43 HIS B N 1
ATOM 5465 C CA . HIS B 1 43 ? 3.451 46.680 109.657 1.00 48.26 43 HIS B CA 1
ATOM 5466 C C . HIS B 1 43 ? 3.753 48.175 109.588 1.00 47.10 43 HIS B C 1
ATOM 5467 O O . HIS B 1 43 ? 3.870 48.831 110.619 1.00 47.58 43 HIS B O 1
ATOM 5474 N N . PRO B 1 44 ? 3.897 48.714 108.369 1.00 46.96 44 PRO B N 1
ATOM 5475 C CA . PRO B 1 44 ? 4.191 50.137 108.146 1.00 45.64 44 PRO B CA 1
ATOM 5476 C C . PRO B 1 44 ? 3.251 51.105 108.875 1.00 42.28 44 PRO B C 1
ATOM 5477 O O . PRO B 1 44 ? 3.672 52.207 109.231 1.00 40.15 44 PRO B O 1
ATOM 5481 N N . GLU B 1 45 ? 2.000 50.710 109.088 1.00 42.09 45 GLU B N 1
ATOM 5482 C CA . GLU B 1 45 ? 1.077 51.557 109.833 1.00 41.09 45 GLU B CA 1
ATOM 5483 C C . GLU B 1 45 ? 1.506 51.685 111.298 1.00 39.02 45 GLU B C 1
ATOM 5484 O O . GLU B 1 45 ? 1.294 52.723 111.927 1.00 38.73 45 GLU B O 1
ATOM 5490 N N . VAL B 1 46 ? 2.116 50.632 111.833 1.00 37.29 46 VAL B N 1
ATOM 5491 C CA . VAL B 1 46 ? 2.642 50.675 113.193 1.00 39.42 46 VAL B CA 1
ATOM 5492 C C . VAL B 1 46 ? 3.784 51.676 113.279 1.00 39.72 46 VAL B C 1
ATOM 5493 O O . VAL B 1 46 ? 3.814 52.519 114.176 1.00 40.03 46 VAL B O 1
ATOM 5497 N N . LEU B 1 47 ? 4.718 51.577 112.336 1.00 41.03 47 LEU B N 1
ATOM 5498 C CA . LEU B 1 47 ? 5.854 52.491 112.272 1.00 41.03 47 LEU B CA 1
ATOM 5499 C C . LEU B 1 47 ? 5.369 53.930 112.167 1.00 41.36 47 LEU B C 1
ATOM 5500 O O . LEU B 1 47 ? 5.906 54.829 112.811 1.00 41.75 47 LEU B O 1
ATOM 5505 N N . ALA B 1 48 ? 4.338 54.135 111.356 1.00 41.15 48 ALA B N 1
ATOM 5506 C CA . ALA B 1 48 ? 3.765 55.458 111.167 1.00 40.75 48 ALA B CA 1
ATOM 5507 C C . ALA B 1 48 ? 3.079 55.948 112.439 1.00 42.10 48 ALA B C 1
ATOM 5508 O O . ALA B 1 48 ? 3.255 57.098 112.840 1.00 43.56 48 ALA B O 1
ATOM 5510 N N . ALA B 1 49 ? 2.305 55.068 113.070 1.00 41.54 49 ALA B N 1
ATOM 5511 C CA . ALA B 1 49 ? 1.578 55.405 114.294 1.00 41.53 49 ALA B CA 1
ATOM 5512 C C . ALA B 1 49 ? 2.518 55.749 115.445 1.00 42.12 49 ALA B C 1
ATOM 5513 O O . ALA B 1 49 ? 2.242 56.648 116.242 1.00 43.76 49 ALA B O 1
ATOM 5515 N N . LEU B 1 50 ? 3.630 55.027 115.526 1.00 38.89 50 LEU B N 1
ATOM 5516 C CA . LEU B 1 50 ? 4.597 55.236 116.594 1.00 36.92 50 LEU B CA 1
ATOM 5517 C C . LEU B 1 50 ? 5.492 56.445 116.329 1.00 38.26 50 LEU B C 1
ATOM 5518 O O . LEU B 1 50 ? 6.126 56.968 117.243 1.00 40.23 50 LEU B O 1
ATOM 5523 N N . GLY B 1 51 ? 5.537 56.889 115.076 1.00 38.86 51 GLY B N 1
ATOM 5524 C CA . GLY B 1 51 ? 6.350 58.033 114.704 1.00 37.98 51 GLY B CA 1
ATOM 5525 C C . GLY B 1 51 ? 7.803 57.672 114.461 1.00 38.37 51 GLY B C 1
ATOM 5526 O O . GLY B 1 51 ? 8.708 58.458 114.742 1.00 38.20 51 GLY B O 1
ATOM 5527 N N . ILE B 1 52 ? 8.029 56.474 113.937 1.00 37.65 52 ILE B N 1
ATOM 5528 C CA . ILE B 1 52 ? 9.379 56.011 113.651 1.00 36.79 52 ILE B CA 1
ATOM 5529 C C . ILE B 1 52 ? 9.499 55.530 112.210 1.00 39.79 52 ILE B C 1
ATOM 5530 O O . ILE B 1 52 ? 8.495 55.310 111.531 1.00 39.87 52 ILE B O 1
ATOM 5535 N N . ARG B 1 53 ? 10.733 55.365 111.748 1.00 42.71 53 ARG B N 1
ATOM 5536 C CA . ARG B 1 53 ? 10.984 54.829 110.417 1.00 44.59 53 ARG B CA 1
ATOM 5537 C C . ARG B 1 53 ? 11.446 53.385 110.524 1.00 42.48 53 ARG B C 1
ATOM 5538 O O . ARG B 1 53 ? 11.649 52.867 111.625 1.00 40.73 53 ARG B O 1
ATOM 5546 N N . GLU B 1 54 ? 11.616 52.737 109.378 1.00 41.73 54 GLU B N 1
ATOM 5547 C CA . GLU B 1 54 ? 12.249 51.429 109.342 1.00 41.39 54 GLU B CA 1
ATOM 5548 C C . GLU B 1 54 ? 13.668 51.573 109.887 1.00 38.36 54 GLU B C 1
ATOM 5549 O O . GLU B 1 54 ? 14.287 52.625 109.726 1.00 38.03 54 GLU B O 1
ATOM 5555 N N . TRP B 1 55 ? 14.152 50.523 110.549 1.00 36.52 55 TRP B N 1
ATOM 5556 C CA . TRP B 1 55 ? 15.486 50.467 111.165 1.00 34.57 55 TRP B CA 1
ATOM 5557 C C . TRP B 1 55 ? 15.612 51.213 112.497 1.00 33.88 55 TRP B C 1
ATOM 5558 O O . TRP B 1 55 ? 16.661 51.168 113.136 1.00 35.15 55 TRP B O 1
ATOM 5569 N N . ASP B 1 56 ? 14.557 51.901 112.918 1.00 32.66 56 ASP B N 1
ATOM 5570 C CA . ASP B 1 56 ? 14.544 52.471 114.261 1.00 33.91 56 ASP B CA 1
ATOM 5571 C C . ASP B 1 56 ? 14.288 51.368 115.282 1.00 32.60 56 ASP B C 1
ATOM 5572 O O . ASP B 1 56 ? 13.662 50.355 114.967 1.00 32.49 56 ASP B O 1
ATOM 5577 N N . ALA B 1 57 ? 14.780 51.561 116.500 1.00 30.77 57 ALA B N 1
ATOM 5578 C CA . ALA B 1 57 ? 14.580 50.578 117.560 1.00 30.42 57 ALA B CA 1
ATOM 5579 C C . ALA B 1 57 ? 13.241 50.772 118.256 1.00 30.84 57 ALA B C 1
ATOM 5580 O O . ALA B 1 57 ? 12.750 51.896 118.377 1.00 30.12 57 ALA B O 1
ATOM 5582 N N . VAL B 1 58 ? 12.653 49.669 118.707 1.00 31.46 58 VAL B N 1
ATOM 5583 C CA . VAL B 1 58 ? 11.447 49.725 119.526 1.00 31.65 58 VAL B CA 1
ATOM 5584 C C . VAL B 1 58 ? 11.638 48.963 120.829 1.00 33.25 58 VAL B C 1
ATOM 5585 O O . VAL B 1 58 ? 12.379 47.983 120.888 1.00 34.65 58 VAL B O 1
ATOM 5589 N N . ALA B 1 59 ? 10.969 49.424 121.878 1.00 32.39 59 ALA B N 1
ATOM 5590 C CA . ALA B 1 59 ? 10.919 48.680 123.123 1.00 33.16 59 ALA B CA 1
ATOM 5591 C C . ALA B 1 59 ? 9.828 47.620 123.010 1.00 35.43 59 ALA B C 1
ATOM 5592 O O . ALA B 1 59 ? 8.753 47.879 122.467 1.00 34.84 59 ALA B O 1
ATOM 5594 N N . LEU B 1 60 ? 10.117 46.422 123.506 1.00 36.78 60 LEU B N 1
ATOM 5595 C CA . LEU B 1 60 ? 9.154 45.329 123.485 1.00 37.92 60 LEU B CA 1
ATOM 5596 C C . LEU B 1 60 ? 8.912 44.835 124.904 1.00 41.81 60 LEU B C 1
ATOM 5597 O O . LEU B 1 60 ? 9.814 44.297 125.547 1.00 42.18 60 LEU B O 1
ATOM 5602 N N . THR B 1 61 ? 7.690 45.025 125.390 1.00 44.84 61 THR B N 1
ATOM 5603 C CA . THR B 1 61 ? 7.373 44.750 126.787 1.00 47.70 61 THR B CA 1
ATOM 5604 C C . THR B 1 61 ? 6.389 43.595 126.968 1.00 51.53 61 THR B C 1
ATOM 5605 O O . THR B 1 61 ? 5.349 43.537 126.311 1.00 53.21 61 THR B O 1
ATOM 5609 N N . GLY B 1 62 ? 6.739 42.674 127.860 1.00 53.44 62 GLY B N 1
ATOM 5610 C CA . GLY B 1 62 ? 5.839 41.618 128.285 1.00 56.85 62 GLY B CA 1
ATOM 5611 C C . GLY B 1 62 ? 5.921 41.496 129.794 1.00 59.33 62 GLY B C 1
ATOM 5612 O O . GLY B 1 62 ? 5.526 42.409 130.520 1.00 60.18 62 GLY B O 1
ATOM 5613 N N . THR B 1 63 ? 6.449 40.374 130.271 1.00 61.22 63 THR B N 1
ATOM 5614 C CA . THR B 1 63 ? 6.736 40.224 131.692 1.00 64.92 63 THR B CA 1
ATOM 5615 C C . THR B 1 63 ? 8.019 40.979 132.023 1.00 65.87 63 THR B C 1
ATOM 5616 O O . THR B 1 63 ? 8.301 41.275 133.186 1.00 66.42 63 THR B O 1
ATOM 5620 N N . ARG B 1 64 ? 8.790 41.285 130.984 1.00 66.51 64 ARG B N 1
ATOM 5621 C CA . ARG B 1 64 ? 10.002 42.086 131.116 1.00 66.28 64 ARG B CA 1
ATOM 5622 C C . ARG B 1 64 ? 10.199 42.973 129.887 1.00 60.75 64 ARG B C 1
ATOM 5623 O O . ARG B 1 64 ? 9.426 42.898 128.932 1.00 60.99 64 ARG B O 1
ATOM 5631 N N . THR B 1 65 ? 11.231 43.813 129.912 1.00 55.15 65 THR B N 1
ATOM 5632 C CA . THR B 1 65 ? 11.443 44.790 128.846 1.00 50.94 65 THR B CA 1
ATOM 5633 C C . THR B 1 65 ? 12.720 44.536 128.046 1.00 49.81 65 THR B C 1
ATOM 5634 O O . THR B 1 65 ? 13.790 44.319 128.615 1.00 50.86 65 THR B O 1
ATOM 5638 N N . THR B 1 66 ? 12.593 44.565 126.722 1.00 46.52 66 THR B N 1
ATOM 5639 C CA . THR B 1 66 ? 13.737 44.426 125.828 1.00 43.35 66 THR B CA 1
ATOM 5640 C C . THR B 1 66 ? 13.597 45.391 124.659 1.00 41.92 66 THR B C 1
ATOM 5641 O O . THR B 1 66 ? 12.672 46.203 124.622 1.00 42.21 66 THR B O 1
ATOM 5645 N N . ALA B 1 67 ? 14.518 45.297 123.705 1.00 39.68 67 ALA B N 1
ATOM 5646 C CA . ALA B 1 67 ? 14.456 46.120 122.501 1.00 36.34 67 ALA B CA 1
ATOM 5647 C C . ALA B 1 67 ? 14.914 45.367 121.251 1.00 36.96 67 ALA B C 1
ATOM 5648 O O . ALA B 1 67 ? 15.653 44.385 121.332 1.00 38.28 67 ALA B O 1
ATOM 5650 N N . ALA B 1 68 ? 14.456 45.833 120.096 1.00 36.51 68 ALA B N 1
ATOM 5651 C CA . ALA B 1 68 ? 14.847 45.247 118.823 1.00 36.41 68 ALA B CA 1
ATOM 5652 C C . ALA B 1 68 ? 14.729 46.289 117.718 1.00 35.32 68 ALA B C 1
ATOM 5653 O O . ALA B 1 68 ? 14.138 47.350 117.919 1.00 35.80 68 ALA B O 1
ATOM 5655 N N . VAL B 1 69 ? 15.298 45.982 116.556 1.00 34.02 69 VAL B N 1
ATOM 5656 C CA . VAL B 1 69 ? 15.280 46.899 115.420 1.00 29.85 69 VAL B CA 1
ATOM 5657 C C . VAL B 1 69 ? 14.070 46.637 114.530 1.00 28.82 69 VAL B C 1
ATOM 5658 O O . VAL B 1 69 ? 13.817 45.500 114.132 1.00 29.29 69 VAL B O 1
ATOM 5662 N N . ALA B 1 70 ? 13.326 47.693 114.220 1.00 31.28 70 ALA B N 1
ATOM 5663 C CA . ALA B 1 70 ? 12.086 47.558 113.457 1.00 35.64 70 ALA B CA 1
ATOM 5664 C C . ALA B 1 70 ? 12.307 47.411 111.954 1.00 38.39 70 ALA B C 1
ATOM 5665 O O . ALA B 1 70 ? 12.732 48.350 111.279 1.00 39.22 70 ALA B O 1
ATOM 5667 N N . GLY B 1 71 ? 12.009 46.224 111.436 1.00 40.14 71 GLY B N 1
ATOM 5668 C CA . GLY B 1 71 ? 11.995 45.999 110.004 1.00 40.50 71 GLY B CA 1
ATOM 5669 C C . GLY B 1 71 ? 10.562 45.959 109.509 1.00 41.97 71 GLY B C 1
ATOM 5670 O O . GLY B 1 71 ? 9.660 45.572 110.251 1.00 41.64 71 GLY B O 1
ATOM 5671 N N . VAL B 1 72 ? 10.343 46.365 108.263 1.00 43.83 72 VAL B N 1
ATOM 5672 C CA . VAL B 1 72 ? 8.999 46.370 107.697 1.00 46.42 72 VAL B CA 1
ATOM 5673 C C . VAL B 1 72 ? 8.482 44.943 107.528 1.00 48.10 72 VAL B C 1
ATOM 5674 O O . VAL B 1 72 ? 9.198 44.069 107.040 1.00 48.41 72 VAL B O 1
ATOM 5678 N N . ALA B 1 73 ? 7.244 44.709 107.954 1.00 49.92 73 ALA B N 1
ATOM 5679 C CA . ALA B 1 73 ? 6.639 43.385 107.860 1.00 52.84 73 ALA B CA 1
ATOM 5680 C C . ALA B 1 73 ? 6.316 43.023 106.416 1.00 55.55 73 ALA B C 1
ATOM 5681 O O . ALA B 1 73 ? 6.014 43.893 105.598 1.00 54.57 73 ALA B O 1
ATOM 5683 N N . GLY B 1 74 ? 6.379 41.731 106.111 1.00 57.67 74 GLY B N 1
ATOM 5684 C CA . GLY B 1 74 ? 6.044 41.248 104.786 1.00 60.30 74 GLY B CA 1
ATOM 5685 C C . GLY B 1 74 ? 4.556 41.356 104.524 1.00 62.60 74 GLY B C 1
ATOM 5686 O O . GLY B 1 74 ? 3.785 41.668 105.433 1.00 63.22 74 GLY B O 1
ATOM 5687 N N . PRO B 1 75 ? 4.142 41.102 103.273 1.00 64.43 75 PRO B N 1
ATOM 5688 C CA . PRO B 1 75 ? 2.725 41.164 102.903 1.00 65.48 75 PRO B CA 1
ATOM 5689 C C . PRO B 1 75 ? 1.935 40.048 103.573 1.00 66.32 75 PRO B C 1
ATOM 5690 O O . PRO B 1 75 ? 2.468 38.958 103.783 1.00 68.00 75 PRO B O 1
ATOM 5694 N N . GLY B 1 76 ? 0.680 40.322 103.908 1.00 65.24 76 GLY B N 1
ATOM 5695 C CA . GLY B 1 76 ? -0.162 39.330 104.548 1.00 66.84 76 GLY B CA 1
ATOM 5696 C C . GLY B 1 76 ? -0.121 39.429 106.059 1.00 65.80 76 GLY B C 1
ATOM 5697 O O . GLY B 1 76 ? -0.892 38.769 106.751 1.00 68.25 76 GLY B O 1
ATOM 5698 N N . VAL B 1 77 ? 0.788 40.252 106.572 1.00 62.99 77 VAL B N 1
ATOM 5699 C CA . VAL B 1 77 ? 0.880 40.486 108.007 1.00 60.74 77 VAL B CA 1
ATOM 5700 C C . VAL B 1 77 ? 0.018 41.681 108.398 1.00 59.92 77 VAL B C 1
ATOM 5701 O O . VAL B 1 77 ? 0.289 42.809 107.984 1.00 58.96 77 VAL B O 1
ATOM 5705 N N . PRO B 1 78 ? -1.034 41.431 109.191 1.00 61.23 78 PRO B N 1
ATOM 5706 C CA . PRO B 1 78 ? -1.969 42.474 109.625 1.00 61.15 78 PRO B CA 1
ATOM 5707 C C . PRO B 1 78 ? -1.280 43.505 110.510 1.00 58.91 78 PRO B C 1
ATOM 5708 O O . PRO B 1 78 ? -0.278 43.190 111.155 1.00 57.10 78 PRO B O 1
ATOM 5712 N N . ALA B 1 79 ? -1.825 44.718 110.545 1.00 58.18 79 ALA B N 1
ATOM 5713 C CA . ALA B 1 79 ? -1.227 45.815 111.300 1.00 55.86 79 ALA B CA 1
ATOM 5714 C C . ALA B 1 79 ? -1.148 45.538 112.801 1.00 55.58 79 ALA B C 1
ATOM 5715 O O . ALA B 1 79 ? -0.312 46.110 113.499 1.00 55.29 79 ALA B O 1
ATOM 5717 N N . GLY B 1 80 ? -2.011 44.655 113.293 1.00 55.37 80 GLY B N 1
ATOM 5718 C CA . GLY B 1 80 ? -2.041 44.336 114.709 1.00 54.79 80 GLY B CA 1
ATOM 5719 C C . GLY B 1 80 ? -1.089 43.223 115.109 1.00 54.19 80 GLY B C 1
ATOM 5720 O O . GLY B 1 80 ? -1.099 42.770 116.255 1.00 53.30 80 GLY B O 1
ATOM 5721 N N . THR B 1 81 ? -0.253 42.786 114.171 1.00 52.44 81 THR B N 1
ATOM 5722 C CA . THR B 1 81 ? 0.643 41.660 114.420 1.00 52.14 81 THR B CA 1
ATOM 5723 C C . THR B 1 81 ? 2.123 42.026 114.305 1.00 51.14 81 THR B C 1
ATOM 5724 O O . THR B 1 81 ? 2.538 42.707 113.366 1.00 51.11 81 THR B O 1
ATOM 5728 N N . ALA B 1 82 ? 2.913 41.569 115.272 1.00 50.05 82 ALA B N 1
ATOM 5729 C CA . ALA B 1 82 ? 4.361 41.723 115.218 1.00 48.93 82 ALA B CA 1
ATOM 5730 C C . ALA B 1 82 ? 5.031 40.356 115.127 1.00 50.79 82 ALA B C 1
ATOM 5731 O O . ALA B 1 82 ? 4.659 39.428 115.844 1.00 53.65 82 ALA B O 1
ATOM 5733 N N . LEU B 1 83 ? 6.016 40.230 114.244 1.00 50.38 83 LEU B N 1
ATOM 5734 C CA . LEU B 1 83 ? 6.759 38.980 114.111 1.00 52.03 83 LEU B CA 1
ATOM 5735 C C . LEU B 1 83 ? 8.055 39.010 114.920 1.00 53.55 83 LEU B C 1
ATOM 5736 O O . LEU B 1 83 ? 8.993 39.739 114.590 1.00 53.36 83 LEU B O 1
ATOM 5741 N N . LEU B 1 84 ? 8.097 38.210 115.980 1.00 54.76 84 LEU B N 1
ATOM 5742 C CA . LEU B 1 84 ? 9.271 38.124 116.839 1.00 54.80 84 LEU B CA 1
ATOM 5743 C C . LEU B 1 84 ? 9.917 36.750 116.714 1.00 57.99 84 LEU B C 1
ATOM 5744 O O . LEU B 1 84 ? 9.222 35.735 116.670 1.00 60.48 84 LEU B O 1
ATOM 5749 N N . ASP B 1 85 ? 11.244 36.716 116.657 1.00 58.40 85 ASP B N 1
ATOM 5750 C CA . ASP B 1 85 ? 11.959 35.447 116.643 1.00 62.30 85 ASP B CA 1
ATOM 5751 C C . ASP B 1 85 ? 11.962 34.827 118.038 1.00 65.64 85 ASP B C 1
ATOM 5752 O O . ASP B 1 85 ? 11.418 35.406 118.981 1.00 65.47 85 ASP B O 1
ATOM 5757 N N . ASP B 1 86 ? 12.580 33.657 118.167 1.00 69.15 86 ASP B N 1
ATOM 5758 C CA . ASP B 1 86 ? 12.562 32.913 119.425 1.00 72.52 86 ASP B CA 1
ATOM 5759 C C . ASP B 1 86 ? 13.174 33.673 120.605 1.00 68.96 86 ASP B C 1
ATOM 5760 O O . ASP B 1 86 ? 12.581 33.732 121.681 1.00 69.89 86 ASP B O 1
ATOM 5765 N N . VAL B 1 87 ? 14.351 34.257 120.403 1.00 64.60 87 VAL B N 1
ATOM 5766 C CA . VAL B 1 87 ? 15.049 34.940 121.491 1.00 60.50 87 VAL B CA 1
ATOM 5767 C C . VAL B 1 87 ? 14.404 36.272 121.874 1.00 55.91 87 VAL B C 1
ATOM 5768 O O . VAL B 1 87 ? 14.482 36.694 123.026 1.00 53.03 87 VAL B O 1
ATOM 5772 N N . THR B 1 88 ? 13.770 36.930 120.908 1.00 55.89 88 THR B N 1
ATOM 5773 C CA . THR B 1 88 ? 13.111 38.206 121.168 1.00 54.95 88 THR B CA 1
ATOM 5774 C C . THR B 1 88 ? 11.878 37.993 122.042 1.00 56.24 88 THR B C 1
ATOM 5775 O O . THR B 1 88 ? 11.586 38.799 122.927 1.00 57.04 88 THR B O 1
ATOM 5779 N N . LEU B 1 89 ? 11.165 36.899 121.792 1.00 55.78 89 LEU B N 1
ATOM 5780 C CA . LEU B 1 89 ? 10.035 36.512 122.631 1.00 54.24 89 LEU B CA 1
ATOM 5781 C C . LEU B 1 89 ? 10.508 36.216 124.049 1.00 54.71 89 LEU B C 1
ATOM 5782 O O . LEU B 1 89 ? 9.863 36.597 125.027 1.00 56.38 89 LEU B O 1
ATOM 5787 N N . SER B 1 90 ? 11.645 35.535 124.150 1.00 53.51 90 SER B N 1
ATOM 5788 C CA . SER B 1 90 ? 12.236 35.204 125.440 1.00 53.32 90 SER B CA 1
ATOM 5789 C C . SER B 1 90 ? 12.682 36.463 126.178 1.00 52.64 90 SER B C 1
ATOM 5790 O O . SER B 1 90 ? 12.403 36.628 127.363 1.00 54.76 90 SER B O 1
ATOM 5793 N N . ASN B 1 91 ? 13.369 37.352 125.469 1.00 50.53 91 ASN B N 1
ATOM 5794 C CA . ASN B 1 91 ? 13.855 38.591 126.063 1.00 47.93 91 ASN B CA 1
ATOM 5795 C C . ASN B 1 91 ? 12.727 39.527 126.489 1.00 45.65 91 ASN B C 1
ATOM 5796 O O . ASN B 1 91 ? 12.862 40.273 127.458 1.00 44.01 91 ASN B O 1
ATOM 5801 N N . ALA B 1 92 ? 11.616 39.487 125.761 1.00 45.42 92 ALA B N 1
ATOM 5802 C CA . ALA B 1 92 ? 10.490 40.365 126.056 1.00 45.00 92 ALA B CA 1
ATOM 5803 C C . ALA B 1 92 ? 9.573 39.748 127.104 1.00 47.87 92 ALA B C 1
ATOM 5804 O O . ALA B 1 92 ? 8.740 40.435 127.693 1.00 47.19 92 ALA B O 1
ATOM 5806 N N . GLY B 1 93 ? 9.737 38.450 127.336 1.00 50.49 93 GLY B N 1
ATOM 5807 C CA . GLY B 1 93 ? 8.896 37.740 128.281 1.00 52.34 93 GLY B CA 1
ATOM 5808 C C . GLY B 1 93 ? 7.475 37.657 127.765 1.00 53.48 93 GLY B C 1
ATOM 5809 O O . GLY B 1 93 ? 6.523 38.029 128.454 1.00 53.34 93 GLY B O 1
ATOM 5810 N N . VAL B 1 94 ? 7.338 37.183 126.532 1.00 53.47 94 VAL B N 1
ATOM 5811 C CA . VAL B 1 94 ? 6.035 37.037 125.901 1.00 55.42 94 VAL B CA 1
ATOM 5812 C C . VAL B 1 94 ? 5.921 35.655 125.274 1.00 61.31 94 VAL B C 1
ATOM 5813 O O . VAL B 1 94 ? 6.773 35.256 124.483 1.00 61.80 94 VAL B O 1
ATOM 5817 N N . ARG B 1 95 ? 4.874 34.921 125.634 1.00 67.68 95 ARG B N 1
ATOM 5818 C CA . ARG B 1 95 ? 4.616 33.628 125.013 1.00 72.91 95 ARG B CA 1
ATOM 5819 C C . ARG B 1 95 ? 4.136 33.853 123.583 1.00 74.82 95 ARG B C 1
ATOM 5820 O O . ARG B 1 95 ? 3.709 34.953 123.236 1.00 73.46 95 ARG B O 1
ATOM 5822 N N . GLU B 1 96 ? 4.212 32.820 122.752 1.00 78.13 96 GLU B N 1
ATOM 5823 C CA . GLU B 1 96 ? 3.762 32.943 121.370 1.00 80.20 96 GLU B CA 1
ATOM 5824 C C . GLU B 1 96 ? 2.267 33.257 121.314 1.00 80.30 96 GLU B C 1
ATOM 5825 O O . GLU B 1 96 ? 1.489 32.751 122.124 1.00 82.15 96 GLU B O 1
ATOM 5831 N N . ASN B 1 97 ? 1.892 34.114 120.366 1.00 77.57 97 ASN B N 1
ATOM 5832 C CA . ASN B 1 97 ? 0.508 34.549 120.161 1.00 76.33 97 ASN B CA 1
ATOM 5833 C C . ASN B 1 97 ? -0.055 35.429 121.276 1.00 72.49 97 ASN B C 1
ATOM 5834 O O . ASN B 1 97 ? -1.240 35.763 121.269 1.00 73.60 97 ASN B O 1
ATOM 5839 N N . ALA B 1 98 ? 0.792 35.810 122.226 1.00 67.84 98 ALA B N 1
ATOM 5840 C CA . ALA B 1 98 ? 0.365 36.678 123.319 1.00 65.10 98 ALA B CA 1
ATOM 5841 C C . ALA B 1 98 ? 0.506 38.153 122.945 1.00 60.48 98 ALA B C 1
ATOM 5842 O O . ALA B 1 98 ? 0.998 38.485 121.866 1.00 58.41 98 ALA B O 1
ATOM 5844 N N . ALA B 1 99 ? 0.073 39.033 123.842 1.00 57.99 99 ALA B N 1
ATOM 5845 C CA . ALA B 1 99 ? 0.129 40.469 123.591 1.00 53.05 99 ALA B CA 1
ATOM 5846 C C . ALA B 1 99 ? 1.496 41.042 123.945 1.00 49.28 99 ALA B C 1
ATOM 5847 O O . ALA B 1 99 ? 2.096 40.662 124.949 1.00 48.20 99 ALA B O 1
ATOM 5849 N N . VAL B 1 100 ? 1.983 41.956 123.112 1.00 45.84 100 VAL B N 1
ATOM 5850 C CA . VAL B 1 100 ? 3.245 42.637 123.377 1.00 43.15 100 VAL B CA 1
ATOM 5851 C C . VAL B 1 100 ? 3.087 44.149 123.232 1.00 40.12 100 VAL B C 1
ATOM 5852 O O . VAL B 1 100 ? 2.458 44.634 122.290 1.00 39.96 100 VAL B O 1
ATOM 5856 N N . LEU B 1 101 ? 3.638 44.891 124.186 1.00 37.35 101 LEU B N 1
ATOM 5857 C CA . LEU B 1 101 ? 3.647 46.344 124.100 1.00 36.46 101 LEU B CA 1
ATOM 5858 C C . LEU B 1 101 ? 4.810 46.802 123.226 1.00 36.63 101 LEU B C 1
ATOM 5859 O O . LEU B 1 101 ? 5.953 46.384 123.422 1.00 35.21 101 LEU B O 1
ATOM 5864 N N . VAL B 1 102 ? 4.507 47.653 122.252 1.00 37.61 102 VAL B N 1
ATOM 5865 C CA . VAL B 1 102 ? 5.516 48.175 121.341 1.00 35.35 102 VAL B CA 1
ATOM 5866 C C . VAL B 1 102 ? 5.552 49.695 121.424 1.00 35.60 102 VAL B C 1
ATOM 5867 O O . VAL B 1 102 ? 4.532 50.359 121.247 1.00 35.83 102 VAL B O 1
ATOM 5871 N N . SER B 1 103 ? 6.731 50.242 121.695 1.00 36.07 103 SER B N 1
ATOM 5872 C CA . SER B 1 103 ? 6.891 51.686 121.793 1.00 39.41 103 SER B CA 1
ATOM 5873 C C . SER B 1 103 ? 8.291 52.091 121.355 1.00 41.11 103 SER B C 1
ATOM 5874 O O . SER B 1 103 ? 9.226 51.296 121.454 1.00 43.64 103 SER B O 1
ATOM 5877 N N . PRO B 1 104 ? 8.438 53.326 120.851 1.00 40.14 104 PRO B N 1
ATOM 5878 C CA . PRO B 1 104 ? 9.766 53.846 120.516 1.00 38.34 104 PRO B CA 1
ATOM 5879 C C . PRO B 1 104 ? 10.654 53.900 121.753 1.00 39.90 104 PRO B C 1
ATOM 5880 O O . PRO B 1 104 ? 10.146 54.059 122.866 1.00 40.89 104 PRO B O 1
ATOM 5884 N N . VAL B 1 105 ? 11.961 53.759 121.559 1.00 38.31 105 VAL B N 1
ATOM 5885 C CA . VAL B 1 105 ? 12.906 53.794 122.666 1.00 38.38 105 VAL B CA 1
ATOM 5886 C C . VAL B 1 105 ? 14.135 54.613 122.282 1.00 38.43 105 VAL B C 1
ATOM 5887 O O . VAL B 1 105 ? 14.611 54.544 121.150 1.00 36.54 105 VAL B O 1
ATOM 5891 N N . THR B 1 106 ? 14.633 55.413 123.217 1.00 40.17 106 THR B N 1
ATOM 5892 C CA . THR B 1 106 ? 15.868 56.145 122.981 1.00 42.03 106 THR B CA 1
ATOM 5893 C C . THR B 1 106 ? 17.059 55.208 123.144 1.00 38.61 106 THR B C 1
ATOM 5894 O O . THR B 1 106 ? 17.224 54.579 124.186 1.00 39.28 106 THR B O 1
ATOM 5898 N N . VAL B 1 107 ? 17.876 55.103 122.103 1.00 35.63 107 VAL B N 1
ATOM 5899 C CA . VAL B 1 107 ? 19.043 54.235 122.144 1.00 33.48 107 VAL B CA 1
ATOM 5900 C C . VAL B 1 107 ? 20.322 55.038 121.979 1.00 33.67 107 VAL B C 1
ATOM 5901 O O . VAL B 1 107 ? 20.604 55.554 120.900 1.00 36.52 107 VAL B O 1
ATOM 5905 N N . TYR B 1 108 ? 21.091 55.147 123.055 1.00 35.10 108 TYR B N 1
ATOM 5906 C CA . TYR B 1 108 ? 22.394 55.795 122.990 1.00 34.75 108 TYR B CA 1
ATOM 5907 C C . TYR B 1 108 ? 23.460 54.805 122.539 1.00 27.29 108 TYR B C 1
ATOM 5908 O O . TYR B 1 108 ? 23.293 53.593 122.673 1.00 25.31 108 TYR B O 1
ATOM 5917 N N . GLY B 1 109 ? 24.553 55.321 121.996 1.00 25.94 109 GLY B N 1
ATOM 5918 C CA . GLY B 1 109 ? 25.693 54.480 121.701 1.00 24.32 109 GLY B CA 1
ATOM 5919 C C . GLY B 1 109 ? 26.263 53.990 123.016 1.00 25.01 109 GLY B C 1
ATOM 5920 O O . GLY B 1 109 ? 26.408 54.767 123.960 1.00 24.82 109 GLY B O 1
ATOM 5921 N N . ALA B 1 110 ? 26.572 52.701 123.084 1.00 24.34 110 ALA B N 1
ATOM 5922 C CA . ALA B 1 110 ? 27.085 52.102 124.306 1.00 26.44 110 ALA B CA 1
ATOM 5923 C C . ALA B 1 110 ? 28.482 52.610 124.653 1.00 28.80 110 ALA B C 1
ATOM 5924 O O . ALA B 1 110 ? 29.339 52.748 123.780 1.00 28.95 110 ALA B O 1
ATOM 5926 N N . ARG B 1 111 ? 28.706 52.897 125.931 1.00 29.79 111 ARG B N 1
ATOM 5927 C CA . ARG B 1 111 ? 30.066 53.056 126.425 1.00 32.21 111 ARG B CA 1
ATOM 5928 C C . ARG B 1 111 ? 30.640 51.661 126.606 1.00 30.24 111 ARG B C 1
ATOM 5929 O O . ARG B 1 111 ? 31.735 51.359 126.138 1.00 28.24 111 ARG B O 1
ATOM 5937 N N . SER B 1 112 ? 29.879 50.797 127.264 1.00 29.86 112 SER B N 1
ATOM 5938 C CA . SER B 1 112 ? 30.282 49.406 127.402 1.00 30.95 112 SER B CA 1
ATOM 5939 C C . SER B 1 112 ? 29.088 48.465 127.365 1.00 32.61 112 SER B C 1
ATOM 5940 O O . SER B 1 112 ? 27.956 48.862 127.643 1.00 34.12 112 SER B O 1
ATOM 5943 N N . VAL B 1 113 ? 29.357 47.218 126.996 1.00 31.45 113 VAL B N 1
ATOM 5944 C CA . VAL B 1 113 ? 28.369 46.153 127.048 1.00 31.52 113 VAL B CA 1
ATOM 5945 C C . VAL B 1 113 ? 29.065 44.923 127.596 1.00 34.64 113 VAL B C 1
ATOM 5946 O O . VAL B 1 113 ? 30.042 44.451 127.019 1.00 36.92 113 VAL B O 1
ATOM 5950 N N . THR B 1 114 ? 28.579 44.411 128.718 1.00 36.37 114 THR B N 1
ATOM 5951 C CA . THR B 1 114 ? 29.175 43.224 129.310 1.00 39.65 114 THR B CA 1
ATOM 5952 C C . THR B 1 114 ? 28.336 41.997 128.974 1.00 40.91 114 THR B C 1
ATOM 5953 O O . THR B 1 114 ? 27.131 41.976 129.216 1.00 41.23 114 THR B O 1
ATOM 5957 N N . VAL B 1 115 ? 28.976 40.982 128.406 1.00 42.26 115 VAL B N 1
ATOM 5958 C CA . VAL B 1 115 ? 28.276 39.766 128.011 1.00 44.36 115 VAL B CA 1
ATOM 5959 C C . VAL B 1 115 ? 28.804 38.537 128.747 1.00 48.82 115 VAL B C 1
ATOM 5960 O O . VAL B 1 115 ? 29.965 38.494 129.156 1.00 50.88 115 VAL B O 1
ATOM 5964 N N . SER B 1 116 ? 27.938 37.542 128.915 1.00 49.38 116 SER B N 1
ATOM 5965 C CA . SER B 1 116 ? 28.306 36.302 129.585 1.00 51.61 116 SER B CA 1
ATOM 5966 C C . SER B 1 116 ? 28.294 35.133 128.608 1.00 52.45 116 SER B C 1
ATOM 5967 O O . SER B 1 116 ? 27.401 35.027 127.769 1.00 53.00 116 SER B O 1
ATOM 5970 N N . GLY B 1 117 ? 29.288 34.258 128.720 1.00 53.07 117 GLY B N 1
ATOM 5971 C CA . GLY B 1 117 ? 29.386 33.109 127.839 1.00 53.68 117 GLY B CA 1
ATOM 5972 C C . GLY B 1 117 ? 30.240 31.996 128.411 1.00 56.32 117 GLY B C 1
ATOM 5973 O O . GLY B 1 117 ? 30.616 32.025 129.584 1.00 57.48 117 GLY B O 1
ATOM 5974 N N . SER B 1 118 ? 30.548 31.012 127.572 1.00 57.07 118 SER B N 1
ATOM 5975 C CA . SER B 1 118 ? 31.346 29.862 127.984 1.00 60.50 118 SER B CA 1
ATOM 5976 C C . SER B 1 118 ? 32.789 30.261 128.271 1.00 63.36 118 SER B C 1
ATOM 5977 O O . SER B 1 118 ? 33.248 31.315 127.831 1.00 62.38 118 SER B O 1
ATOM 5980 N N . ARG B 1 119 ? 33.501 29.410 129.006 1.00 66.91 119 ARG B N 1
ATOM 5981 C CA . ARG B 1 119 ? 34.906 29.654 129.317 1.00 68.39 119 ARG B CA 1
ATOM 5982 C C . ARG B 1 119 ? 35.737 29.609 128.041 1.00 67.78 119 ARG B C 1
ATOM 5983 O O . ARG B 1 119 ? 36.768 30.273 127.933 1.00 66.79 119 ARG B O 1
ATOM 5991 N N . LEU B 1 120 ? 35.277 28.820 127.075 1.00 69.11 120 LEU B N 1
ATOM 5992 C CA . LEU B 1 120 ? 35.939 28.715 125.783 1.00 69.67 120 LEU B CA 1
ATOM 5993 C C . LEU B 1 120 ? 35.912 30.056 125.059 1.00 68.82 120 LEU B C 1
ATOM 5994 O O . LEU B 1 120 ? 36.956 30.597 124.693 1.00 69.97 120 LEU B O 1
ATOM 5999 N N . ALA B 1 121 ? 34.709 30.587 124.858 1.00 66.58 121 ALA B N 1
ATOM 6000 C CA . ALA B 1 121 ? 34.532 31.855 124.161 1.00 63.58 121 ALA B CA 1
ATOM 6001 C C . ALA B 1 121 ? 35.156 33.011 124.938 1.00 62.31 121 ALA B C 1
ATOM 6002 O O . ALA B 1 121 ? 35.652 33.968 124.349 1.00 61.95 121 ALA B O 1
ATOM 6004 N N . THR B 1 122 ? 35.133 32.910 126.263 1.00 62.59 122 THR B N 1
ATOM 6005 C CA . THR B 1 122 ? 35.701 33.940 127.123 1.00 62.81 122 THR B CA 1
ATOM 6006 C C . THR B 1 122 ? 37.223 33.967 126.990 1.00 67.84 122 THR B C 1
ATOM 6007 O O . THR B 1 122 ? 37.865 34.984 127.258 1.00 68.56 122 THR B O 1
ATOM 6011 N N . GLN B 1 123 ? 37.796 32.850 126.554 1.00 71.35 123 GLN B N 1
ATOM 6012 C CA . GLN B 1 123 ? 39.244 32.739 126.413 1.00 73.36 123 GLN B CA 1
ATOM 6013 C C . GLN B 1 123 ? 39.727 32.919 124.975 1.00 70.15 123 GLN B C 1
ATOM 6014 O O . GLN B 1 123 ? 40.832 33.411 124.746 1.00 69.41 123 GLN B O 1
ATOM 6020 N N . SER B 1 124 ? 38.902 32.526 124.010 1.00 68.21 124 SER B N 1
ATOM 6021 C CA . SER B 1 124 ? 39.333 32.503 122.613 1.00 67.52 124 SER B CA 1
ATOM 6022 C C . SER B 1 124 ? 38.839 33.685 121.777 1.00 64.50 124 SER B C 1
ATOM 6023 O O . SER B 1 124 ? 39.469 34.049 120.784 1.00 65.30 124 SER B O 1
ATOM 6026 N N . ILE B 1 125 ? 37.717 34.280 122.169 1.00 60.03 125 ILE B N 1
ATOM 6027 C CA . ILE B 1 125 ? 37.149 35.385 121.401 1.00 55.43 125 ILE B CA 1
ATOM 6028 C C . ILE B 1 125 ? 37.447 36.745 122.034 1.00 51.59 125 ILE B C 1
ATOM 6029 O O . ILE B 1 125 ? 37.018 37.030 123.151 1.00 51.61 125 ILE B O 1
ATOM 6034 N N . SER B 1 126 ? 38.183 37.577 121.303 1.00 47.82 126 SER B N 1
ATOM 6035 C CA . SER B 1 126 ? 38.613 38.881 121.795 1.00 44.82 126 SER B CA 1
ATOM 6036 C C . SER B 1 126 ? 37.465 39.884 121.778 1.00 42.41 126 SER B C 1
ATOM 6037 O O . SER B 1 126 ? 36.519 39.729 121.008 1.00 41.56 126 SER B O 1
ATOM 6040 N N . PRO B 1 127 ? 37.545 40.914 122.637 1.00 41.19 127 PRO B N 1
ATOM 6041 C CA . PRO B 1 127 ? 36.569 42.010 122.652 1.00 39.47 127 PRO B CA 1
ATOM 6042 C C . PRO B 1 127 ? 36.375 42.643 121.275 1.00 38.50 127 PRO B C 1
ATOM 6043 O O . PRO B 1 127 ? 35.245 42.973 120.906 1.00 38.30 127 PRO B O 1
ATOM 6047 N N . ALA B 1 128 ? 37.464 42.806 120.530 1.00 36.35 128 ALA B N 1
ATOM 6048 C CA . ALA B 1 128 ? 37.403 43.392 119.195 1.00 34.50 128 ALA B CA 1
ATOM 6049 C C . ALA B 1 128 ? 36.519 42.567 118.264 1.00 35.62 128 ALA B C 1
ATOM 6050 O O . ALA B 1 128 ? 35.781 43.115 117.448 1.00 36.18 128 ALA B O 1
ATOM 6052 N N . THR B 1 129 ? 36.604 41.246 118.387 1.00 36.27 129 THR B N 1
ATOM 6053 C CA . THR B 1 129 ? 35.773 40.351 117.590 1.00 34.57 129 THR B CA 1
ATOM 6054 C C . THR B 1 129 ? 34.315 40.437 118.029 1.00 32.15 129 THR B C 1
ATOM 6055 O O . THR B 1 129 ? 33.412 40.473 117.190 1.00 29.24 129 THR B O 1
ATOM 6059 N N . LEU B 1 130 ? 34.095 40.475 119.343 1.00 32.89 130 LEU B N 1
ATOM 6060 C CA . LEU B 1 130 ? 32.756 40.644 119.905 1.00 34.00 130 LEU B CA 1
ATOM 6061 C C . LEU B 1 130 ? 32.087 41.915 119.388 1.00 35.21 130 LEU B C 1
ATOM 6062 O O . LEU B 1 130 ? 30.913 41.903 119.017 1.00 35.79 130 LEU B O 1
ATOM 6067 N N . ARG B 1 131 ? 32.839 43.010 119.366 1.00 34.63 131 ARG B N 1
ATOM 6068 C CA . ARG B 1 131 ? 32.315 44.280 118.882 1.00 33.18 131 ARG B CA 1
ATOM 6069 C C . ARG B 1 131 ? 31.983 44.211 117.393 1.00 35.61 131 ARG B C 1
ATOM 6070 O O . ARG B 1 131 ? 30.962 44.738 116.954 1.00 36.31 131 ARG B O 1
ATOM 6078 N N . MET B 1 132 ? 32.847 43.553 116.625 1.00 36.34 132 MET B N 1
ATOM 6079 C CA . MET B 1 132 ? 32.636 43.399 115.188 1.00 36.14 132 MET B CA 1
ATOM 6080 C C . MET B 1 132 ? 31.363 42.614 114.882 1.00 38.95 132 MET B C 1
ATOM 6081 O O . MET B 1 132 ? 30.586 42.989 114.002 1.00 41.18 132 MET B O 1
ATOM 6086 N N . ALA B 1 133 ? 31.152 41.528 115.617 1.00 39.98 133 ALA B N 1
ATOM 6087 C CA . ALA B 1 133 ? 30.011 40.649 115.379 1.00 41.40 133 ALA B CA 1
ATOM 6088 C C . ALA B 1 133 ? 28.687 41.243 115.856 1.00 42.30 133 ALA B C 1
ATOM 6089 O O . ALA B 1 133 ? 27.618 40.728 115.528 1.00 45.15 133 ALA B O 1
ATOM 6091 N N . LEU B 1 134 ? 28.759 42.325 116.626 1.00 39.36 134 LEU B N 1
ATOM 6092 C CA . LEU B 1 134 ? 27.563 42.911 117.223 1.00 38.32 134 LEU B CA 1
ATOM 6093 C C . LEU B 1 134 ? 27.355 44.375 116.851 1.00 35.78 134 LEU B C 1
ATOM 6094 O O . LEU B 1 134 ? 26.499 45.046 117.426 1.00 36.74 134 LEU B O 1
ATOM 6099 N N . LEU B 1 135 ? 28.136 44.865 115.894 1.00 31.57 135 LEU B N 1
ATOM 6100 C CA . LEU B 1 135 ? 28.081 46.272 115.506 1.00 31.07 135 LEU B CA 1
ATOM 6101 C C . LEU B 1 135 ? 26.684 46.697 115.046 1.00 31.09 135 LEU B C 1
ATOM 6102 O O . LEU B 1 135 ? 26.091 46.063 114.176 1.00 31.16 135 LEU B O 1
ATOM 6107 N N . GLY B 1 136 ? 26.162 47.762 115.647 1.00 31.27 136 GLY B N 1
ATOM 6108 C CA . GLY B 1 136 ? 24.873 48.311 115.263 1.00 31.47 136 GLY B CA 1
ATOM 6109 C C . GLY B 1 136 ? 23.679 47.692 115.971 1.00 35.02 136 GLY B C 1
ATOM 6110 O O . GLY B 1 136 ? 22.574 48.232 115.929 1.00 37.65 136 GLY B O 1
ATOM 6111 N N . LYS B 1 137 ? 23.896 46.557 116.625 1.00 34.77 137 LYS B N 1
ATOM 6112 C CA . LYS B 1 137 ? 22.813 45.856 117.307 1.00 35.32 137 LYS B CA 1
ATOM 6113 C C . LYS B 1 137 ? 22.483 46.485 118.656 1.00 33.18 137 LYS B C 1
ATOM 6114 O O . LYS B 1 137 ? 23.371 46.975 119.354 1.00 31.54 137 LYS B O 1
ATOM 6120 N N . VAL B 1 138 ? 21.201 46.475 119.015 1.00 32.23 138 VAL B N 1
ATOM 6121 C CA . VAL B 1 138 ? 20.767 47.030 120.293 1.00 33.45 138 VAL B CA 1
ATOM 6122 C C . VAL B 1 138 ? 20.863 45.999 121.418 1.00 36.70 138 VAL B C 1
ATOM 6123 O O . VAL B 1 138 ? 20.620 44.806 121.214 1.00 36.66 138 VAL B O 1
ATOM 6127 N N . MET B 1 139 ? 21.231 46.476 122.603 1.00 36.37 139 MET B N 1
ATOM 6128 C CA . MET B 1 139 ? 21.472 45.612 123.749 1.00 35.24 139 MET B CA 1
ATOM 6129 C C . MET B 1 139 ? 20.739 46.127 124.979 1.00 33.59 139 MET B C 1
ATOM 6130 O O . MET B 1 139 ? 20.639 47.334 125.196 1.00 31.81 139 MET B O 1
ATOM 6135 N N . THR B 1 140 ? 20.228 45.196 125.777 1.00 34.22 140 THR B N 1
ATOM 6136 C CA . THR B 1 140 ? 19.586 45.515 127.044 1.00 32.84 140 THR B CA 1
ATOM 6137 C C . THR B 1 140 ? 20.021 44.457 128.049 1.00 36.18 140 THR B C 1
ATOM 6138 O O . THR B 1 140 ? 20.243 43.303 127.680 1.00 36.73 140 THR B O 1
ATOM 6142 N N . VAL B 1 141 ? 20.157 44.847 129.312 1.00 38.26 141 VAL B N 1
ATOM 6143 C CA . VAL B 1 141 ? 20.519 43.898 130.358 1.00 40.93 141 VAL B CA 1
ATOM 6144 C C . VAL B 1 141 ? 19.465 42.801 130.452 1.00 43.55 141 VAL B C 1
ATOM 6145 O O . VAL B 1 141 ? 18.263 43.077 130.458 1.00 42.52 141 VAL B O 1
ATOM 6149 N N . GLY B 1 142 ? 19.922 41.554 130.503 1.00 46.08 142 GLY B N 1
ATOM 6150 C CA . GLY B 1 142 ? 19.025 40.421 130.612 1.00 48.05 142 GLY B CA 1
ATOM 6151 C C . GLY B 1 142 ? 18.730 39.777 129.274 1.00 50.35 142 GLY B C 1
ATOM 6152 O O . GLY B 1 142 ? 18.183 38.676 129.218 1.00 54.46 142 GLY B O 1
ATOM 6153 N N . ASP B 1 143 ? 19.091 40.461 128.193 1.00 47.56 143 ASP B N 1
ATOM 6154 C CA . ASP B 1 143 ? 18.846 39.943 126.852 1.00 47.62 143 ASP B CA 1
ATOM 6155 C C . ASP B 1 143 ? 19.715 38.733 126.536 1.00 47.66 143 ASP B C 1
ATOM 6156 O O . ASP B 1 143 ? 20.830 38.597 127.045 1.00 45.64 143 ASP B O 1
ATOM 6161 N N . THR B 1 144 ? 19.188 37.857 125.688 1.00 49.77 144 THR B N 1
ATOM 6162 C CA . THR B 1 144 ? 19.963 36.762 125.129 1.00 53.02 144 THR B CA 1
ATOM 6163 C C . THR B 1 144 ? 20.267 37.071 123.668 1.00 54.89 144 THR B C 1
ATOM 6164 O O . THR B 1 144 ? 19.355 37.240 122.858 1.00 56.42 144 THR B O 1
ATOM 6168 N N . VAL B 1 145 ? 21.550 37.158 123.337 1.00 54.01 145 VAL B N 1
ATOM 6169 C CA . VAL B 1 145 ? 21.957 37.481 121.978 1.00 52.58 145 VAL B CA 1
ATOM 6170 C C . VAL B 1 145 ? 22.808 36.371 121.374 1.00 53.80 145 VAL B C 1
ATOM 6171 O O . VAL B 1 145 ? 23.492 35.636 122.088 1.00 53.03 145 VAL B O 1
ATOM 6175 N N . SER B 1 146 ? 22.749 36.249 120.052 1.00 55.62 146 SER B N 1
ATOM 6176 C CA . SER B 1 146 ? 23.603 35.313 119.334 1.00 57.49 146 SER B CA 1
ATOM 6177 C C . SER B 1 146 ? 24.505 36.072 118.367 1.00 55.64 146 SER B C 1
ATOM 6178 O O . SER B 1 146 ? 24.073 37.020 117.711 1.00 52.37 146 SER B O 1
ATOM 6181 N N . LEU B 1 147 ? 25.764 35.658 118.292 1.00 58.22 147 LEU B N 1
ATOM 6182 C CA . LEU B 1 147 ? 26.723 36.306 117.409 1.00 59.66 147 LEU B CA 1
ATOM 6183 C C . LEU B 1 147 ? 26.542 35.799 115.984 1.00 61.35 147 LEU B C 1
ATOM 6184 O O . LEU B 1 147 ? 26.852 36.496 115.019 1.00 60.33 147 LEU B O 1
ATOM 6189 N N . LEU B 1 148 ? 26.034 34.579 115.865 1.00 64.61 148 LEU B N 1
ATOM 6190 C CA . LEU B 1 148 ? 25.823 33.957 114.567 1.00 66.87 148 LEU B CA 1
ATOM 6191 C C . LEU B 1 148 ? 24.562 33.102 114.615 1.00 71.04 148 LEU B C 1
ATOM 6192 O O . LEU B 1 148 ? 24.395 32.290 115.523 1.00 71.65 148 LEU B O 1
ATOM 6197 N N . PRO B 1 149 ? 23.663 33.292 113.639 1.00 74.72 149 PRO B N 1
ATOM 6198 C CA . PRO B 1 149 ? 22.381 32.580 113.568 1.00 79.48 149 PRO B CA 1
ATOM 6199 C C . PRO B 1 149 ? 22.532 31.061 113.471 1.00 86.15 149 PRO B C 1
ATOM 6200 O O . PRO B 1 149 ? 21.810 30.331 114.153 1.00 87.81 149 PRO B O 1
ATOM 6204 N N . ARG B 1 150 ? 23.452 30.594 112.633 1.00 89.98 150 ARG B N 1
ATOM 6205 C CA . ARG B 1 150 ? 23.656 29.160 112.449 1.00 94.81 150 ARG B CA 1
ATOM 6206 C C . ARG B 1 150 ? 25.137 28.813 112.331 1.00 97.20 150 ARG B C 1
ATOM 6207 O O . ARG B 1 150 ? 25.956 29.662 111.983 1.00 95.81 150 ARG B O 1
ATOM 6209 N N . ASP B 1 151 ? 25.472 27.559 112.620 1.00 100.92 151 ASP B N 1
ATOM 6210 C CA . ASP B 1 151 ? 26.856 27.103 112.568 1.00 103.11 151 ASP B CA 1
ATOM 6211 C C . ASP B 1 151 ? 26.929 25.587 112.418 1.00 106.23 151 ASP B C 1
ATOM 6212 O O . ASP B 1 151 ? 27.484 25.074 111.446 1.00 107.50 151 ASP B O 1
ATOM 6217 N N . SER B 1 159 ? 30.230 21.157 104.551 1.00 89.71 159 SER B N 1
ATOM 6218 C CA . SER B 1 159 ? 30.717 21.632 105.840 1.00 88.82 159 SER B CA 1
ATOM 6219 C C . SER B 1 159 ? 32.208 21.949 105.775 1.00 89.43 159 SER B C 1
ATOM 6220 O O . SER B 1 159 ? 32.765 22.562 106.687 1.00 88.46 159 SER B O 1
ATOM 6223 N N . ALA B 1 160 ? 32.849 21.526 104.690 1.00 90.35 160 ALA B N 1
ATOM 6224 C CA . ALA B 1 160 ? 34.265 21.802 104.480 1.00 89.35 160 ALA B CA 1
ATOM 6225 C C . ALA B 1 160 ? 34.436 22.972 103.516 1.00 87.59 160 ALA B C 1
ATOM 6226 O O . ALA B 1 160 ? 35.364 23.771 103.648 1.00 85.80 160 ALA B O 1
ATOM 6228 N N . ALA B 1 161 ? 33.531 23.065 102.547 1.00 88.04 161 ALA B N 1
ATOM 6229 C CA . ALA B 1 161 ? 33.548 24.157 101.582 1.00 86.26 161 ALA B CA 1
ATOM 6230 C C . ALA B 1 161 ? 32.839 25.381 102.151 1.00 84.01 161 ALA B C 1
ATOM 6231 O O . ALA B 1 161 ? 33.036 26.501 101.678 1.00 81.61 161 ALA B O 1
ATOM 6233 N N . THR B 1 162 ? 32.013 25.160 103.169 1.00 84.43 162 THR B N 1
ATOM 6234 C CA . THR B 1 162 ? 31.298 26.250 103.821 1.00 82.18 162 THR B CA 1
ATOM 6235 C C . THR B 1 162 ? 32.170 26.918 104.878 1.00 80.79 162 THR B C 1
ATOM 6236 O O . THR B 1 162 ? 32.143 28.137 105.037 1.00 78.96 162 THR B O 1
ATOM 6240 N N . SER B 1 163 ? 32.942 26.112 105.602 1.00 81.29 163 SER B N 1
ATOM 6241 C CA . SER B 1 163 ? 33.824 26.628 106.643 1.00 79.12 163 SER B CA 1
ATOM 6242 C C . SER B 1 163 ? 34.933 27.493 106.050 1.00 76.31 163 SER B C 1
ATOM 6243 O O . SER B 1 163 ? 35.387 28.453 106.673 1.00 74.61 163 SER B O 1
ATOM 6246 N N . ALA B 1 164 ? 35.363 27.147 104.840 1.00 75.65 164 ALA B N 1
ATOM 6247 C CA . ALA B 1 164 ? 36.361 27.938 104.131 1.00 72.50 164 ALA B CA 1
ATOM 6248 C C . ALA B 1 164 ? 35.742 29.247 103.655 1.00 67.30 164 ALA B C 1
ATOM 6249 O O . ALA B 1 164 ? 36.418 30.272 103.571 1.00 64.46 164 ALA B O 1
ATOM 6251 N N . LEU B 1 165 ? 34.451 29.202 103.346 1.00 66.37 165 LEU B N 1
ATOM 6252 C CA . LEU B 1 165 ? 33.712 30.395 102.952 1.00 64.76 165 LEU B CA 1
ATOM 6253 C C . LEU B 1 165 ? 33.625 31.377 104.112 1.00 64.52 165 LEU B C 1
ATOM 6254 O O . LEU B 1 165 ? 33.873 32.568 103.944 1.00 63.64 165 LEU B O 1
ATOM 6259 N N . ALA B 1 166 ? 33.279 30.864 105.289 1.00 65.50 166 ALA B N 1
ATOM 6260 C CA . ALA B 1 166 ? 33.131 31.689 106.484 1.00 64.34 166 ALA B CA 1
ATOM 6261 C C . ALA B 1 166 ? 34.419 32.427 106.835 1.00 65.18 166 ALA B C 1
ATOM 6262 O O . ALA B 1 166 ? 34.397 33.620 107.140 1.00 63.36 166 ALA B O 1
ATOM 6264 N N . SER B 1 167 ? 35.539 31.711 106.787 1.00 68.65 167 SER B N 1
ATOM 6265 C CA . SER B 1 167 ? 36.839 32.291 107.104 1.00 71.02 167 SER B CA 1
ATOM 6266 C C . SER B 1 167 ? 37.227 33.385 106.112 1.00 71.91 167 SER B C 1
ATOM 6267 O O . SER B 1 167 ? 37.872 34.368 106.479 1.00 71.13 167 SER B O 1
ATOM 6270 N N . SER B 1 168 ? 36.831 33.208 104.856 1.00 72.80 168 SER B N 1
ATOM 6271 C CA . SER B 1 168 ? 37.147 34.176 103.813 1.00 72.40 168 SER B CA 1
ATOM 6272 C C . SER B 1 168 ? 36.404 35.492 104.025 1.00 69.58 168 SER B C 1
ATOM 6273 O O . SER B 1 168 ? 36.938 36.568 103.754 1.00 68.65 168 SER B O 1
ATOM 6276 N N . VAL B 1 169 ? 35.171 35.401 104.514 1.00 68.12 169 VAL B N 1
ATOM 6277 C CA . VAL B 1 169 ? 34.361 36.588 104.766 1.00 66.55 169 VAL B CA 1
ATOM 6278 C C . VAL B 1 169 ? 34.625 37.127 106.175 1.00 65.20 169 VAL B C 1
ATOM 6279 O O . VAL B 1 169 ? 34.014 38.104 106.611 1.00 64.38 169 VAL B O 1
ATOM 6283 N N . GLY B 1 170 ? 35.544 36.483 106.886 1.00 64.45 170 GLY B N 1
ATOM 6284 C CA . GLY B 1 170 ? 35.999 36.989 108.168 1.00 61.86 170 GLY B CA 1
ATOM 6285 C C . GLY B 1 170 ? 35.169 36.579 109.369 1.00 60.24 170 GLY B C 1
ATOM 6286 O O . GLY B 1 170 ? 35.295 37.168 110.444 1.00 58.99 170 GLY B O 1
ATOM 6287 N N . ILE B 1 171 ? 34.317 35.574 109.196 1.00 59.74 171 ILE B N 1
ATOM 6288 C CA . ILE B 1 171 ? 33.568 35.031 110.323 1.00 59.12 171 ILE B CA 1
ATOM 6289 C C . ILE B 1 171 ? 34.464 34.116 111.152 1.00 63.44 171 ILE B C 1
ATOM 6290 O O . ILE B 1 171 ? 35.010 33.139 110.642 1.00 65.30 171 ILE B O 1
ATOM 6295 N N . THR B 1 172 ? 34.613 34.442 112.432 1.00 65.49 172 THR B N 1
ATOM 6296 C CA . THR B 1 172 ? 35.491 33.693 113.323 1.00 68.08 172 THR B CA 1
ATOM 6297 C C . THR B 1 172 ? 34.726 33.144 114.525 1.00 69.31 172 THR B C 1
ATOM 6298 O O . THR B 1 172 ? 34.963 32.021 114.970 1.00 71.78 172 THR B O 1
ATOM 6302 N N . TRP B 1 173 ? 33.798 33.943 115.038 1.00 68.23 173 TRP B N 1
ATOM 6303 C CA . TRP B 1 173 ? 32.992 33.559 116.191 1.00 68.34 173 TRP B CA 1
ATOM 6304 C C . TRP B 1 173 ? 32.067 32.380 115.895 1.00 73.02 173 TRP B C 1
ATOM 6305 O O . TRP B 1 173 ? 31.862 32.011 114.739 1.00 73.62 173 TRP B O 1
ATOM 6316 N N . THR B 1 174 ? 31.509 31.797 116.953 1.00 76.72 174 THR B N 1
ATOM 6317 C CA . THR B 1 174 ? 30.595 30.668 116.821 1.00 80.14 174 THR B CA 1
ATOM 6318 C C . THR B 1 174 ? 29.143 31.129 116.897 1.00 79.84 174 THR B C 1
ATOM 6319 O O . THR B 1 174 ? 28.852 32.313 116.744 1.00 79.09 174 THR B O 1
ATOM 6323 N N . SER B 1 175 ? 28.236 30.189 117.139 1.00 81.16 175 SER B N 1
ATOM 6324 C CA . SER B 1 175 ? 26.811 30.498 117.186 1.00 81.57 175 SER B CA 1
ATOM 6325 C C . SER B 1 175 ? 26.240 30.367 118.594 1.00 82.64 175 SER B C 1
ATOM 6326 O O . SER B 1 175 ? 25.041 30.148 118.769 1.00 82.98 175 SER B O 1
ATOM 6329 N N . GLU B 1 176 ? 27.103 30.506 119.595 1.00 82.61 176 GLU B N 1
ATOM 6330 C CA . GLU B 1 176 ? 26.691 30.367 120.987 1.00 82.22 176 GLU B CA 1
ATOM 6331 C C . GLU B 1 176 ? 25.797 31.522 121.430 1.00 75.65 176 GLU B C 1
ATOM 6332 O O . GLU B 1 176 ? 26.022 32.672 121.053 1.00 73.00 176 GLU B O 1
ATOM 6338 N N . LEU B 1 177 ? 24.781 31.206 122.227 1.00 72.80 177 LEU B N 1
ATOM 6339 C CA . LEU B 1 177 ? 23.919 32.225 122.813 1.00 68.81 177 LEU B CA 1
ATOM 6340 C C . LEU B 1 177 ? 24.632 32.907 123.976 1.00 65.40 177 LEU B C 1
ATOM 6341 O O . LEU B 1 177 ? 25.216 32.241 124.830 1.00 66.19 177 LEU B O 1
ATOM 6346 N N . LEU B 1 178 ? 24.585 34.235 124.004 1.00 61.08 178 LEU B N 1
ATOM 6347 C CA . LEU B 1 178 ? 25.221 34.997 125.073 1.00 56.60 178 LEU B CA 1
ATOM 6348 C C . LEU B 1 178 ? 24.184 35.739 125.908 1.00 51.68 178 LEU B C 1
ATOM 6349 O O . LEU B 1 178 ? 23.028 35.867 125.507 1.00 51.11 178 LEU B O 1
ATOM 6354 N N . THR B 1 179 ? 24.605 36.225 127.071 1.00 47.19 179 THR B N 1
ATOM 6355 C CA . THR B 1 179 ? 23.715 36.971 127.951 1.00 45.16 179 THR B CA 1
ATOM 6356 C C . THR B 1 179 ? 24.317 38.321 128.317 1.00 42.29 179 THR B C 1
ATOM 6357 O O . THR B 1 179 ? 25.427 38.392 128.840 1.00 42.66 179 THR B O 1
ATOM 6361 N N . VAL B 1 180 ? 23.581 39.391 128.034 1.00 39.97 180 VAL B N 1
ATOM 6362 C CA . VAL B 1 180 ? 24.007 40.732 128.417 1.00 37.88 180 VAL B CA 1
ATOM 6363 C C . VAL B 1 180 ? 23.849 40.918 129.922 1.00 38.88 180 VAL B C 1
ATOM 6364 O O . VAL B 1 180 ? 22.736 40.894 130.443 1.00 40.91 180 VAL B O 1
ATOM 6368 N N . THR B 1 181 ? 24.964 41.105 130.617 1.00 38.58 181 THR B N 1
ATOM 6369 C CA . THR B 1 181 ? 24.942 41.217 132.069 1.00 40.39 181 THR B CA 1
ATOM 6370 C C . THR B 1 181 ? 24.997 42.664 132.551 1.00 39.72 181 THR B C 1
ATOM 6371 O O . THR B 1 181 ? 24.648 42.954 133.696 1.00 41.64 181 THR B O 1
ATOM 6375 N N . ALA B 1 182 ? 25.425 43.568 131.676 1.00 36.90 182 ALA B N 1
ATOM 6376 C CA . ALA B 1 182 ? 25.499 44.985 132.020 1.00 35.71 182 ALA B CA 1
ATOM 6377 C C . ALA B 1 182 ? 25.641 45.859 130.782 1.00 34.99 182 ALA B C 1
ATOM 6378 O O . ALA B 1 182 ? 26.211 45.436 129.779 1.00 36.16 182 ALA B O 1
ATOM 6380 N N . VAL B 1 183 ? 25.110 47.075 130.854 1.00 34.08 183 VAL B N 1
ATOM 6381 C CA . VAL B 1 183 ? 25.306 48.066 129.801 1.00 33.78 183 VAL B CA 1
ATOM 6382 C C . VAL B 1 183 ? 25.575 49.430 130.421 1.00 35.96 183 VAL B C 1
ATOM 6383 O O . VAL B 1 183 ? 25.241 49.677 131.580 1.00 35.99 183 VAL B O 1
ATOM 6387 N N . ASP B 1 184 ? 26.182 50.313 129.639 1.00 36.92 184 ASP B N 1
ATOM 6388 C CA . ASP B 1 184 ? 26.503 51.657 130.096 1.00 39.03 184 ASP B CA 1
ATOM 6389 C C . ASP B 1 184 ? 26.448 52.605 128.902 1.00 38.35 184 ASP B C 1
ATOM 6390 O O . ASP B 1 184 ? 27.142 52.389 127.908 1.00 38.43 184 ASP B O 1
ATOM 6395 N N . PRO B 1 185 ? 25.611 53.655 128.979 1.00 37.56 185 PRO B N 1
ATOM 6396 C CA . PRO B 1 185 ? 24.715 54.052 130.073 1.00 38.35 185 PRO B CA 1
ATOM 6397 C C . PRO B 1 185 ? 23.539 53.090 130.248 1.00 41.43 185 PRO B C 1
ATOM 6398 O O . PRO B 1 185 ? 23.285 52.283 129.356 1.00 43.47 185 PRO B O 1
ATOM 6402 N N . PRO B 1 186 ? 22.846 53.157 131.397 1.00 42.45 186 PRO B N 1
ATOM 6403 C CA . PRO B 1 186 ? 21.748 52.223 131.670 1.00 42.14 186 PRO B CA 1
ATOM 6404 C C . PRO B 1 186 ? 20.609 52.337 130.665 1.00 40.07 186 PRO B C 1
ATOM 6405 O O . PRO B 1 186 ? 20.398 53.402 130.083 1.00 37.88 186 PRO B O 1
ATOM 6409 N N . GLY B 1 187 ? 19.880 51.242 130.477 1.00 40.33 187 GLY B N 1
ATOM 6410 C CA . GLY B 1 187 ? 18.749 51.219 129.569 1.00 40.79 187 GLY B CA 1
ATOM 6411 C C . GLY B 1 187 ? 19.021 50.365 128.347 1.00 41.56 187 GLY B C 1
ATOM 6412 O O . GLY B 1 187 ? 19.468 49.223 128.461 1.00 43.10 187 GLY B O 1
ATOM 6413 N N . THR B 1 188 ? 18.746 50.918 127.172 1.00 39.68 188 THR B N 1
ATOM 6414 C CA . THR B 1 188 ? 19.021 50.223 125.922 1.00 40.04 188 THR B CA 1
ATOM 6415 C C . THR B 1 188 ? 20.099 50.961 125.138 1.00 37.37 188 THR B C 1
ATOM 6416 O O . THR B 1 188 ? 19.996 52.165 124.903 1.00 38.05 188 THR B O 1
ATOM 6420 N N . VAL B 1 189 ? 21.137 50.234 124.743 1.00 33.29 189 VAL B N 1
ATOM 6421 C CA . VAL B 1 189 ? 22.253 50.832 124.025 1.00 29.72 189 VAL B CA 1
ATOM 6422 C C . VAL B 1 189 ? 22.486 50.117 122.705 1.00 30.47 189 VAL B C 1
ATOM 6423 O O . VAL B 1 189 ? 21.974 49.021 122.486 1.00 31.23 189 VAL B O 1
ATOM 6427 N N . SER B 1 190 ? 23.264 50.741 121.827 1.00 27.89 190 SER B N 1
ATOM 6428 C CA . SER B 1 190 ? 23.656 50.105 120.576 1.00 28.28 190 SER B CA 1
ATOM 6429 C C . SER B 1 190 ? 25.171 49.993 120.498 1.00 31.08 190 SER B C 1
ATOM 6430 O O . SER B 1 190 ? 25.889 50.930 120.848 1.00 34.05 190 SER B O 1
ATOM 6433 N N . VAL B 1 191 ? 25.655 48.839 120.049 1.00 29.89 191 VAL B N 1
ATOM 6434 C CA . VAL B 1 191 ? 27.090 48.621 119.905 1.00 28.23 191 VAL B CA 1
ATOM 6435 C C . VAL B 1 191 ? 27.650 49.483 118.778 1.00 28.85 191 VAL B C 1
ATOM 6436 O O . VAL B 1 191 ? 27.252 49.353 117.622 1.00 27.79 191 VAL B O 1
ATOM 6440 N N . GLN B 1 192 ? 28.568 50.372 119.134 1.00 29.83 192 GLN B N 1
ATOM 6441 C CA . GLN B 1 192 ? 29.178 51.285 118.181 1.00 29.81 192 GLN B CA 1
ATOM 6442 C C . GLN B 1 192 ? 30.675 50.991 118.088 1.00 29.04 192 GLN B C 1
ATOM 6443 O O . GLN B 1 192 ? 31.214 50.274 118.928 1.00 30.30 192 GLN B O 1
ATOM 6449 N N . PRO B 1 193 ? 31.351 51.519 117.055 1.00 28.84 193 PRO B N 1
ATOM 6450 C CA . PRO B 1 193 ? 32.800 51.301 116.960 1.00 27.92 193 PRO B CA 1
ATOM 6451 C C . PRO B 1 193 ? 33.565 51.885 118.150 1.00 30.19 193 PRO B C 1
ATOM 6452 O O . PRO B 1 193 ? 34.664 51.422 118.454 1.00 32.72 193 PRO B O 1
ATOM 6456 N N . ASN B 1 194 ? 32.991 52.889 118.807 1.00 28.99 194 ASN B N 1
ATOM 6457 C CA . ASN B 1 194 ? 33.607 53.478 119.993 1.00 27.17 194 ASN B CA 1
ATOM 6458 C C . ASN B 1 194 ? 33.047 52.886 121.289 1.00 26.55 194 ASN B C 1
ATOM 6459 O O . ASN B 1 194 ? 33.164 53.480 122.354 1.00 25.81 194 ASN B O 1
ATOM 6464 N N . SER B 1 195 ? 32.431 51.714 121.186 1.00 26.90 195 SER B N 1
ATOM 6465 C CA . SER B 1 195 ? 31.965 50.987 122.357 1.00 25.86 195 SER B CA 1
ATOM 6466 C C . SER B 1 195 ? 32.965 49.891 122.663 1.00 25.71 195 SER B C 1
ATOM 6467 O O . SER B 1 195 ? 33.728 49.485 121.788 1.00 25.74 195 SER B O 1
ATOM 6470 N N . VAL B 1 196 ? 32.967 49.416 123.904 1.00 25.35 196 VAL B N 1
ATOM 6471 C CA . VAL B 1 196 ? 33.712 48.213 124.244 1.00 27.35 196 VAL B CA 1
ATOM 6472 C C . VAL B 1 196 ? 32.731 47.098 124.594 1.00 29.88 196 VAL B C 1
ATOM 6473 O O . VAL B 1 196 ? 31.750 47.319 125.306 1.00 28.81 196 VAL B O 1
ATOM 6477 N N . VAL B 1 197 ? 32.982 45.908 124.059 1.00 32.88 197 VAL B N 1
ATOM 6478 C CA . VAL B 1 197 ? 32.187 44.734 124.391 1.00 35.38 197 VAL B CA 1
ATOM 6479 C C . VAL B 1 197 ? 33.108 43.699 125.015 1.00 41.59 197 VAL B C 1
ATOM 6480 O O . VAL B 1 197 ? 34.029 43.210 124.365 1.00 44.52 197 VAL B O 1
ATOM 6484 N N . SER B 1 198 ? 32.868 43.375 126.281 1.00 43.87 198 SER B N 1
ATOM 6485 C CA . SER B 1 198 ? 33.776 42.502 127.016 1.00 45.55 198 SER B CA 1
ATOM 6486 C C . SER B 1 198 ? 33.054 41.453 127.853 1.00 46.48 198 SER B C 1
ATOM 6487 O O . SER B 1 198 ? 31.881 41.608 128.196 1.00 44.33 198 SER B O 1
ATOM 6490 N N . TRP B 1 199 ? 33.772 40.385 128.180 1.00 49.82 199 TRP B N 1
ATOM 6491 C CA . TRP B 1 199 ? 33.235 39.318 129.011 1.00 51.75 199 TRP B CA 1
ATOM 6492 C C . TRP B 1 199 ? 33.174 39.757 130.469 1.00 55.58 199 TRP B C 1
ATOM 6493 O O . TRP B 1 199 ? 32.237 39.418 131.193 1.00 56.01 199 TRP B O 1
ATOM 6504 N N . GLY B 1 200 ? 34.178 40.519 130.889 1.00 59.28 200 GLY B N 1
ATOM 6505 C CA . GLY B 1 200 ? 34.235 41.029 132.246 1.00 64.73 200 GLY B CA 1
ATOM 6506 C C . GLY B 1 200 ? 34.635 42.491 132.294 1.00 67.09 200 GLY B C 1
ATOM 6507 O O . GLY B 1 200 ? 33.809 43.364 132.563 1.00 68.23 200 GLY B O 1
ATOM 6508 N N . PRO B 1 210 ? 41.997 37.873 128.653 1.00 118.60 210 PRO B N 1
ATOM 6509 C CA . PRO B 1 210 ? 41.481 38.580 129.832 1.00 117.14 210 PRO B CA 1
ATOM 6510 C C . PRO B 1 210 ? 42.095 39.970 130.095 1.00 113.83 210 PRO B C 1
ATOM 6511 O O . PRO B 1 210 ? 41.331 40.883 130.410 1.00 112.98 210 PRO B O 1
ATOM 6515 N N . PRO B 1 211 ? 43.430 40.139 129.977 1.00 111.26 211 PRO B N 1
ATOM 6516 C CA . PRO B 1 211 ? 43.917 41.505 130.212 1.00 106.96 211 PRO B CA 1
ATOM 6517 C C . PRO B 1 211 ? 43.531 42.460 129.083 1.00 100.30 211 PRO B C 1
ATOM 6518 O O . PRO B 1 211 ? 44.081 42.379 127.984 1.00 100.56 211 PRO B O 1
ATOM 6522 N N . THR B 1 212 ? 42.591 43.358 129.363 1.00 93.28 212 THR B N 1
ATOM 6523 C CA . THR B 1 212 ? 42.097 44.294 128.359 1.00 85.58 212 THR B CA 1
ATOM 6524 C C . THR B 1 212 ? 42.693 45.688 128.533 1.00 79.73 212 THR B C 1
ATOM 6525 O O . THR B 1 212 ? 43.227 46.019 129.593 1.00 80.27 212 THR B O 1
ATOM 6529 N N . GLY B 1 213 ? 42.598 46.497 127.482 1.00 73.51 213 GLY B N 1
ATOM 6530 C CA . GLY B 1 213 ? 43.038 47.879 127.532 1.00 68.99 213 GLY B CA 1
ATOM 6531 C C . GLY B 1 213 ? 44.538 48.057 127.405 1.00 67.13 213 GLY B C 1
ATOM 6532 O O . GLY B 1 213 ? 45.051 49.164 127.563 1.00 66.68 213 GLY B O 1
ATOM 6533 N N . ARG B 1 214 ? 45.243 46.968 127.119 1.00 66.55 214 ARG B N 1
ATOM 6534 C CA . ARG B 1 214 ? 46.694 47.011 126.975 1.00 66.39 214 ARG B CA 1
ATOM 6535 C C . ARG B 1 214 ? 47.103 47.314 125.537 1.00 60.27 214 ARG B C 1
ATOM 6536 O O . ARG B 1 214 ? 46.388 46.974 124.594 1.00 57.70 214 ARG B O 1
ATOM 6544 N N . HIS B 1 215 ? 48.255 47.957 125.371 1.00 56.92 215 HIS B N 1
ATOM 6545 C CA . HIS B 1 215 ? 48.724 48.315 124.037 1.00 53.06 215 HIS B CA 1
ATOM 6546 C C . HIS B 1 215 ? 49.299 47.115 123.295 1.00 53.03 215 HIS B C 1
ATOM 6547 O O . HIS B 1 215 ? 49.711 46.130 123.907 1.00 55.42 215 HIS B O 1
ATOM 6554 N N . THR B 1 216 ? 49.302 47.200 121.970 1.00 51.27 216 THR B N 1
ATOM 6555 C CA . THR B 1 216 ? 49.944 46.195 121.135 1.00 52.00 216 THR B CA 1
ATOM 6556 C C . THR B 1 216 ? 50.979 46.870 120.249 1.00 52.30 216 THR B C 1
ATOM 6557 O O . THR B 1 216 ? 50.826 48.035 119.884 1.00 51.50 216 THR B O 1
ATOM 6561 N N . VAL B 1 217 ? 52.036 46.140 119.914 1.00 53.36 217 VAL B N 1
ATOM 6562 C CA . VAL B 1 217 ? 53.087 46.674 119.059 1.00 54.77 217 VAL B CA 1
ATOM 6563 C C . VAL B 1 217 ? 53.171 45.901 117.748 1.00 58.87 217 VAL B C 1
ATOM 6564 O O . VAL B 1 217 ? 53.495 44.713 117.734 1.00 61.31 217 VAL B O 1
ATOM 6568 N N . SER B 1 218 ? 52.870 46.584 116.649 1.00 61.00 218 SER B N 1
ATOM 6569 C CA . SER B 1 218 ? 52.970 45.990 115.324 1.00 65.26 218 SER B CA 1
ATOM 6570 C C . SER B 1 218 ? 54.285 46.403 114.678 1.00 69.49 218 SER B C 1
ATOM 6571 O O . SER B 1 218 ? 54.548 47.593 114.507 1.00 68.66 218 SER B O 1
ATOM 6574 N N . PRO B 1 219 ? 55.118 45.414 114.315 1.00 69.03 219 PRO B N 1
ATOM 6575 C CA . PRO B 1 219 ? 56.468 45.662 113.796 1.00 72.94 219 PRO B CA 1
ATOM 6576 C C . PRO B 1 219 ? 56.457 46.322 112.420 1.00 74.08 219 PRO B C 1
ATOM 6577 O O . PRO B 1 219 ? 55.418 46.370 111.766 1.00 71.30 219 PRO B O 1
ATOM 6581 N N . GLN B 1 220 ? 57.610 46.830 111.998 1.00 79.20 220 GLN B N 1
ATOM 6582 C CA . GLN B 1 220 ? 57.744 47.444 110.683 1.00 82.77 220 GLN B CA 1
ATOM 6583 C C . GLN B 1 220 ? 57.473 46.423 109.586 1.00 87.79 220 GLN B C 1
ATOM 6584 O O . GLN B 1 220 ? 57.898 45.269 109.684 1.00 90.68 220 GLN B O 1
ATOM 6590 N N . ARG B 1 221 ? 56.760 46.858 108.549 1.00 89.40 221 ARG B N 1
ATOM 6591 C CA . ARG B 1 221 ? 56.395 46.001 107.419 1.00 92.65 221 ARG B CA 1
ATOM 6592 C C . ARG B 1 221 ? 55.597 44.774 107.857 1.00 94.66 221 ARG B C 1
ATOM 6593 O O . ARG B 1 221 ? 55.786 43.676 107.332 1.00 95.94 221 ARG B O 1
ATOM 6595 N N . SER B 1 222 ? 54.704 44.970 108.822 1.00 95.48 222 SER B N 1
ATOM 6596 C CA . SER B 1 222 ? 53.857 43.889 109.310 1.00 97.97 222 SER B CA 1
ATOM 6597 C C . SER B 1 222 ? 52.693 43.634 108.357 1.00 99.00 222 SER B C 1
ATOM 6598 O O . SER B 1 222 ? 52.324 44.501 107.563 1.00 96.96 222 SER B O 1
ATOM 6601 N N . GLU B 1 223 ? 52.120 42.438 108.444 1.00 101.74 223 GLU B N 1
ATOM 6602 C CA . GLU B 1 223 ? 51.017 42.040 107.577 1.00 102.52 223 GLU B CA 1
ATOM 6603 C C . GLU B 1 223 ? 49.717 42.768 107.915 1.00 97.38 223 GLU B C 1
ATOM 6604 O O . GLU B 1 223 ? 49.146 42.576 108.989 1.00 95.87 223 GLU B O 1
ATOM 6610 N N . GLN B 1 224 ? 49.257 43.606 106.990 1.00 94.05 224 GLN B N 1
ATOM 6611 C CA . GLN B 1 224 ? 47.977 44.287 107.138 1.00 89.35 224 GLN B CA 1
ATOM 6612 C C . GLN B 1 224 ? 46.957 43.662 106.195 1.00 85.48 224 GLN B C 1
ATOM 6613 O O . GLN B 1 224 ? 47.262 43.408 105.030 1.00 86.52 224 GLN B O 1
ATOM 6619 N N . PRO B 1 225 ? 45.740 43.408 106.698 1.00 80.06 225 PRO B N 1
ATOM 6620 C CA . PRO B 1 225 ? 44.677 42.828 105.870 1.00 77.33 225 PRO B CA 1
ATOM 6621 C C . PRO B 1 225 ? 44.242 43.781 104.757 1.00 72.38 225 PRO B C 1
ATOM 6622 O O . PRO B 1 225 ? 43.749 43.336 103.719 1.00 74.14 225 PRO B O 1
ATOM 6626 N N . VAL B 1 226 ? 44.429 45.079 104.975 1.00 64.65 226 VAL B N 1
ATOM 6627 C CA . VAL B 1 226 ? 44.082 46.079 103.974 1.00 58.82 226 VAL B CA 1
ATOM 6628 C C . VAL B 1 226 ? 45.289 46.942 103.624 1.00 56.45 226 VAL B C 1
ATOM 6629 O O . VAL B 1 226 ? 45.876 47.585 104.493 1.00 56.15 226 VAL B O 1
ATOM 6633 N N . SER B 1 227 ? 45.651 46.954 102.344 1.00 53.50 227 SER B N 1
ATOM 6634 C CA . SER B 1 227 ? 46.831 47.677 101.883 1.00 49.71 227 SER B CA 1
ATOM 6635 C C . SER B 1 227 ? 46.567 49.167 101.689 1.00 44.27 227 SER B C 1
ATOM 6636 O O . SER B 1 227 ? 45.419 49.610 101.642 1.00 41.61 227 SER B O 1
ATOM 6639 N N . PHE B 1 228 ? 47.647 49.932 101.576 1.00 43.09 228 PHE B N 1
ATOM 6640 C CA . PHE B 1 228 ? 47.567 51.365 101.325 1.00 41.10 228 PHE B CA 1
ATOM 6641 C C . PHE B 1 228 ? 46.872 51.648 99.994 1.00 41.99 228 PHE B C 1
ATOM 6642 O O . PHE B 1 228 ? 46.109 52.609 99.875 1.00 39.29 228 PHE B O 1
ATOM 6650 N N . ASP B 1 229 ? 47.136 50.800 99.001 1.00 43.76 229 ASP B N 1
ATOM 6651 C CA . ASP B 1 229 ? 46.507 50.928 97.688 1.00 44.92 229 ASP B CA 1
ATOM 6652 C C . ASP B 1 229 ? 44.997 50.693 97.756 1.00 42.49 229 ASP B C 1
ATOM 6653 O O . ASP B 1 229 ? 44.224 51.400 97.113 1.00 41.47 229 ASP B O 1
ATOM 6658 N N . ASP B 1 230 ? 44.584 49.705 98.543 1.00 42.52 230 ASP B N 1
ATOM 6659 C CA . ASP B 1 230 ? 43.167 49.376 98.687 1.00 44.63 230 ASP B CA 1
ATOM 6660 C C . ASP B 1 230 ? 42.406 50.391 99.537 1.00 42.41 230 ASP B C 1
ATOM 6661 O O . ASP B 1 230 ? 41.180 50.351 99.611 1.00 41.97 230 ASP B O 1
ATOM 6666 N N . VAL B 1 231 ? 43.137 51.292 100.184 1.00 40.76 231 VAL B N 1
ATOM 6667 C CA . VAL B 1 231 ? 42.526 52.339 100.990 1.00 39.16 231 VAL B CA 1
ATOM 6668 C C . VAL B 1 231 ? 42.441 53.630 100.181 1.00 39.90 231 VAL B C 1
ATOM 6669 O O . VAL B 1 231 ? 41.472 54.382 100.285 1.00 40.76 231 VAL B O 1
ATOM 6673 N N . LYS B 1 232 ? 43.463 53.865 99.365 1.00 40.98 232 LYS B N 1
ATOM 6674 C CA . LYS B 1 232 ? 43.526 55.032 98.490 1.00 41.42 232 LYS B CA 1
ATOM 6675 C C . LYS B 1 232 ? 42.310 55.157 97.578 1.00 42.75 232 LYS B C 1
ATOM 6676 O O . LYS B 1 232 ? 41.845 56.263 97.302 1.00 42.37 232 LYS B O 1
ATOM 6682 N N . VAL B 1 233 ? 41.805 54.020 97.108 1.00 45.27 233 VAL B N 1
ATOM 6683 C CA . VAL B 1 233 ? 40.737 54.003 96.110 1.00 49.99 233 VAL B CA 1
ATOM 6684 C C . VAL B 1 233 ? 39.450 54.685 96.584 1.00 50.25 233 VAL B C 1
ATOM 6685 O O . VAL B 1 233 ? 38.837 55.453 95.837 1.00 51.78 233 VAL B O 1
ATOM 6689 N N . THR B 1 234 ? 39.054 54.425 97.826 1.00 47.76 234 THR B N 1
ATOM 6690 C CA . THR B 1 234 ? 37.834 55.022 98.365 1.00 46.08 234 THR B CA 1
ATOM 6691 C C . THR B 1 234 ? 38.112 56.205 99.292 1.00 43.11 234 THR B C 1
ATOM 6692 O O . THR B 1 234 ? 37.249 57.059 99.489 1.00 43.20 234 THR B O 1
ATOM 6696 N N . HIS B 1 235 ? 39.314 56.253 99.857 1.00 41.02 235 HIS B N 1
ATOM 6697 C CA . HIS B 1 235 ? 39.693 57.347 100.750 1.00 38.77 235 HIS B CA 1
ATOM 6698 C C . HIS B 1 235 ? 40.939 58.069 100.256 1.00 38.88 235 HIS B C 1
ATOM 6699 O O . HIS B 1 235 ? 42.059 57.714 100.630 1.00 36.31 235 HIS B O 1
ATOM 6706 N N . PRO B 1 236 ? 40.743 59.095 99.416 1.00 41.70 236 PRO B N 1
ATOM 6707 C CA . PRO B 1 236 ? 41.845 59.882 98.849 1.00 42.54 236 PRO B CA 1
ATOM 6708 C C . PRO B 1 236 ? 42.668 60.559 99.940 1.00 40.84 236 PRO B C 1
ATOM 6709 O O . PRO B 1 236 ? 43.853 60.821 99.746 1.00 43.73 236 PRO B O 1
ATOM 6713 N N . GLN B 1 237 ? 42.039 60.825 101.081 1.00 37.85 237 GLN B N 1
ATOM 6714 C CA . GLN B 1 237 ? 42.691 61.517 102.189 1.00 36.64 237 GLN B CA 1
ATOM 6715 C C . GLN B 1 237 ? 43.885 60.749 102.760 1.00 35.72 237 GLN B C 1
ATOM 6716 O O . GLN B 1 237 ? 44.725 61.325 103.449 1.00 37.06 237 GLN B O 1
ATOM 6722 N N . ALA B 1 238 ? 43.954 59.452 102.474 1.00 32.42 238 ALA B N 1
ATOM 6723 C CA . ALA B 1 238 ? 45.060 58.617 102.930 1.00 28.98 238 ALA B CA 1
ATOM 6724 C C . ALA B 1 238 ? 46.394 59.068 102.335 1.00 32.11 238 ALA B C 1
ATOM 6725 O O . ALA B 1 238 ? 47.449 58.878 102.940 1.00 33.45 238 ALA B O 1
ATOM 6727 N N . VAL B 1 239 ? 46.337 59.666 101.149 1.00 32.39 239 VAL B N 1
ATOM 6728 C CA . VAL B 1 239 ? 47.527 60.196 100.492 1.00 31.43 239 VAL B CA 1
ATOM 6729 C C . VAL B 1 239 ? 48.086 61.381 101.275 1.00 32.36 239 VAL B C 1
ATOM 6730 O O . VAL B 1 239 ? 49.301 61.518 101.444 1.00 34.88 239 VAL B O 1
ATOM 6734 N N . LYS B 1 240 ? 47.185 62.232 101.753 1.00 31.04 240 LYS B N 1
ATOM 6735 C CA . LYS B 1 240 ? 47.552 63.400 102.544 1.00 33.15 240 LYS B CA 1
ATOM 6736 C C . LYS B 1 240 ? 48.228 62.989 103.853 1.00 34.01 240 LYS B C 1
ATOM 6737 O O . LYS B 1 240 ? 49.252 63.555 104.241 1.00 35.07 240 LYS B O 1
ATOM 6743 N N . LEU B 1 241 ? 47.646 62.003 104.531 1.00 30.75 241 LEU B N 1
ATOM 6744 C CA . LEU B 1 241 ? 48.192 61.502 105.789 1.00 29.44 241 LEU B CA 1
ATOM 6745 C C . LEU B 1 241 ? 49.553 60.848 105.570 1.00 31.41 241 LEU B C 1
ATOM 6746 O O . LEU B 1 241 ? 50.461 60.979 106.394 1.00 30.98 241 LEU B O 1
ATOM 6751 N N . ASP B 1 242 ? 49.683 60.142 104.452 1.00 31.83 242 ASP B N 1
ATOM 6752 C CA . ASP B 1 242 ? 50.932 59.482 104.103 1.00 34.13 242 ASP B CA 1
ATOM 6753 C C . ASP B 1 242 ? 52.044 60.494 103.838 1.00 36.12 242 ASP B C 1
ATOM 6754 O O . ASP B 1 242 ? 53.186 60.279 104.236 1.00 39.01 242 ASP B O 1
ATOM 6759 N N . GLU B 1 243 ? 51.710 61.600 103.178 1.00 35.00 243 GLU B N 1
ATOM 6760 C CA . GLU B 1 243 ? 52.693 62.652 102.942 1.00 36.17 243 GLU B CA 1
ATOM 6761 C C . GLU B 1 243 ? 53.193 63.215 104.266 1.00 36.68 243 GLU B C 1
ATOM 6762 O O . GLU B 1 243 ? 54.398 63.312 104.490 1.00 38.90 243 GLU B O 1
ATOM 6768 N N . TRP B 1 244 ? 52.254 63.580 105.135 1.00 36.42 244 TRP B N 1
ATOM 6769 C CA . TRP B 1 244 ? 52.569 64.124 106.453 1.00 38.00 244 TRP B CA 1
ATOM 6770 C C . TRP B 1 244 ? 53.503 63.212 107.238 1.00 37.27 244 TRP B C 1
ATOM 6771 O O . TRP B 1 244 ? 54.508 63.660 107.782 1.00 36.38 244 TRP B O 1
ATOM 6782 N N . LEU B 1 245 ? 53.152 61.931 107.288 1.00 37.38 245 LEU B N 1
ATOM 6783 C CA . LEU B 1 245 ? 53.866 60.954 108.100 1.00 39.04 245 LEU B CA 1
ATOM 6784 C C . LEU B 1 245 ? 55.302 60.730 107.626 1.00 44.40 245 LEU B C 1
ATOM 6785 O O . LEU B 1 245 ? 56.239 60.784 108.423 1.00 46.83 245 LEU B O 1
ATOM 6790 N N . ARG B 1 246 ? 55.471 60.484 106.329 1.00 45.83 246 ARG B N 1
ATOM 6791 C CA . ARG B 1 246 ? 56.797 60.246 105.768 1.00 48.38 246 ARG B CA 1
ATOM 6792 C C . ARG B 1 246 ? 57.671 61.491 105.874 1.00 49.34 246 ARG B C 1
ATOM 6793 O O . ARG B 1 246 ? 58.895 61.400 105.955 1.00 51.40 246 ARG B O 1
ATOM 6801 N N . LEU B 1 247 ? 57.033 62.656 105.883 1.00 47.24 247 LEU B N 1
ATOM 6802 C CA . LEU B 1 247 ? 57.755 63.917 105.983 1.00 48.09 247 LEU B CA 1
ATOM 6803 C C . LEU B 1 247 ? 58.316 64.127 107.383 1.00 44.25 247 LEU B C 1
ATOM 6804 O O . LEU B 1 247 ? 59.458 64.551 107.546 1.00 43.05 247 LEU B O 1
ATOM 6809 N N . SER B 1 248 ? 57.504 63.826 108.391 1.00 42.12 248 SER B N 1
ATOM 6810 C CA . SER B 1 248 ? 57.911 64.000 109.777 1.00 42.18 248 SER B CA 1
ATOM 6811 C C . SER B 1 248 ? 58.897 62.931 110.234 1.00 41.42 248 SER B C 1
ATOM 6812 O O . SER B 1 248 ? 59.781 63.204 111.044 1.00 41.99 248 SER B O 1
ATOM 6815 N N . LEU B 1 249 ? 58.747 61.717 109.713 1.00 40.91 249 LEU B N 1
ATOM 6816 C CA . LEU B 1 249 ? 59.535 60.586 110.196 1.00 43.09 249 LEU B CA 1
ATOM 6817 C C . LEU B 1 249 ? 60.755 60.230 109.342 1.00 47.41 249 LEU B C 1
ATOM 6818 O O . LEU B 1 249 ? 61.753 59.736 109.864 1.00 48.97 249 LEU B O 1
ATOM 6823 N N . ASP B 1 250 ? 60.680 60.477 108.038 1.00 50.22 250 ASP B N 1
ATOM 6824 C CA . ASP B 1 250 ? 61.753 60.064 107.136 1.00 54.36 250 ASP B CA 1
ATOM 6825 C C . ASP B 1 250 ? 62.564 61.222 106.564 1.00 58.47 250 ASP B C 1
ATOM 6826 O O . ASP B 1 250 ? 63.718 61.040 106.176 1.00 61.03 250 ASP B O 1
ATOM 6831 N N . GLU B 1 251 ? 61.965 62.407 106.505 1.00 60.52 251 GLU B N 1
ATOM 6832 C CA . GLU B 1 251 ? 62.642 63.565 105.925 1.00 66.01 251 GLU B CA 1
ATOM 6833 C C . GLU B 1 251 ? 62.568 64.809 106.814 1.00 65.75 251 GLU B C 1
ATOM 6834 O O . GLU B 1 251 ? 62.036 65.837 106.396 1.00 64.37 251 GLU B O 1
ATOM 6840 N N . PRO B 1 252 ? 63.114 64.730 108.038 1.00 68.79 252 PRO B N 1
ATOM 6841 C CA . PRO B 1 252 ? 63.021 65.879 108.943 1.00 69.97 252 PRO B CA 1
ATOM 6842 C C . PRO B 1 252 ? 63.872 67.042 108.448 1.00 73.37 252 PRO B C 1
ATOM 6843 O O . PRO B 1 252 ? 63.537 68.200 108.700 1.00 73.66 252 PRO B O 1
ATOM 6847 N N . GLU B 1 253 ? 64.960 66.726 107.751 1.00 75.22 253 GLU B N 1
ATOM 6848 C CA . GLU B 1 253 ? 65.866 67.745 107.232 1.00 78.82 253 GLU B CA 1
ATOM 6849 C C . GLU B 1 253 ? 65.166 68.660 106.236 1.00 76.71 253 GLU B C 1
ATOM 6850 O O . GLU B 1 253 ? 65.466 69.851 106.158 1.00 79.42 253 GLU B O 1
ATOM 6856 N N . LEU B 1 254 ? 64.236 68.095 105.474 1.00 71.75 254 LEU B N 1
ATOM 6857 C CA . LEU B 1 254 ? 63.422 68.876 104.552 1.00 67.91 254 LEU B CA 1
ATOM 6858 C C . LEU B 1 254 ? 62.566 69.874 105.327 1.00 66.17 254 LEU B C 1
ATOM 6859 O O . LEU B 1 254 ? 62.566 71.068 105.023 1.00 65.71 254 LEU B O 1
ATOM 6864 N N . LEU B 1 255 ? 61.848 69.380 106.332 1.00 64.54 255 LEU B N 1
ATOM 6865 C CA . LEU B 1 255 ? 61.010 70.230 107.171 1.00 63.86 255 LEU B CA 1
ATOM 6866 C C . LEU B 1 255 ? 61.843 71.276 107.905 1.00 66.36 255 LEU B C 1
ATOM 6867 O O . LEU B 1 255 ? 61.389 72.398 108.132 1.00 67.87 255 LEU B O 1
ATOM 6872 N N . LYS B 1 256 ? 63.066 70.903 108.271 1.00 66.41 256 LYS B N 1
ATOM 6873 C CA . LYS B 1 256 ? 63.981 71.823 108.935 1.00 69.02 256 LYS B CA 1
ATOM 6874 C C . LYS B 1 256 ? 64.395 72.951 107.993 1.00 71.84 256 LYS B C 1
ATOM 6875 O O . LYS B 1 256 ? 64.579 74.092 108.417 1.00 73.84 256 LYS B O 1
ATOM 6877 N N . THR B 1 257 ? 64.541 72.622 106.712 1.00 71.03 257 THR B N 1
ATOM 6878 C CA . THR B 1 257 ? 64.863 73.617 105.698 1.00 71.43 257 THR B CA 1
ATOM 6879 C C . THR B 1 257 ? 63.674 74.547 105.488 1.00 68.90 257 THR B C 1
ATOM 6880 O O . THR B 1 257 ? 63.835 75.757 105.333 1.00 69.71 257 THR B O 1
ATOM 6884 N N . LEU B 1 258 ? 62.475 73.973 105.504 1.00 65.99 258 LEU B N 1
ATOM 6885 C CA . LEU B 1 258 ? 61.253 74.746 105.319 1.00 65.53 258 LEU B CA 1
ATOM 6886 C C . LEU B 1 258 ? 60.874 75.527 106.576 1.00 67.23 258 LEU B C 1
ATOM 6887 O O . LEU B 1 258 ? 59.896 76.276 106.578 1.00 66.91 258 LEU B O 1
ATOM 6892 N N . GLY B 1 259 ? 61.648 75.343 107.643 1.00 68.70 259 GLY B N 1
ATOM 6893 C CA . GLY B 1 259 ? 61.402 76.029 108.899 1.00 69.80 259 GLY B CA 1
ATOM 6894 C C . GLY B 1 259 ? 60.185 75.498 109.635 1.00 69.54 259 GLY B C 1
ATOM 6895 O O . GLY B 1 259 ? 59.497 76.244 110.334 1.00 70.05 259 GLY B O 1
ATOM 6896 N N . ALA B 1 260 ? 59.919 74.204 109.477 1.00 68.13 260 ALA B N 1
ATOM 6897 C CA . ALA B 1 260 ? 58.778 73.569 110.130 1.00 64.81 260 ALA B CA 1
ATOM 6898 C C . ALA B 1 260 ? 59.227 72.560 111.184 1.00 63.36 260 ALA B C 1
ATOM 6899 O O . ALA B 1 260 ? 60.328 72.013 111.106 1.00 63.21 260 ALA B O 1
ATOM 6901 N N . THR B 1 261 ? 58.368 72.326 112.170 1.00 61.42 261 THR B N 1
ATOM 6902 C CA . THR B 1 261 ? 58.648 71.360 113.225 1.00 59.24 261 THR B CA 1
ATOM 6903 C C . THR B 1 261 ? 58.308 69.953 112.748 1.00 53.07 261 THR B C 1
ATOM 6904 O O . THR B 1 261 ? 57.394 69.775 111.945 1.00 48.85 261 THR B O 1
ATOM 6908 N N . PRO B 1 262 ? 59.051 68.947 113.234 1.00 52.89 262 PRO B N 1
ATOM 6909 C CA . PRO B 1 262 ? 58.810 67.553 112.847 1.00 50.53 262 PRO B CA 1
ATOM 6910 C C . PRO B 1 262 ? 57.692 66.902 113.652 1.00 46.01 262 PRO B C 1
ATOM 6911 O O . PRO B 1 262 ? 57.388 65.732 113.429 1.00 46.41 262 PRO B O 1
ATOM 6915 N N . HIS B 1 263 ? 57.090 67.647 114.573 1.00 43.34 263 HIS B N 1
ATOM 6916 C CA . HIS B 1 263 ? 56.031 67.104 115.420 1.00 43.12 263 HIS B CA 1
ATOM 6917 C C . HIS B 1 263 ? 54.724 66.914 114.653 1.00 42.24 263 HIS B C 1
ATOM 6918 O O . HIS B 1 263 ? 54.277 67.809 113.933 1.00 44.42 263 HIS B O 1
ATOM 6925 N N . LEU B 1 264 ? 54.116 65.743 114.812 1.00 38.73 264 LEU B N 1
ATOM 6926 C CA . LEU B 1 264 ? 52.909 65.409 114.066 1.00 34.54 264 LEU B CA 1
ATOM 6927 C C . LEU B 1 264 ? 51.840 64.771 114.943 1.00 31.43 264 LEU B C 1
ATOM 6928 O O . LEU B 1 264 ? 52.017 63.667 115.460 1.00 29.11 264 LEU B O 1
ATOM 6933 N N . GLY B 1 265 ? 50.728 65.480 115.102 1.00 31.02 265 GLY B N 1
ATOM 6934 C CA . GLY B 1 265 ? 49.566 64.949 115.790 1.00 30.49 265 GLY B CA 1
ATOM 6935 C C . GLY B 1 265 ? 48.336 65.093 114.916 1.00 29.93 265 GLY B C 1
ATOM 6936 O O . GLY B 1 265 ? 47.992 66.197 114.496 1.00 31.80 265 GLY B O 1
ATOM 6937 N N . VAL B 1 266 ? 47.674 63.976 114.635 1.00 27.26 266 VAL B N 1
ATOM 6938 C CA . VAL B 1 266 ? 46.568 63.975 113.686 1.00 26.33 266 VAL B CA 1
ATOM 6939 C C . VAL B 1 266 ? 45.318 63.319 114.255 1.00 24.82 266 VAL B C 1
ATOM 6940 O O . VAL B 1 266 ? 45.359 62.174 114.703 1.00 26.99 266 VAL B O 1
ATOM 6944 N N . LEU B 1 267 ? 44.207 64.049 114.232 1.00 22.75 267 LEU B N 1
ATOM 6945 C CA . LEU B 1 267 ? 42.910 63.476 114.578 1.00 20.31 267 LEU B CA 1
ATOM 6946 C C . LEU B 1 267 ? 42.117 63.183 113.309 1.00 21.15 267 LEU B C 1
ATOM 6947 O O . LEU B 1 267 ? 41.774 64.096 112.557 1.00 20.60 267 LEU B O 1
ATOM 6952 N N . VAL B 1 268 ? 41.849 61.903 113.068 1.00 20.02 268 VAL B N 1
ATOM 6953 C CA . VAL B 1 268 ? 41.082 61.483 111.904 1.00 20.29 268 VAL B CA 1
ATOM 6954 C C . VAL B 1 268 ? 39.619 61.293 112.277 1.00 22.68 268 VAL B C 1
ATOM 6955 O O . VAL B 1 268 ? 39.306 60.563 113.214 1.00 22.73 268 VAL B O 1
ATOM 6959 N N . SER B 1 269 ? 38.725 61.951 111.545 1.00 22.76 269 SER B N 1
ATOM 6960 C CA . SER B 1 269 ? 37.294 61.802 111.784 1.00 20.49 269 SER B CA 1
ATOM 6961 C C . SER B 1 269 ? 36.522 61.375 110.536 1.00 23.45 269 SER B C 1
ATOM 6962 O O . SER B 1 269 ? 37.083 61.267 109.446 1.00 23.38 269 SER B O 1
ATOM 6965 N N . GLY B 1 270 ? 35.229 61.129 110.713 1.00 24.28 270 GLY B N 1
ATOM 6966 C CA . GLY B 1 270 ? 34.392 60.609 109.650 1.00 23.79 270 GLY B CA 1
ATOM 6967 C C . GLY B 1 270 ? 33.385 59.626 110.215 1.00 24.30 270 GLY B C 1
ATOM 6968 O O . GLY B 1 270 ? 33.523 59.188 111.358 1.00 24.14 270 GLY B O 1
ATOM 6969 N N . PRO B 1 271 ? 32.375 59.261 109.411 1.00 23.22 271 PRO B N 1
ATOM 6970 C CA . PRO B 1 271 ? 31.240 58.425 109.826 1.00 24.25 271 PRO B CA 1
ATOM 6971 C C . PRO B 1 271 ? 31.672 57.117 110.484 1.00 25.15 271 PRO B C 1
ATOM 6972 O O . PRO B 1 271 ? 32.742 56.594 110.176 1.00 25.63 271 PRO B O 1
ATOM 6976 N N . ALA B 1 272 ? 30.843 56.602 111.386 1.00 24.86 272 ALA B N 1
ATOM 6977 C CA . ALA B 1 272 ? 31.149 55.359 112.085 1.00 24.34 272 ALA B CA 1
ATOM 6978 C C . ALA B 1 272 ? 31.293 54.196 111.108 1.00 23.37 272 ALA B C 1
ATOM 6979 O O . ALA B 1 272 ? 30.460 54.012 110.221 1.00 23.20 272 ALA B O 1
ATOM 6981 N N . GLY B 1 273 ? 32.365 53.426 111.268 1.00 23.11 273 GLY B N 1
ATOM 6982 C CA . GLY B 1 273 ? 32.614 52.269 110.427 1.00 22.37 273 GLY B CA 1
ATOM 6983 C C . GLY B 1 273 ? 32.984 52.595 108.992 1.00 21.32 273 GLY B C 1
ATOM 6984 O O . GLY B 1 273 ? 32.907 51.729 108.119 1.00 20.66 273 GLY B O 1
ATOM 6985 N N . VAL B 1 274 ? 33.385 53.838 108.741 1.00 21.79 274 VAL B N 1
ATOM 6986 C CA . VAL B 1 274 ? 33.754 54.253 107.389 1.00 24.25 274 VAL B CA 1
ATOM 6987 C C . VAL B 1 274 ? 35.138 53.729 106.998 1.00 27.99 274 VAL B C 1
ATOM 6988 O O . VAL B 1 274 ? 35.453 53.608 105.813 1.00 30.99 274 VAL B O 1
ATOM 6992 N N . GLY B 1 275 ? 35.958 53.412 107.997 1.00 26.52 275 GLY B N 1
ATOM 6993 C CA . GLY B 1 275 ? 37.282 52.871 107.747 1.00 26.14 275 GLY B CA 1
ATOM 6994 C C . GLY B 1 275 ? 38.433 53.740 108.222 1.00 25.85 275 GLY B C 1
ATOM 6995 O O . GLY B 1 275 ? 39.519 53.708 107.645 1.00 28.43 275 GLY B O 1
ATOM 6996 N N . LYS B 1 276 ? 38.204 54.511 109.279 1.00 25.22 276 LYS B N 1
ATOM 6997 C CA . LYS B 1 276 ? 39.223 55.422 109.791 1.00 23.86 276 LYS B CA 1
ATOM 6998 C C . LYS B 1 276 ? 40.431 54.677 110.358 1.00 25.32 276 LYS B C 1
ATOM 6999 O O . LYS B 1 276 ? 41.576 54.941 109.981 1.00 23.74 276 LYS B O 1
ATOM 7005 N N . ALA B 1 277 ? 40.170 53.742 111.265 1.00 24.42 277 ALA B N 1
ATOM 7006 C CA . ALA B 1 277 ? 41.240 52.980 111.891 1.00 24.40 277 ALA B CA 1
ATOM 7007 C C . ALA B 1 277 ? 41.966 52.114 110.867 1.00 25.02 277 ALA B C 1
ATOM 7008 O O . ALA B 1 277 ? 43.177 51.914 110.953 1.00 28.02 277 ALA B O 1
ATOM 7010 N N . THR B 1 278 ? 41.216 51.601 109.898 1.00 24.11 278 THR B N 1
ATOM 7011 C CA . THR B 1 278 ? 41.779 50.739 108.864 1.00 27.25 278 THR B CA 1
ATOM 7012 C C . THR B 1 278 ? 42.738 51.514 107.963 1.00 27.37 278 THR B C 1
ATOM 7013 O O . THR B 1 278 ? 43.796 51.011 107.582 1.00 27.93 278 THR B O 1
ATOM 7017 N N . MET B 1 279 ? 42.365 52.747 107.640 1.00 25.18 279 MET B N 1
ATOM 7018 C CA . MET B 1 279 ? 43.215 53.616 106.838 1.00 24.70 279 MET B CA 1
ATOM 7019 C C . MET B 1 279 ? 44.542 53.896 107.538 1.00 25.77 279 MET B C 1
ATOM 7020 O O . MET B 1 279 ? 45.607 53.838 106.918 1.00 29.16 279 MET B O 1
ATOM 7025 N N . VAL B 1 280 ? 44.466 54.201 108.829 1.00 23.76 280 VAL B N 1
ATOM 7026 C CA . VAL B 1 280 ? 45.648 54.512 109.630 1.00 22.95 280 VAL B CA 1
ATOM 7027 C C . VAL B 1 280 ? 46.626 53.340 109.693 1.00 23.03 280 VAL B C 1
ATOM 7028 O O . VAL B 1 280 ? 47.826 53.513 109.490 1.00 23.77 280 VAL B O 1
ATOM 7032 N N . ARG B 1 281 ? 46.110 52.145 109.962 1.00 22.81 281 ARG B N 1
ATOM 7033 C CA . ARG B 1 281 ? 46.943 50.949 109.961 1.00 25.07 281 ARG B CA 1
ATOM 7034 C C . ARG B 1 281 ? 47.545 50.694 108.577 1.00 28.71 281 ARG B C 1
ATOM 7035 O O . ARG B 1 281 ? 48.640 50.146 108.452 1.00 31.77 281 ARG B O 1
ATOM 7043 N N . ALA B 1 282 ? 46.821 51.098 107.540 1.00 26.53 282 ALA B N 1
ATOM 7044 C CA . ALA B 1 282 ? 47.280 50.913 106.172 1.00 26.72 282 ALA B CA 1
ATOM 7045 C C . ALA B 1 282 ? 48.403 51.883 105.841 1.00 30.05 282 ALA B C 1
ATOM 7046 O O . ALA B 1 282 ? 49.402 51.502 105.235 1.00 35.41 282 ALA B O 1
ATOM 7048 N N . VAL B 1 283 ? 48.232 53.139 106.240 1.00 27.99 283 VAL B N 1
ATOM 7049 C CA . VAL B 1 283 ? 49.246 54.162 106.012 1.00 28.30 283 VAL B CA 1
ATOM 7050 C C . VAL B 1 283 ? 50.515 53.867 106.815 1.00 29.39 283 VAL B C 1
ATOM 7051 O O . VAL B 1 283 ? 51.629 54.157 106.372 1.00 33.13 283 VAL B O 1
ATOM 7055 N N . CYS B 1 284 ? 50.343 53.256 107.982 1.00 27.12 284 CYS B N 1
ATOM 7056 C CA . CYS B 1 284 ? 51.450 53.055 108.912 1.00 29.36 284 CYS B CA 1
ATOM 7057 C C . CYS B 1 284 ? 52.082 51.667 108.827 1.00 32.34 284 CYS B C 1
ATOM 7058 O O . CYS B 1 284 ? 52.925 51.323 109.654 1.00 34.83 284 CYS B O 1
ATOM 7061 N N . ALA B 1 285 ? 51.679 50.884 107.829 1.00 33.11 285 ALA B N 1
ATOM 7062 C CA . ALA B 1 285 ? 52.116 49.492 107.687 1.00 37.04 285 ALA B CA 1
ATOM 7063 C C . ALA B 1 285 ? 53.627 49.273 107.792 1.00 42.09 285 ALA B C 1
ATOM 7064 O O . ALA B 1 285 ? 54.076 48.246 108.301 1.00 44.69 285 ALA B O 1
ATOM 7066 N N . SER B 1 286 ? 54.406 50.234 107.306 1.00 44.17 286 SER B N 1
ATOM 7067 C CA . SER B 1 286 ? 55.860 50.112 107.332 1.00 49.40 286 SER B CA 1
ATOM 7068 C C . SER B 1 286 ? 56.439 50.659 108.633 1.00 48.81 286 SER B C 1
ATOM 7069 O O . SER B 1 286 ? 57.585 50.380 108.982 1.00 51.37 286 SER B O 1
ATOM 7072 N N . ARG B 1 287 ? 55.638 51.440 109.347 1.00 46.62 287 ARG B N 1
ATOM 7073 C CA . ARG B 1 287 ? 56.072 52.036 110.602 1.00 46.00 287 ARG B CA 1
ATOM 7074 C C . ARG B 1 287 ? 55.884 51.062 111.755 1.00 46.54 287 ARG B C 1
ATOM 7075 O O . ARG B 1 287 ? 55.092 50.122 111.666 1.00 45.45 287 ARG B O 1
ATOM 7083 N N . ARG B 1 288 ? 56.618 51.295 112.838 1.00 47.54 288 ARG B N 1
ATOM 7084 C CA . ARG B 1 288 ? 56.354 50.617 114.097 1.00 47.56 288 ARG B CA 1
ATOM 7085 C C . ARG B 1 288 ? 55.180 51.320 114.774 1.00 43.39 288 ARG B C 1
ATOM 7086 O O . ARG B 1 288 ? 55.206 52.536 114.978 1.00 43.24 288 ARG B O 1
ATOM 7094 N N . VAL B 1 289 ? 54.143 50.560 115.107 1.00 39.14 289 VAL B N 1
ATOM 7095 C CA . VAL B 1 289 ? 52.925 51.148 115.652 1.00 33.58 289 VAL B CA 1
ATOM 7096 C C . VAL B 1 289 ? 52.570 50.610 117.031 1.00 30.42 289 VAL B C 1
ATOM 7097 O O . VAL B 1 289 ? 52.419 49.404 117.218 1.00 30.97 289 VAL B O 1
ATOM 7101 N N . VAL B 1 290 ? 52.445 51.513 117.996 1.00 29.25 290 VAL B N 1
ATOM 7102 C CA . VAL B 1 290 ? 51.921 51.154 119.305 1.00 30.19 290 VAL B CA 1
ATOM 7103 C C . VAL B 1 290 ? 50.454 51.560 119.345 1.00 31.71 290 VAL B C 1
ATOM 7104 O O . VAL B 1 290 ? 50.130 52.744 119.264 1.00 31.75 290 VAL B O 1
ATOM 7108 N N . GLU B 1 291 ? 49.564 50.578 119.450 1.00 33.42 291 GLU B N 1
ATOM 7109 C CA . GLU B 1 291 ? 48.136 50.858 119.355 1.00 35.62 291 GLU B CA 1
ATOM 7110 C C . GLU B 1 291 ? 47.360 50.605 120.644 1.00 35.09 291 GLU B C 1
ATOM 7111 O O . GLU B 1 291 ? 47.500 49.559 121.277 1.00 34.21 291 GLU B O 1
ATOM 7117 N N . LEU B 1 292 ? 46.540 51.582 121.018 1.00 35.28 292 LEU B N 1
ATOM 7118 C CA . LEU B 1 292 ? 45.595 51.441 122.118 1.00 34.45 292 LEU B CA 1
ATOM 7119 C C . LEU B 1 292 ? 44.173 51.520 121.573 1.00 35.17 292 LEU B C 1
ATOM 7120 O O . LEU B 1 292 ? 43.849 52.408 120.783 1.00 33.00 292 LEU B O 1
ATOM 7125 N N . ASP B 1 293 ? 43.326 50.587 121.986 1.00 36.68 293 ASP B N 1
ATOM 7126 C CA . ASP B 1 293 ? 41.912 50.681 121.667 1.00 36.87 293 ASP B CA 1
ATOM 7127 C C . ASP B 1 293 ? 41.254 51.620 122.665 1.00 34.30 293 ASP B C 1
ATOM 7128 O O . ASP B 1 293 ? 41.069 51.257 123.824 1.00 38.88 293 ASP B O 1
ATOM 7133 N N . GLY B 1 294 ? 40.927 52.828 122.209 1.00 29.93 294 GLY B N 1
ATOM 7134 C CA . GLY B 1 294 ? 40.275 53.842 123.027 1.00 28.62 294 GLY B CA 1
ATOM 7135 C C . GLY B 1 294 ? 39.169 53.370 123.963 1.00 30.07 294 GLY B C 1
ATOM 7136 O O . GLY B 1 294 ? 39.199 53.664 125.158 1.00 29.63 294 GLY B O 1
ATOM 7137 N N . PRO B 1 295 ? 38.179 52.641 123.427 1.00 30.89 295 PRO B N 1
ATOM 7138 C CA . PRO B 1 295 ? 37.107 52.100 124.271 1.00 32.88 295 PRO B CA 1
ATOM 7139 C C . PRO B 1 295 ? 37.576 51.134 125.365 1.00 33.94 295 PRO B C 1
ATOM 7140 O O . PRO B 1 295 ? 37.027 51.175 126.466 1.00 35.78 295 PRO B O 1
ATOM 7144 N N . GLU B 1 296 ? 38.553 50.279 125.074 1.00 34.60 296 GLU B N 1
ATOM 7145 C CA . GLU B 1 296 ? 39.045 49.336 126.080 1.00 39.73 296 GLU B CA 1
ATOM 7146 C C . GLU B 1 296 ? 39.737 50.047 127.238 1.00 37.60 296 GLU B C 1
ATOM 7147 O O . GLU B 1 296 ? 39.466 49.762 128.403 1.00 39.22 296 GLU B O 1
ATOM 7153 N N . VAL B 1 297 ? 40.633 50.970 126.910 1.00 35.64 297 VAL B N 1
ATOM 7154 C CA . VAL B 1 297 ? 41.338 51.734 127.929 1.00 33.55 297 VAL B CA 1
ATOM 7155 C C . VAL B 1 297 ? 40.366 52.615 128.699 1.00 31.62 297 VAL B C 1
ATOM 7156 O O . VAL B 1 297 ? 40.412 52.672 129.927 1.00 34.10 297 VAL B O 1
ATOM 7160 N N . GLY B 1 298 ? 39.477 53.285 127.968 1.00 27.88 298 GLY B N 1
ATOM 7161 C CA . GLY B 1 298 ? 38.468 54.146 128.562 1.00 26.23 298 GLY B CA 1
ATOM 7162 C C . GLY B 1 298 ? 37.558 53.454 129.564 1.00 27.32 298 GLY B C 1
ATOM 7163 O O . GLY B 1 298 ? 36.986 54.103 130.440 1.00 28.48 298 GLY B O 1
ATOM 7164 N N . ALA B 1 299 ? 37.425 52.136 129.442 1.00 27.53 299 ALA B N 1
ATOM 7165 C CA . ALA B 1 299 ? 36.555 51.368 130.330 1.00 29.00 299 ALA B CA 1
ATOM 7166 C C . ALA B 1 299 ? 37.279 50.902 131.588 1.00 35.30 299 ALA B C 1
ATOM 7167 O O . ALA B 1 299 ? 36.643 50.538 132.577 1.00 38.45 299 ALA B O 1
ATOM 7169 N N . LEU B 1 300 ? 38.606 50.900 131.542 1.00 36.89 300 LEU B N 1
ATOM 7170 C CA . LEU B 1 300 ? 39.404 50.483 132.687 1.00 40.07 300 LEU B CA 1
ATOM 7171 C C . LEU B 1 300 ? 39.184 51.423 133.863 1.00 42.47 300 LEU B C 1
ATOM 7172 O O . LEU B 1 300 ? 38.766 52.568 133.684 1.00 41.24 300 LEU B O 1
ATOM 7177 N N . GLN B 1 301 ? 39.460 50.926 135.066 1.00 45.67 301 GLN B N 1
ATOM 7178 C CA . GLN B 1 301 ? 39.393 51.745 136.268 1.00 47.24 301 GLN B CA 1
ATOM 7179 C C . GLN B 1 301 ? 40.338 52.935 136.112 1.00 44.26 301 GLN B C 1
ATOM 7180 O O . GLN B 1 301 ? 41.418 52.809 135.532 1.00 41.87 301 GLN B O 1
ATOM 7186 N N . VAL B 1 302 ? 39.916 54.085 136.629 1.00 44.10 302 VAL B N 1
ATOM 7187 C CA . VAL B 1 302 ? 40.561 55.367 136.346 1.00 43.99 302 VAL B CA 1
ATOM 7188 C C . VAL B 1 302 ? 42.082 55.409 136.580 1.00 45.78 302 VAL B C 1
ATOM 7189 O O . VAL B 1 302 ? 42.802 56.084 135.846 1.00 44.89 302 VAL B O 1
ATOM 7193 N N . ASP B 1 303 ? 42.565 54.677 137.581 1.00 46.97 303 ASP B N 1
ATOM 7194 C CA . ASP B 1 303 ? 43.991 54.655 137.893 1.00 47.37 303 ASP B CA 1
ATOM 7195 C C . ASP B 1 303 ? 44.724 53.676 136.984 1.00 47.22 303 ASP B C 1
ATOM 7196 O O . ASP B 1 303 ? 45.863 53.912 136.585 1.00 48.22 303 ASP B O 1
ATOM 7201 N N . GLU B 1 304 ? 44.057 52.574 136.660 1.00 46.80 304 GLU B N 1
ATOM 7202 C CA . GLU B 1 304 ? 44.594 51.591 135.729 1.00 48.02 304 GLU B CA 1
ATOM 7203 C C . GLU B 1 304 ? 44.538 52.140 134.301 1.00 42.93 304 GLU B C 1
ATOM 7204 O O . GLU B 1 304 ? 45.302 51.728 133.428 1.00 40.42 304 GLU B O 1
ATOM 7210 N N . ARG B 1 305 ? 43.631 53.084 134.079 1.00 41.14 305 ARG B N 1
ATOM 7211 C CA . ARG B 1 305 ? 43.483 53.723 132.777 1.00 38.47 305 ARG B CA 1
ATOM 7212 C C . ARG B 1 305 ? 44.696 54.596 132.450 1.00 39.17 305 ARG B C 1
ATOM 7213 O O . ARG B 1 305 ? 45.208 54.574 131.330 1.00 36.85 305 ARG B O 1
ATOM 7221 N N . LEU B 1 306 ? 45.158 55.357 133.437 1.00 40.90 306 LEU B N 1
ATOM 7222 C CA . LEU B 1 306 ? 46.316 56.222 133.256 1.00 40.80 306 LEU B CA 1
ATOM 7223 C C . LEU B 1 306 ? 47.586 55.406 133.044 1.00 42.58 306 LEU B C 1
ATOM 7224 O O . LEU B 1 306 ? 48.463 55.791 132.267 1.00 41.83 306 LEU B O 1
ATOM 7229 N N . ARG B 1 307 ? 47.679 54.277 133.740 1.00 43.90 307 ARG B N 1
ATOM 7230 C CA . ARG B 1 307 ? 48.854 53.421 133.649 1.00 44.70 307 ARG B CA 1
ATOM 7231 C C . ARG B 1 307 ? 49.009 52.856 132.243 1.00 36.57 307 ARG B C 1
ATOM 7232 O O . ARG B 1 307 ? 50.119 52.770 131.717 1.00 33.71 307 ARG B O 1
ATOM 7240 N N . SER B 1 308 ? 47.888 52.477 131.638 1.00 33.93 308 SER B N 1
ATOM 7241 C CA . SER B 1 308 ? 47.900 51.901 130.298 1.00 34.82 308 SER B CA 1
ATOM 7242 C C . SER B 1 308 ? 48.398 52.893 129.240 1.00 33.69 308 SER B C 1
ATOM 7243 O O . SER B 1 308 ? 49.114 52.516 128.312 1.00 34.79 308 SER B O 1
ATOM 7246 N N . VAL B 1 309 ? 48.013 54.156 129.387 1.00 30.58 309 VAL B N 1
ATOM 7247 C CA . VAL B 1 309 ? 48.468 55.208 128.487 1.00 30.03 309 VAL B CA 1
ATOM 7248 C C . VAL B 1 309 ? 49.956 55.482 128.694 1.00 33.70 309 VAL B C 1
ATOM 7249 O O . VAL B 1 309 ? 50.711 55.636 127.733 1.00 34.07 309 VAL B O 1
ATOM 7253 N N . THR B 1 310 ? 50.366 55.533 129.958 1.00 36.35 310 THR B N 1
ATOM 7254 C CA . THR B 1 310 ? 51.760 55.774 130.320 1.00 34.41 310 THR B CA 1
ATOM 7255 C C . THR B 1 310 ? 52.688 54.695 129.765 1.00 34.89 310 THR B C 1
ATOM 7256 O O . THR B 1 310 ? 53.772 54.991 129.261 1.00 34.51 310 THR B O 1
ATOM 7260 N N . SER B 1 311 ? 52.252 53.445 129.860 1.00 36.38 311 SER B N 1
ATOM 7261 C CA . SER B 1 311 ? 53.025 52.320 129.351 1.00 38.75 311 SER B CA 1
ATOM 7262 C C . SER B 1 311 ? 53.155 52.386 127.834 1.00 39.05 311 SER B C 1
ATOM 7263 O O . SER B 1 311 ? 54.207 52.068 127.278 1.00 42.33 311 SER B O 1
ATOM 7266 N N . ALA B 1 312 ? 52.081 52.803 127.169 1.00 34.98 312 ALA B N 1
ATOM 7267 C CA . ALA B 1 312 ? 52.074 52.914 125.712 1.00 31.37 312 ALA B CA 1
ATOM 7268 C C . ALA B 1 312 ? 52.960 54.056 125.225 1.00 30.06 312 ALA B C 1
ATOM 7269 O O . ALA B 1 312 ? 53.637 53.934 124.205 1.00 29.81 312 ALA B O 1
ATOM 7271 N N . VAL B 1 313 ? 52.944 55.169 125.953 1.00 30.22 313 VAL B N 1
ATOM 7272 C CA . VAL B 1 313 ? 53.784 56.314 125.621 1.00 31.79 313 VAL B CA 1
ATOM 7273 C C . VAL B 1 313 ? 55.268 55.974 125.789 1.00 36.42 313 VAL B C 1
ATOM 7274 O O . VAL B 1 313 ? 56.097 56.334 124.948 1.00 38.38 313 VAL B O 1
ATOM 7278 N N . ALA B 1 314 ? 55.596 55.265 126.866 1.00 34.82 314 ALA B N 1
ATOM 7279 C CA . ALA B 1 314 ? 56.974 54.845 127.106 1.00 35.13 314 ALA B CA 1
ATOM 7280 C C . ALA B 1 314 ? 57.429 53.850 126.046 1.00 36.31 314 ALA B C 1
ATOM 7281 O O . ALA B 1 314 ? 58.598 53.830 125.663 1.00 38.57 314 ALA B O 1
ATOM 7283 N N . ALA B 1 315 ? 56.497 53.026 125.576 1.00 34.23 315 ALA B N 1
ATOM 7284 C CA . ALA B 1 315 ? 56.814 52.009 124.579 1.00 35.91 315 ALA B CA 1
ATOM 7285 C C . ALA B 1 315 ? 57.128 52.622 123.218 1.00 38.52 315 ALA B C 1
ATOM 7286 O O . ALA B 1 315 ? 58.018 52.152 122.510 1.00 39.31 315 ALA B O 1
ATOM 7288 N N . VAL B 1 316 ? 56.396 53.671 122.854 1.00 39.45 316 VAL B N 1
ATOM 7289 C CA . VAL B 1 316 ? 56.600 54.316 121.563 1.00 40.46 316 VAL B CA 1
ATOM 7290 C C . VAL B 1 316 ? 57.775 55.296 121.605 1.00 42.82 316 VAL B C 1
ATOM 7291 O O . VAL B 1 316 ? 58.435 55.523 120.594 1.00 43.12 316 VAL B O 1
ATOM 7295 N N . THR B 1 317 ? 58.039 55.861 122.780 1.00 45.41 317 THR B N 1
ATOM 7296 C CA . THR B 1 317 ? 59.180 56.754 122.966 1.00 48.97 317 THR B CA 1
ATOM 7297 C C . THR B 1 317 ? 60.464 55.928 122.964 1.00 54.56 317 THR B C 1
ATOM 7298 O O . THR B 1 317 ? 61.536 56.416 122.602 1.00 56.56 317 THR B O 1
ATOM 7302 N N . GLU B 1 318 ? 60.329 54.662 123.350 1.00 58.50 318 GLU B N 1
ATOM 7303 C CA . GLU B 1 318 ? 61.442 53.721 123.395 1.00 64.25 318 GLU B CA 1
ATOM 7304 C C . GLU B 1 318 ? 62.201 53.654 122.073 1.00 64.37 318 GLU B C 1
ATOM 7305 O O . GLU B 1 318 ? 63.376 54.015 122.006 1.00 65.80 318 GLU B O 1
ATOM 7311 N N . SER B 1 319 ? 61.525 53.199 121.023 1.00 62.34 319 SER B N 1
ATOM 7312 C CA . SER B 1 319 ? 62.182 52.978 119.738 1.00 63.15 319 SER B CA 1
ATOM 7313 C C . SER B 1 319 ? 61.554 53.787 118.603 1.00 57.88 319 SER B C 1
ATOM 7314 O O . SER B 1 319 ? 61.767 53.489 117.428 1.00 59.03 319 SER B O 1
ATOM 7317 N N . GLY B 1 320 ? 60.780 54.808 118.958 1.00 50.77 320 GLY B N 1
ATOM 7318 C CA . GLY B 1 320 ? 60.164 55.673 117.968 1.00 43.80 320 GLY B CA 1
ATOM 7319 C C . GLY B 1 320 ? 59.045 54.999 117.197 1.00 37.91 320 GLY B C 1
ATOM 7320 O O . GLY B 1 320 ? 58.847 53.789 117.290 1.00 37.04 320 GLY B O 1
ATOM 7321 N N . GLY B 1 321 ? 58.304 55.788 116.431 1.00 35.05 321 GLY B N 1
ATOM 7322 C CA . GLY B 1 321 ? 57.242 55.246 115.606 1.00 33.50 321 GLY B CA 1
ATOM 7323 C C . GLY B 1 321 ? 55.918 55.964 115.779 1.00 31.29 321 GLY B C 1
ATOM 7324 O O . GLY B 1 321 ? 55.874 57.167 116.044 1.00 29.33 321 GLY B O 1
ATOM 7325 N N . VAL B 1 322 ? 54.829 55.220 115.634 1.00 29.16 322 VAL B N 1
ATOM 7326 C CA . VAL B 1 322 ? 53.503 55.818 115.655 1.00 28.07 322 VAL B CA 1
ATOM 7327 C C . VAL B 1 322 ? 52.672 55.343 116.838 1.00 29.78 322 VAL B C 1
ATOM 7328 O O . VAL B 1 322 ? 52.505 54.142 117.055 1.00 31.64 322 VAL B O 1
ATOM 7332 N N . LEU B 1 323 ? 52.160 56.298 117.605 1.00 29.52 323 LEU B N 1
ATOM 7333 C CA . LEU B 1 323 ? 51.205 56.003 118.663 1.00 27.25 323 LEU B CA 1
ATOM 7334 C C . LEU B 1 323 ? 49.794 56.189 118.117 1.00 27.48 323 LEU B C 1
ATOM 7335 O O . LEU B 1 323 ? 49.397 57.302 117.765 1.00 28.60 323 LEU B O 1
ATOM 7340 N N . PHE B 1 324 ? 49.044 55.095 118.036 1.00 23.81 324 PHE B N 1
ATOM 7341 C CA . PHE B 1 324 ? 47.702 55.133 117.469 1.00 21.65 324 PHE B CA 1
ATOM 7342 C C . PHE B 1 324 ? 46.630 54.780 118.499 1.00 23.36 324 PHE B C 1
ATOM 7343 O O . PHE B 1 324 ? 46.662 53.713 119.118 1.00 21.82 324 PHE B O 1
ATOM 7351 N N . ILE B 1 325 ? 45.684 55.695 118.681 1.00 25.78 325 ILE B N 1
ATOM 7352 C CA . ILE B 1 325 ? 44.542 55.455 119.555 1.00 26.34 325 ILE B CA 1
ATOM 7353 C C . ILE B 1 325 ? 43.242 55.461 118.758 1.00 25.08 325 ILE B C 1
ATOM 7354 O O . ILE B 1 325 ? 42.749 56.516 118.354 1.00 23.80 325 ILE B O 1
ATOM 7359 N N . ALA B 1 326 ? 42.701 54.270 118.521 1.00 25.43 326 ALA B N 1
ATOM 7360 C CA . ALA B 1 326 ? 41.457 54.131 117.778 1.00 24.61 326 ALA B CA 1
ATOM 7361 C C . ALA B 1 326 ? 40.266 54.549 118.639 1.00 26.93 326 ALA B C 1
ATOM 7362 O O . ALA B 1 326 ? 40.099 54.064 119.761 1.00 26.10 326 ALA B O 1
ATOM 7364 N N . ASP B 1 327 ? 39.451 55.456 118.105 1.00 27.15 327 ASP B N 1
ATOM 7365 C CA . ASP B 1 327 ? 38.264 55.955 118.798 1.00 28.19 327 ASP B CA 1
ATOM 7366 C C . ASP B 1 327 ? 38.613 56.546 120.165 1.00 29.83 327 ASP B C 1
ATOM 7367 O O . ASP B 1 327 ? 38.156 56.073 121.210 1.00 29.37 327 ASP B O 1
ATOM 7372 N N . VAL B 1 328 ? 39.427 57.598 120.120 1.00 28.73 328 VAL B N 1
ATOM 7373 C CA . VAL B 1 328 ? 39.972 58.253 121.303 1.00 28.45 328 VAL B CA 1
ATOM 7374 C C . VAL B 1 328 ? 38.900 59.003 122.105 1.00 27.68 328 VAL B C 1
ATOM 7375 O O . VAL B 1 328 ? 39.106 59.324 123.273 1.00 29.29 328 VAL B O 1
ATOM 7379 N N . ASP B 1 329 ? 37.751 59.265 121.487 1.00 25.70 329 ASP B N 1
ATOM 7380 C CA . ASP B 1 329 ? 36.663 59.961 122.177 1.00 25.41 329 ASP B CA 1
ATOM 7381 C C . ASP B 1 329 ? 36.111 59.132 123.337 1.00 23.79 329 ASP B C 1
ATOM 7382 O O . ASP B 1 329 ? 35.458 59.657 124.236 1.00 26.12 329 ASP B O 1
ATOM 7387 N N . ALA B 1 330 ? 36.382 57.834 123.308 1.00 22.50 330 ALA B N 1
ATOM 7388 C CA . ALA B 1 330 ? 35.997 56.937 124.389 1.00 24.01 330 ALA B CA 1
ATOM 7389 C C . ALA B 1 330 ? 36.984 57.029 125.557 1.00 27.55 330 ALA B C 1
ATOM 7390 O O . ALA B 1 330 ? 36.649 56.698 126.694 1.00 29.44 330 ALA B O 1
ATOM 7392 N N . LEU B 1 331 ? 38.201 57.482 125.262 1.00 25.81 331 LEU B N 1
ATOM 7393 C CA . LEU B 1 331 ? 39.252 57.626 126.263 1.00 22.69 331 LEU B CA 1
ATOM 7394 C C . LEU B 1 331 ? 39.333 59.063 126.779 1.00 22.84 331 LEU B C 1
ATOM 7395 O O . LEU B 1 331 ? 39.624 59.297 127.953 1.00 22.93 331 LEU B O 1
ATOM 7400 N N . LEU B 1 332 ? 39.070 60.022 125.895 1.00 20.98 332 LEU B N 1
ATOM 7401 C CA . LEU B 1 332 ? 39.059 61.434 126.273 1.00 21.77 332 LEU B CA 1
ATOM 7402 C C . LEU B 1 332 ? 37.775 62.116 125.818 1.00 23.61 332 LEU B C 1
ATOM 7403 O O . LEU B 1 332 ? 37.801 62.922 124.890 1.00 23.50 332 LEU B O 1
ATOM 7408 N N . PRO B 1 333 ? 36.645 61.799 126.472 1.00 24.84 333 PRO B N 1
ATOM 7409 C CA . PRO B 1 333 ? 35.366 62.398 126.075 1.00 25.81 333 PRO B CA 1
ATOM 7410 C C . PRO B 1 333 ? 35.362 63.903 126.308 1.00 28.83 333 PRO B C 1
ATOM 7411 O O . PRO B 1 333 ? 35.997 64.376 127.247 1.00 27.33 333 PRO B O 1
ATOM 7415 N N . ALA B 1 334 ? 34.657 64.639 125.455 1.00 33.20 334 ALA B N 1
ATOM 7416 C CA . ALA B 1 334 ? 34.617 66.093 125.541 1.00 35.54 334 ALA B CA 1
ATOM 7417 C C . ALA B 1 334 ? 33.882 66.555 126.787 1.00 39.71 334 ALA B C 1
ATOM 7418 O O . ALA B 1 334 ? 34.223 67.580 127.376 1.00 39.27 334 ALA B O 1
ATOM 7420 N N . GLY B 1 335 ? 32.861 65.800 127.177 1.00 46.10 335 GLY B N 1
ATOM 7421 C CA . GLY B 1 335 ? 32.065 66.151 128.337 1.00 57.69 335 GLY B CA 1
ATOM 7422 C C . GLY B 1 335 ? 31.189 67.374 128.135 1.00 67.61 335 GLY B C 1
ATOM 7423 O O . GLY B 1 335 ? 31.260 68.048 127.108 1.00 67.72 335 GLY B O 1
ATOM 7424 N N . ASN B 1 336 ? 30.360 67.664 129.131 1.00 77.63 336 ASN B N 1
ATOM 7425 C CA . ASN B 1 336 ? 29.411 68.766 129.044 1.00 87.15 336 ASN B CA 1
ATOM 7426 C C . ASN B 1 336 ? 29.300 69.521 130.363 1.00 95.45 336 ASN B C 1
ATOM 7427 O O . ASN B 1 336 ? 30.270 70.117 130.829 1.00 96.34 336 ASN B O 1
ATOM 7432 N N . GLU B 1 337 ? 28.114 69.495 130.960 1.00 102.49 337 GLU B N 1
ATOM 7433 C CA . GLU B 1 337 ? 27.904 70.106 132.266 1.00 110.16 337 GLU B CA 1
ATOM 7434 C C . GLU B 1 337 ? 27.761 69.034 133.340 1.00 112.10 337 GLU B C 1
ATOM 7435 O O . GLU B 1 337 ? 28.385 69.112 134.399 1.00 113.76 337 GLU B O 1
ATOM 7441 N N . MET B 1 338 ? 26.935 68.032 133.055 1.00 111.39 338 MET B N 1
ATOM 7442 C CA . MET B 1 338 ? 26.688 66.946 133.996 1.00 110.58 338 MET B CA 1
ATOM 7443 C C . MET B 1 338 ? 27.866 65.981 134.068 1.00 104.85 338 MET B C 1
ATOM 7444 O O . MET B 1 338 ? 28.088 65.334 135.091 1.00 106.19 338 MET B O 1
ATOM 7449 N N . ARG B 1 339 ? 28.623 65.895 132.980 1.00 97.31 339 ARG B N 1
ATOM 7450 C CA . ARG B 1 339 ? 29.751 64.974 132.914 1.00 89.80 339 ARG B CA 1
ATOM 7451 C C . ARG B 1 339 ? 31.016 65.650 132.381 1.00 81.47 339 ARG B C 1
ATOM 7452 O O . ARG B 1 339 ? 31.483 65.312 131.295 1.00 79.09 339 ARG B O 1
ATOM 7460 N N . PRO B 1 340 ? 31.584 66.599 133.148 1.00 76.10 340 PRO B N 1
ATOM 7461 C CA . PRO B 1 340 ? 32.806 67.294 132.725 1.00 71.35 340 PRO B CA 1
ATOM 7462 C C . PRO B 1 340 ? 34.010 66.350 132.723 1.00 65.45 340 PRO B C 1
ATOM 7463 O O . PRO B 1 340 ? 33.940 65.296 133.356 1.00 66.06 340 PRO B O 1
ATOM 7467 N N . PRO B 1 341 ? 35.094 66.715 132.012 1.00 59.25 341 PRO B N 1
ATOM 7468 C CA . PRO B 1 341 ? 36.285 65.860 131.912 1.00 54.36 341 PRO B CA 1
ATOM 7469 C C . PRO B 1 341 ? 36.859 65.456 133.272 1.00 51.16 341 PRO B C 1
ATOM 7470 O O . PRO B 1 341 ? 37.070 66.301 134.144 1.00 49.45 341 PRO B O 1
ATOM 7474 N N . GLU B 1 342 ? 37.102 64.159 133.435 1.00 48.78 342 GLU B N 1
ATOM 7475 C CA . GLU B 1 342 ? 37.674 63.617 134.661 1.00 49.39 342 GLU B CA 1
ATOM 7476 C C . GLU B 1 342 ? 39.095 64.138 134.888 1.00 46.24 342 GLU B C 1
ATOM 7477 O O . GLU B 1 342 ? 39.773 64.530 133.937 1.00 44.02 342 GLU B O 1
ATOM 7483 N N . PRO B 1 343 ? 39.545 64.152 136.156 1.00 44.50 343 PRO B N 1
ATOM 7484 C CA . PRO B 1 343 ? 40.915 64.562 136.490 1.00 43.46 343 PRO B CA 1
ATOM 7485 C C . PRO B 1 343 ? 41.973 63.769 135.724 1.00 40.02 343 PRO B C 1
ATOM 7486 O O . PRO B 1 343 ? 43.011 64.322 135.365 1.00 40.50 343 PRO B O 1
ATOM 7490 N N . VAL B 1 344 ? 41.701 62.494 135.469 1.00 36.75 344 VAL B N 1
ATOM 7491 C CA . VAL B 1 344 ? 42.666 61.622 134.812 1.00 36.50 344 VAL B CA 1
ATOM 7492 C C . VAL B 1 344 ? 42.988 62.077 133.386 1.00 36.20 344 VAL B C 1
ATOM 7493 O O . VAL B 1 344 ? 44.059 61.771 132.857 1.00 37.64 344 VAL B O 1
ATOM 7497 N N . ALA B 1 345 ? 42.064 62.816 132.774 1.00 32.43 345 ALA B N 1
ATOM 7498 C CA . ALA B 1 345 ? 42.250 63.310 131.414 1.00 29.03 345 ALA B CA 1
ATOM 7499 C C . ALA B 1 345 ? 43.470 64.217 131.336 1.00 31.56 345 ALA B C 1
ATOM 7500 O O . ALA B 1 345 ? 44.276 64.116 130.410 1.00 32.03 345 ALA B O 1
ATOM 7502 N N . THR B 1 346 ? 43.600 65.094 132.326 1.00 33.89 346 THR B N 1
ATOM 7503 C CA . THR B 1 346 ? 44.730 66.011 132.416 1.00 34.85 346 THR B CA 1
ATOM 7504 C C . THR B 1 346 ? 46.067 65.272 132.391 1.00 35.84 346 THR B C 1
ATOM 7505 O O . THR B 1 346 ? 47.015 65.701 131.726 1.00 36.04 346 THR B O 1
ATOM 7509 N N . LEU B 1 347 ? 46.134 64.155 133.107 1.00 34.32 347 LEU B N 1
ATOM 7510 C CA . LEU B 1 347 ? 47.358 63.362 133.164 1.00 33.45 347 LEU B CA 1
ATOM 7511 C C . LEU B 1 347 ? 47.574 62.551 131.890 1.00 32.68 347 LEU B C 1
ATOM 7512 O O . LEU B 1 347 ? 48.711 62.314 131.479 1.00 32.76 347 LEU B O 1
ATOM 7517 N N . ILE B 1 348 ? 46.478 62.131 131.267 1.00 30.25 348 ILE B N 1
ATOM 7518 C CA . ILE B 1 348 ? 46.555 61.379 130.022 1.00 28.04 348 ILE B CA 1
ATOM 7519 C C . ILE B 1 348 ? 47.051 62.278 128.890 1.00 30.14 348 ILE B C 1
ATOM 7520 O O . ILE B 1 348 ? 47.898 61.875 128.092 1.00 31.46 348 ILE B O 1
ATOM 7525 N N . LEU B 1 349 ? 46.534 63.502 128.842 1.00 28.60 349 LEU B N 1
ATOM 7526 C CA . LEU B 1 349 ? 46.968 64.489 127.856 1.00 27.61 349 LEU B CA 1
ATOM 7527 C C . LEU B 1 349 ? 48.437 64.866 128.045 1.00 31.54 349 LEU B C 1
ATOM 7528 O O . LEU B 1 349 ? 49.134 65.197 127.085 1.00 32.74 349 LEU B O 1
ATOM 7533 N N . ALA B 1 350 ? 48.904 64.813 129.288 1.00 32.78 350 ALA B N 1
ATOM 7534 C CA . ALA B 1 350 ? 50.301 65.094 129.588 1.00 32.30 350 ALA B CA 1
ATOM 7535 C C . ALA B 1 350 ? 51.207 64.029 128.973 1.00 32.94 350 ALA B C 1
ATOM 7536 O O . ALA B 1 350 ? 52.275 64.341 128.449 1.00 35.24 350 ALA B O 1
ATOM 7538 N N . GLU B 1 351 ? 50.772 62.774 129.036 1.00 31.67 351 GLU B N 1
ATOM 7539 C CA . GLU B 1 351 ? 51.527 61.673 128.445 1.00 33.14 351 GLU B CA 1
ATOM 7540 C C . GLU B 1 351 ? 51.582 61.782 126.924 1.00 32.99 351 GLU B C 1
ATOM 7541 O O . GLU B 1 351 ? 52.634 61.577 126.315 1.00 34.60 351 GLU B O 1
ATOM 7547 N N . LEU B 1 352 ? 50.444 62.106 126.316 1.00 30.84 352 LEU B N 1
ATOM 7548 C CA . LEU B 1 352 ? 50.357 62.243 124.867 1.00 30.19 352 LEU B CA 1
ATOM 7549 C C . LEU B 1 352 ? 51.205 63.417 124.389 1.00 32.12 352 LEU B C 1
ATOM 7550 O O . LEU B 1 352 ? 51.895 63.330 123.374 1.00 30.80 352 LEU B O 1
ATOM 7555 N N . ARG B 1 353 ? 51.143 64.515 125.134 1.00 35.09 353 ARG B N 1
ATOM 7556 C CA . ARG B 1 353 ? 51.905 65.716 124.821 1.00 38.08 353 ARG B CA 1
ATOM 7557 C C . ARG B 1 353 ? 53.402 65.402 124.823 1.00 42.18 353 ARG B C 1
ATOM 7558 O O . ARG B 1 353 ? 54.173 65.965 124.040 1.00 43.35 353 ARG B O 1
ATOM 7566 N N . LYS B 1 354 ? 53.798 64.481 125.697 1.00 42.23 354 LYS B N 1
ATOM 7567 C CA . LYS B 1 354 ? 55.182 64.026 125.778 1.00 44.55 354 LYS B CA 1
ATOM 7568 C C . LYS B 1 354 ? 55.586 63.220 124.542 1.00 41.53 354 LYS B C 1
ATOM 7569 O O . LYS B 1 354 ? 56.694 63.368 124.029 1.00 41.61 354 LYS B O 1
ATOM 7575 N N . ALA B 1 355 ? 54.682 62.365 124.073 1.00 37.71 355 ALA B N 1
ATOM 7576 C CA . ALA B 1 355 ? 54.951 61.512 122.920 1.00 34.99 355 ALA B CA 1
ATOM 7577 C C . ALA B 1 355 ? 55.080 62.327 121.636 1.00 33.65 355 ALA B C 1
ATOM 7578 O O . ALA B 1 355 ? 55.972 62.081 120.821 1.00 29.96 355 ALA B O 1
ATOM 7580 N N . VAL B 1 356 ? 54.183 63.293 121.463 1.00 33.66 356 VAL B N 1
ATOM 7581 C CA . VAL B 1 356 ? 54.209 64.180 120.303 1.00 35.10 356 VAL B CA 1
ATOM 7582 C C . VAL B 1 356 ? 55.523 64.962 120.241 1.00 37.45 356 VAL B C 1
ATOM 7583 O O . VAL B 1 356 ? 56.074 65.184 119.166 1.00 39.83 356 VAL B O 1
ATOM 7587 N N . ALA B 1 357 ? 56.030 65.354 121.405 1.00 38.94 357 ALA B N 1
ATOM 7588 C CA . ALA B 1 357 ? 57.255 66.145 121.490 1.00 39.43 357 ALA B CA 1
ATOM 7589 C C . ALA B 1 357 ? 58.523 65.301 121.342 1.00 40.71 357 ALA B C 1
ATOM 7590 O O . ALA B 1 357 ? 59.634 65.834 121.339 1.00 41.87 357 ALA B O 1
ATOM 7592 N N . THR B 1 358 ? 58.353 63.988 121.223 1.00 40.56 358 THR B N 1
ATOM 7593 C CA . THR B 1 358 ? 59.488 63.082 121.080 1.00 43.40 358 THR B CA 1
ATOM 7594 C C . THR B 1 358 ? 59.888 62.903 119.617 1.00 45.03 358 THR B C 1
ATOM 7595 O O . THR B 1 358 ? 59.058 62.555 118.778 1.00 46.34 358 THR B O 1
ATOM 7599 N N . PRO B 1 359 ? 61.167 63.155 119.304 1.00 44.57 359 PRO B N 1
ATOM 7600 C CA . PRO B 1 359 ? 61.698 62.935 117.955 1.00 44.21 359 PRO B CA 1
ATOM 7601 C C . PRO B 1 359 ? 61.519 61.484 117.512 1.00 43.85 359 PRO B C 1
ATOM 7602 O O . PRO B 1 359 ? 61.795 60.567 118.285 1.00 44.20 359 PRO B O 1
ATOM 7606 N N . GLY B 1 360 ? 61.062 61.285 116.279 1.00 43.27 360 GLY B N 1
ATOM 7607 C CA . GLY B 1 360 ? 60.855 59.949 115.753 1.00 42.32 360 GLY B CA 1
ATOM 7608 C C . GLY B 1 360 ? 59.527 59.356 116.186 1.00 41.99 360 GLY B C 1
ATOM 7609 O O . GLY B 1 360 ? 59.298 58.156 116.042 1.00 44.15 360 GLY B O 1
ATOM 7610 N N . VAL B 1 361 ? 58.649 60.199 116.720 1.00 37.06 361 VAL B N 1
ATOM 7611 C CA . VAL B 1 361 ? 57.330 59.752 117.155 1.00 33.70 361 VAL B CA 1
ATOM 7612 C C . VAL B 1 361 ? 56.202 60.589 116.543 1.00 32.43 361 VAL B C 1
ATOM 7613 O O . VAL B 1 361 ? 56.259 61.820 116.530 1.00 33.58 361 VAL B O 1
ATOM 7617 N N . ALA B 1 362 ? 55.182 59.910 116.029 1.00 29.37 362 ALA B N 1
ATOM 7618 C CA . ALA B 1 362 ? 53.992 60.581 115.518 1.00 27.42 362 ALA B CA 1
ATOM 7619 C C . ALA B 1 362 ? 52.751 60.095 116.261 1.00 24.89 362 ALA B C 1
ATOM 7620 O O . ALA B 1 362 ? 52.684 58.941 116.687 1.00 24.01 362 ALA B O 1
ATOM 7622 N N . PHE B 1 363 ? 51.770 60.976 116.418 1.00 24.08 363 PHE B N 1
ATOM 7623 C CA . PHE B 1 363 ? 50.536 60.609 117.104 1.00 24.78 363 PHE B CA 1
ATOM 7624 C C . PHE B 1 363 ? 49.315 60.701 116.191 1.00 26.30 363 PHE B C 1
ATOM 7625 O O . PHE B 1 363 ? 49.025 61.752 115.620 1.00 28.49 363 PHE B O 1
ATOM 7633 N N . ILE B 1 364 ? 48.606 59.587 116.059 1.00 25.76 364 ILE B N 1
ATOM 7634 C CA . ILE B 1 364 ? 47.392 59.540 115.257 1.00 24.99 364 ILE B CA 1
ATOM 7635 C C . ILE B 1 364 ? 46.232 58.986 116.079 1.00 23.59 364 ILE B C 1
ATOM 7636 O O . ILE B 1 364 ? 46.358 57.948 116.728 1.00 24.11 364 ILE B O 1
ATOM 7641 N N . ALA B 1 365 ? 45.102 59.683 116.056 1.00 22.06 365 ALA B N 1
ATOM 7642 C CA . ALA B 1 365 ? 43.911 59.204 116.744 1.00 22.77 365 ALA B CA 1
ATOM 7643 C C . ALA B 1 365 ? 42.674 59.322 115.855 1.00 23.09 365 ALA B C 1
ATOM 7644 O O . ALA B 1 365 ? 42.560 60.247 115.056 1.00 23.85 365 ALA B O 1
ATOM 7646 N N . THR B 1 366 ? 41.753 58.376 115.990 1.00 22.51 366 THR B N 1
ATOM 7647 C CA . THR B 1 366 ? 40.492 58.452 115.269 1.00 22.44 366 THR B CA 1
ATOM 7648 C C . THR B 1 366 ? 39.346 58.766 116.218 1.00 23.85 366 THR B C 1
ATOM 7649 O O . THR B 1 366 ? 39.422 58.492 117.411 1.00 26.57 366 THR B O 1
ATOM 7653 N N . SER B 1 367 ? 38.291 59.355 115.673 1.00 24.00 367 SER B N 1
ATOM 7654 C CA . SER B 1 367 ? 37.061 59.596 116.409 1.00 23.07 367 SER B CA 1
ATOM 7655 C C . SER B 1 367 ? 35.995 59.946 115.389 1.00 21.50 367 SER B C 1
ATOM 7656 O O . SER B 1 367 ? 36.224 60.792 114.532 1.00 20.13 367 SER B O 1
ATOM 7659 N N . ALA B 1 368 ? 34.839 59.292 115.472 1.00 21.62 368 ALA B N 1
ATOM 7660 C CA . ALA B 1 368 ? 33.758 59.534 114.520 1.00 19.15 368 ALA B CA 1
ATOM 7661 C C . ALA B 1 368 ? 33.389 61.013 114.465 1.00 21.49 368 ALA B C 1
ATOM 7662 O O . ALA B 1 368 ? 33.357 61.612 113.391 1.00 22.37 368 ALA B O 1
ATOM 7664 N N . VAL B 1 369 ? 33.135 61.597 115.630 1.00 25.77 369 VAL B N 1
ATOM 7665 C CA . VAL B 1 369 ? 32.794 63.011 115.726 1.00 30.65 369 VAL B CA 1
ATOM 7666 C C . VAL B 1 369 ? 33.856 63.741 116.543 1.00 33.16 369 VAL B C 1
ATOM 7667 O O . VAL B 1 369 ? 34.048 63.444 117.724 1.00 31.23 369 VAL B O 1
ATOM 7671 N N . PRO B 1 370 ? 34.544 64.708 115.914 1.00 35.50 370 PRO B N 1
ATOM 7672 C CA . PRO B 1 370 ? 35.716 65.379 116.490 1.00 35.06 370 PRO B CA 1
ATOM 7673 C C . PRO B 1 370 ? 35.410 66.145 117.774 1.00 33.81 370 PRO B C 1
ATOM 7674 O O . PRO B 1 370 ? 36.248 66.169 118.674 1.00 36.37 370 PRO B O 1
ATOM 7678 N N . GLU B 1 371 ? 34.234 66.758 117.859 1.00 32.34 371 GLU B N 1
ATOM 7679 C CA . GLU B 1 371 ? 33.884 67.550 119.037 1.00 35.07 371 GLU B CA 1
ATOM 7680 C C . GLU B 1 371 ? 33.436 66.695 120.224 1.00 32.90 371 GLU B C 1
ATOM 7681 O O . GLU B 1 371 ? 33.080 67.222 121.278 1.00 32.14 371 GLU B O 1
ATOM 7687 N N . ASN B 1 372 ? 33.454 65.378 120.044 1.00 32.31 372 ASN B N 1
ATOM 7688 C CA . ASN B 1 372 ? 33.185 64.450 121.136 1.00 32.33 372 ASN B CA 1
ATOM 7689 C C . ASN B 1 372 ? 34.450 64.145 121.933 1.00 32.98 372 ASN B C 1
ATOM 7690 O O . ASN B 1 372 ? 34.402 63.491 122.975 1.00 35.00 372 ASN B O 1
ATOM 7695 N N . VAL B 1 373 ? 35.581 64.634 121.433 1.00 30.71 373 VAL B N 1
ATOM 7696 C CA . VAL B 1 373 ? 36.865 64.454 122.096 1.00 30.32 373 VAL B CA 1
ATOM 7697 C C . VAL B 1 373 ? 37.183 65.680 122.948 1.00 30.81 373 VAL B C 1
ATOM 7698 O O . VAL B 1 373 ? 36.803 66.799 122.596 1.00 30.93 373 VAL B O 1
ATOM 7702 N N . ASP B 1 374 ? 37.855 65.450 124.076 1.00 30.34 374 ASP B N 1
ATOM 7703 C CA . ASP B 1 374 ? 38.367 66.510 124.940 1.00 29.93 374 ASP B CA 1
ATOM 7704 C C . ASP B 1 374 ? 39.012 67.604 124.094 1.00 27.98 374 ASP B C 1
ATOM 7705 O O . ASP B 1 374 ? 39.883 67.327 123.269 1.00 26.43 374 ASP B O 1
ATOM 7710 N N . ALA B 1 375 ? 38.572 68.842 124.298 1.00 28.95 375 ALA B N 1
ATOM 7711 C CA . ALA B 1 375 ? 39.027 69.971 123.490 1.00 29.25 375 ALA B CA 1
ATOM 7712 C C . ALA B 1 375 ? 40.539 70.198 123.568 1.00 28.73 375 ALA B C 1
ATOM 7713 O O . ALA B 1 375 ? 41.138 70.763 122.654 1.00 27.31 375 ALA B O 1
ATOM 7715 N N . ARG B 1 376 ? 41.155 69.749 124.655 1.00 29.47 376 ARG B N 1
ATOM 7716 C CA . ARG B 1 376 ? 42.587 69.948 124.846 1.00 30.98 376 ARG B CA 1
ATOM 7717 C C . ARG B 1 376 ? 43.438 69.036 123.957 1.00 33.21 376 ARG B C 1
ATOM 7718 O O . ARG B 1 376 ? 44.648 69.220 123.852 1.00 34.78 376 ARG B O 1
ATOM 7726 N N . LEU B 1 377 ? 42.804 68.057 123.316 1.00 33.67 377 LEU B N 1
ATOM 7727 C CA . LEU B 1 377 ? 43.503 67.185 122.376 1.00 33.05 377 LEU B CA 1
ATOM 7728 C C . LEU B 1 377 ? 43.577 67.853 121.006 1.00 34.73 377 LEU B C 1
ATOM 7729 O O . LEU B 1 377 ? 44.532 67.661 120.257 1.00 35.07 377 LEU B O 1
ATOM 7734 N N . ARG B 1 378 ? 42.556 68.640 120.687 1.00 35.53 378 ARG B N 1
ATOM 7735 C CA . ARG B 1 378 ? 42.531 69.391 119.442 1.00 36.52 378 ARG B CA 1
ATOM 7736 C C . ARG B 1 378 ? 43.280 70.701 119.650 1.00 37.58 378 ARG B C 1
ATOM 7737 O O . ARG B 1 378 ? 42.681 71.773 119.754 1.00 39.00 378 ARG B O 1
ATOM 7745 N N . ALA B 1 379 ? 44.602 70.591 119.716 1.00 37.96 379 ALA B N 1
ATOM 7746 C CA . ALA B 1 379 ? 45.465 71.712 120.055 1.00 41.07 379 ALA B CA 1
ATOM 7747 C C . ALA B 1 379 ? 46.830 71.503 119.411 1.00 43.35 379 ALA B C 1
ATOM 7748 O O . ALA B 1 379 ? 47.217 70.365 119.150 1.00 42.93 379 ALA B O 1
ATOM 7750 N N . PRO B 1 380 ? 47.566 72.598 119.153 1.00 46.38 380 PRO B N 1
ATOM 7751 C CA . PRO B 1 380 ? 48.851 72.534 118.443 1.00 47.73 380 PRO B CA 1
ATOM 7752 C C . PRO B 1 380 ? 49.936 71.652 119.081 1.00 49.62 380 PRO B C 1
ATOM 7753 O O . PRO B 1 380 ? 50.864 71.256 118.375 1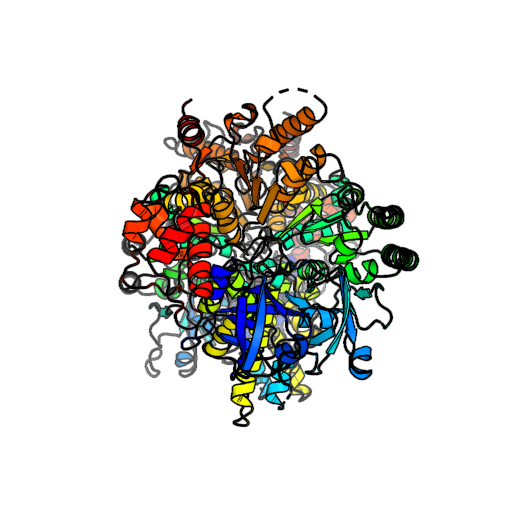.00 50.55 380 PRO B O 1
ATOM 7757 N N . GLU B 1 381 ? 49.837 71.350 120.372 1.00 51.49 381 GLU B N 1
ATOM 7758 C CA . GLU B 1 381 ? 50.858 70.521 121.018 1.00 53.11 381 GLU B CA 1
ATOM 7759 C C . GLU B 1 381 ? 50.463 69.047 121.149 1.00 48.30 381 GLU B C 1
ATOM 7760 O O . GLU B 1 381 ? 51.266 68.219 121.582 1.00 47.26 381 GLU B O 1
ATOM 7766 N N . VAL B 1 382 ? 49.231 68.719 120.774 1.00 44.26 382 VAL B N 1
ATOM 7767 C CA . VAL B 1 382 ? 48.803 67.324 120.723 1.00 40.89 382 VAL B CA 1
ATOM 7768 C C . VAL B 1 382 ? 48.420 66.941 119.295 1.00 40.83 382 VAL B C 1
ATOM 7769 O O . VAL B 1 382 ? 49.263 66.468 118.535 1.00 43.64 382 VAL B O 1
ATOM 7773 N N . CYS B 1 383 ? 47.157 67.153 118.929 1.00 36.52 383 CYS B N 1
ATOM 7774 C CA . CYS B 1 383 ? 46.716 66.945 117.548 1.00 33.63 383 CYS B CA 1
ATOM 7775 C C . CYS B 1 383 ? 46.538 68.283 116.848 1.00 34.93 383 CYS B C 1
ATOM 7776 O O . CYS B 1 383 ? 45.483 68.907 116.947 1.00 34.72 383 CYS B O 1
ATOM 7779 N N . ASP B 1 384 ? 47.574 68.711 116.133 1.00 36.19 384 ASP B N 1
ATOM 7780 C CA . ASP B 1 384 ? 47.592 70.036 115.525 1.00 38.51 384 ASP B CA 1
ATOM 7781 C C . ASP B 1 384 ? 46.772 70.112 114.241 1.00 37.10 384 ASP B C 1
ATOM 7782 O O . ASP B 1 384 ? 46.402 71.200 113.802 1.00 38.86 384 ASP B O 1
ATOM 7787 N N . ARG B 1 385 ? 46.488 68.963 113.638 1.00 32.70 385 ARG B N 1
ATOM 7788 C CA . ARG B 1 385 ? 45.745 68.949 112.382 1.00 31.54 385 ARG B CA 1
ATOM 7789 C C . ARG B 1 385 ? 44.704 67.840 112.339 1.00 30.40 385 ARG B C 1
ATOM 7790 O O . ARG B 1 385 ? 44.806 66.849 113.061 1.00 29.54 385 ARG B O 1
ATOM 7798 N N . GLU B 1 386 ? 43.702 68.018 111.485 1.00 30.86 386 GLU B N 1
ATOM 7799 C CA . GLU B 1 386 ? 42.602 67.066 111.388 1.00 31.86 386 GLU B CA 1
ATOM 7800 C C . GLU B 1 386 ? 42.347 66.630 109.951 1.00 33.84 386 GLU B C 1
ATOM 7801 O O . GLU B 1 386 ? 42.777 67.284 109.002 1.00 39.18 386 GLU B O 1
ATOM 7807 N N . LEU B 1 387 ? 41.635 65.521 109.803 1.00 30.18 387 LEU B N 1
ATOM 7808 C CA . LEU B 1 387 ? 41.440 64.900 108.504 1.00 27.25 387 LEU B CA 1
ATOM 7809 C C . LEU B 1 387 ? 40.129 64.123 108.527 1.00 31.10 387 LEU B C 1
ATOM 7810 O O . LEU B 1 387 ? 40.017 63.103 109.208 1.00 33.15 387 LEU B O 1
ATOM 7815 N N . GLY B 1 388 ? 39.131 64.622 107.802 1.00 31.39 388 GLY B N 1
ATOM 7816 C CA . GLY B 1 388 ? 37.815 64.005 107.787 1.00 29.27 388 GLY B CA 1
ATOM 7817 C C . GLY B 1 388 ? 37.598 63.104 106.586 1.00 30.28 388 GLY B C 1
ATOM 7818 O O . GLY B 1 388 ? 37.913 63.477 105.459 1.00 32.14 388 GLY B O 1
ATOM 7819 N N . LEU B 1 389 ? 37.059 61.914 106.831 1.00 29.07 389 LEU B N 1
ATOM 7820 C CA . LEU B 1 389 ? 36.776 60.957 105.766 1.00 26.37 389 LEU B CA 1
ATOM 7821 C C . LEU B 1 389 ? 35.308 61.015 105.363 1.00 28.04 389 LEU B C 1
ATOM 7822 O O . LEU B 1 389 ? 34.472 61.529 106.107 1.00 27.83 389 LEU B O 1
ATOM 7827 N N . SER B 1 390 ? 34.995 60.485 104.184 1.00 29.30 390 SER B N 1
ATOM 7828 C CA . SER B 1 390 ? 33.641 60.585 103.652 1.00 30.52 390 SER B CA 1
ATOM 7829 C C . SER B 1 390 ? 32.993 59.229 103.364 1.00 27.82 390 SER B C 1
ATOM 7830 O O . SER B 1 390 ? 33.679 58.230 103.156 1.00 28.21 390 SER B O 1
ATOM 7833 N N . LEU B 1 391 ? 31.662 59.214 103.366 1.00 25.42 391 LEU B N 1
ATOM 7834 C CA . LEU B 1 391 ? 30.878 58.050 102.972 1.00 22.90 391 LEU B CA 1
ATOM 7835 C C . LEU B 1 391 ? 31.219 57.671 101.540 1.00 21.88 391 LEU B C 1
ATOM 7836 O O . LEU B 1 391 ? 31.479 58.544 100.713 1.00 22.62 391 LEU B O 1
ATOM 7841 N N . PRO B 1 392 ? 31.207 56.366 101.237 1.00 20.19 392 PRO B N 1
ATOM 7842 C CA . PRO B 1 392 ? 31.419 55.910 99.857 1.00 22.28 392 PRO B CA 1
ATOM 7843 C C . PRO B 1 392 ? 30.194 56.167 98.977 1.00 28.35 392 PRO B C 1
ATOM 7844 O O . PRO B 1 392 ? 29.078 55.803 99.354 1.00 27.54 392 PRO B O 1
ATOM 7848 N N . ASP B 1 393 ? 30.395 56.788 97.818 1.00 31.18 393 ASP B N 1
ATOM 7849 C CA . ASP B 1 393 ? 29.309 56.914 96.853 1.00 35.16 393 ASP B CA 1
ATOM 7850 C C . ASP B 1 393 ? 29.065 55.562 96.193 1.00 35.88 393 ASP B C 1
ATOM 7851 O O . ASP B 1 393 ? 29.749 54.586 96.508 1.00 36.12 393 ASP B O 1
ATOM 7856 N N . ALA B 1 394 ? 28.096 55.509 95.285 1.00 35.10 394 ALA B N 1
ATOM 7857 C CA . ALA B 1 394 ? 27.713 54.258 94.634 1.00 35.10 394 ALA B CA 1
ATOM 7858 C C . ALA B 1 394 ? 28.905 53.540 94.004 1.00 34.44 394 ALA B C 1
ATOM 7859 O O . ALA B 1 394 ? 29.065 52.329 94.158 1.00 32.12 394 ALA B O 1
ATOM 7861 N N . THR B 1 395 ? 29.739 54.297 93.299 1.00 37.81 395 THR B N 1
ATOM 7862 C CA . THR B 1 395 ? 30.930 53.745 92.663 1.00 40.07 395 THR B CA 1
ATOM 7863 C C . THR B 1 395 ? 31.872 53.149 93.702 1.00 37.82 395 THR B C 1
ATOM 7864 O O . THR B 1 395 ? 32.341 52.020 93.558 1.00 40.35 395 THR B O 1
ATOM 7868 N N . ALA B 1 396 ? 32.134 53.914 94.756 1.00 31.90 396 ALA B N 1
ATOM 7869 C CA . ALA B 1 396 ? 33.029 53.475 95.819 1.00 28.10 396 ALA B CA 1
ATOM 7870 C C . ALA B 1 396 ? 32.471 52.263 96.557 1.00 29.70 396 ALA B C 1
ATOM 7871 O O . ALA B 1 396 ? 33.223 51.371 96.950 1.00 30.98 396 ALA B O 1
ATOM 7873 N N . ARG B 1 397 ? 31.153 52.235 96.737 1.00 27.69 397 ARG B N 1
ATOM 7874 C CA . ARG B 1 397 ? 30.491 51.103 97.377 1.00 27.45 397 ARG B CA 1
ATOM 7875 C C . ARG B 1 397 ? 30.665 49.820 96.568 1.00 31.48 397 ARG B C 1
ATOM 7876 O O . ARG B 1 397 ? 30.869 48.746 97.133 1.00 32.27 397 ARG B O 1
ATOM 7884 N N . ARG B 1 398 ? 30.588 49.933 95.246 1.00 34.27 398 ARG B N 1
ATOM 7885 C CA . ARG B 1 398 ? 30.808 48.783 94.377 1.00 37.89 398 ARG B CA 1
ATOM 7886 C C . ARG B 1 398 ? 32.256 48.318 94.464 1.00 36.76 398 ARG B C 1
ATOM 7887 O O . ARG B 1 398 ? 32.541 47.119 94.461 1.00 36.91 398 ARG B O 1
ATOM 7895 N N . SER B 1 399 ? 33.168 49.278 94.548 1.00 35.25 399 SER B N 1
ATOM 7896 C CA . SER B 1 399 ? 34.587 48.977 94.651 1.00 34.38 399 SER B CA 1
ATOM 7897 C C . SER B 1 399 ? 34.886 48.267 95.967 1.00 33.07 399 SER B C 1
ATOM 7898 O O . SER B 1 399 ? 35.691 47.336 96.012 1.00 33.71 399 SER B O 1
ATOM 7901 N N . LEU B 1 400 ? 34.225 48.708 97.033 1.00 30.84 400 LEU B N 1
ATOM 7902 C CA . LEU B 1 400 ? 34.377 48.085 98.343 1.00 30.96 400 LEU B CA 1
ATOM 7903 C C . LEU B 1 400 ? 33.842 46.656 98.345 1.00 34.02 400 LEU B C 1
ATOM 7904 O O . LEU B 1 400 ? 34.470 45.751 98.892 1.00 36.20 400 LEU B O 1
ATOM 7909 N N . LEU B 1 401 ? 32.680 46.463 97.729 1.00 34.13 401 LEU B N 1
ATOM 7910 C CA . LEU B 1 401 ? 32.053 45.147 97.659 1.00 35.54 401 LEU B CA 1
ATOM 7911 C C . LEU B 1 401 ? 32.940 44.124 96.959 1.00 38.25 401 LEU B C 1
ATOM 7912 O O . LEU B 1 401 ? 33.099 43.002 97.439 1.00 38.65 401 LEU B O 1
ATOM 7917 N N . GLU B 1 402 ? 33.513 44.518 95.826 1.00 41.45 402 GLU B N 1
ATOM 7918 C CA . GLU B 1 402 ? 34.453 43.669 95.099 1.00 45.08 402 GLU B CA 1
ATOM 7919 C C . GLU B 1 402 ? 35.666 43.323 95.957 1.00 44.18 402 GLU B C 1
ATOM 7920 O O . GLU B 1 402 ? 36.167 42.201 95.914 1.00 46.02 402 GLU B O 1
ATOM 7926 N N . MET B 1 403 ? 36.128 44.292 96.739 1.00 42.99 403 MET B N 1
ATOM 7927 C CA . MET B 1 403 ? 37.258 44.082 97.633 1.00 44.43 403 MET B CA 1
ATOM 7928 C C . MET B 1 403 ? 36.920 43.050 98.707 1.00 45.43 403 MET B C 1
ATOM 7929 O O . MET B 1 403 ? 37.710 42.147 98.984 1.00 47.92 403 MET B O 1
ATOM 7934 N N . LEU B 1 404 ? 35.735 43.184 99.297 1.00 43.01 404 LEU B N 1
ATOM 7935 C CA . LEU B 1 404 ? 35.271 42.263 100.333 1.00 41.88 404 LEU B CA 1
ATOM 7936 C C . LEU B 1 404 ? 35.065 40.854 99.788 1.00 45.83 404 LEU B C 1
ATOM 7937 O O . LEU B 1 404 ? 35.173 39.872 100.522 1.00 47.67 404 LEU B O 1
ATOM 7942 N N . LEU B 1 405 ? 34.773 40.761 98.495 1.00 46.19 405 LEU B N 1
ATOM 7943 C CA . LEU B 1 405 ? 34.419 39.486 97.880 1.00 49.06 405 LEU B CA 1
ATOM 7944 C C . LEU B 1 405 ? 35.583 38.781 97.179 1.00 49.49 405 LEU B C 1
ATOM 7945 O O . LEU B 1 405 ? 35.371 37.878 96.368 1.00 50.30 405 LEU B O 1
ATOM 7950 N N . ARG B 1 406 ? 36.807 39.187 97.498 1.00 49.34 406 ARG B N 1
ATOM 7951 C CA . ARG B 1 406 ? 37.989 38.520 96.964 1.00 52.42 406 ARG B CA 1
ATOM 7952 C C . ARG B 1 406 ? 38.118 37.121 97.552 1.00 55.80 406 ARG B C 1
ATOM 7953 O O . ARG B 1 406 ? 38.034 36.942 98.767 1.00 56.14 406 ARG B O 1
ATOM 7961 N N . GLY B 1 407 ? 38.320 36.132 96.687 1.00 58.36 407 GLY B N 1
ATOM 7962 C CA . GLY B 1 407 ? 38.477 34.757 97.126 1.00 60.88 407 GLY B CA 1
ATOM 7963 C C . GLY B 1 407 ? 37.182 34.150 97.629 1.00 62.06 407 GLY B C 1
ATOM 7964 O O . GLY B 1 407 ? 37.188 33.123 98.308 1.00 64.23 407 GLY B O 1
ATOM 7965 N N . VAL B 1 408 ? 36.067 34.790 97.292 1.00 60.90 408 VAL B N 1
ATOM 7966 C CA . VAL B 1 408 ? 34.749 34.309 97.687 1.00 61.43 408 VAL B CA 1
ATOM 7967 C C . VAL B 1 408 ? 34.005 33.732 96.485 1.00 63.60 408 VAL B C 1
ATOM 7968 O O . VAL B 1 408 ? 33.749 34.441 95.513 1.00 62.05 408 VAL B O 1
ATOM 7972 N N . PRO B 1 409 ? 33.658 32.439 96.551 1.00 68.18 409 PRO B N 1
ATOM 7973 C CA . PRO B 1 409 ? 32.951 31.757 95.458 1.00 72.05 409 PRO B CA 1
ATOM 7974 C C . PRO B 1 409 ? 31.582 32.380 95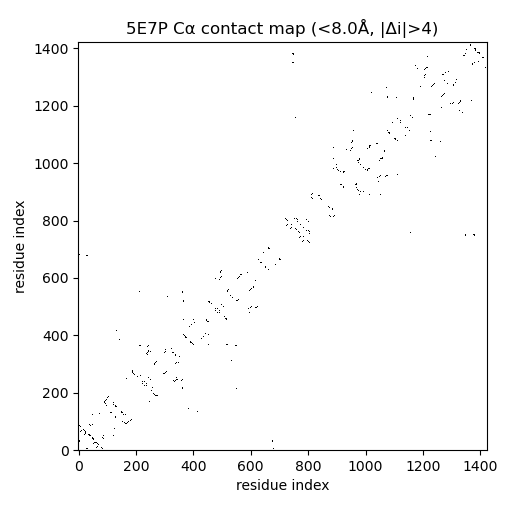.179 1.00 72.94 409 PRO B C 1
ATOM 7975 O O . PRO B 1 409 ? 30.722 32.400 96.059 1.00 72.59 409 PRO B O 1
ATOM 7979 N N . SER B 1 410 ? 31.390 32.877 93.960 1.00 74.70 410 SER B N 1
ATOM 7980 C CA . SER B 1 410 ? 30.167 33.593 93.611 1.00 76.72 410 SER B CA 1
ATOM 7981 C C . SER B 1 410 ? 29.913 33.612 92.106 1.00 80.09 410 SER B C 1
ATOM 7982 O O . SER B 1 410 ? 30.812 33.334 91.313 1.00 82.18 410 SER B O 1
ATOM 7985 N N . GLU B 1 411 ? 28.683 33.942 91.721 1.00 81.02 411 GLU B N 1
ATOM 7986 C CA . GLU B 1 411 ? 28.342 34.114 90.311 1.00 84.06 411 GLU B CA 1
ATOM 7987 C C . GLU B 1 411 ? 27.147 35.051 90.137 1.00 80.72 411 GLU B C 1
ATOM 7988 O O . GLU B 1 411 ? 26.224 35.054 90.955 1.00 80.33 411 GLU B O 1
ATOM 7994 N N . ASP B 1 412 ? 27.189 35.850 89.072 1.00 77.86 412 ASP B N 1
ATOM 7995 C CA . ASP B 1 412 ? 26.132 36.809 88.742 1.00 74.58 412 ASP B CA 1
ATOM 7996 C C . ASP B 1 412 ? 25.681 37.640 89.941 1.00 69.40 412 ASP B C 1
ATOM 7997 O O . ASP B 1 412 ? 24.489 37.726 90.237 1.00 69.51 412 ASP B O 1
ATOM 8002 N N . LEU B 1 413 ? 26.641 38.248 90.629 1.00 64.60 413 LEU B N 1
ATOM 8003 C CA . LEU B 1 413 ? 26.345 39.005 91.839 1.00 59.68 413 LEU B CA 1
ATOM 8004 C C . LEU B 1 413 ? 25.593 40.300 91.558 1.00 58.11 413 LEU B C 1
ATOM 8005 O O . LEU B 1 413 ? 24.775 40.731 92.372 1.00 57.77 413 LEU B O 1
ATOM 8010 N N . ASP B 1 414 ? 25.871 40.906 90.406 1.00 56.87 414 ASP B N 1
ATOM 8011 C CA . ASP B 1 414 ? 25.284 42.194 90.039 1.00 56.55 414 ASP B CA 1
ATOM 8012 C C . ASP B 1 414 ? 25.546 43.212 91.145 1.00 53.78 414 ASP B C 1
ATOM 8013 O O . ASP B 1 414 ? 24.620 43.795 91.710 1.00 53.34 414 ASP B O 1
ATOM 8018 N N . LEU B 1 415 ? 26.824 43.410 91.450 1.00 50.62 415 LEU B N 1
ATOM 8019 C CA . LEU B 1 415 ? 27.238 44.265 92.555 1.00 45.84 415 LEU B CA 1
ATOM 8020 C C . LEU B 1 415 ? 26.846 45.725 92.352 1.00 43.96 415 LEU B C 1
ATOM 8021 O O . LEU B 1 415 ? 26.722 46.476 93.318 1.00 43.48 415 LEU B O 1
ATOM 8026 N N . GLY B 1 416 ? 26.653 46.121 91.098 1.00 43.12 416 GLY B N 1
ATOM 8027 C CA . GLY B 1 416 ? 26.223 47.472 90.786 1.00 41.62 416 GLY B CA 1
ATOM 8028 C C . GLY B 1 416 ? 24.819 47.740 91.292 1.00 42.78 416 GLY B C 1
ATOM 8029 O O . GLY B 1 416 ? 24.475 48.871 91.633 1.00 41.80 416 GLY B O 1
ATOM 8030 N N . ASP B 1 417 ? 24.005 46.690 91.344 1.00 44.89 417 ASP B N 1
ATOM 8031 C CA . ASP B 1 417 ? 22.644 46.806 91.849 1.00 48.19 417 ASP B CA 1
ATOM 8032 C C . ASP B 1 417 ? 22.649 46.993 93.361 1.00 47.52 417 ASP B C 1
ATOM 8033 O O . ASP B 1 417 ? 21.954 47.860 93.889 1.00 48.50 417 ASP B O 1
ATOM 8038 N N . ILE B 1 418 ? 23.440 46.175 94.050 1.00 45.89 418 ILE B N 1
ATOM 8039 C CA . ILE B 1 418 ? 23.555 46.249 95.503 1.00 42.03 418 ILE B CA 1
ATOM 8040 C C . ILE B 1 418 ? 24.145 47.589 95.933 1.00 39.21 418 ILE B C 1
ATOM 8041 O O . ILE B 1 418 ? 23.738 48.160 96.943 1.00 38.63 418 ILE B O 1
ATOM 8046 N N . ALA B 1 419 ? 25.103 48.086 95.156 1.00 38.33 419 ALA B N 1
ATOM 8047 C CA . ALA B 1 419 ? 25.745 49.364 95.444 1.00 35.92 419 ALA B CA 1
ATOM 8048 C C . ALA B 1 419 ? 24.754 50.518 95.356 1.00 36.57 419 ALA B C 1
ATOM 8049 O O . ALA B 1 419 ? 24.728 51.390 96.227 1.00 35.58 419 ALA B O 1
ATOM 8051 N N . ASP B 1 420 ? 23.938 50.510 94.305 1.00 37.54 420 ASP B N 1
ATOM 8052 C CA . ASP B 1 420 ? 22.949 51.561 94.080 1.00 40.54 420 ASP B CA 1
ATOM 8053 C C . ASP B 1 420 ? 21.811 51.510 95.096 1.00 42.61 420 ASP B C 1
ATOM 8054 O O . ASP B 1 420 ? 21.096 52.494 95.290 1.00 44.10 420 ASP B O 1
ATOM 8059 N N . HIS B 1 421 ? 21.645 50.361 95.743 1.00 42.62 421 HIS B N 1
ATOM 8060 C CA . HIS B 1 421 ? 20.574 50.189 96.719 1.00 43.71 421 HIS B CA 1
ATOM 8061 C C . HIS B 1 421 ? 21.085 50.207 98.153 1.00 43.23 421 HIS B C 1
ATOM 8062 O O . HIS B 1 421 ? 20.415 49.719 99.064 1.00 44.44 421 HIS B O 1
ATOM 8069 N N . THR B 1 422 ? 22.273 50.772 98.349 1.00 39.47 422 THR B N 1
ATOM 8070 C CA . THR B 1 422 ? 22.822 50.929 99.691 1.00 33.84 422 THR B CA 1
ATOM 8071 C C . THR B 1 422 ? 23.360 52.330 99.993 1.00 31.37 422 THR B C 1
ATOM 8072 O O . THR B 1 422 ? 24.461 52.456 100.523 1.00 29.99 422 THR B O 1
ATOM 8076 N N . PRO B 1 423 ? 22.592 53.390 99.677 1.00 32.80 423 PRO B N 1
ATOM 8077 C CA . PRO B 1 423 ? 23.146 54.698 100.039 1.00 31.69 423 PRO B CA 1
ATOM 8078 C C . PRO B 1 423 ? 23.154 54.867 101.555 1.00 30.69 423 PRO B C 1
ATOM 8079 O O . PRO B 1 423 ? 22.246 54.380 102.226 1.00 30.57 423 PRO B O 1
ATOM 8083 N N . GLY B 1 424 ? 24.178 55.529 102.084 1.00 30.14 424 GLY B N 1
ATOM 8084 C CA . GLY B 1 424 ? 24.308 55.709 103.517 1.00 27.69 424 GLY B CA 1
ATOM 8085 C C . GLY B 1 424 ? 25.060 54.576 104.190 1.00 27.86 424 GLY B C 1
ATOM 8086 O O . GLY B 1 424 ? 25.321 54.622 105.393 1.00 28.01 424 GLY B O 1
ATOM 8087 N N . PHE B 1 425 ? 25.404 53.549 103.419 1.00 26.78 425 PHE B N 1
ATOM 8088 C CA . PHE B 1 425 ? 26.186 52.435 103.946 1.00 27.80 425 PHE B CA 1
ATOM 8089 C C . PHE B 1 425 ? 27.667 52.792 104.007 1.00 29.69 425 PHE B C 1
ATOM 8090 O O . PHE B 1 425 ? 28.161 53.574 103.195 1.00 32.44 425 PHE B O 1
ATOM 8098 N N . VAL B 1 426 ? 28.370 52.216 104.975 1.00 28.46 426 VAL B N 1
ATOM 8099 C CA . VAL B 1 426 ? 29.822 52.328 105.038 1.00 25.90 426 VAL B CA 1
ATOM 8100 C C . VAL B 1 426 ? 30.411 50.935 104.888 1.00 27.75 426 VAL B C 1
ATOM 8101 O O . VAL B 1 426 ? 29.669 49.954 104.831 1.00 30.06 426 VAL B O 1
ATOM 8105 N N . VAL B 1 427 ? 31.738 50.848 104.820 1.00 25.85 427 VAL B N 1
ATOM 8106 C CA . VAL B 1 427 ? 32.408 49.569 104.587 1.00 24.47 427 VAL B CA 1
ATOM 8107 C C . VAL B 1 427 ? 32.050 48.525 105.650 1.00 24.59 427 VAL B C 1
ATOM 8108 O O . VAL B 1 427 ? 31.935 47.335 105.347 1.00 25.87 427 VAL B O 1
ATOM 8112 N N . ALA B 1 428 ? 31.848 48.980 106.885 1.00 22.81 428 ALA B N 1
ATOM 8113 C CA . ALA B 1 428 ? 31.448 48.090 107.974 1.00 22.52 428 ALA B CA 1
ATOM 8114 C C . ALA B 1 428 ? 30.092 47.444 107.694 1.00 23.39 428 ALA B C 1
ATOM 8115 O O . ALA B 1 428 ? 29.915 46.242 107.894 1.00 25.39 428 ALA B O 1
ATOM 8117 N N . ASP B 1 429 ? 29.141 48.250 107.229 1.00 23.10 429 ASP B N 1
ATOM 8118 C CA . ASP B 1 429 ? 27.825 47.749 106.839 1.00 24.95 429 ASP B CA 1
ATOM 8119 C C . ASP B 1 429 ? 27.944 46.783 105.663 1.00 28.51 429 ASP B C 1
ATOM 8120 O O . ASP B 1 429 ? 27.369 45.692 105.679 1.00 29.00 429 ASP B O 1
ATOM 8125 N N . LEU B 1 430 ? 28.694 47.198 104.643 1.00 26.00 430 LEU B N 1
ATOM 8126 C CA . LEU B 1 430 ? 28.878 46.397 103.438 1.00 26.67 430 LEU B CA 1
ATOM 8127 C C . LEU B 1 430 ? 29.524 45.059 103.768 1.00 27.60 430 LEU B C 1
ATOM 8128 O O . LEU B 1 430 ? 29.206 44.040 103.156 1.00 27.93 430 LEU B O 1
ATOM 8133 N N . ALA B 1 431 ? 30.428 45.068 104.743 1.00 26.89 431 ALA B N 1
ATOM 8134 C CA . ALA B 1 431 ? 31.072 43.840 105.195 1.00 28.29 431 ALA B CA 1
ATOM 8135 C C . ALA B 1 431 ? 30.052 42.928 105.872 1.00 29.90 431 ALA B C 1
ATOM 8136 O O . ALA B 1 431 ? 30.099 41.706 105.720 1.00 32.44 431 ALA B O 1
ATOM 8138 N N . ALA B 1 432 ? 29.120 43.532 106.603 1.00 27.29 432 ALA B N 1
ATOM 8139 C CA . ALA B 1 432 ? 28.060 42.778 107.267 1.00 27.87 432 ALA B CA 1
ATOM 8140 C C . ALA B 1 432 ? 27.082 42.183 106.252 1.00 29.34 432 ALA B C 1
ATOM 8141 O O . ALA B 1 432 ? 26.598 41.064 106.422 1.00 30.80 432 ALA B O 1
ATOM 8143 N N . VAL B 1 433 ? 26.794 42.942 105.201 1.00 29.81 433 VAL B N 1
ATOM 8144 C CA . VAL B 1 433 ? 25.910 42.478 104.138 1.00 31.60 433 VAL B CA 1
ATOM 8145 C C . VAL B 1 433 ? 26.471 41.210 103.504 1.00 33.88 433 VAL B C 1
ATOM 8146 O O . VAL B 1 433 ? 25.742 40.246 103.263 1.00 35.34 433 VAL B O 1
ATOM 8150 N N . VAL B 1 434 ? 27.778 41.210 103.261 1.00 33.99 434 VAL B N 1
ATOM 8151 C CA . VAL B 1 434 ? 28.442 40.083 102.615 1.00 35.89 434 VAL B CA 1
ATOM 8152 C C . VAL B 1 434 ? 28.484 38.849 103.517 1.00 37.17 434 VAL B C 1
ATOM 8153 O O . VAL B 1 434 ? 28.254 37.730 103.054 1.00 37.58 434 VAL B O 1
ATOM 8157 N N . ARG B 1 435 ? 28.766 39.054 104.802 1.00 38.52 435 ARG B N 1
ATOM 8158 C CA . ARG B 1 435 ? 28.742 37.955 105.767 1.00 40.93 435 ARG B CA 1
ATOM 8159 C C . ARG B 1 435 ? 27.363 37.318 105.814 1.00 42.56 435 ARG B C 1
ATOM 8160 O O . ARG B 1 435 ? 27.235 36.095 105.832 1.00 45.36 435 ARG B O 1
ATOM 8168 N N . GLU B 1 436 ? 26.334 38.159 105.830 1.00 41.80 436 GLU B N 1
ATOM 8169 C CA . GLU B 1 436 ? 24.956 37.687 105.811 1.00 44.29 436 GLU B CA 1
ATOM 8170 C C . GLU B 1 436 ? 24.661 36.932 104.521 1.00 44.80 436 GLU B C 1
ATOM 8171 O O . GLU B 1 436 ? 24.030 35.875 104.538 1.00 47.30 436 GLU B O 1
ATOM 8177 N N . GLY B 1 437 ? 25.127 37.480 103.404 1.00 43.47 437 GLY B N 1
ATOM 8178 C CA . GLY B 1 437 ? 24.965 36.840 102.113 1.00 44.82 437 GLY B CA 1
ATOM 8179 C C . GLY B 1 437 ? 25.617 35.471 102.070 1.00 47.10 437 GLY B C 1
ATOM 8180 O O . GLY B 1 437 ? 25.105 34.551 101.433 1.00 50.19 437 GLY B O 1
ATOM 8181 N N . ALA B 1 438 ? 26.748 35.337 102.756 1.00 45.19 438 ALA B N 1
ATOM 8182 C CA . ALA B 1 438 ? 27.453 34.063 102.830 1.00 47.82 438 ALA B CA 1
ATOM 8183 C C . ALA B 1 438 ? 26.627 33.020 103.577 1.00 51.52 438 ALA B C 1
ATOM 8184 O O . ALA B 1 438 ? 26.605 31.847 103.202 1.00 54.61 438 ALA B O 1
ATOM 8186 N N . LEU B 1 439 ? 25.948 33.457 104.634 1.00 51.45 439 LEU B N 1
ATOM 8187 C CA . LEU B 1 439 ? 25.106 32.569 105.428 1.00 55.75 439 LEU B CA 1
ATOM 8188 C C . LEU B 1 439 ? 23.952 32.018 104.600 1.00 58.34 439 LEU B C 1
ATOM 8189 O O . LEU B 1 439 ? 23.680 30.818 104.622 1.00 61.63 439 LEU B O 1
ATOM 8194 N N . ARG B 1 440 ? 23.278 32.903 103.872 1.00 56.85 440 ARG B N 1
ATOM 8195 C CA . ARG B 1 440 ? 22.152 32.507 103.034 1.00 58.77 440 ARG B CA 1
ATOM 8196 C C . ARG B 1 440 ? 22.580 31.541 101.931 1.00 58.88 440 ARG B C 1
ATOM 8197 O O . ARG B 1 440 ? 21.817 30.655 101.542 1.00 60.31 440 ARG B O 1
ATOM 8205 N N . ALA B 1 441 ? 23.804 31.711 101.439 1.00 57.65 441 ALA B N 1
ATOM 8206 C CA . ALA B 1 441 ? 24.363 30.800 100.444 1.00 59.83 441 ALA B CA 1
ATOM 8207 C C . ALA B 1 441 ? 24.682 29.455 101.088 1.00 63.96 441 ALA B C 1
ATOM 8208 O O . ALA B 1 441 ? 24.488 28.400 100.482 1.00 67.09 441 ALA B O 1
ATOM 8210 N N . ALA B 1 442 ? 25.169 29.504 102.324 1.00 62.90 442 ALA B N 1
ATOM 8211 C CA . ALA B 1 442 ? 25.469 28.293 103.075 1.00 65.06 442 ALA B CA 1
ATOM 8212 C C . ALA B 1 442 ? 24.186 27.546 103.423 1.00 67.00 442 ALA B C 1
ATOM 8213 O O . ALA B 1 442 ? 24.151 26.316 103.412 1.00 69.66 442 ALA B O 1
ATOM 8215 N N . ALA B 1 443 ? 23.133 28.300 103.725 1.00 65.96 443 ALA B N 1
ATOM 8216 C CA . ALA B 1 443 ? 21.835 27.722 104.060 1.00 68.96 443 ALA B CA 1
ATOM 8217 C C . ALA B 1 443 ? 21.243 26.972 102.872 1.00 73.65 443 ALA B C 1
ATOM 8218 O O . ALA B 1 443 ? 20.576 25.949 103.036 1.00 76.53 443 ALA B O 1
ATOM 8220 N N . ARG B 1 444 ? 21.495 27.489 101.675 1.00 74.04 444 ARG B N 1
ATOM 8221 C CA . ARG B 1 444 ? 21.002 26.873 100.451 1.00 77.90 444 ARG B CA 1
ATOM 8222 C C . ARG B 1 444 ? 21.835 25.645 100.098 1.00 81.82 444 ARG B C 1
ATOM 8223 O O . ARG B 1 444 ? 21.331 24.686 99.512 1.00 84.63 444 ARG B O 1
ATOM 8231 N N . ALA B 1 445 ? 23.109 25.674 100.477 1.00 82.72 445 ALA B N 1
ATOM 8232 C CA . ALA B 1 445 ? 24.037 24.600 100.138 1.00 87.55 445 ALA B CA 1
ATOM 8233 C C . ALA B 1 445 ? 24.133 23.529 101.224 1.00 92.82 445 ALA B C 1
ATOM 8234 O O . ALA B 1 445 ? 24.618 22.425 100.973 1.00 95.99 445 ALA B O 1
ATOM 8236 N N . SER B 1 446 ? 23.675 23.857 102.428 1.00 93.94 446 SER B N 1
ATOM 8237 C CA . SER B 1 446 ? 23.732 22.920 103.546 1.00 98.75 446 SER B CA 1
ATOM 8238 C C . SER B 1 446 ? 22.826 21.719 103.306 1.00 105.89 446 SER B C 1
ATOM 8239 O O . SER B 1 446 ? 23.169 20.589 103.654 1.00 108.88 446 SER B O 1
ATOM 8242 N N . SER B 1 447 ? 21.667 21.976 102.710 1.00 109.13 447 SER B N 1
ATOM 8243 C CA . SER B 1 447 ? 20.666 20.940 102.480 1.00 116.40 447 SER B CA 1
ATOM 8244 C C . SER B 1 447 ? 21.094 19.942 101.409 1.00 123.41 447 SER B C 1
ATOM 8245 O O . SER B 1 447 ? 20.978 18.730 101.595 1.00 127.39 447 SER B O 1
ATOM 8248 N N . SER B 1 448 ? 21.592 20.458 100.290 1.00 125.52 448 SER B N 1
ATOM 8249 C CA . SER B 1 448 ? 21.935 19.624 99.143 1.00 131.46 448 SER B CA 1
ATOM 8250 C C . SER B 1 448 ? 23.312 18.976 99.277 1.00 134.87 448 SER B C 1
ATOM 8251 O O . SER B 1 448 ? 23.740 18.236 98.389 1.00 138.04 448 SER B O 1
ATOM 8254 N N . ASP B 1 449 ? 23.990 19.256 100.389 1.00 133.61 449 ASP B N 1
ATOM 8255 C CA . ASP B 1 449 ? 25.377 18.837 100.593 1.00 133.95 449 ASP B CA 1
ATOM 8256 C C . ASP B 1 449 ? 26.252 19.346 99.450 1.00 131.22 449 ASP B C 1
ATOM 8257 O O . ASP B 1 449 ? 27.179 18.667 99.005 1.00 134.12 449 ASP B O 1
ATOM 8259 N N . ASP B 1 450 ? 25.940 20.551 98.984 1.00 124.89 450 ASP B N 1
ATOM 8260 C CA . ASP B 1 450 ? 26.626 21.156 97.852 1.00 119.93 450 ASP B CA 1
ATOM 8261 C C . ASP B 1 450 ? 27.606 22.215 98.348 1.00 111.32 450 ASP B C 1
ATOM 8262 O O . ASP B 1 450 ? 27.612 22.561 99.530 1.00 109.71 450 ASP B O 1
ATOM 8267 N N . ASP B 1 451 ? 28.436 22.721 97.443 1.00 105.00 451 ASP B N 1
ATOM 8268 C CA . ASP B 1 451 ? 29.373 23.785 97.780 1.00 96.68 451 ASP B CA 1
ATOM 8269 C C . ASP B 1 451 ? 28.693 25.145 97.668 1.00 88.27 451 ASP B C 1
ATOM 8270 O O . ASP B 1 451 ? 28.026 25.430 96.673 1.00 87.56 451 ASP B O 1
ATOM 8275 N N . PRO B 1 452 ? 28.861 25.990 98.696 1.00 81.36 452 PRO B N 1
ATOM 8276 C CA . PRO B 1 452 ? 28.191 27.293 98.772 1.00 74.91 452 PRO B CA 1
ATOM 8277 C C . PRO B 1 452 ? 28.710 28.283 97.735 1.00 69.64 452 PRO B C 1
ATOM 8278 O O . PRO B 1 452 ? 29.917 28.500 97.632 1.00 68.05 452 PRO B O 1
ATOM 8282 N N . VAL B 1 453 ? 27.799 28.866 96.962 1.00 66.84 453 VAL B N 1
ATOM 8283 C CA . VAL B 1 453 ? 28.166 29.883 95.984 1.00 64.55 453 VAL B CA 1
ATOM 8284 C C . VAL B 1 453 ? 27.245 31.094 96.122 1.00 61.70 453 VAL B C 1
ATOM 8285 O O . VAL B 1 453 ? 26.026 30.976 95.988 1.00 61.86 453 VAL B O 1
ATOM 8289 N N . LEU B 1 454 ? 27.832 32.257 96.394 1.00 58.43 454 LEU B N 1
ATOM 8290 C CA . LEU B 1 454 ? 27.056 33.481 96.576 1.00 56.38 454 LEU B CA 1
ATOM 8291 C C . LEU B 1 454 ? 26.369 33.937 95.295 1.00 58.92 454 LEU B C 1
ATOM 8292 O O . LEU B 1 454 ? 26.994 34.026 94.239 1.00 61.91 454 LEU B O 1
ATOM 8297 N N . ARG B 1 455 ? 25.077 34.227 95.397 1.00 59.48 455 ARG B N 1
ATOM 8298 C CA . ARG B 1 455 ? 24.318 34.750 94.269 1.00 62.42 455 ARG B CA 1
ATOM 8299 C C . ARG B 1 455 ? 23.954 36.204 94.524 1.00 59.23 455 ARG B C 1
ATOM 8300 O O . ARG B 1 455 ? 24.270 36.754 95.577 1.00 57.37 455 ARG B O 1
ATOM 8308 N N . HIS B 1 456 ? 23.288 36.827 93.557 1.00 58.21 456 HIS B N 1
ATOM 8309 C CA . HIS B 1 456 ? 22.782 38.177 93.743 1.00 54.53 456 HIS B CA 1
ATOM 8310 C C . HIS B 1 456 ? 21.676 38.170 94.784 1.00 55.88 456 HIS B C 1
ATOM 8311 O O . HIS B 1 456 ? 21.563 39.093 95.591 1.00 53.60 456 HIS B O 1
ATOM 8318 N N . ALA B 1 457 ? 20.867 37.116 94.757 1.00 59.40 457 ALA B N 1
ATOM 8319 C CA . ALA B 1 457 ? 19.723 36.984 95.652 1.00 60.26 457 ALA B CA 1
ATOM 8320 C C . ALA B 1 457 ? 20.144 36.916 97.117 1.00 59.98 457 ALA B C 1
ATOM 8321 O O . ALA B 1 457 ? 19.381 37.289 98.007 1.00 60.94 457 ALA B O 1
ATOM 8323 N N . ASP B 1 458 ? 21.359 36.437 97.362 1.00 59.33 458 ASP B N 1
ATOM 8324 C CA . ASP B 1 458 ? 21.876 36.331 98.720 1.00 58.20 458 ASP B CA 1
ATOM 8325 C C . ASP B 1 458 ? 22.193 37.709 99.291 1.00 54.48 458 ASP B C 1
ATOM 8326 O O . ASP B 1 458 ? 21.864 38.008 100.439 1.00 53.69 458 ASP B O 1
ATOM 8331 N N . LEU B 1 459 ? 22.832 38.546 98.481 1.00 52.67 459 LEU B N 1
ATOM 8332 C CA . LEU B 1 459 ? 23.185 39.896 98.901 1.00 49.93 459 LEU B CA 1
ATOM 8333 C C . LEU B 1 459 ? 21.944 40.774 99.014 1.00 52.45 459 LEU B C 1
ATOM 8334 O O . LEU B 1 459 ? 21.812 41.562 99.952 1.00 51.96 459 LEU B O 1
ATOM 8339 N N . GLU B 1 460 ? 21.036 40.630 98.053 1.00 54.26 460 GLU B N 1
ATOM 8340 C CA . GLU B 1 460 ? 19.779 41.367 98.066 1.00 55.22 460 GLU B CA 1
ATOM 8341 C C . GLU B 1 460 ? 18.949 40.971 99.284 1.00 54.08 460 GLU B C 1
ATOM 8342 O O . GLU B 1 460 ? 18.265 41.803 99.881 1.00 53.88 460 GLU B O 1
ATOM 8348 N N . GLY B 1 461 ? 19.022 39.695 99.651 1.00 51.85 461 GLY B N 1
ATOM 8349 C CA . GLY B 1 461 ? 18.322 39.195 100.820 1.00 50.05 461 GLY B CA 1
ATOM 8350 C C . GLY B 1 461 ? 18.916 39.736 102.106 1.00 46.54 461 GLY B C 1
ATOM 8351 O O . GLY B 1 461 ? 18.211 39.910 103.100 1.00 45.56 461 GLY B O 1
ATOM 8352 N N . ALA B 1 462 ? 20.219 40.001 102.083 1.00 44.04 462 ALA B N 1
ATOM 8353 C CA . ALA B 1 462 ? 20.917 40.551 103.241 1.00 41.01 462 ALA B CA 1
ATOM 8354 C C . ALA B 1 462 ? 20.408 41.947 103.582 1.00 40.37 462 ALA B C 1
ATOM 8355 O O . ALA B 1 462 ? 20.355 42.329 104.749 1.00 40.63 462 ALA B O 1
ATOM 8357 N N . LEU B 1 463 ? 20.024 42.699 102.556 1.00 42.04 463 LEU B N 1
ATOM 8358 C CA . LEU B 1 463 ? 19.563 44.073 102.730 1.00 41.21 463 LEU B CA 1
ATOM 8359 C C . LEU B 1 463 ? 18.253 44.176 103.513 1.00 43.47 463 LEU B C 1
ATOM 8360 O O . LEU B 1 463 ? 17.846 45.269 103.906 1.00 44.45 463 LEU B O 1
ATOM 8365 N N . THR B 1 464 ? 17.596 43.041 103.739 1.00 43.60 464 THR B N 1
ATOM 8366 C CA . THR B 1 464 ? 16.357 43.028 104.508 1.00 44.34 464 THR B CA 1
ATOM 8367 C C . THR B 1 464 ? 16.610 42.893 106.009 1.00 45.08 464 THR B C 1
ATOM 8368 O O . THR B 1 464 ? 15.716 43.148 106.817 1.00 47.85 464 THR B O 1
ATOM 8372 N N . VAL B 1 465 ? 17.825 42.495 106.383 1.00 41.88 465 VAL B N 1
ATOM 8373 C CA . VAL B 1 465 ? 18.132 42.225 107.788 1.00 40.58 465 VAL B CA 1
ATOM 8374 C C . VAL B 1 465 ? 19.308 43.028 108.350 1.00 39.00 465 VAL B C 1
ATOM 8375 O O . VAL B 1 465 ? 19.453 43.144 109.567 1.00 40.71 465 VAL B O 1
ATOM 8379 N N . ILE B 1 466 ? 20.144 43.577 107.476 1.00 35.30 466 ILE B N 1
ATOM 8380 C CA . ILE B 1 466 ? 21.303 44.344 107.926 1.00 35.06 466 ILE B CA 1
ATOM 8381 C C . ILE B 1 466 ? 21.002 45.837 108.016 1.00 35.44 466 ILE B C 1
ATOM 8382 O O . ILE B 1 466 ? 20.689 46.480 107.014 1.00 36.04 466 ILE B O 1
ATOM 8387 N N . ARG B 1 467 ? 21.103 46.384 109.223 1.00 34.58 467 ARG B N 1
ATOM 8388 C CA . ARG B 1 467 ? 20.910 47.812 109.423 1.00 33.18 467 ARG B CA 1
ATOM 8389 C C . ARG B 1 467 ? 22.222 48.567 109.254 1.00 32.81 467 ARG B C 1
ATOM 8390 O O . ARG B 1 467 ? 23.237 48.210 109.857 1.00 33.33 467 ARG B O 1
ATOM 8398 N N . PRO B 1 468 ? 22.209 49.611 108.415 1.00 31.20 468 PRO B N 1
ATOM 8399 C CA . PRO B 1 468 ? 23.398 50.449 108.262 1.00 26.85 468 PRO B CA 1
ATOM 8400 C C . PRO B 1 468 ? 23.685 51.198 109.555 1.00 26.06 468 PRO B C 1
ATOM 8401 O O . PRO B 1 468 ? 22.759 51.596 110.269 1.00 24.67 468 PRO B O 1
ATOM 8405 N N . LEU B 1 469 ? 24.966 51.376 109.849 1.00 25.40 469 LEU B N 1
ATOM 8406 C CA . LEU B 1 469 ? 25.406 52.013 111.082 1.00 23.87 469 LEU B CA 1
ATOM 8407 C C . LEU B 1 469 ? 24.871 53.440 111.204 1.00 24.35 469 LEU B C 1
ATOM 8408 O O . LEU B 1 469 ? 24.623 53.928 112.304 1.00 24.42 469 LEU B O 1
ATOM 8413 N N . SER B 1 470 ? 24.679 54.101 110.068 1.00 26.13 470 SER B N 1
ATOM 8414 C CA . SER B 1 470 ? 24.153 55.464 110.062 1.00 28.74 470 SER B CA 1
ATOM 8415 C C . SER B 1 470 ? 22.706 55.547 110.565 1.00 31.41 470 SER B C 1
ATOM 8416 O O . SER B 1 470 ? 22.229 56.624 110.919 1.00 33.26 470 SER B O 1
ATOM 8419 N N . ARG B 1 471 ? 22.012 54.413 110.598 1.00 30.15 471 ARG B N 1
ATOM 8420 C CA . ARG B 1 471 ? 20.626 54.381 111.060 1.00 34.33 471 ARG B CA 1
ATOM 8421 C C . ARG B 1 471 ? 20.494 53.815 112.473 1.00 37.55 471 ARG B C 1
ATOM 8422 O O . ARG B 1 471 ? 19.384 53.590 112.949 1.00 39.86 471 ARG B O 1
ATOM 8430 N N . SER B 1 472 ? 21.623 53.585 113.136 1.00 38.04 472 SER B N 1
ATOM 8431 C CA . SER B 1 472 ? 21.623 52.941 114.447 1.00 41.11 472 SER B CA 1
ATOM 8432 C C . SER B 1 472 ? 21.697 53.943 115.591 1.00 50.22 472 SER B C 1
ATOM 8433 O O . SER B 1 472 ? 21.616 53.570 116.760 1.00 49.98 472 SER B O 1
ATOM 8436 N N . ALA B 1 473 ? 21.848 55.217 115.254 1.00 60.71 473 ALA B N 1
ATOM 8437 C CA . ALA B 1 473 ? 22.038 56.247 116.265 1.00 72.01 473 ALA B CA 1
ATOM 8438 C C . ALA B 1 473 ? 20.719 56.836 116.749 1.00 82.59 473 ALA B C 1
ATOM 8439 O O . ALA B 1 473 ? 19.679 56.668 116.113 1.00 81.81 473 ALA B O 1
ATOM 8441 N N . SER B 1 474 ? 20.776 57.527 117.883 1.00 93.84 474 SER B N 1
ATOM 8442 C CA . SER B 1 474 ? 19.632 58.267 118.401 1.00 101.93 474 SER B CA 1
ATOM 8443 C C . SER B 1 474 ? 19.546 59.602 117.677 1.00 106.89 474 SER B C 1
ATOM 8444 O O . SER B 1 474 ? 18.607 60.376 117.871 1.00 107.27 474 SER B O 1
ATOM 8447 N N . GLU B 1 475 ? 20.540 59.857 116.835 1.00 110.42 475 GLU B N 1
ATOM 8448 C CA . GLU B 1 475 ? 20.670 61.128 116.143 1.00 112.97 475 GLU B CA 1
ATOM 8449 C C . GLU B 1 475 ? 20.548 60.972 114.633 1.00 110.40 475 GLU B C 1
ATOM 8450 O O . GLU B 1 475 ? 21.119 60.054 114.042 1.00 110.44 475 GLU B O 1
ATOM 8456 N N . GLU B 1 476 ? 19.800 61.881 114.014 1.00 107.17 476 GLU B N 1
ATOM 8457 C CA . GLU B 1 476 ? 19.827 62.028 112.567 1.00 102.25 476 GLU B CA 1
ATOM 8458 C C . GLU B 1 476 ? 21.120 62.738 112.208 1.00 95.45 476 GLU B C 1
ATOM 8459 O O . GLU B 1 476 ? 21.469 62.872 111.036 1.00 95.93 476 GLU B O 1
ATOM 8465 N N . VAL B 1 477 ? 21.829 63.193 113.238 1.00 88.37 477 VAL B N 1
ATOM 8466 C CA . VAL B 1 477 ? 23.125 63.835 113.076 1.00 81.16 477 VAL B CA 1
ATOM 8467 C C . VAL B 1 477 ? 24.223 62.788 112.876 1.00 74.54 477 VAL B C 1
ATOM 8468 O O . VAL B 1 477 ? 25.339 62.921 113.383 1.00 75.62 477 VAL B O 1
ATOM 8472 N N . SER B 1 478 ? 23.871 61.732 112.151 1.00 65.78 478 SER B N 1
ATOM 8473 C CA . SER B 1 478 ? 24.824 60.784 111.606 1.00 56.53 478 SER B CA 1
ATOM 8474 C C . SER B 1 478 ? 24.641 60.865 110.101 1.00 50.32 478 SER B C 1
ATOM 8475 O O . SER B 1 478 ? 23.576 60.518 109.588 1.00 49.70 478 SER B O 1
ATOM 8478 N N . VAL B 1 479 ? 25.655 61.350 109.394 1.00 45.11 479 VAL B N 1
ATOM 8479 C CA . VAL B 1 479 ? 25.546 61.493 107.948 1.00 40.36 479 VAL B CA 1
ATOM 8480 C C . VAL B 1 479 ? 25.295 60.137 107.296 1.00 35.83 479 VAL B C 1
ATOM 8481 O O . VAL B 1 479 ? 25.932 59.142 107.639 1.00 36.99 479 VAL B O 1
ATOM 8485 N N . GLY B 1 480 ? 24.335 60.100 106.379 1.00 31.77 480 GLY B N 1
ATOM 8486 C CA . GLY B 1 480 ? 23.980 58.868 105.702 1.00 31.22 480 GLY B CA 1
ATOM 8487 C C . GLY B 1 480 ? 22.671 58.264 106.178 1.00 32.11 480 GLY B C 1
ATOM 8488 O O . GLY B 1 480 ? 22.175 57.302 105.587 1.00 32.66 480 GLY B O 1
ATOM 8489 N N . SER B 1 481 ? 22.111 58.818 107.250 1.00 33.01 481 SER B N 1
ATOM 8490 C CA . SER B 1 481 ? 20.830 58.341 107.764 1.00 37.00 481 SER B CA 1
ATOM 8491 C C . SER B 1 481 ? 19.684 58.847 106.894 1.00 37.07 481 SER B C 1
ATOM 8492 O O . SER B 1 481 ? 18.707 58.139 106.661 1.00 40.11 481 SER B O 1
ATOM 8495 N N . VAL B 1 482 ? 19.819 60.079 106.418 1.00 34.93 482 VAL B N 1
ATOM 8496 C CA . VAL B 1 482 ? 18.823 60.686 105.548 1.00 34.61 482 VAL B CA 1
ATOM 8497 C C . VAL B 1 482 ? 19.294 60.670 104.097 1.00 32.18 482 VAL B C 1
ATOM 8498 O O . VAL B 1 482 ? 20.360 61.198 103.777 1.00 29.88 482 VAL B O 1
ATOM 8502 N N . THR B 1 483 ? 18.502 60.063 103.221 1.00 34.18 483 THR B N 1
ATOM 8503 C CA . THR B 1 483 ? 18.787 60.103 101.789 1.00 35.48 483 THR B CA 1
ATOM 8504 C C . THR B 1 483 ? 17.717 60.923 101.080 1.00 35.28 483 THR B C 1
ATOM 8505 O O . THR B 1 483 ? 16.690 61.252 101.673 1.00 33.33 483 THR B O 1
ATOM 8509 N N . LEU B 1 484 ? 17.962 61.254 99.816 1.00 39.67 484 LEU B N 1
ATOM 8510 C CA . LEU B 1 484 ? 17.041 62.087 99.045 1.00 42.91 484 LEU B CA 1
ATOM 8511 C C . LEU B 1 484 ? 15.673 61.442 98.828 1.00 45.12 484 LEU B C 1
ATOM 8512 O O . LEU B 1 484 ? 14.668 62.141 98.708 1.00 44.49 484 LEU B O 1
ATOM 8517 N N . ASP B 1 485 ? 15.633 60.114 98.780 1.00 47.06 485 ASP B N 1
ATOM 8518 C CA . ASP B 1 485 ? 14.366 59.406 98.616 1.00 49.49 485 ASP B CA 1
ATOM 8519 C C . ASP B 1 485 ? 13.496 59.464 99.871 1.00 49.16 485 ASP B C 1
ATOM 8520 O O . ASP B 1 485 ? 12.292 59.206 99.814 1.00 50.73 485 ASP B O 1
ATOM 8525 N N . ASP B 1 486 ? 14.113 59.801 101.001 1.00 47.13 486 ASP B N 1
ATOM 8526 C CA . ASP B 1 486 ? 13.384 59.977 102.254 1.00 46.51 486 ASP B CA 1
ATOM 8527 C C . ASP B 1 486 ? 12.709 61.340 102.270 1.00 43.70 486 ASP B C 1
ATOM 8528 O O . ASP B 1 486 ? 11.777 61.575 103.037 1.00 46.25 486 ASP B O 1
ATOM 8533 N N . VAL B 1 487 ? 13.193 62.240 101.420 1.00 39.28 487 VAL B N 1
ATOM 8534 C CA . VAL B 1 487 ? 12.663 63.594 101.359 1.00 37.13 487 VAL B CA 1
ATOM 8535 C C . VAL B 1 487 ? 11.599 63.719 100.277 1.00 39.76 487 VAL B C 1
ATOM 8536 O O . VAL B 1 487 ? 11.906 63.671 99.088 1.00 41.35 487 VAL B O 1
ATOM 8540 N N . GLY B 1 488 ? 10.346 63.878 100.688 1.00 42.57 488 GLY B N 1
ATOM 8541 C CA . GLY B 1 488 ? 9.278 64.119 99.735 1.00 44.70 488 GLY B CA 1
ATOM 8542 C C . GLY B 1 488 ? 9.332 65.552 99.242 1.00 44.84 488 GLY B C 1
ATOM 8543 O O . GLY B 1 488 ? 9.788 66.433 99.973 1.00 45.41 488 GLY B O 1
ATOM 8544 N N . ASP B 1 489 ? 8.890 65.782 98.007 1.00 45.01 489 ASP B N 1
ATOM 8545 C CA . ASP B 1 489 ? 8.807 67.134 97.452 1.00 47.95 489 ASP B CA 1
ATOM 8546 C C . ASP B 1 489 ? 10.206 67.761 97.312 1.00 44.03 489 ASP B C 1
ATOM 8547 O O . ASP B 1 489 ? 11.186 67.052 97.082 1.00 42.30 489 ASP B O 1
ATOM 8552 N N . MET B 1 490 ? 10.281 69.085 97.441 1.00 42.49 490 MET B N 1
ATOM 8553 C CA . MET B 1 490 ? 11.510 69.864 97.378 1.00 41.25 490 MET B CA 1
ATOM 8554 C C . MET B 1 490 ? 12.285 69.638 96.086 1.00 41.65 490 MET B C 1
ATOM 8555 O O . MET B 1 490 ? 13.505 69.769 96.059 1.00 43.05 490 MET B O 1
ATOM 8560 N N . VAL B 1 491 ? 11.557 69.305 95.021 1.00 41.00 491 VAL B N 1
ATOM 8561 C CA . VAL B 1 491 ? 12.143 69.105 93.700 1.00 40.97 491 VAL B CA 1
ATOM 8562 C C . VAL B 1 491 ? 12.995 70.303 93.298 1.00 40.99 491 VAL B C 1
ATOM 8563 O O . VAL B 1 491 ? 14.144 70.144 92.894 1.00 42.91 491 VAL B O 1
ATOM 8567 N N . GLU B 1 492 ? 12.430 71.500 93.432 1.00 41.00 492 GLU B N 1
ATOM 8568 C CA . GLU B 1 492 ? 13.146 72.736 93.123 1.00 42.03 492 GLU B CA 1
ATOM 8569 C C . GLU B 1 492 ? 14.347 72.954 94.043 1.00 40.27 492 GLU B C 1
ATOM 8570 O O . GLU B 1 492 ? 15.442 73.266 93.578 1.00 40.93 492 GLU B O 1
ATOM 8576 N N . THR B 1 493 ? 14.137 72.796 95.347 1.00 36.83 493 THR B N 1
ATOM 8577 C CA . THR B 1 493 ? 15.217 72.971 96.315 1.00 34.46 493 THR B CA 1
ATOM 8578 C C . THR B 1 493 ? 16.324 71.936 96.114 1.00 33.89 493 THR B C 1
ATOM 8579 O O . THR B 1 493 ? 17.508 72.259 96.203 1.00 33.88 493 THR B O 1
ATOM 8583 N N . LYS B 1 494 ? 15.933 70.696 95.832 1.00 32.78 494 LYS B N 1
ATOM 8584 C CA . LYS B 1 494 ? 16.894 69.635 95.546 1.00 31.34 494 LYS B CA 1
ATOM 8585 C C . LYS B 1 494 ? 17.776 69.995 94.353 1.00 30.83 494 LYS B C 1
ATOM 8586 O O . LYS B 1 494 ? 18.986 69.790 94.384 1.00 28.87 494 LYS B O 1
ATOM 8592 N N . ARG B 1 495 ? 17.162 70.535 93.307 1.00 32.37 495 ARG B N 1
ATOM 8593 C CA . ARG B 1 495 ? 17.896 70.928 92.110 1.00 33.42 495 ARG B CA 1
ATOM 8594 C C . ARG B 1 495 ? 18.812 72.114 92.387 1.00 31.71 495 ARG B C 1
ATOM 8595 O O . ARG B 1 495 ? 19.981 72.104 92.004 1.00 33.17 495 ARG B O 1
ATOM 8603 N N . ALA B 1 496 ? 18.268 73.133 93.045 1.00 29.42 496 ALA B N 1
ATOM 8604 C CA . ALA B 1 496 ? 19.013 74.351 93.350 1.00 29.20 496 ALA B CA 1
ATOM 8605 C C . ALA B 1 496 ? 20.278 74.044 94.142 1.00 30.15 496 ALA B C 1
ATOM 8606 O O . ALA B 1 496 ? 21.358 74.539 93.824 1.00 31.78 496 ALA B O 1
ATOM 8608 N N . LEU B 1 497 ? 20.133 73.220 95.172 1.00 27.55 497 LEU B N 1
ATOM 8609 C CA . LEU B 1 497 ? 21.259 72.852 96.016 1.00 27.40 497 LEU B CA 1
ATOM 8610 C C . LEU B 1 497 ? 22.210 71.888 95.308 1.00 26.87 497 LEU B C 1
ATOM 8611 O O . LEU B 1 497 ? 23.420 71.959 95.505 1.00 26.88 497 LEU B O 1
ATOM 8616 N N . THR B 1 498 ? 21.662 70.992 94.488 1.00 24.11 498 THR B N 1
ATOM 8617 C CA . THR B 1 498 ? 22.488 70.068 93.712 1.00 26.39 498 THR B CA 1
ATOM 8618 C C . THR B 1 498 ? 23.430 70.835 92.787 1.00 27.18 498 THR B C 1
ATOM 8619 O O . THR B 1 498 ? 24.608 70.502 92.670 1.00 29.16 498 THR B O 1
ATOM 8623 N N . GLU B 1 499 ? 22.906 71.873 92.145 1.00 27.22 499 GLU B N 1
ATOM 8624 C CA . GLU B 1 499 ? 23.708 72.702 91.254 1.00 31.26 499 GLU B CA 1
ATOM 8625 C C . GLU B 1 499 ? 24.650 73.627 92.019 1.00 33.04 499 GLU B C 1
ATOM 8626 O O . GLU B 1 499 ? 25.751 73.922 91.556 1.00 34.41 499 GLU B O 1
ATOM 8632 N N . ALA B 1 500 ? 24.215 74.084 93.188 1.00 32.18 500 ALA B N 1
ATOM 8633 C CA . ALA B 1 500 ? 24.992 75.049 93.960 1.00 33.10 500 ALA B CA 1
ATOM 8634 C C . ALA B 1 500 ? 26.036 74.387 94.855 1.00 30.03 500 ALA B C 1
ATOM 8635 O O . ALA B 1 500 ? 27.064 74.987 95.165 1.00 30.09 500 ALA B O 1
ATOM 8637 N N . VAL B 1 501 ? 25.776 73.149 95.260 1.00 27.61 501 VAL B N 1
ATOM 8638 C CA . VAL B 1 501 ? 26.636 72.471 96.222 1.00 27.91 501 VAL B CA 1
ATOM 8639 C C . VAL B 1 501 ? 27.308 71.230 95.646 1.00 30.22 501 VAL B C 1
ATOM 8640 O O . VAL B 1 501 ? 28.536 71.144 95.625 1.00 34.05 501 VAL B O 1
ATOM 8644 N N . LEU B 1 502 ? 26.507 70.273 95.183 1.00 28.97 502 LEU B N 1
ATOM 8645 C CA . LEU B 1 502 ? 27.044 68.996 94.713 1.00 28.00 502 LEU B CA 1
ATOM 8646 C C . LEU B 1 502 ? 27.949 69.140 93.492 1.00 28.18 502 LEU B C 1
ATOM 8647 O O . LEU B 1 502 ? 29.127 68.791 93.554 1.00 30.22 502 LEU B O 1
ATOM 8652 N N . TRP B 1 503 ? 27.397 69.656 92.394 1.00 26.57 503 TRP B N 1
ATOM 8653 C CA . TRP B 1 503 ? 28.144 69.819 91.139 1.00 25.63 503 TRP B CA 1
ATOM 8654 C C . TRP B 1 503 ? 29.516 70.505 91.275 1.00 26.57 503 TRP B C 1
ATOM 8655 O O . TRP B 1 503 ? 30.501 70.000 90.740 1.00 25.97 503 TRP B O 1
ATOM 8666 N N . PRO B 1 504 ? 29.590 71.650 91.986 1.00 29.08 504 PRO B N 1
ATOM 8667 C CA . PRO B 1 504 ? 30.911 72.277 92.140 1.00 32.70 504 PRO B CA 1
ATOM 8668 C C . PRO B 1 504 ? 31.903 71.423 92.934 1.00 36.60 504 PRO B C 1
ATOM 8669 O O . PRO B 1 504 ? 33.101 71.474 92.665 1.00 40.56 504 PRO B O 1
ATOM 8673 N N . LEU B 1 505 ? 31.412 70.654 93.900 1.00 35.90 505 LEU B N 1
ATOM 8674 C CA . LEU B 1 505 ? 32.277 69.797 94.705 1.00 35.52 505 LEU B CA 1
ATOM 8675 C C . LEU B 1 505 ? 32.575 68.482 94.001 1.00 37.69 505 LEU B C 1
ATOM 8676 O O . LEU B 1 505 ? 33.605 67.855 94.245 1.00 39.44 505 LEU B O 1
ATOM 8681 N N . GLN B 1 506 ? 31.664 68.067 93.130 1.00 38.22 506 GLN B N 1
ATOM 8682 C CA . GLN B 1 506 ? 31.802 66.800 92.428 1.00 39.66 506 GLN B CA 1
ATOM 8683 C C . GLN B 1 506 ? 32.561 66.927 91.110 1.00 38.23 506 GLN B C 1
ATOM 8684 O O . GLN B 1 506 ? 33.153 65.957 90.639 1.00 36.47 506 GLN B O 1
ATOM 8690 N N . HIS B 1 507 ? 32.537 68.116 90.513 1.00 40.58 507 HIS B N 1
ATOM 8691 C CA . HIS B 1 507 ? 33.217 68.344 89.238 1.00 43.51 507 HIS B CA 1
ATOM 8692 C C . HIS B 1 507 ? 33.930 69.697 89.198 1.00 46.54 507 HIS B C 1
ATOM 8693 O O . HIS B 1 507 ? 33.590 70.547 88.373 1.00 46.70 507 HIS B O 1
ATOM 8700 N N . PRO B 1 508 ? 34.929 69.899 90.077 1.00 48.25 508 PRO B N 1
ATOM 8701 C CA . PRO B 1 508 ? 35.600 71.202 90.148 1.00 48.54 508 PRO B CA 1
ATOM 8702 C C . PRO B 1 508 ? 36.336 71.530 88.857 1.00 48.88 508 PRO B C 1
ATOM 8703 O O . PRO B 1 508 ? 36.365 72.690 88.447 1.00 48.81 508 PRO B O 1
ATOM 8707 N N . ASP B 1 509 ? 36.923 70.511 88.235 1.00 49.97 509 ASP B N 1
ATOM 8708 C CA . ASP B 1 509 ? 37.633 70.672 86.971 1.00 51.52 509 ASP B CA 1
ATOM 8709 C C . ASP B 1 509 ? 36.719 71.272 85.912 1.00 48.96 509 ASP B C 1
ATOM 8710 O O . ASP B 1 509 ? 37.084 72.233 85.235 1.00 48.02 509 ASP B O 1
ATOM 8715 N N . THR B 1 510 ? 35.521 70.706 85.796 1.00 47.01 510 THR B N 1
ATOM 8716 C CA . THR B 1 510 ? 34.530 71.134 84.813 1.00 46.30 510 THR B CA 1
ATOM 8717 C C . THR B 1 510 ? 34.204 72.622 84.911 1.00 46.49 510 THR B C 1
ATOM 8718 O O . THR B 1 510 ? 34.059 73.304 83.895 1.00 47.04 510 THR B O 1
ATOM 8722 N N . PHE B 1 511 ? 34.095 73.123 86.137 1.00 45.99 511 PHE B N 1
ATOM 8723 C CA . PHE B 1 511 ? 33.791 74.533 86.356 1.00 46.25 511 PHE B CA 1
ATOM 8724 C C . PHE B 1 511 ? 34.994 75.430 86.077 1.00 46.80 511 PHE B C 1
ATOM 8725 O O . PHE B 1 511 ? 34.840 76.549 85.588 1.00 48.21 511 PHE B O 1
ATOM 8733 N N . SER B 1 512 ? 36.188 74.932 86.380 1.00 46.52 512 SER B N 1
ATOM 8734 C CA . SER B 1 512 ? 37.410 75.704 86.180 1.00 49.24 512 SER B CA 1
ATOM 8735 C C . SER B 1 512 ? 37.788 75.837 84.705 1.00 50.56 512 SER B C 1
ATOM 8736 O O . SER B 1 512 ? 38.316 76.869 84.290 1.00 51.48 512 SER B O 1
ATOM 8739 N N . ARG B 1 513 ? 37.520 74.794 83.922 1.00 50.06 513 ARG B N 1
ATOM 8740 C CA . ARG B 1 513 ? 37.788 74.826 82.485 1.00 52.28 513 ARG B CA 1
ATOM 8741 C C . ARG B 1 513 ? 36.951 75.893 81.801 1.00 53.12 513 ARG B C 1
ATOM 8742 O O . ARG B 1 513 ? 37.416 76.572 80.888 1.00 56.05 513 ARG B O 1
ATOM 8750 N N . LEU B 1 514 ? 35.707 76.029 82.248 1.00 50.05 514 LEU B N 1
ATOM 8751 C CA . LEU B 1 514 ? 34.758 76.939 81.621 1.00 48.72 514 LEU B CA 1
ATOM 8752 C C . LEU B 1 514 ? 34.913 78.372 82.122 1.00 48.04 514 LEU B C 1
ATOM 8753 O O . LEU B 1 514 ? 34.112 79.244 81.786 1.00 48.90 514 LEU B O 1
ATOM 8758 N N . GLY B 1 515 ? 35.946 78.610 82.923 1.00 48.14 515 GLY B N 1
ATOM 8759 C CA . GLY B 1 515 ? 36.209 79.935 83.455 1.00 49.61 515 GLY B CA 1
ATOM 8760 C C . GLY B 1 515 ? 35.221 80.352 84.528 1.00 49.54 515 GLY B C 1
ATOM 8761 O O . GLY B 1 515 ? 35.170 81.519 84.914 1.00 51.14 515 GLY B O 1
ATOM 8762 N N . ILE B 1 516 ? 34.435 79.397 85.013 1.00 47.38 516 ILE B N 1
ATOM 8763 C CA . ILE B 1 516 ? 33.439 79.681 86.037 1.00 48.20 516 ILE B CA 1
ATOM 8764 C C . ILE B 1 516 ? 34.098 79.854 87.403 1.00 51.10 516 ILE B C 1
ATOM 8765 O O . ILE B 1 516 ? 34.931 79.044 87.809 1.00 50.60 516 ILE B O 1
ATOM 8770 N N . ASP B 1 517 ? 33.721 80.925 88.096 1.00 53.41 517 ASP B N 1
ATOM 8771 C CA . ASP B 1 517 ? 34.283 81.262 89.400 1.00 54.17 517 ASP B CA 1
ATOM 8772 C C . ASP B 1 517 ? 34.032 80.168 90.437 1.00 50.90 517 ASP B C 1
ATOM 8773 O O . ASP B 1 517 ? 33.086 79.387 90.297 1.00 48.14 517 ASP B O 1
ATOM 8778 N N . PRO B 1 518 ? 34.888 80.101 91.476 1.00 49.61 518 PRO B N 1
ATOM 8779 C CA . PRO B 1 518 ? 34.708 79.130 92.564 1.00 47.70 518 PRO B CA 1
ATOM 8780 C C . PRO B 1 518 ? 33.315 79.253 93.167 1.00 47.38 518 PRO B C 1
ATOM 8781 O O . PRO B 1 518 ? 32.766 80.355 93.186 1.00 49.80 518 PRO B O 1
ATOM 8785 N N . PRO B 1 519 ? 32.748 78.134 93.646 1.00 44.06 519 PRO B N 1
ATOM 8786 C CA . PRO B 1 519 ? 31.366 78.102 94.140 1.00 43.10 519 PRO B CA 1
ATOM 8787 C C . PRO B 1 519 ? 31.116 79.127 95.240 1.00 44.65 519 PRO B C 1
ATOM 8788 O O . PRO B 1 519 ? 31.947 79.297 96.136 1.00 45.14 519 PRO B O 1
ATOM 8792 N N . ARG B 1 520 ? 29.981 79.811 95.156 1.00 45.47 520 ARG B N 1
ATOM 8793 C CA . ARG B 1 520 ? 29.624 80.833 96.129 1.00 47.86 520 ARG B CA 1
ATOM 8794 C C . ARG B 1 520 ? 29.092 80.206 97.413 1.00 45.22 520 ARG B C 1
ATOM 8795 O O . ARG B 1 520 ? 28.685 79.046 97.428 1.00 43.70 520 ARG B O 1
ATOM 8803 N N . GLY B 1 521 ? 29.101 80.982 98.492 1.00 44.54 521 GLY B N 1
ATOM 8804 C CA . GLY B 1 521 ? 28.541 80.537 99.754 1.00 40.54 521 GLY B CA 1
ATOM 8805 C C . GLY B 1 521 ? 27.031 80.657 99.738 1.00 38.43 521 GLY B C 1
ATOM 8806 O O . GLY B 1 521 ? 26.483 81.652 99.263 1.00 39.32 521 GLY B O 1
ATOM 8807 N N . VAL B 1 522 ? 26.357 79.640 100.260 1.00 35.75 522 VAL B N 1
ATOM 8808 C CA . VAL B 1 522 ? 24.903 79.591 100.219 1.00 35.70 522 VAL B CA 1
ATOM 8809 C C . VAL B 1 522 ? 24.269 79.884 101.577 1.00 36.12 522 VAL B C 1
ATOM 8810 O O . VAL B 1 522 ? 24.711 79.368 102.603 1.00 35.65 522 VAL B O 1
ATOM 8814 N N . LEU B 1 523 ? 23.240 80.726 101.577 1.00 37.57 523 LEU B N 1
ATOM 8815 C CA . LEU B 1 523 ? 22.402 80.897 102.757 1.00 36.18 523 LEU B CA 1
ATOM 8816 C C . LEU B 1 523 ? 21.033 80.282 102.502 1.00 34.41 523 LEU B C 1
ATOM 8817 O O . LEU B 1 523 ? 20.253 80.790 101.700 1.00 33.53 523 LEU B O 1
ATOM 8822 N N . LEU B 1 524 ? 20.757 79.175 103.179 1.00 34.67 524 LEU B N 1
ATOM 8823 C CA . LEU B 1 524 ? 19.489 78.479 103.030 1.00 35.00 524 LEU B CA 1
ATOM 8824 C C . LEU B 1 524 ? 18.544 78.912 104.143 1.00 38.02 524 LEU B C 1
ATOM 8825 O O . LEU B 1 524 ? 18.828 78.696 105.319 1.00 40.63 524 LEU B O 1
ATOM 8830 N N . TYR B 1 525 ? 17.423 79.527 103.779 1.00 38.51 525 TYR B N 1
ATOM 8831 C CA . TYR B 1 525 ? 16.477 80.001 104.786 1.00 39.74 525 TYR B CA 1
ATOM 8832 C C . TYR B 1 525 ? 15.021 79.690 104.437 1.00 43.58 525 TYR B C 1
ATOM 8833 O O . TYR B 1 525 ? 14.636 79.677 103.267 1.00 44.33 525 TYR B O 1
ATOM 8842 N N . GLY B 1 526 ? 14.219 79.445 105.467 1.00 45.23 526 GLY B N 1
ATOM 8843 C CA . GLY B 1 526 ? 12.810 79.142 105.299 1.00 44.44 526 GLY B CA 1
ATOM 8844 C C . GLY B 1 526 ? 12.134 78.950 106.644 1.00 45.41 526 GLY B C 1
ATOM 8845 O O . GLY B 1 526 ? 12.803 78.916 107.676 1.00 46.32 526 GLY B O 1
ATOM 8846 N N . PRO B 1 527 ? 10.799 78.828 106.641 1.00 45.61 527 PRO B N 1
ATOM 8847 C CA . PRO B 1 527 ? 10.032 78.636 107.877 1.00 45.29 527 PRO B CA 1
ATOM 8848 C C . PRO B 1 527 ? 10.282 77.262 108.495 1.00 43.52 527 PRO B C 1
ATOM 8849 O O . PRO B 1 527 ? 10.611 76.318 107.774 1.00 41.07 527 PRO B O 1
ATOM 8853 N N . PRO B 1 528 ? 10.140 77.157 109.825 1.00 43.55 528 PRO B N 1
ATOM 8854 C CA . PRO B 1 528 ? 10.381 75.913 110.565 1.00 43.20 528 PRO B CA 1
ATOM 8855 C C . PRO B 1 528 ? 9.490 74.763 110.105 1.00 44.24 528 PRO B C 1
ATOM 8856 O O . PRO B 1 528 ? 8.300 74.962 109.853 1.00 46.63 528 PRO B O 1
ATOM 8860 N N . GLY B 1 529 ? 10.075 73.572 110.004 1.00 41.83 529 GLY B N 1
ATOM 8861 C CA . GLY B 1 529 ? 9.339 72.372 109.650 1.00 38.44 529 GLY B CA 1
ATOM 8862 C C . GLY B 1 529 ? 9.091 72.222 108.161 1.00 36.47 529 GLY B C 1
ATOM 8863 O O . GLY B 1 529 ? 8.116 71.593 107.753 1.00 36.70 529 GLY B O 1
ATOM 8864 N N . CYS B 1 530 ? 9.975 72.784 107.344 1.00 33.95 530 CYS B N 1
ATOM 8865 C CA . CYS B 1 530 ? 9.764 72.785 105.898 1.00 33.86 530 CYS B CA 1
ATOM 8866 C C . CYS B 1 530 ? 10.859 72.087 105.096 1.00 33.95 530 CYS B C 1
ATOM 8867 O O . CYS B 1 530 ? 10.917 72.222 103.874 1.00 34.34 530 CYS B O 1
ATOM 8870 N N . GLY B 1 531 ? 11.716 71.338 105.782 1.00 33.83 531 GLY B N 1
ATOM 8871 C CA . GLY B 1 531 ? 12.702 70.508 105.112 1.00 35.60 531 GLY B CA 1
ATOM 8872 C C . GLY B 1 531 ? 14.049 71.166 104.911 1.00 36.15 531 GLY B C 1
ATOM 8873 O O . GLY B 1 531 ? 14.948 70.575 104.316 1.00 35.66 531 GLY B O 1
ATOM 8874 N N . LYS B 1 532 ? 14.185 72.385 105.420 1.00 38.29 532 LYS B N 1
ATOM 8875 C CA . LYS B 1 532 ? 15.390 73.186 105.234 1.00 41.94 532 LYS B CA 1
ATOM 8876 C C . LYS B 1 532 ? 16.669 72.468 105.680 1.00 43.07 532 LYS B C 1
ATOM 8877 O O . LYS B 1 532 ? 17.633 72.377 104.921 1.00 45.46 532 LYS B O 1
ATOM 8883 N N . THR B 1 533 ? 16.673 71.950 106.904 1.00 41.83 533 THR B N 1
ATOM 8884 C CA . THR B 1 533 ? 17.818 71.189 107.402 1.00 41.50 533 THR B CA 1
ATOM 8885 C C . THR B 1 533 ? 17.777 69.747 106.895 1.00 39.68 533 THR B C 1
ATOM 8886 O O . THR B 1 533 ? 18.808 69.159 106.565 1.00 38.89 533 THR B O 1
ATOM 8890 N N . PHE B 1 534 ? 16.571 69.195 106.823 1.00 38.25 534 PHE B N 1
ATOM 8891 C CA . PHE B 1 534 ? 16.348 67.832 106.352 1.00 36.34 534 PHE B CA 1
ATOM 8892 C C . PHE B 1 534 ? 16.991 67.574 104.987 1.00 34.91 534 PHE B C 1
ATOM 8893 O O . PHE B 1 534 ? 17.726 66.597 104.812 1.00 33.05 534 PHE B O 1
ATOM 8901 N N . VAL B 1 535 ? 16.721 68.456 104.027 1.00 32.29 535 VAL B N 1
ATOM 8902 C CA . VAL B 1 535 ? 17.228 68.284 102.666 1.00 31.82 535 VAL B CA 1
ATOM 8903 C C . VAL B 1 535 ? 18.756 68.409 102.587 1.00 31.21 535 VAL B C 1
ATOM 8904 O O . VAL B 1 535 ? 19.391 67.789 101.736 1.00 28.62 535 VAL B O 1
ATOM 8908 N N . VAL B 1 536 ? 19.345 69.196 103.483 1.00 33.33 536 VAL B N 1
ATOM 8909 C CA . VAL B 1 536 ? 20.795 69.328 103.532 1.00 34.53 536 VAL B CA 1
ATOM 8910 C C . VAL B 1 536 ? 21.422 68.021 104.002 1.00 37.20 536 VAL B C 1
ATOM 8911 O O . VAL B 1 536 ? 22.453 67.591 103.484 1.00 41.15 536 VAL B O 1
ATOM 8915 N N . ARG B 1 537 ? 20.781 67.382 104.974 1.00 36.21 537 ARG B N 1
ATOM 8916 C CA . ARG B 1 537 ? 21.265 66.115 105.509 1.00 36.67 537 ARG B CA 1
ATOM 8917 C C . ARG B 1 537 ? 21.133 65.001 104.481 1.00 35.85 537 ARG B C 1
ATOM 8918 O O . ARG B 1 537 ? 21.878 64.026 104.514 1.00 37.58 537 ARG B O 1
ATOM 8926 N N . ALA B 1 538 ? 20.183 65.155 103.565 1.00 36.46 538 ALA B N 1
ATOM 8927 C CA . ALA B 1 538 ? 19.962 64.163 102.521 1.00 34.71 538 ALA B CA 1
ATOM 8928 C C . ALA B 1 538 ? 21.033 64.262 101.441 1.00 37.09 538 ALA B C 1
ATOM 8929 O O . ALA B 1 538 ? 21.542 63.246 100.966 1.00 38.23 538 ALA B O 1
ATOM 8931 N N . LEU B 1 539 ? 21.366 65.491 101.057 1.00 38.52 539 LEU B N 1
ATOM 8932 C CA . LEU B 1 539 ? 22.403 65.735 100.060 1.00 40.65 539 LEU B CA 1
ATOM 8933 C C . LEU B 1 539 ? 23.770 65.348 100.603 1.00 38.17 539 LEU B C 1
ATOM 8934 O O . LEU B 1 539 ? 24.660 64.949 99.856 1.00 36.79 539 LEU B O 1
ATOM 8939 N N . ALA B 1 540 ? 23.923 65.460 101.916 1.00 38.07 540 ALA B N 1
ATOM 8940 C CA . ALA B 1 540 ? 25.171 65.111 102.575 1.00 39.84 540 ALA B CA 1
ATOM 8941 C C . ALA B 1 540 ? 25.412 63.605 102.567 1.00 39.54 540 ALA B C 1
ATOM 8942 O O . ALA B 1 540 ? 26.449 63.144 103.024 1.00 42.16 540 ALA B O 1
ATOM 8944 N N . SER B 1 541 ? 24.453 62.842 102.055 1.00 37.98 541 SER B N 1
ATOM 8945 C CA . SER B 1 541 ? 24.586 61.391 101.994 1.00 37.93 541 SER B CA 1
ATOM 8946 C C . SER B 1 541 ? 25.042 60.922 100.619 1.00 36.17 541 SER B C 1
ATOM 8947 O O . SER B 1 541 ? 25.101 59.720 100.359 1.00 36.36 541 SER B O 1
ATOM 8950 N N . SER B 1 542 ? 25.363 61.874 99.745 1.00 37.09 542 SER B N 1
ATOM 8951 C CA . SER B 1 542 ? 25.726 61.576 98.360 1.00 36.40 542 SER B CA 1
ATOM 8952 C C . SER B 1 542 ? 27.000 60.748 98.251 1.00 34.99 542 SER B C 1
ATOM 8953 O O . SER B 1 542 ? 27.118 59.890 97.376 1.00 34.79 542 SER B O 1
ATOM 8956 N N . GLY B 1 543 ? 27.953 61.011 99.139 1.00 34.04 543 GLY B N 1
ATOM 8957 C CA . GLY B 1 543 ? 29.219 60.301 99.127 1.00 35.67 543 GLY B CA 1
ATOM 8958 C C . GLY B 1 543 ? 30.342 61.123 98.524 1.00 37.04 543 GLY B C 1
ATOM 8959 O O . GLY B 1 543 ? 30.103 62.174 97.927 1.00 34.81 543 GLY B O 1
ATOM 8960 N N . ARG B 1 544 ? 31.569 60.638 98.705 1.00 40.80 544 ARG B N 1
ATOM 8961 C CA . ARG B 1 544 ? 32.786 61.237 98.144 1.00 42.92 544 ARG B CA 1
ATOM 8962 C C . ARG B 1 544 ? 33.199 62.586 98.748 1.00 41.50 544 ARG B C 1
ATOM 8963 O O . ARG B 1 544 ? 34.387 62.830 98.963 1.00 45.10 544 ARG B O 1
ATOM 8971 N N . LEU B 1 545 ? 32.233 63.457 99.019 1.00 35.81 545 LEU B N 1
ATOM 8972 C CA . LEU B 1 545 ? 32.536 64.756 99.617 1.00 35.81 545 LEU B CA 1
ATOM 8973 C C . LEU B 1 545 ? 32.376 64.729 101.140 1.00 34.46 545 LEU B C 1
ATOM 8974 O O . LEU B 1 545 ? 31.343 64.317 101.651 1.00 33.70 545 LEU B O 1
ATOM 8979 N N . SER B 1 546 ? 33.401 65.163 101.865 1.00 33.46 546 SER B N 1
ATOM 8980 C CA . SER B 1 546 ? 33.325 65.180 103.323 1.00 33.54 546 SER B CA 1
ATOM 8981 C C . SER B 1 546 ? 32.357 66.255 103.810 1.00 32.15 546 SER B C 1
ATOM 8982 O O . SER B 1 546 ? 32.217 67.308 103.191 1.00 33.02 546 SER B O 1
ATOM 8985 N N . VAL B 1 547 ? 31.690 65.977 104.924 1.00 32.30 547 VAL B N 1
ATOM 8986 C CA . VAL B 1 547 ? 30.684 66.876 105.470 1.00 33.02 547 VAL B CA 1
ATOM 8987 C C . VAL B 1 547 ? 31.074 67.347 106.868 1.00 34.77 547 VAL B C 1
ATOM 8988 O O . VAL B 1 547 ? 31.395 66.537 107.736 1.00 36.27 547 VAL B O 1
ATOM 8992 N N . HIS B 1 548 ? 31.042 68.658 107.081 1.00 35.01 548 HIS B N 1
ATOM 8993 C CA . HIS B 1 548 ? 31.445 69.235 108.357 1.00 34.26 548 HIS B CA 1
ATOM 8994 C C . HIS B 1 548 ? 30.376 70.181 108.889 1.00 33.58 548 HIS B C 1
ATOM 8995 O O . HIS B 1 548 ? 30.408 71.384 108.632 1.00 34.23 548 HIS B O 1
ATOM 9002 N N . ALA B 1 549 ? 29.431 69.619 109.636 1.00 34.73 549 ALA B N 1
ATOM 9003 C CA . ALA B 1 549 ? 28.260 70.355 110.096 1.00 34.29 549 ALA B CA 1
ATOM 9004 C C . ALA B 1 549 ? 28.309 70.683 111.584 1.00 39.34 549 ALA B C 1
ATOM 9005 O O . ALA B 1 549 ? 28.775 69.883 112.395 1.00 41.61 549 ALA B O 1
ATOM 9007 N N . VAL B 1 550 ? 27.824 71.871 111.933 1.00 40.71 550 VAL B N 1
ATOM 9008 C CA . VAL B 1 550 ? 27.647 72.255 113.327 1.00 42.29 550 VAL B CA 1
ATOM 9009 C C . VAL B 1 550 ? 26.328 73.003 113.495 1.00 44.26 550 VAL B C 1
ATOM 9010 O O . VAL B 1 550 ? 25.834 73.620 112.555 1.00 42.58 550 VAL B O 1
ATOM 9014 N N . LYS B 1 551 ? 25.753 72.935 114.689 1.00 48.44 551 LYS B N 1
ATOM 9015 C CA . LYS B 1 551 ? 24.617 73.783 115.021 1.00 51.83 551 LYS B CA 1
ATOM 9016 C C . LYS B 1 551 ? 25.128 74.995 115.785 1.00 53.89 551 LYS B C 1
ATOM 9017 O O . LYS B 1 551 ? 25.909 74.855 116.727 1.00 55.87 551 LYS B O 1
ATOM 9023 N N . GLY B 1 552 ? 24.690 76.180 115.371 1.00 53.21 552 GLY B N 1
ATOM 9024 C CA . GLY B 1 552 ? 25.128 77.420 115.984 1.00 55.34 552 GLY B CA 1
ATOM 9025 C C . GLY B 1 552 ? 24.930 77.463 117.487 1.00 57.87 552 GLY B C 1
ATOM 9026 O O . GLY B 1 552 ? 25.751 78.023 118.210 1.00 59.55 552 GLY B O 1
ATOM 9027 N N . SER B 1 553 ? 23.838 76.864 117.955 1.00 58.01 553 SER B N 1
ATOM 9028 C CA . SER B 1 553 ? 23.543 76.812 119.381 1.00 59.36 553 SER B CA 1
ATOM 9029 C C . SER B 1 553 ? 24.512 75.897 120.124 1.00 59.75 553 SER B C 1
ATOM 9030 O O . SER B 1 553 ? 25.041 76.272 121.168 1.00 62.11 553 SER B O 1
ATOM 9033 N N . GLU B 1 554 ? 24.740 74.701 119.586 1.00 58.29 554 GLU B N 1
ATOM 9034 C CA . GLU B 1 554 ? 25.642 73.740 120.216 1.00 59.26 554 GLU B CA 1
ATOM 9035 C C . GLU B 1 554 ? 27.063 74.293 120.297 1.00 59.61 554 GLU B C 1
ATOM 9036 O O . GLU B 1 554 ? 27.732 74.159 121.321 1.00 59.74 554 GLU B O 1
ATOM 9042 N N . LEU B 1 555 ? 27.514 74.919 119.214 1.00 60.55 555 LEU B N 1
ATOM 9043 C CA . LEU B 1 555 ? 28.867 75.460 119.150 1.00 63.22 555 LEU B CA 1
ATOM 9044 C C . LEU B 1 555 ? 29.061 76.554 120.196 1.00 68.18 555 LEU B C 1
ATOM 9045 O O . LEU B 1 555 ? 30.117 76.649 120.823 1.00 67.82 555 LEU B O 1
ATOM 9050 N N . MET B 1 556 ? 28.035 77.377 120.382 1.00 73.28 556 MET B N 1
ATOM 9051 C CA . MET B 1 556 ? 28.081 78.413 121.406 1.00 79.96 556 MET B CA 1
ATOM 9052 C C . MET B 1 556 ? 26.720 78.655 122.061 1.00 85.51 556 MET B C 1
ATOM 9053 O O . MET B 1 556 ? 25.813 79.215 121.446 1.00 86.03 556 MET B O 1
ATOM 9058 N N . ASP B 1 557 ? 26.589 78.219 123.311 1.00 89.97 557 ASP B N 1
ATOM 9059 C CA . ASP B 1 557 ? 27.683 77.540 123.997 1.00 93.89 557 ASP B CA 1
ATOM 9060 C C . ASP B 1 557 ? 27.231 76.278 124.723 1.00 96.52 557 ASP B C 1
ATOM 9061 O O . ASP B 1 557 ? 26.621 76.343 125.790 1.00 99.15 557 ASP B O 1
ATOM 9066 N N . LYS B 1 558 ? 27.535 75.129 124.132 1.00 96.63 558 LYS B N 1
ATOM 9067 C CA . LYS B 1 558 ? 27.306 73.846 124.781 1.00 98.66 558 LYS B CA 1
ATOM 9068 C C . LYS B 1 558 ? 28.625 73.091 124.858 1.00 100.67 558 LYS B C 1
ATOM 9069 O O . LYS B 1 558 ? 28.777 72.159 125.647 1.00 101.56 558 LYS B O 1
ATOM 9071 N N . TRP B 1 559 ? 29.579 73.510 124.031 1.00 101.66 559 TRP B N 1
ATOM 9072 C CA . TRP B 1 559 ? 30.895 72.885 123.980 1.00 102.49 559 TRP B CA 1
ATOM 9073 C C . TRP B 1 559 ? 31.825 73.441 125.053 1.00 102.59 559 TRP B C 1
ATOM 9074 O O . TRP B 1 559 ? 31.589 74.517 125.605 1.00 103.32 559 TRP B O 1
ATOM 9085 N N . VAL B 1 560 ? 32.885 72.694 125.341 1.00 101.32 560 VAL B N 1
ATOM 9086 C CA . VAL B 1 560 ? 33.950 73.173 126.209 1.00 101.38 560 VAL B CA 1
ATOM 9087 C C . VAL B 1 560 ? 35.108 73.651 125.336 1.00 97.18 560 VAL B C 1
ATOM 9088 O O . VAL B 1 560 ? 35.448 73.013 124.338 1.00 95.19 560 VAL B O 1
ATOM 9092 N N . GLY B 1 561 ? 35.706 74.777 125.709 1.00 94.97 561 GLY B N 1
ATOM 9093 C CA . GLY B 1 561 ? 36.723 75.406 124.887 1.00 89.51 561 GLY B CA 1
ATOM 9094 C C . GLY B 1 561 ? 36.116 76.581 124.147 1.00 83.65 561 GLY B C 1
ATOM 9095 O O . GLY B 1 561 ? 34.901 76.630 123.946 1.00 82.09 561 GLY B O 1
ATOM 9096 N N . SER B 1 562 ? 36.955 77.528 123.743 1.00 79.82 562 SER B N 1
ATOM 9097 C CA . SER B 1 562 ? 36.470 78.7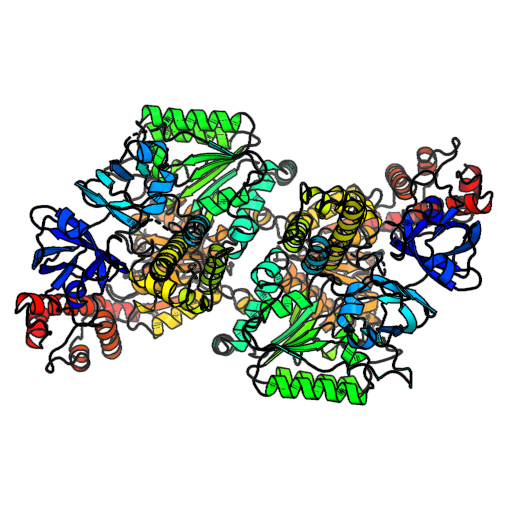37 123.085 1.00 76.34 562 SER B CA 1
ATOM 9098 C C . SER B 1 562 ? 35.773 78.431 121.760 1.00 70.83 562 SER B C 1
ATOM 9099 O O . SER B 1 562 ? 36.219 77.580 120.989 1.00 68.29 562 SER B O 1
ATOM 9102 N N . SER B 1 563 ? 34.671 79.132 121.511 1.00 67.96 563 SER B N 1
ATOM 9103 C CA . SER B 1 563 ? 33.922 78.976 120.272 1.00 62.79 563 SER B CA 1
ATOM 9104 C C . SER B 1 563 ? 34.750 79.464 119.090 1.00 61.11 563 SER B C 1
ATOM 9105 O O . SER B 1 563 ? 34.575 79.005 117.964 1.00 58.28 563 SER B O 1
ATOM 9108 N N . GLU B 1 564 ? 35.656 80.398 119.361 1.00 63.63 564 GLU B N 1
ATOM 9109 C CA . GLU B 1 564 ? 36.516 80.967 118.333 1.00 64.20 564 GLU B CA 1
ATOM 9110 C C . GLU B 1 564 ? 37.437 79.903 117.738 1.00 58.87 564 GLU B C 1
ATOM 9111 O O . GLU B 1 564 ? 37.580 79.806 116.518 1.00 56.10 564 GLU B O 1
ATOM 9117 N N . LYS B 1 565 ? 38.054 79.103 118.604 1.00 56.35 565 LYS B N 1
ATOM 9118 C CA . LYS B 1 565 ? 38.935 78.025 118.161 1.00 53.75 565 LYS B CA 1
ATOM 9119 C C . LYS B 1 565 ? 38.161 76.932 117.427 1.00 48.00 565 LYS B C 1
ATOM 9120 O O . LYS B 1 565 ? 38.653 76.356 116.455 1.00 45.44 565 LYS B O 1
ATOM 9126 N N . ALA B 1 566 ? 36.953 76.648 117.900 1.00 45.01 566 ALA B N 1
ATOM 9127 C CA . ALA B 1 566 ? 36.101 75.650 117.267 1.00 43.04 566 ALA B CA 1
ATOM 9128 C C . ALA B 1 566 ? 35.801 76.042 115.820 1.00 42.05 566 ALA B C 1
ATOM 9129 O O . ALA B 1 566 ? 35.757 75.189 114.933 1.00 40.33 566 ALA B O 1
ATOM 9131 N N . VAL B 1 567 ? 35.601 77.338 115.596 1.00 41.77 567 VAL B N 1
ATOM 9132 C CA . VAL B 1 567 ? 35.369 77.868 114.258 1.00 40.34 567 VAL B CA 1
ATOM 9133 C C . VAL B 1 567 ? 36.592 77.651 113.375 1.00 41.67 567 VAL B C 1
ATOM 9134 O O . VAL B 1 567 ? 36.478 77.125 112.270 1.00 42.09 567 VAL B O 1
ATOM 9138 N N . ARG B 1 568 ? 37.760 78.051 113.871 1.00 43.37 568 ARG B N 1
ATOM 9139 C CA . ARG B 1 568 ? 39.008 77.886 113.128 1.00 43.90 568 ARG B CA 1
ATOM 9140 C C . ARG B 1 568 ? 39.330 76.416 112.884 1.00 44.40 568 ARG B C 1
ATOM 9141 O O . ARG B 1 568 ? 39.811 76.046 111.814 1.00 45.41 568 ARG B O 1
ATOM 9149 N N . GLU B 1 569 ? 39.061 75.587 113.885 1.00 44.05 569 GLU B N 1
ATOM 9150 C CA . GLU B 1 569 ? 39.289 74.153 113.783 1.00 41.73 569 GLU B CA 1
ATOM 9151 C C . GLU B 1 569 ? 38.399 73.534 112.706 1.00 40.35 569 GLU B C 1
ATOM 9152 O O . GLU B 1 569 ? 38.862 72.750 111.874 1.00 39.48 569 GLU B O 1
ATOM 9158 N N . LEU B 1 570 ? 37.121 73.898 112.733 1.00 37.92 570 LEU B N 1
ATOM 9159 C CA . LEU B 1 570 ? 36.134 73.379 111.791 1.00 35.70 570 LEU B CA 1
ATOM 9160 C C . LEU B 1 570 ? 36.525 73.629 110.336 1.00 34.23 570 LEU B C 1
ATOM 9161 O O . LEU B 1 570 ? 36.459 72.725 109.503 1.00 33.20 570 LEU B O 1
ATOM 9166 N N . PHE B 1 571 ? 36.931 74.859 110.037 1.00 33.35 571 PHE B N 1
ATOM 9167 C CA . PHE B 1 571 ? 37.287 75.239 108.674 1.00 33.96 571 PHE B CA 1
ATOM 9168 C C . PHE B 1 571 ? 38.637 74.673 108.245 1.00 33.40 571 PHE B C 1
ATOM 9169 O O . PHE B 1 571 ? 38.851 74.392 107.065 1.00 33.14 571 PHE B O 1
ATOM 9177 N N . ALA B 1 572 ? 39.544 74.506 109.202 1.00 33.11 572 ALA B N 1
ATOM 9178 C CA . ALA B 1 572 ? 40.845 73.915 108.913 1.00 32.64 572 ALA B CA 1
ATOM 9179 C C . ALA B 1 572 ? 40.692 72.438 108.567 1.00 33.63 572 ALA B C 1
ATOM 9180 O O . ALA B 1 572 ? 41.453 71.898 107.767 1.00 36.09 572 ALA B O 1
ATOM 9182 N N . ARG B 1 573 ? 39.702 71.788 109.173 1.00 31.97 573 ARG B N 1
ATOM 9183 C CA . ARG B 1 573 ? 39.425 70.386 108.886 1.00 31.03 573 ARG B CA 1
ATOM 9184 C C . ARG B 1 573 ? 38.827 70.243 107.489 1.00 30.63 573 ARG B C 1
ATOM 9185 O O . ARG B 1 573 ? 39.111 69.283 106.767 1.00 29.57 573 ARG B O 1
ATOM 9193 N N . ALA B 1 574 ? 37.995 71.207 107.114 1.00 29.59 574 ALA B N 1
ATOM 9194 C CA . ALA B 1 574 ? 37.365 71.204 105.802 1.00 27.76 574 ALA B CA 1
ATOM 9195 C C . ALA B 1 574 ? 38.410 71.291 104.690 1.00 31.71 574 ALA B C 1
ATOM 9196 O O . ALA B 1 574 ? 38.383 70.505 103.744 1.00 34.13 574 ALA B O 1
ATOM 9198 N N . ARG B 1 575 ? 39.336 72.237 104.817 1.00 34.21 575 ARG B N 1
ATOM 9199 C CA . ARG B 1 575 ? 40.383 72.431 103.814 1.00 38.45 575 ARG B CA 1
ATOM 9200 C C . ARG B 1 575 ? 41.252 71.188 103.622 1.00 39.49 575 ARG B C 1
ATOM 9201 O O . ARG B 1 575 ? 41.651 70.867 102.502 1.00 39.77 575 ARG B O 1
ATOM 9209 N N . ASP B 1 576 ? 41.541 70.493 104.719 1.00 40.14 576 ASP B N 1
ATOM 9210 C CA . ASP B 1 576 ? 42.368 69.293 104.668 1.00 41.71 576 ASP B CA 1
ATOM 9211 C C . ASP B 1 576 ? 41.603 68.082 104.140 1.00 43.27 576 ASP B C 1
ATOM 9212 O O . ASP B 1 576 ? 42.206 67.115 103.677 1.00 45.53 576 ASP B O 1
ATOM 9217 N N . SER B 1 577 ? 40.276 68.139 104.207 1.00 41.26 577 SER B N 1
ATOM 9218 C CA . SER B 1 577 ? 39.445 66.991 103.856 1.00 39.77 577 SER B CA 1
ATOM 9219 C C . SER B 1 577 ? 38.733 67.147 102.512 1.00 37.03 577 SER B C 1
ATOM 9220 O O . SER B 1 577 ? 37.942 66.286 102.125 1.00 35.51 577 SER B O 1
ATOM 9223 N N . ALA B 1 578 ? 39.021 68.244 101.816 1.00 36.49 578 ALA B N 1
ATOM 9224 C CA . ALA B 1 578 ? 38.390 68.565 100.533 1.00 35.98 578 ALA B CA 1
ATOM 9225 C C . ALA B 1 578 ? 38.379 67.392 99.545 1.00 35.92 578 ALA B C 1
ATOM 9226 O O . ALA B 1 578 ? 39.323 66.600 99.513 1.00 36.32 578 ALA B O 1
ATOM 9228 N N . PRO B 1 579 ? 37.314 67.275 98.728 1.00 34.26 579 PRO B N 1
ATOM 9229 C CA . PRO B 1 579 ? 36.137 68.151 98.608 1.00 34.45 579 PRO B CA 1
ATOM 9230 C C . PRO B 1 579 ? 35.221 68.116 99.829 1.00 32.47 579 PRO B C 1
ATOM 9231 O O . PRO B 1 579 ? 34.828 67.041 100.272 1.00 32.80 579 PRO B O 1
ATOM 9235 N N . SER B 1 580 ? 34.886 69.290 100.357 1.00 30.76 580 SER B N 1
ATOM 9236 C CA . SER B 1 580 ? 34.170 69.380 101.627 1.00 29.25 580 SER B CA 1
ATOM 9237 C C . SER B 1 580 ? 32.992 70.344 101.591 1.00 26.91 580 SER B C 1
ATOM 9238 O O . SER B 1 580 ? 33.032 71.379 100.924 1.00 26.51 580 SER B O 1
ATOM 9241 N N . LEU B 1 581 ? 31.947 69.992 102.331 1.00 24.85 581 LEU B N 1
ATOM 9242 C CA . LEU B 1 581 ? 30.834 70.895 102.579 1.00 26.89 581 LEU B CA 1
ATOM 9243 C C . LEU B 1 581 ? 30.832 71.312 104.049 1.00 29.75 581 LEU B C 1
ATOM 9244 O O . LEU B 1 581 ? 30.758 70.468 104.946 1.00 29.78 581 LEU B O 1
ATOM 9249 N N . VAL B 1 582 ? 30.934 72.612 104.295 1.00 30.55 582 VAL B N 1
ATOM 9250 C CA . VAL B 1 582 ? 30.796 73.130 105.647 1.00 30.31 582 VAL B CA 1
ATOM 9251 C C . VAL B 1 582 ? 29.352 73.559 105.848 1.00 30.35 582 VAL B C 1
ATOM 9252 O O . VAL B 1 582 ? 28.874 74.483 105.195 1.00 32.03 582 VAL B O 1
ATOM 9256 N N . PHE B 1 583 ? 28.656 72.871 106.743 1.00 28.92 583 PHE B N 1
ATOM 9257 C CA . PHE B 1 583 ? 27.251 73.146 107.001 1.00 29.37 583 PHE B CA 1
ATOM 9258 C C . PHE B 1 583 ? 27.103 73.902 108.321 1.00 32.12 583 PHE B C 1
ATOM 9259 O O . PHE B 1 583 ? 27.324 73.344 109.396 1.00 31.61 583 PHE B O 1
ATOM 9267 N N . LEU B 1 584 ? 26.732 75.175 108.227 1.00 34.03 584 LEU B N 1
ATOM 9268 C CA . LEU B 1 584 ? 26.532 76.007 109.408 1.00 35.07 584 LEU B CA 1
ATOM 9269 C C . LEU B 1 584 ? 25.051 76.179 109.712 1.00 35.09 584 LEU B C 1
ATOM 9270 O O . LEU B 1 584 ? 24.461 77.211 109.396 1.00 36.29 584 LEU B O 1
ATOM 9275 N N . ASP B 1 585 ? 24.454 75.160 110.323 1.00 36.11 585 ASP B N 1
ATOM 9276 C CA . ASP B 1 585 ? 23.056 75.231 110.731 1.00 40.66 585 ASP B CA 1
ATOM 9277 C C . ASP B 1 585 ? 22.907 76.226 111.876 1.00 44.84 585 ASP B C 1
ATOM 9278 O O . ASP B 1 585 ? 23.850 76.437 112.639 1.00 45.54 585 ASP B O 1
ATOM 9283 N N . GLU B 1 586 ? 21.724 76.827 111.991 1.00 48.47 586 GLU B N 1
ATOM 9284 C CA . GLU B 1 586 ? 21.465 77.864 112.989 1.00 54.60 586 GLU B CA 1
ATOM 9285 C C . GLU B 1 586 ? 22.521 78.965 112.932 1.00 53.71 586 GLU B C 1
ATOM 9286 O O . GLU B 1 586 ? 23.103 79.336 113.953 1.00 55.28 586 GLU B O 1
ATOM 9292 N N . ILE B 1 587 ? 22.762 79.473 111.729 1.00 50.43 587 ILE B N 1
ATOM 9293 C CA . ILE B 1 587 ? 23.801 80.470 111.486 1.00 49.39 587 ILE B CA 1
ATOM 9294 C C . ILE B 1 587 ? 23.482 81.798 112.189 1.00 50.67 587 ILE B C 1
ATOM 9295 O O . ILE B 1 587 ? 24.371 82.611 112.438 1.00 51.59 587 ILE B O 1
ATOM 9300 N N . ASP B 1 588 ? 22.212 82.002 112.528 1.00 51.61 588 ASP B N 1
ATOM 9301 C CA . ASP B 1 588 ? 21.798 83.197 113.258 1.00 54.98 588 ASP B CA 1
ATOM 9302 C C . ASP B 1 588 ? 22.232 83.137 114.724 1.00 57.22 588 ASP B C 1
ATOM 9303 O O . ASP B 1 588 ? 22.444 84.168 115.363 1.00 58.96 588 ASP B O 1
ATOM 9308 N N . ALA B 1 589 ? 22.354 81.923 115.252 1.00 56.33 589 ALA B N 1
ATOM 9309 C CA . ALA B 1 589 ? 22.850 81.723 116.610 1.00 57.08 589 ALA B CA 1
ATOM 9310 C C . ALA B 1 589 ? 24.369 81.870 116.645 1.00 57.25 589 ALA B C 1
ATOM 9311 O O . ALA B 1 589 ? 24.952 82.186 117.684 1.00 57.36 589 ALA B O 1
ATOM 9313 N N . LEU B 1 590 ? 25.000 81.639 115.498 1.00 56.91 590 LEU B N 1
ATOM 9314 C CA . LEU B 1 590 ? 26.445 81.779 115.366 1.00 59.16 590 LEU B CA 1
ATOM 9315 C C . LEU B 1 590 ? 26.862 83.236 115.218 1.00 62.35 590 LEU B C 1
ATOM 9316 O O . LEU B 1 590 ? 27.844 83.671 115.819 1.00 64.91 590 LEU B O 1
ATOM 9321 N N . ALA B 1 591 ? 26.114 83.986 114.416 1.00 61.68 591 ALA B N 1
ATOM 9322 C CA . ALA B 1 591 ? 26.458 85.380 114.154 1.00 61.99 591 ALA B CA 1
ATOM 9323 C C . ALA B 1 591 ? 25.244 86.302 114.171 1.00 62.18 591 ALA B C 1
ATOM 9324 O O . ALA B 1 591 ? 24.733 86.678 113.117 1.00 60.30 591 ALA B O 1
ATOM 9326 N N . PRO B 1 592 ? 24.781 86.673 115.373 1.00 65.26 592 PRO B N 1
ATOM 9327 C CA . PRO B 1 592 ? 23.678 87.628 115.524 1.00 68.02 592 PRO B CA 1
ATOM 9328 C C . PRO B 1 592 ? 24.108 89.038 115.130 1.00 71.21 592 PRO B C 1
ATOM 9329 O O . PRO B 1 592 ? 25.293 89.273 114.891 1.00 71.23 592 PRO B O 1
ATOM 9333 N N . ARG B 1 593 ? 23.156 89.964 115.068 1.00 74.14 593 ARG B N 1
ATOM 9334 C CA . ARG B 1 593 ? 23.457 91.344 114.702 1.00 76.22 593 ARG B CA 1
ATOM 9335 C C . ARG B 1 593 ? 24.134 92.087 115.850 1.00 78.00 593 ARG B C 1
ATOM 9336 O O . ARG B 1 593 ? 23.810 91.874 117.019 1.00 78.23 593 ARG B O 1
ATOM 9344 N N . GLY B 1 601 ? 33.326 91.964 123.996 1.00 98.96 601 GLY B N 1
ATOM 9345 C CA . GLY B 1 601 ? 32.502 90.776 123.875 1.00 97.71 601 GLY B CA 1
ATOM 9346 C C . GLY B 1 601 ? 33.179 89.679 123.076 1.00 95.84 601 GLY B C 1
ATOM 9347 O O . GLY B 1 601 ? 33.840 89.948 122.072 1.00 95.00 601 GLY B O 1
ATOM 9348 N N . VAL B 1 602 ? 33.012 88.438 123.523 1.00 95.29 602 VAL B N 1
ATOM 9349 C CA . VAL B 1 602 ? 33.629 87.293 122.861 1.00 93.51 602 VAL B CA 1
ATOM 9350 C C . VAL B 1 602 ? 32.859 86.879 121.611 1.00 92.81 602 VAL B C 1
ATOM 9351 O O . VAL B 1 602 ? 33.415 86.247 120.712 1.00 90.69 602 VAL B O 1
ATOM 9353 N N . THR B 1 603 ? 31.578 87.235 121.562 1.00 94.74 603 THR B N 1
ATOM 9354 C CA . THR B 1 603 ? 30.732 86.916 120.416 1.00 94.17 603 THR B CA 1
ATOM 9355 C C . THR B 1 603 ? 31.254 87.597 119.153 1.00 93.84 603 THR B C 1
ATOM 9356 O O . THR B 1 603 ? 31.176 87.040 118.056 1.00 91.73 603 THR B O 1
ATOM 9360 N N . ASP B 1 604 ? 31.798 88.798 119.318 1.00 95.77 604 ASP B N 1
ATOM 9361 C CA . ASP B 1 604 ? 32.408 89.520 118.208 1.00 95.08 604 ASP B CA 1
ATOM 9362 C C . ASP B 1 604 ? 33.629 88.775 117.682 1.00 89.69 604 ASP B C 1
ATOM 9363 O O . ASP B 1 604 ? 33.861 88.723 116.475 1.00 87.96 604 ASP B O 1
ATOM 9368 N N . LYS B 1 605 ? 34.403 88.197 118.597 1.00 85.85 605 LYS B N 1
ATOM 9369 C CA . LYS B 1 605 ? 35.604 87.454 118.231 1.00 80.53 605 LYS B CA 1
ATOM 9370 C C . LYS B 1 605 ? 35.251 86.222 117.402 1.00 72.68 605 LYS B C 1
ATOM 9371 O O . LYS B 1 605 ? 35.998 85.831 116.506 1.00 70.97 605 LYS B O 1
ATOM 9377 N N . VAL B 1 606 ? 34.106 85.618 117.705 1.00 67.25 606 VAL B N 1
ATOM 9378 C CA . VAL B 1 606 ? 33.617 84.477 116.940 1.00 60.70 606 VAL B CA 1
ATOM 9379 C C . VAL B 1 606 ? 33.213 84.907 115.532 1.00 56.63 606 VAL B C 1
ATOM 9380 O O . VAL B 1 606 ? 33.608 84.285 114.545 1.00 53.41 606 VAL B O 1
ATOM 9384 N N . VAL B 1 607 ? 32.426 85.976 115.451 1.00 55.74 607 VAL B N 1
ATOM 9385 C CA . VAL B 1 607 ? 31.976 86.507 114.169 1.00 52.48 607 VAL B CA 1
ATOM 9386 C C . VAL B 1 607 ? 33.155 86.984 113.321 1.00 52.55 607 VAL B C 1
ATOM 9387 O O . VAL B 1 607 ? 33.230 86.690 112.129 1.00 50.96 607 VAL B O 1
ATOM 9391 N N . ALA B 1 608 ? 34.079 87.706 113.948 1.00 55.11 608 ALA B N 1
ATOM 9392 C CA . ALA B 1 608 ? 35.249 88.229 113.249 1.00 56.89 608 ALA B CA 1
ATOM 9393 C C . ALA B 1 608 ? 36.143 87.113 112.714 1.00 55.88 608 ALA B C 1
ATOM 9394 O O . ALA B 1 608 ? 36.737 87.243 111.643 1.00 55.88 608 ALA B O 1
ATOM 9396 N N . SER B 1 609 ? 36.239 86.020 113.464 1.00 55.15 609 SER B N 1
ATOM 9397 C CA . SER B 1 609 ? 37.021 84.869 113.027 1.00 54.40 609 SER B CA 1
ATOM 9398 C C . SER B 1 609 ? 36.274 84.101 111.944 1.00 50.62 609 SER B C 1
ATOM 9399 O O . SER B 1 609 ? 36.882 83.548 111.029 1.00 49.84 609 SER B O 1
ATOM 9402 N N . LEU B 1 610 ? 34.950 84.076 112.053 1.00 48.96 610 LEU B N 1
ATOM 9403 C CA . LEU B 1 610 ? 34.108 83.426 111.059 1.00 46.89 610 LEU B CA 1
ATOM 9404 C C . LEU B 1 610 ? 34.208 84.145 109.717 1.00 48.02 610 LEU B C 1
ATOM 9405 O O . LEU B 1 610 ? 34.271 83.506 108.668 1.00 46.07 610 LEU B O 1
ATOM 9410 N N . LEU B 1 611 ? 34.227 85.476 109.759 1.00 49.96 611 LEU B N 1
ATOM 9411 C CA . LEU B 1 611 ? 34.405 86.284 108.557 1.00 47.77 611 LEU B CA 1
ATOM 9412 C C . LEU B 1 611 ? 35.734 85.959 107.891 1.00 47.05 611 LEU B C 1
ATOM 9413 O O . LEU B 1 611 ? 35.814 85.836 106.670 1.00 47.60 611 LEU B O 1
ATOM 9418 N N . THR B 1 612 ? 36.773 85.815 108.704 1.00 48.36 612 THR B N 1
ATOM 9419 C CA . THR B 1 612 ? 38.104 85.498 108.203 1.00 50.47 612 THR B CA 1
ATOM 9420 C C . THR B 1 612 ? 38.131 84.130 107.531 1.00 49.80 612 THR B C 1
ATOM 9421 O O . THR B 1 612 ? 38.703 83.974 106.451 1.00 49.58 612 THR B O 1
ATOM 9425 N N . GLU B 1 613 ? 37.509 83.146 108.174 1.00 49.32 613 GLU B N 1
ATOM 9426 C CA . GLU B 1 613 ? 37.472 81.786 107.645 1.00 49.23 613 GLU B CA 1
ATOM 9427 C C . GLU B 1 613 ? 36.684 81.715 106.342 1.00 47.10 613 GLU B C 1
ATOM 9428 O O . GLU B 1 613 ? 37.084 81.020 105.406 1.00 46.69 613 GLU B O 1
ATOM 9434 N N . LEU B 1 614 ? 35.569 82.437 106.288 1.00 46.16 614 LEU B N 1
ATOM 9435 C CA . LEU B 1 614 ? 34.743 82.489 105.085 1.00 44.16 614 LEU B CA 1
ATOM 9436 C C . LEU B 1 614 ? 35.510 83.105 103.921 1.00 45.12 614 LEU B C 1
ATOM 9437 O O . LEU B 1 614 ? 35.414 82.635 102.789 1.00 46.56 614 LEU B O 1
ATOM 9442 N N . ASP B 1 615 ? 36.277 84.152 104.207 1.00 44.10 615 ASP B N 1
ATOM 9443 C CA . ASP B 1 615 ? 37.073 84.812 103.180 1.00 45.02 615 ASP B CA 1
ATOM 9444 C C . ASP B 1 615 ? 38.205 83.916 102.688 1.00 44.01 615 ASP B C 1
ATOM 9445 O O . ASP B 1 615 ? 38.618 84.006 101.533 1.00 43.75 615 ASP B O 1
ATOM 9450 N N . GLY B 1 616 ? 38.699 83.051 103.568 1.00 44.89 616 GLY B N 1
ATOM 9451 C CA . GLY B 1 616 ? 39.758 82.124 103.213 1.00 45.59 616 GLY B CA 1
ATOM 9452 C C . GLY B 1 616 ? 39.239 80.927 102.438 1.00 46.53 616 GLY B C 1
ATOM 9453 O O . GLY B 1 616 ? 40.009 80.193 101.817 1.00 46.22 616 GLY B O 1
ATOM 9454 N N . ILE B 1 617 ? 37.925 80.730 102.477 1.00 46.92 617 ILE B N 1
ATOM 9455 C CA . ILE B 1 617 ? 37.284 79.627 101.769 1.00 47.50 617 ILE B CA 1
ATOM 9456 C C . ILE B 1 617 ? 36.851 80.074 100.373 1.00 49.70 617 ILE B C 1
ATOM 9457 O O . ILE B 1 617 ? 36.813 79.275 99.433 1.00 48.45 617 ILE B O 1
ATOM 9462 N N . GLU B 1 618 ? 36.562 81.368 100.252 1.00 52.52 618 GLU B N 1
ATOM 9463 C CA . GLU B 1 618 ? 36.044 81.971 99.021 1.00 53.47 618 GLU B CA 1
ATOM 9464 C C . GLU B 1 618 ? 36.752 81.573 97.713 1.00 50.75 618 GLU B C 1
ATOM 9465 O O . GLU B 1 618 ? 36.082 81.223 96.742 1.00 49.11 618 GLU B O 1
ATOM 9471 N N . PRO B 1 619 ? 38.098 81.618 97.675 1.00 50.09 619 PRO B N 1
ATOM 9472 C CA . PRO B 1 619 ? 38.728 81.275 96.395 1.00 49.40 619 PRO B CA 1
ATOM 9473 C C . PRO B 1 619 ? 38.846 79.770 96.154 1.00 47.08 619 PRO B C 1
ATOM 9474 O O . PRO B 1 619 ? 39.162 79.362 95.035 1.00 47.15 619 PRO B O 1
ATOM 9478 N N . LEU B 1 620 ? 38.599 78.961 97.180 1.00 45.02 620 LEU B N 1
ATOM 9479 C CA . LEU B 1 620 ? 38.725 77.509 97.049 1.00 43.49 620 LEU B CA 1
ATOM 9480 C C . LEU B 1 620 ? 37.615 76.907 96.189 1.00 43.65 620 LEU B C 1
ATOM 9481 O O . LEU B 1 620 ? 36.455 77.314 96.275 1.00 44.61 620 LEU B O 1
ATOM 9486 N N . ARG B 1 621 ? 37.978 75.929 95.365 1.00 42.70 621 ARG B N 1
ATOM 9487 C CA . ARG B 1 621 ? 37.022 75.298 94.462 1.00 43.67 621 ARG B CA 1
ATOM 9488 C C . ARG B 1 621 ? 36.488 73.972 94.996 1.00 41.10 621 ARG B C 1
ATOM 9489 O O . ARG B 1 621 ? 35.457 73.485 94.539 1.00 38.55 621 ARG B O 1
ATOM 9497 N N . ASP B 1 622 ? 37.192 73.391 95.962 1.00 42.39 622 ASP B N 1
ATOM 9498 C CA . ASP B 1 622 ? 36.786 72.106 96.523 1.00 42.48 622 ASP B CA 1
ATOM 9499 C C . ASP B 1 622 ? 36.183 72.240 97.920 1.00 39.65 622 ASP B C 1
ATOM 9500 O O . ASP B 1 622 ? 36.002 71.248 98.623 1.00 38.44 622 ASP B O 1
ATOM 9505 N N . VAL B 1 623 ? 35.871 73.467 98.323 1.00 37.20 623 VAL B N 1
ATOM 9506 C CA . VAL B 1 623 ? 35.172 73.684 99.586 1.00 32.91 623 VAL B CA 1
ATOM 9507 C C . VAL B 1 623 ? 33.961 74.589 99.398 1.00 30.18 623 VAL B C 1
ATOM 9508 O O . VAL B 1 623 ? 34.073 75.684 98.849 1.00 30.61 623 VAL B O 1
ATOM 9512 N N . VAL B 1 624 ? 32.805 74.119 99.854 1.00 28.19 624 VAL B N 1
ATOM 9513 C CA . VAL B 1 624 ? 31.584 74.913 99.825 1.00 27.63 624 VAL B CA 1
ATOM 9514 C C . VAL B 1 624 ? 31.044 75.094 101.237 1.00 28.96 624 VAL B C 1
ATOM 9515 O O . VAL B 1 624 ? 31.021 74.151 102.026 1.00 30.34 624 VAL B O 1
ATOM 9519 N N . VAL B 1 625 ? 30.622 76.312 101.554 1.00 30.30 625 VAL B N 1
ATOM 9520 C CA . VAL B 1 625 ? 30.032 76.599 102.853 1.00 34.00 625 VAL B CA 1
ATOM 9521 C C . VAL B 1 625 ? 28.550 76.953 102.717 1.00 35.45 625 VAL B C 1
ATOM 9522 O O . VAL B 1 625 ? 28.169 77.784 101.893 1.00 37.13 625 VAL B O 1
ATOM 9526 N N . LEU B 1 626 ? 27.713 76.300 103.518 1.00 34.27 626 LEU B N 1
ATOM 9527 C CA . LEU B 1 626 ? 26.282 76.571 103.501 1.00 34.41 626 LEU B CA 1
ATOM 9528 C C . LEU B 1 626 ? 25.778 76.939 104.893 1.00 35.10 626 LEU B C 1
ATOM 9529 O O . LEU B 1 626 ? 25.921 76.167 105.840 1.00 34.97 626 LEU B O 1
ATOM 9534 N N . GLY B 1 627 ? 25.188 78.123 105.008 1.00 34.74 627 GLY B N 1
ATOM 9535 C CA . GLY B 1 627 ? 24.557 78.541 106.245 1.00 35.83 627 GLY B CA 1
ATOM 9536 C C . GLY B 1 627 ? 23.055 78.355 106.166 1.00 37.52 627 GLY B C 1
ATOM 9537 O O . GLY B 1 627 ? 22.447 78.603 105.126 1.00 38.83 627 GLY B O 1
ATOM 9538 N N . ALA B 1 628 ? 22.455 77.914 107.266 1.00 38.95 628 ALA B N 1
ATOM 9539 C CA . ALA B 1 628 ? 21.014 77.689 107.309 1.00 40.04 628 ALA B CA 1
ATOM 9540 C C . ALA B 1 628 ? 20.393 78.320 108.547 1.00 44.01 628 ALA B C 1
ATOM 9541 O O . ALA B 1 628 ? 20.995 78.320 109.621 1.00 45.92 628 ALA B O 1
ATOM 9543 N N . THR B 1 629 ? 19.184 78.851 108.393 1.00 44.68 629 THR B N 1
ATOM 9544 C CA . THR B 1 629 ? 18.488 79.500 109.498 1.00 45.56 629 THR B CA 1
ATOM 9545 C C . THR B 1 629 ? 16.997 79.658 109.220 1.00 44.70 629 THR B C 1
ATOM 9546 O O . THR B 1 629 ? 16.560 79.614 108.070 1.00 43.62 629 THR B O 1
ATOM 9550 N N . ASN B 1 630 ? 16.224 79.845 110.285 1.00 45.06 630 ASN B N 1
ATOM 9551 C CA . ASN B 1 630 ? 14.812 80.169 110.164 1.00 46.86 630 ASN B CA 1
ATOM 9552 C C . ASN B 1 630 ? 14.619 81.670 110.327 1.00 49.18 630 ASN B C 1
ATOM 9553 O O . ASN B 1 630 ? 13.550 82.207 110.043 1.00 49.98 630 ASN B O 1
ATOM 9558 N N . ARG B 1 631 ? 15.669 82.340 110.791 1.00 51.38 631 ARG B N 1
ATOM 9559 C CA . ARG B 1 631 ? 15.620 83.774 111.053 1.00 55.09 631 ARG B CA 1
ATOM 9560 C C . ARG B 1 631 ? 16.795 84.488 110.389 1.00 55.29 631 ARG B C 1
ATOM 9561 O O . ARG B 1 631 ? 17.763 84.848 111.059 1.00 56.48 631 ARG B O 1
ATOM 9569 N N . PRO B 1 632 ? 16.716 84.696 109.065 1.00 54.70 632 PRO B N 1
ATOM 9570 C CA . PRO B 1 632 ? 17.790 85.363 108.321 1.00 54.65 632 PRO B CA 1
ATOM 9571 C C . PRO B 1 632 ? 17.939 86.830 108.718 1.00 58.48 632 PRO B C 1
ATOM 9572 O O . PRO B 1 632 ? 19.008 87.415 108.540 1.00 59.28 632 PRO B O 1
ATOM 9576 N N . ASP B 1 633 ? 16.876 87.413 109.259 1.00 61.50 633 ASP B N 1
ATOM 9577 C CA . ASP B 1 633 ? 16.896 88.813 109.671 1.00 66.09 633 ASP B CA 1
ATOM 9578 C C . ASP B 1 633 ? 17.676 89.014 110.967 1.00 66.38 633 ASP B C 1
ATOM 9579 O O . ASP B 1 633 ? 17.966 90.145 111.354 1.00 69.45 633 ASP B O 1
ATOM 9584 N N . LEU B 1 634 ? 18.012 87.913 111.632 1.00 63.18 634 LEU B N 1
ATOM 9585 C CA . LEU B 1 634 ? 18.777 87.971 112.873 1.00 61.87 634 LEU B CA 1
ATOM 9586 C C . LEU B 1 634 ? 20.270 87.768 112.631 1.00 60.04 634 LEU B C 1
ATOM 9587 O O . LEU B 1 634 ? 21.069 87.803 113.567 1.00 60.98 634 LEU B O 1
ATOM 9592 N N . ILE B 1 635 ? 20.641 87.560 111.373 1.00 56.62 635 ILE B N 1
ATOM 9593 C CA . ILE B 1 635 ? 22.036 87.338 111.015 1.00 53.84 635 ILE B CA 1
ATOM 9594 C C . ILE B 1 635 ? 22.759 88.661 110.800 1.00 56.22 635 ILE B C 1
ATOM 9595 O O . ILE B 1 635 ? 22.185 89.609 110.265 1.00 55.85 635 ILE B O 1
ATOM 9600 N N . ASP B 1 636 ? 24.017 88.717 111.231 1.00 59.89 636 ASP B N 1
ATOM 9601 C CA . ASP B 1 636 ? 24.887 89.855 110.959 1.00 64.14 636 ASP B CA 1
ATOM 9602 C C . ASP B 1 636 ? 25.037 90.002 109.447 1.00 64.23 636 ASP B C 1
ATOM 9603 O O . ASP B 1 636 ? 25.521 89.087 108.779 1.00 62.74 636 ASP B O 1
ATOM 9608 N N . PRO B 1 637 ? 24.619 91.158 108.903 1.00 65.38 637 PRO B N 1
ATOM 9609 C CA . PRO B 1 637 ? 24.640 91.427 107.459 1.00 63.70 637 PRO B CA 1
ATOM 9610 C C . PRO B 1 637 ? 26.035 91.326 106.846 1.00 61.71 637 PRO B C 1
ATOM 9611 O O . PRO B 1 637 ? 26.160 91.239 105.624 1.00 60.33 637 PRO B O 1
ATOM 9615 N N . ALA B 1 638 ? 27.063 91.338 107.688 1.00 61.37 638 ALA B N 1
ATOM 9616 C CA . ALA B 1 638 ? 28.446 91.302 107.229 1.00 60.06 638 ALA B CA 1
ATOM 9617 C C . ALA B 1 638 ? 28.762 90.057 106.402 1.00 58.10 638 ALA B C 1
ATOM 9618 O O . ALA B 1 638 ? 29.525 90.124 105.440 1.00 58.01 638 ALA B O 1
ATOM 9620 N N . LEU B 1 639 ? 28.173 88.925 106.772 1.00 57.15 639 LEU B N 1
ATOM 9621 C CA . LEU B 1 639 ? 28.475 87.672 106.085 1.00 56.35 639 LEU B CA 1
ATOM 9622 C C . LEU B 1 639 ? 27.500 87.334 104.956 1.00 56.09 639 LEU B C 1
ATOM 9623 O O . LEU B 1 639 ? 27.491 86.212 104.455 1.00 55.05 639 LEU B O 1
ATOM 9628 N N . LEU B 1 640 ? 26.688 88.308 104.556 1.00 58.03 640 LEU B N 1
ATOM 9629 C CA . LEU B 1 640 ? 25.819 88.147 103.392 1.00 58.36 640 LEU B CA 1
ATOM 9630 C C . LEU B 1 640 ? 26.366 88.946 102.213 1.00 61.62 640 LEU B C 1
ATOM 9631 O O . LEU B 1 640 ? 25.840 88.881 101.103 1.00 62.49 640 LEU B O 1
ATOM 9636 N N . ARG B 1 641 ? 27.431 89.698 102.470 1.00 64.12 641 ARG B N 1
ATOM 9637 C CA . ARG B 1 641 ? 28.104 90.484 101.444 1.00 67.02 641 ARG B CA 1
ATOM 9638 C C . ARG B 1 641 ? 28.745 89.554 100.412 1.00 65.35 641 ARG B C 1
ATOM 9639 O O . ARG B 1 641 ? 28.858 88.351 100.654 1.00 63.86 641 ARG B O 1
ATOM 9647 N N . PRO B 1 642 ? 29.143 90.099 99.247 1.00 64.98 642 PRO B N 1
ATOM 9648 C CA . PRO B 1 642 ? 29.825 89.276 98.241 1.00 61.56 642 PRO B CA 1
ATOM 9649 C C . PRO B 1 642 ? 31.068 88.584 98.794 1.00 58.49 642 PRO B C 1
ATOM 9650 O O . PRO B 1 642 ? 31.742 89.128 99.667 1.00 58.87 642 PRO B O 1
ATOM 9654 N N . GLY B 1 643 ? 31.357 87.389 98.289 1.00 55.75 643 GLY B N 1
ATOM 9655 C CA . GLY B 1 643 ? 32.515 86.635 98.732 1.00 54.20 643 GLY B CA 1
ATOM 9656 C C . GLY B 1 643 ? 32.217 85.738 99.919 1.00 52.63 643 GLY B C 1
ATOM 9657 O O . GLY B 1 643 ? 33.078 84.985 100.373 1.00 53.26 643 GLY B O 1
ATOM 9658 N N . ARG B 1 644 ? 30.993 85.819 100.426 1.00 50.55 644 ARG B N 1
ATOM 9659 C CA . ARG B 1 644 ? 30.587 85.012 101.570 1.00 48.81 644 ARG B CA 1
ATOM 9660 C C . ARG B 1 644 ? 29.274 84.288 101.282 1.00 48.82 644 ARG B C 1
ATOM 9661 O O . ARG B 1 644 ? 29.128 83.669 100.230 1.00 49.50 644 ARG B O 1
ATOM 9669 N N . LEU B 1 645 ? 28.324 84.362 102.210 1.00 48.57 645 LEU B N 1
ATOM 9670 C CA . LEU B 1 645 ? 27.022 83.725 102.018 1.00 48.26 645 LEU B CA 1
ATOM 9671 C C . LEU B 1 645 ? 26.130 84.587 101.128 1.00 50.95 645 LEU B C 1
ATOM 9672 O O . LEU B 1 645 ? 25.142 85.158 101.590 1.00 51.30 645 LEU B O 1
ATOM 9677 N N . GLU B 1 646 ? 26.481 84.667 99.847 1.00 52.71 646 GLU B N 1
ATOM 9678 C CA . GLU B 1 646 ? 25.816 85.584 98.928 1.00 56.61 646 GLU B CA 1
ATOM 9679 C C . GLU B 1 646 ? 24.706 84.925 98.113 1.00 55.78 646 GLU B C 1
ATOM 9680 O O . GLU B 1 646 ? 23.818 85.607 97.604 1.00 56.81 646 GLU B O 1
ATOM 9686 N N . ARG B 1 647 ? 24.760 83.603 97.986 1.00 54.63 647 ARG B N 1
ATOM 9687 C CA . ARG B 1 647 ? 23.756 82.875 97.219 1.00 55.27 647 ARG B CA 1
ATOM 9688 C C . ARG B 1 647 ? 22.573 82.507 98.104 1.00 52.98 647 ARG B C 1
ATOM 9689 O O . ARG B 1 647 ? 22.661 81.592 98.922 1.00 53.84 647 ARG B O 1
ATOM 9697 N N . LEU B 1 648 ? 21.466 83.222 97.936 1.00 50.36 648 LEU B N 1
ATOM 9698 C CA . LEU B 1 648 ? 20.291 83.023 98.777 1.00 47.98 648 LEU B CA 1
ATOM 9699 C C . LEU B 1 648 ? 19.318 82.011 98.178 1.00 46.17 648 LEU B C 1
ATOM 9700 O O . LEU B 1 648 ? 18.906 82.135 97.026 1.00 48.37 648 LEU B O 1
ATOM 9705 N N . VAL B 1 649 ? 18.958 81.008 98.971 1.00 40.94 649 VAL B N 1
ATOM 9706 C CA . VAL B 1 649 ? 17.998 79.999 98.543 1.00 36.57 649 VAL B CA 1
ATOM 9707 C C . VAL B 1 649 ? 16.839 79.926 99.533 1.00 37.16 649 VAL B C 1
ATOM 9708 O O . VAL B 1 649 ? 17.009 79.502 100.677 1.00 36.44 649 VAL B O 1
ATOM 9712 N N . PHE B 1 650 ? 15.661 80.344 99.081 1.00 39.38 650 PHE B N 1
ATOM 9713 C CA . PHE B 1 650 ? 14.477 80.396 99.932 1.00 38.47 650 PHE B CA 1
ATOM 9714 C C . PHE B 1 650 ? 13.628 79.134 99.819 1.00 37.72 650 PHE B C 1
ATOM 9715 O O . PHE B 1 650 ? 13.182 78.767 98.734 1.00 41.11 650 PHE B O 1
ATOM 9723 N N . VAL B 1 651 ? 13.408 78.472 100.949 1.00 36.49 651 VAL B N 1
ATOM 9724 C CA . VAL B 1 651 ? 12.581 77.276 100.976 1.00 37.04 651 VAL B CA 1
ATOM 9725 C C . VAL B 1 651 ? 11.140 77.639 101.309 1.00 40.53 651 VAL B C 1
ATOM 9726 O O . VAL B 1 651 ? 10.811 77.915 102.462 1.00 40.49 651 VAL B O 1
ATOM 9730 N N . GLU B 1 652 ? 10.292 77.648 100.285 1.00 44.09 652 GLU B N 1
ATOM 9731 C CA . GLU B 1 652 ? 8.871 77.917 100.454 1.00 47.57 652 GLU B CA 1
ATOM 9732 C C . GLU B 1 652 ? 8.246 76.870 101.362 1.00 43.97 652 GLU B C 1
ATOM 9733 O O . GLU B 1 652 ? 8.687 75.719 101.381 1.00 41.46 652 GLU B O 1
ATOM 9739 N N . PRO B 1 653 ? 7.222 77.265 102.130 1.00 43.96 653 PRO B N 1
ATOM 9740 C CA . PRO B 1 653 ? 6.414 76.248 102.804 1.00 42.70 653 PRO B CA 1
ATOM 9741 C C . PRO B 1 653 ? 5.681 75.458 101.729 1.00 41.05 653 PRO B C 1
ATOM 9742 O O . PRO B 1 653 ? 5.385 76.014 100.671 1.00 42.57 653 PRO B O 1
ATOM 9746 N N . PRO B 1 654 ? 5.400 74.175 101.984 1.00 36.74 654 PRO B N 1
ATOM 9747 C CA . PRO B 1 654 ? 4.870 73.297 100.938 1.00 35.23 654 PRO B CA 1
ATOM 9748 C C . PRO B 1 654 ? 3.483 73.707 100.439 1.00 36.90 654 PRO B C 1
ATOM 9749 O O . PRO B 1 654 ? 2.561 73.864 101.243 1.00 35.44 654 PRO B O 1
ATOM 9753 N N . ASP B 1 655 ? 3.341 73.881 99.125 1.00 37.68 655 ASP B N 1
ATOM 9754 C CA . ASP B 1 655 ? 2.028 74.137 98.537 1.00 39.57 655 ASP B CA 1
ATOM 9755 C C . ASP B 1 655 ? 1.263 72.831 98.331 1.00 39.60 655 ASP B C 1
ATOM 9756 O O . ASP B 1 655 ? 1.732 71.764 98.733 1.00 41.34 655 ASP B O 1
ATOM 9761 N N . ALA B 1 656 ? 0.095 72.920 97.701 1.00 36.46 656 ALA B N 1
ATOM 9762 C CA . ALA B 1 656 ? -0.765 71.755 97.493 1.00 34.22 656 ALA B CA 1
ATOM 9763 C C . ALA B 1 656 ? -0.052 70.587 96.803 1.00 33.36 656 ALA B C 1
ATOM 9764 O O . ALA B 1 656 ? -0.155 69.442 97.248 1.00 32.95 656 ALA B O 1
ATOM 9766 N N . ALA B 1 657 ? 0.670 70.883 95.724 1.00 32.42 657 ALA B N 1
ATOM 9767 C CA . ALA B 1 657 ? 1.482 69.880 95.036 1.00 33.71 657 ALA B CA 1
ATOM 9768 C C . ALA B 1 657 ? 2.545 69.293 95.966 1.00 33.98 657 ALA B C 1
ATOM 9769 O O . ALA B 1 657 ? 2.765 68.080 96.010 1.00 31.99 657 ALA B O 1
ATOM 9771 N N . ALA B 1 658 ? 3.209 70.173 96.702 1.00 35.30 658 ALA B N 1
ATOM 9772 C CA . ALA B 1 658 ? 4.255 69.773 97.632 1.00 34.99 658 ALA B CA 1
ATOM 9773 C C . ALA B 1 658 ? 3.702 68.880 98.739 1.00 33.51 658 ALA B C 1
ATOM 9774 O O . ALA B 1 658 ? 4.299 67.861 99.085 1.00 32.64 658 ALA B O 1
ATOM 9776 N N . ARG B 1 659 ? 2.556 69.267 99.291 1.00 31.78 659 ARG B N 1
ATOM 9777 C CA . ARG B 1 659 ? 1.918 68.479 100.339 1.00 32.91 659 ARG B CA 1
ATOM 9778 C C . ARG B 1 659 ? 1.494 67.105 99.824 1.00 35.42 659 ARG B C 1
ATOM 9779 O O . ARG B 1 659 ? 1.594 66.111 100.544 1.00 37.01 659 ARG B O 1
ATOM 9787 N N . ARG B 1 660 ? 1.018 67.059 98.582 1.00 35.59 660 ARG B N 1
ATOM 9788 C CA . ARG B 1 660 ? 0.700 65.795 97.920 1.00 36.08 660 ARG B CA 1
ATOM 9789 C C . ARG B 1 660 ? 1.885 64.834 97.965 1.00 36.20 660 ARG B C 1
ATOM 9790 O O . ARG B 1 660 ? 1.726 63.649 98.258 1.00 34.83 660 ARG B O 1
ATOM 9798 N N . ASP B 1 661 ? 3.073 65.357 97.673 1.00 37.33 661 ASP B N 1
ATOM 9799 C CA . ASP B 1 661 ? 4.288 64.549 97.657 1.00 40.18 661 ASP B CA 1
ATOM 9800 C C . ASP B 1 661 ? 4.698 64.090 99.053 1.00 40.13 661 ASP B C 1
ATOM 9801 O O . ASP B 1 661 ? 5.041 62.924 99.256 1.00 40.64 661 ASP B O 1
ATOM 9806 N N . ILE B 1 662 ? 4.663 65.013 100.010 1.00 37.98 662 ILE B N 1
ATOM 9807 C CA . ILE B 1 662 ? 5.060 64.714 101.381 1.00 35.20 662 ILE B CA 1
ATOM 9808 C C . ILE B 1 662 ? 4.160 63.652 102.004 1.00 35.88 662 ILE B C 1
ATOM 9809 O O . ILE B 1 662 ? 4.641 62.740 102.677 1.00 35.99 662 ILE B O 1
ATOM 9814 N N . LEU B 1 663 ? 2.856 63.769 101.768 1.00 36.68 663 LEU B N 1
ATOM 9815 C CA . LEU B 1 663 ? 1.895 62.794 102.280 1.00 37.05 663 LEU B CA 1
ATOM 9816 C C . LEU B 1 663 ? 2.092 61.409 101.664 1.00 39.21 663 LEU B C 1
ATOM 9817 O O . LEU B 1 663 ? 1.969 60.398 102.352 1.00 40.36 663 LEU B O 1
ATOM 9822 N N . ARG B 1 664 ? 2.399 61.363 100.371 1.00 39.22 664 ARG B N 1
ATOM 9823 C CA . ARG B 1 664 ? 2.589 60.088 99.682 1.00 40.14 664 ARG B CA 1
ATOM 9824 C C . ARG B 1 664 ? 3.898 59.397 100.056 1.00 37.71 664 ARG B C 1
ATOM 9825 O O . ARG B 1 664 ? 3.960 58.170 100.131 1.00 36.35 664 ARG B O 1
ATOM 9833 N N . THR B 1 665 ? 4.941 60.188 100.283 1.00 37.59 665 THR B N 1
ATOM 9834 C CA . THR B 1 665 ? 6.239 59.646 100.669 1.00 41.97 665 THR B CA 1
ATOM 9835 C C . THR B 1 665 ? 6.214 59.120 102.105 1.00 46.38 665 THR B C 1
ATOM 9836 O O . THR B 1 665 ? 6.699 58.022 102.388 1.00 47.05 665 THR B O 1
ATOM 9840 N N . ALA B 1 666 ? 5.637 59.904 103.007 1.00 48.57 666 ALA B N 1
ATOM 9841 C CA . ALA B 1 666 ? 5.549 59.511 104.406 1.00 50.73 666 ALA B CA 1
ATOM 9842 C C . ALA B 1 666 ? 4.398 58.535 104.641 1.00 54.25 666 ALA B C 1
ATOM 9843 O O . ALA B 1 666 ? 4.465 57.690 105.533 1.00 56.82 666 ALA B O 1
ATOM 9845 N N . GLY B 1 667 ? 3.347 58.650 103.835 1.00 54.47 667 GLY B N 1
ATOM 9846 C CA . GLY B 1 667 ? 2.175 57.807 103.988 1.00 56.02 667 GLY B CA 1
ATOM 9847 C C . GLY B 1 667 ? 2.258 56.538 103.168 1.00 57.14 667 GLY B C 1
ATOM 9848 O O . GLY B 1 667 ? 1.255 55.852 102.963 1.00 57.87 667 GLY B O 1
ATOM 9849 N N . LYS B 1 668 ? 3.462 56.231 102.699 1.00 58.02 668 LYS B N 1
ATOM 9850 C CA . LYS B 1 668 ? 3.707 55.025 101.921 1.00 59.27 668 LYS B CA 1
ATOM 9851 C C . LYS B 1 668 ? 3.363 53.772 102.724 1.00 56.95 668 LYS B C 1
ATOM 9852 O O . LYS B 1 668 ? 3.759 53.638 103.887 1.00 56.42 668 LYS B O 1
ATOM 9858 N N . SER B 1 669 ? 2.605 52.878 102.094 1.00 53.71 669 SER B N 1
ATOM 9859 C CA . SER B 1 669 ? 2.213 51.591 102.672 1.00 52.81 669 SER B CA 1
ATOM 9860 C C . SER B 1 669 ? 1.203 51.692 103.818 1.00 52.20 669 SER B C 1
ATOM 9861 O O . SER B 1 669 ? 0.871 50.683 104.442 1.00 54.03 669 SER B O 1
ATOM 9864 N N . ILE B 1 670 ? 0.716 52.899 104.091 1.00 47.75 670 ILE B N 1
ATOM 9865 C CA . ILE B 1 670 ? -0.355 53.075 105.065 1.00 45.25 670 ILE B CA 1
ATOM 9866 C C . ILE B 1 670 ? -1.700 52.815 104.394 1.00 48.36 670 ILE B C 1
ATOM 9867 O O . ILE B 1 670 ? -2.125 53.586 103.534 1.00 49.61 670 ILE B O 1
ATOM 9872 N N . PRO B 1 671 ? -2.373 51.724 104.786 1.00 50.26 671 PRO B N 1
ATOM 9873 C CA . PRO B 1 671 ? -3.656 51.337 104.188 1.00 52.11 671 PRO B CA 1
ATOM 9874 C C . PRO B 1 671 ? -4.728 52.394 104.424 1.00 53.18 671 PRO B C 1
ATOM 9875 O O . PRO B 1 671 ? -4.988 52.765 105.569 1.00 54.51 671 PRO B O 1
ATOM 9879 N N . LEU B 1 672 ? -5.342 52.870 103.347 1.00 52.77 672 LEU B N 1
ATOM 9880 C CA . LEU B 1 672 ? -6.371 53.895 103.447 1.00 54.78 672 LEU B CA 1
ATOM 9881 C C . LEU B 1 672 ? -7.736 53.340 103.067 1.00 58.63 672 LEU B C 1
ATOM 9882 O O . LEU B 1 672 ? -7.843 52.466 102.206 1.00 59.58 672 LEU B O 1
ATOM 9887 N N . ALA B 1 673 ? -8.777 53.846 103.719 1.00 60.38 673 ALA B N 1
ATOM 9888 C CA . ALA B 1 673 ? -10.142 53.526 103.330 1.00 63.07 673 ALA B CA 1
ATOM 9889 C C . ALA B 1 673 ? -10.489 54.336 102.087 1.00 65.75 673 ALA B C 1
ATOM 9890 O O . ALA B 1 673 ? -9.797 55.299 101.756 1.00 64.96 673 ALA B O 1
ATOM 9892 N N . ASP B 1 674 ? -11.558 53.948 101.402 1.00 69.74 674 ASP B N 1
ATOM 9893 C CA . ASP B 1 674 ? -11.917 54.568 100.129 1.00 70.42 674 ASP B CA 1
ATOM 9894 C C . ASP B 1 674 ? -12.336 56.033 100.259 1.00 67.32 674 ASP B C 1
ATOM 9895 O O . ASP B 1 674 ? -12.215 56.801 99.306 1.00 65.76 674 ASP B O 1
ATOM 9900 N N . ASP B 1 675 ? -12.814 56.422 101.438 1.00 66.53 675 ASP B N 1
ATOM 9901 C CA . ASP B 1 675 ? -13.229 57.804 101.666 1.00 66.89 675 ASP B CA 1
ATOM 9902 C C . ASP B 1 675 ? -12.041 58.732 101.935 1.00 64.96 675 ASP B C 1
ATOM 9903 O O . ASP B 1 675 ? -12.217 59.934 102.144 1.00 64.84 675 ASP B O 1
ATOM 9908 N N . VAL B 1 676 ? -10.836 58.167 101.926 1.00 63.05 676 VAL B N 1
ATOM 9909 C CA . VAL B 1 676 ? -9.615 58.945 102.116 1.00 61.83 676 VAL B CA 1
ATOM 9910 C C . VAL B 1 676 ? -8.913 59.222 100.791 1.00 60.25 676 VAL B C 1
ATOM 9911 O O . VAL B 1 676 ? -8.460 58.302 100.110 1.00 58.72 676 VAL B O 1
ATOM 9915 N N . ASP B 1 677 ? -8.825 60.498 100.435 1.00 61.83 677 ASP B N 1
ATOM 9916 C CA . ASP B 1 677 ? -8.120 60.910 99.229 1.00 63.16 677 ASP B CA 1
ATOM 9917 C C . ASP B 1 677 ? -7.009 61.894 99.584 1.00 59.34 677 ASP B C 1
ATOM 9918 O O . ASP B 1 677 ? -7.273 63.053 99.908 1.00 59.55 677 ASP B O 1
ATOM 9923 N N . LEU B 1 678 ? -5.768 61.422 99.520 1.00 55.99 678 LEU B N 1
ATOM 9924 C CA . LEU B 1 678 ? -4.613 62.240 99.875 1.00 54.66 678 LEU B CA 1
ATOM 9925 C C . LEU B 1 678 ? -4.522 63.520 99.046 1.00 55.06 678 LEU B C 1
ATOM 9926 O O . LEU B 1 678 ? -4.008 64.537 99.514 1.00 55.20 678 LEU B O 1
ATOM 9931 N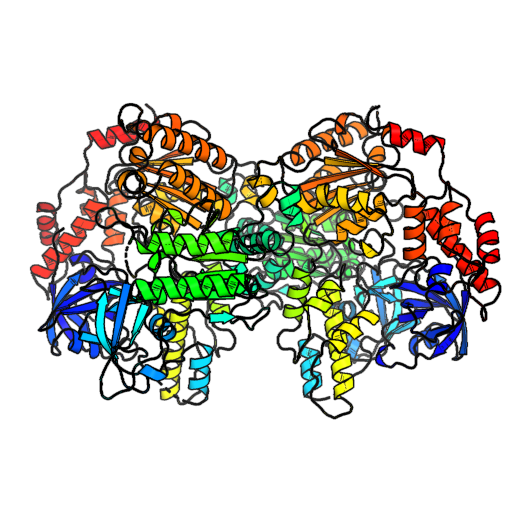 N . ASP B 1 679 ? -5.032 63.466 97.820 1.00 54.45 679 ASP B N 1
ATOM 9932 C CA . ASP B 1 679 ? -5.014 64.621 96.934 1.00 55.11 679 ASP B CA 1
ATOM 9933 C C . ASP B 1 679 ? -5.891 65.748 97.467 1.00 52.33 679 ASP B C 1
ATOM 9934 O O . ASP B 1 679 ? -5.421 66.867 97.670 1.00 51.55 679 ASP B O 1
ATOM 9939 N N . SER B 1 680 ? -7.166 65.446 97.689 1.00 51.06 680 SER B N 1
ATOM 9940 C CA . SER B 1 680 ? -8.108 66.437 98.197 1.00 50.82 680 SER B CA 1
ATOM 9941 C C . SER B 1 680 ? -7.738 66.890 99.607 1.00 46.30 680 SER B C 1
ATOM 9942 O O . SER B 1 680 ? -7.987 68.034 99.984 1.00 46.43 680 SER B O 1
ATOM 9945 N N . LEU B 1 681 ? -7.142 65.988 100.382 1.00 43.11 681 LEU B N 1
ATOM 9946 C CA . LEU B 1 681 ? -6.657 66.334 101.713 1.00 42.73 681 LEU B CA 1
ATOM 9947 C C . LEU B 1 681 ? -5.576 67.407 101.619 1.00 43.10 681 LEU B C 1
ATOM 9948 O O . LEU B 1 681 ? -5.577 68.370 102.386 1.00 45.73 681 LEU B O 1
ATOM 9953 N N . ALA B 1 682 ? -4.668 67.239 100.661 1.00 38.98 682 ALA B N 1
ATOM 9954 C CA . ALA B 1 682 ? -3.540 68.149 100.490 1.00 38.84 682 ALA B CA 1
ATOM 9955 C C . ALA B 1 682 ? -3.972 69.576 100.164 1.00 43.41 682 ALA B C 1
ATOM 9956 O O . ALA B 1 682 ? -3.387 70.535 100.669 1.00 44.67 682 ALA B O 1
ATOM 9958 N N . ASP B 1 683 ? -4.989 69.712 99.318 1.00 46.55 683 ASP B N 1
ATOM 9959 C CA . ASP B 1 683 ? -5.515 71.027 98.957 1.00 50.26 683 ASP B CA 1
ATOM 9960 C C . ASP B 1 683 ? -6.061 71.767 100.174 1.00 51.63 683 ASP B C 1
ATOM 9961 O O . ASP B 1 683 ? -5.992 72.994 100.251 1.00 52.89 683 ASP B O 1
ATOM 9966 N N . ASP B 1 684 ? -6.600 71.010 101.124 1.00 51.37 684 ASP B N 1
ATOM 9967 C CA . ASP B 1 684 ? -7.242 71.585 102.298 1.00 56.19 684 ASP B CA 1
ATOM 9968 C C . ASP B 1 684 ? -6.255 71.833 103.441 1.00 57.35 684 ASP B C 1
ATOM 9969 O O . ASP B 1 684 ? -6.604 72.446 104.450 1.00 58.49 684 ASP B O 1
ATOM 9974 N N . LEU B 1 685 ? -5.020 71.369 103.279 1.00 56.06 685 LEU B N 1
ATOM 9975 C CA . LEU B 1 685 ? -4.027 71.482 104.345 1.00 55.26 685 LEU B CA 1
ATOM 9976 C C . LEU B 1 685 ? -3.193 72.757 104.273 1.00 57.84 685 LEU B C 1
ATOM 9977 O O . LEU B 1 685 ? -1.985 72.730 104.505 1.00 57.39 685 LEU B O 1
ATOM 9982 N N . ASP B 1 686 ? -3.842 73.873 103.959 1.00 61.68 686 ASP B N 1
ATOM 9983 C CA . ASP B 1 686 ? -3.173 75.166 103.964 1.00 65.33 686 ASP B CA 1
ATOM 9984 C C . ASP B 1 686 ? -2.690 75.489 105.375 1.00 64.23 686 ASP B C 1
ATOM 9985 O O . ASP B 1 686 ? -3.388 75.226 106.354 1.00 65.78 686 ASP B O 1
ATOM 9990 N N . GLY B 1 687 ? -1.491 76.051 105.478 1.00 61.72 687 GLY B N 1
ATOM 9991 C CA . GLY B 1 687 ? -0.937 76.414 106.769 1.00 59.95 687 GLY B CA 1
ATOM 9992 C C . GLY B 1 687 ? -0.177 75.280 107.429 1.00 56.84 687 GLY B C 1
ATOM 9993 O O . GLY B 1 687 ? 0.465 75.470 108.460 1.00 58.90 687 GLY B O 1
ATOM 9994 N N . TYR B 1 688 ? -0.256 74.092 106.840 1.00 51.31 688 TYR B N 1
ATOM 9995 C CA . TYR B 1 688 ? 0.491 72.946 107.342 1.00 46.76 688 TYR B CA 1
ATOM 9996 C C . TYR B 1 688 ? 1.901 72.933 106.767 1.00 44.51 688 TYR B C 1
ATOM 9997 O O . TYR B 1 688 ? 2.089 72.998 105.553 1.00 44.14 688 TYR B O 1
ATOM 10006 N N . SER B 1 689 ? 2.895 72.854 107.643 1.00 42.71 689 SER B N 1
ATOM 10007 C CA . SER B 1 689 ? 4.268 72.688 107.197 1.00 39.48 689 SER B CA 1
ATOM 10008 C C . SER B 1 689 ? 4.460 71.228 106.820 1.00 38.43 689 SER B C 1
ATOM 10009 O O . SER B 1 689 ? 3.556 70.410 106.995 1.00 41.51 689 SER B O 1
ATOM 10012 N N . ALA B 1 690 ? 5.638 70.904 106.305 1.00 33.78 690 ALA B N 1
ATOM 10013 C CA . ALA B 1 690 ? 5.966 69.532 105.947 1.00 30.49 690 ALA B CA 1
ATOM 10014 C C . ALA B 1 690 ? 5.899 68.622 107.174 1.00 31.84 690 ALA B C 1
ATOM 10015 O O . ALA B 1 690 ? 5.352 67.519 107.113 1.00 31.82 690 ALA B O 1
ATOM 10017 N N . ALA B 1 691 ? 6.458 69.094 108.284 1.00 32.92 691 ALA B N 1
ATOM 10018 C CA . ALA B 1 691 ? 6.434 68.346 109.537 1.00 34.11 691 ALA B CA 1
ATOM 10019 C C . ALA B 1 691 ? 5.001 68.137 110.019 1.00 35.77 691 ALA B C 1
ATOM 10020 O O . ALA B 1 691 ? 4.670 67.084 110.566 1.00 37.47 691 ALA B O 1
ATOM 10022 N N . ASP B 1 692 ? 4.156 69.143 109.810 1.00 35.63 692 ASP B N 1
ATOM 10023 C CA . ASP B 1 692 ? 2.743 69.046 110.168 1.00 37.65 692 ASP B CA 1
ATOM 10024 C C . ASP B 1 692 ? 2.060 67.933 109.381 1.00 35.57 692 ASP B C 1
ATOM 10025 O O . ASP B 1 692 ? 1.276 67.162 109.936 1.00 36.55 692 ASP B O 1
ATOM 10030 N N . CYS B 1 693 ? 2.360 67.861 108.086 1.00 31.85 693 CYS B N 1
ATOM 10031 C CA . CYS B 1 693 ? 1.797 66.825 107.225 1.00 31.97 693 CYS B CA 1
ATOM 10032 C C . CYS B 1 693 ? 2.218 65.438 107.696 1.00 32.52 693 CYS B C 1
ATOM 10033 O O . CYS B 1 693 ? 1.408 64.512 107.741 1.00 31.40 693 CYS B O 1
ATOM 10036 N N . VAL B 1 694 ? 3.492 65.306 108.046 1.00 33.07 694 VAL B N 1
ATOM 10037 C CA . VAL B 1 694 ? 4.018 64.049 108.558 1.00 33.77 694 VAL B CA 1
ATOM 10038 C C . VAL B 1 694 ? 3.358 63.710 109.889 1.00 38.18 694 VAL B C 1
ATOM 10039 O O . VAL B 1 694 ? 2.991 62.560 110.136 1.00 40.69 694 VAL B O 1
ATOM 10043 N N . ALA B 1 695 ? 3.198 64.725 110.734 1.00 37.66 695 ALA B N 1
ATOM 10044 C CA . ALA B 1 695 ? 2.565 64.556 112.039 1.00 36.62 695 ALA B CA 1
ATOM 10045 C C . ALA B 1 695 ? 1.098 64.147 111.896 1.00 39.55 695 ALA B C 1
ATOM 10046 O O . ALA B 1 695 ? 0.593 63.321 112.656 1.00 42.01 695 ALA B O 1
ATOM 10048 N N . LEU B 1 696 ? 0.421 64.734 110.916 1.00 39.10 696 LEU B N 1
ATOM 10049 C CA . LEU B 1 696 ? -0.977 64.421 110.655 1.00 41.14 696 LEU B CA 1
ATOM 10050 C C . LEU B 1 696 ? -1.155 62.962 110.240 1.00 42.18 696 LEU B C 1
ATOM 10051 O O . LEU B 1 696 ? -2.130 62.321 110.620 1.00 43.83 696 LEU B O 1
ATOM 10056 N N . LEU B 1 697 ? -0.211 62.442 109.461 1.00 42.23 697 LEU B N 1
ATOM 10057 C CA . LEU B 1 697 ? -0.251 61.044 109.045 1.00 43.36 697 LEU B CA 1
ATOM 10058 C C . LEU B 1 697 ? -0.009 60.123 110.229 1.00 44.91 697 LEU B C 1
ATOM 10059 O O . LEU B 1 697 ? -0.639 59.074 110.346 1.00 46.93 697 LEU B O 1
ATOM 10064 N N . ARG B 1 698 ? 0.921 60.521 111.092 1.00 43.69 698 ARG B N 1
ATOM 10065 C CA . ARG B 1 698 ? 1.233 59.766 112.297 1.00 43.51 698 ARG B CA 1
ATOM 10066 C C . ARG B 1 698 ? 0.001 59.634 113.185 1.00 42.38 698 ARG B C 1
ATOM 10067 O O . ARG B 1 698 ? -0.394 58.529 113.558 1.00 42.70 698 ARG B O 1
ATOM 10075 N N . GLU B 1 699 ? -0.603 60.771 113.512 1.00 40.13 699 GLU B N 1
ATOM 10076 C CA . GLU B 1 699 ? -1.773 60.808 114.379 1.00 40.96 699 GLU B CA 1
ATOM 10077 C C . GLU B 1 699 ? -2.960 60.083 113.747 1.00 40.87 699 GLU B C 1
ATOM 10078 O O . GLU B 1 699 ? -3.756 59.456 114.444 1.00 42.12 699 GLU B O 1
ATOM 10084 N N . SER B 1 700 ? -3.070 60.164 112.424 1.00 39.32 700 SER B N 1
ATOM 10085 C CA . SER B 1 700 ? -4.169 59.521 111.710 1.00 40.42 700 SER B CA 1
ATOM 10086 C C . SER B 1 700 ? -4.085 58.003 111.799 1.00 40.19 700 SER B C 1
ATOM 10087 O O . SER B 1 700 ? -5.090 57.331 112.030 1.00 41.53 700 SER B O 1
ATOM 10090 N N . ALA B 1 701 ? -2.885 57.468 111.610 1.00 37.88 701 ALA B N 1
ATOM 10091 C CA . ALA B 1 701 ? -2.688 56.027 111.659 1.00 38.31 701 ALA B CA 1
ATOM 10092 C C . ALA B 1 701 ? -2.894 55.510 113.079 1.00 40.34 701 ALA B C 1
ATOM 10093 O O . ALA B 1 701 ? -3.473 54.447 113.282 1.00 40.92 701 ALA B O 1
ATOM 10095 N N . MET B 1 702 ? -2.425 56.276 114.059 1.00 40.51 702 MET B N 1
ATOM 10096 C CA . MET B 1 702 ? -2.573 55.906 115.462 1.00 42.09 702 MET B CA 1
ATOM 10097 C C . MET B 1 702 ? -4.041 55.929 115.879 1.00 46.90 702 MET B C 1
ATOM 10098 O O . MET B 1 702 ? -4.493 55.075 116.643 1.00 49.79 702 MET B O 1
ATOM 10103 N N . THR B 1 703 ? -4.784 56.907 115.369 1.00 46.80 703 THR B N 1
ATOM 10104 C CA . THR B 1 703 ? -6.212 57.004 115.648 1.00 47.37 703 THR B CA 1
ATOM 10105 C C . THR B 1 703 ? -6.938 55.797 115.058 1.00 47.39 703 THR B C 1
ATOM 10106 O O . THR B 1 703 ? -7.910 55.304 115.626 1.00 49.98 703 THR B O 1
ATOM 10110 N N . ALA B 1 704 ? -6.449 55.315 113.921 1.00 44.73 704 ALA B N 1
ATOM 10111 C CA . ALA B 1 704 ? -7.032 54.144 113.277 1.00 45.41 704 ALA B CA 1
ATOM 10112 C C . ALA B 1 704 ? -6.688 52.861 114.028 1.00 48.50 704 ALA B C 1
ATOM 10113 O O . ALA B 1 704 ? -7.522 51.967 114.156 1.00 52.21 704 ALA B O 1
ATOM 10115 N N . MET B 1 705 ? -5.455 52.777 114.521 1.00 48.52 705 MET B N 1
ATOM 10116 C CA . MET B 1 705 ? -4.991 51.597 115.245 1.00 48.94 705 MET B CA 1
ATOM 10117 C C . MET B 1 705 ? -5.702 51.448 116.588 1.00 51.14 705 MET B C 1
ATOM 10118 O O . MET B 1 705 ? -5.987 50.334 117.028 1.00 52.94 705 MET B O 1
ATOM 10123 N N . ARG B 1 706 ? -5.984 52.575 117.235 1.00 50.82 706 ARG B N 1
ATOM 10124 C CA . ARG B 1 706 ? -6.661 52.558 118.528 1.00 52.49 706 ARG B CA 1
ATOM 10125 C C . ARG B 1 706 ? -8.180 52.442 118.389 1.00 55.60 706 ARG B C 1
ATOM 10126 O O . ARG B 1 706 ? -8.864 52.016 119.320 1.00 58.50 706 ARG B O 1
ATOM 10134 N N . ARG B 1 707 ? -8.703 52.810 117.225 1.00 56.27 707 ARG B N 1
ATOM 10135 C CA . ARG B 1 707 ? -10.127 52.643 116.953 1.00 58.33 707 ARG B CA 1
ATOM 10136 C C . ARG B 1 707 ? -10.468 51.169 116.756 1.00 63.25 707 ARG B C 1
ATOM 10137 O O . ARG B 1 707 ? -11.425 50.663 117.339 1.00 66.83 707 ARG B O 1
ATOM 10145 N N . SER B 1 708 ? -9.678 50.483 115.935 1.00 64.68 708 SER B N 1
ATOM 10146 C CA . SER B 1 708 ? -9.884 49.059 115.690 1.00 67.75 708 SER B CA 1
ATOM 10147 C C . SER B 1 708 ? -8.622 48.407 115.131 1.00 68.37 708 SER B C 1
ATOM 10148 O O . SER B 1 708 ? -8.245 48.647 113.986 1.00 67.41 708 SER B O 1
ATOM 10151 N N . ILE B 1 709 ? -7.982 47.575 115.946 1.00 70.90 709 ILE B N 1
ATOM 10152 C CA . ILE B 1 709 ? -6.729 46.923 115.571 1.00 71.80 709 ILE B CA 1
ATOM 10153 C C . ILE B 1 709 ? -6.888 45.944 114.399 1.00 74.10 709 ILE B C 1
ATOM 10154 O O . ILE B 1 709 ? -5.990 45.811 113.564 1.00 73.65 709 ILE B O 1
ATOM 10159 N N . ASP B 1 710 ? -8.037 45.279 114.329 1.00 76.47 710 ASP B N 1
ATOM 10160 C CA . ASP B 1 710 ? -8.299 44.318 113.260 1.00 76.79 710 ASP B CA 1
ATOM 10161 C C . ASP B 1 710 ? -8.818 44.998 111.995 1.00 73.36 710 ASP B C 1
ATOM 10162 O O . ASP B 1 710 ? -8.771 44.424 110.907 1.00 72.36 710 ASP B O 1
ATOM 10167 N N . ALA B 1 711 ? -9.314 46.221 112.146 1.00 72.28 711 ALA B N 1
ATOM 10168 C CA . ALA B 1 711 ? -9.802 47.002 111.014 1.00 71.28 711 ALA B CA 1
ATOM 10169 C C . ALA B 1 711 ? -9.084 48.341 110.985 1.00 69.09 711 ALA B C 1
ATOM 10170 O O . ALA B 1 711 ? -9.704 49.395 111.137 1.00 69.35 711 ALA B O 1
ATOM 10172 N N . ALA B 1 712 ? -7.774 48.291 110.776 1.00 66.41 712 ALA B N 1
ATOM 10173 C CA . ALA B 1 712 ? -6.919 49.452 110.985 1.00 65.28 712 ALA B CA 1
ATOM 10174 C C . ALA B 1 712 ? -6.755 50.367 109.771 1.00 65.01 712 ALA B C 1
ATOM 10175 O O . ALA B 1 712 ? -5.952 51.295 109.806 1.00 64.90 712 ALA B O 1
ATOM 10177 N N . ASP B 1 713 ? -7.500 50.114 108.700 1.00 65.28 713 ASP B N 1
ATOM 10178 C CA . ASP B 1 713 ? -7.444 50.997 107.540 1.00 64.15 713 ASP B CA 1
ATOM 10179 C C . ASP B 1 713 ? -7.870 52.409 107.936 1.00 60.49 713 ASP B C 1
ATOM 10180 O O . ASP B 1 713 ? -8.927 52.601 108.539 1.00 62.44 713 ASP B O 1
ATOM 10185 N N . VAL B 1 714 ? -7.035 53.390 107.606 1.00 54.61 714 VAL B N 1
ATOM 10186 C CA . VAL B 1 714 ? -7.304 54.777 107.971 1.00 51.41 714 VAL B CA 1
ATOM 10187 C C . VAL B 1 714 ? -8.527 55.318 107.236 1.00 51.43 714 VAL B C 1
ATOM 10188 O O . VAL B 1 714 ? -8.620 55.225 106.012 1.00 52.01 714 VAL B O 1
ATOM 10192 N N . THR B 1 715 ? -9.465 55.881 107.990 1.00 51.01 715 THR B N 1
ATOM 10193 C CA . THR B 1 715 ? -10.672 56.453 107.409 1.00 51.93 715 THR B CA 1
ATOM 10194 C C . THR B 1 715 ? -10.624 57.975 107.460 1.00 52.98 715 THR B C 1
ATOM 10195 O O . THR B 1 715 ? -9.744 58.557 108.097 1.00 52.34 715 THR B O 1
ATOM 10199 N N . ALA B 1 716 ? -11.569 58.614 106.777 1.00 53.72 716 ALA B N 1
ATOM 10200 C CA . ALA B 1 716 ? -11.619 60.070 106.715 1.00 52.59 716 ALA B CA 1
ATOM 10201 C C . ALA B 1 716 ? -11.923 60.664 108.085 1.00 54.39 716 ALA B C 1
ATOM 10202 O O . ALA B 1 716 ? -11.489 61.772 108.399 1.00 55.64 716 ALA B O 1
ATOM 10204 N N . ALA B 1 717 ? -12.667 59.917 108.896 1.00 55.15 717 ALA B N 1
ATOM 10205 C CA . ALA B 1 717 ? -13.018 60.356 110.242 1.00 56.04 717 ALA B CA 1
ATOM 10206 C C . ALA B 1 717 ? -11.807 60.313 111.169 1.00 57.85 717 ALA B C 1
ATOM 10207 O O . ALA B 1 717 ? -11.679 61.134 112.079 1.00 60.68 717 ALA B O 1
ATOM 10209 N N . ASP B 1 718 ? -10.921 59.349 110.937 1.00 56.65 718 ASP B N 1
ATOM 10210 C CA . ASP B 1 718 ? -9.687 59.252 111.704 1.00 55.41 718 ASP B CA 1
ATOM 10211 C C . ASP B 1 718 ? -8.819 60.467 111.415 1.00 52.79 718 ASP B C 1
ATOM 10212 O O . ASP B 1 718 ? -8.217 61.043 112.320 1.00 52.66 718 ASP B O 1
ATOM 10217 N N . VAL B 1 719 ? -8.765 60.850 110.144 1.00 51.38 719 VAL B N 1
ATOM 10218 C CA . VAL B 1 719 ? -8.010 62.022 109.720 1.00 51.01 719 VAL B CA 1
ATOM 10219 C C . VAL B 1 719 ? -8.649 63.289 110.279 1.00 53.47 719 VAL B C 1
ATOM 10220 O O . VAL B 1 719 ? -7.959 64.177 110.778 1.00 54.39 719 VAL B O 1
ATOM 10224 N N . ALA B 1 720 ? -9.973 63.359 110.198 1.00 54.78 720 ALA B N 1
ATOM 10225 C CA . ALA B 1 720 ? -10.715 64.513 110.687 1.00 56.45 720 ALA B CA 1
ATOM 10226 C C . ALA B 1 720 ? -10.536 64.681 112.192 1.00 58.10 720 ALA B C 1
ATOM 10227 O O . ALA B 1 720 ? -10.484 65.801 112.701 1.00 59.47 720 ALA B O 1
ATOM 10229 N N . LYS B 1 721 ? -10.440 63.560 112.900 1.00 58.49 721 LYS B N 1
ATOM 10230 C CA . LYS B 1 721 ? -10.195 63.585 114.336 1.00 59.53 721 LYS B CA 1
ATOM 10231 C C . LYS B 1 721 ? -8.757 64.009 114.603 1.00 57.78 721 LYS B C 1
ATOM 10232 O O . LYS B 1 721 ? -8.478 64.738 115.554 1.00 58.07 721 LYS B O 1
ATOM 10238 N N . ALA B 1 722 ? -7.849 63.551 113.746 1.00 56.59 722 ALA B N 1
ATOM 10239 C CA . ALA B 1 722 ? -6.430 63.859 113.880 1.00 55.70 722 ALA B CA 1
ATOM 10240 C C . ALA B 1 722 ? -6.150 65.342 113.659 1.00 55.92 722 ALA B C 1
ATOM 10241 O O . ALA B 1 722 ? -5.256 65.910 114.285 1.00 56.20 722 ALA B O 1
ATOM 10243 N N . ARG B 1 723 ? -6.923 65.967 112.774 1.00 55.52 723 ARG B N 1
ATOM 10244 C CA . ARG B 1 723 ? -6.745 67.384 112.467 1.00 57.79 723 ARG B CA 1
ATOM 10245 C C . ARG B 1 723 ? -7.126 68.288 113.639 1.00 60.37 723 ARG B C 1
ATOM 10246 O O . ARG B 1 723 ? -6.803 69.477 113.648 1.00 58.26 723 ARG B O 1
ATOM 10254 N N . GLU B 1 724 ? -7.821 67.722 114.620 1.00 65.72 724 GLU B N 1
ATOM 10255 C CA . GLU B 1 724 ? -8.139 68.447 115.843 1.00 71.53 724 GLU B CA 1
ATOM 10256 C C . GLU B 1 724 ? -6.902 68.518 116.727 1.00 69.35 724 GLU B C 1
ATOM 10257 O O . GLU B 1 724 ? -6.705 69.484 117.460 1.00 70.11 724 GLU B O 1
ATOM 10263 N N . THR B 1 725 ? -6.066 67.488 116.642 1.00 67.16 725 THR B N 1
ATOM 10264 C CA . THR B 1 725 ? -4.835 67.421 117.421 1.00 65.97 725 THR B CA 1
ATOM 10265 C C . THR B 1 725 ? -3.674 68.093 116.686 1.00 63.06 725 THR B C 1
ATOM 10266 O O . THR B 1 725 ? -2.953 68.911 117.259 1.00 63.10 725 THR B O 1
ATOM 10270 N N . VAL B 1 726 ? -3.497 67.744 115.417 1.00 59.44 726 VAL B N 1
ATOM 10271 C CA . VAL B 1 726 ? -2.441 68.338 114.606 1.00 55.31 726 VAL B CA 1
ATOM 10272 C C . VAL B 1 726 ? -2.957 69.563 113.855 1.00 56.91 726 VAL B C 1
ATOM 10273 O O . VAL B 1 726 ? -3.615 69.444 112.820 1.00 56.73 726 VAL B O 1
ATOM 10277 N N . ARG B 1 727 ? -2.653 70.741 114.389 1.00 59.04 727 ARG B N 1
ATOM 10278 C CA . ARG B 1 727 ? -3.116 71.997 113.813 1.00 61.23 727 ARG B CA 1
ATOM 10279 C C . ARG B 1 727 ? -2.074 72.564 112.852 1.00 58.97 727 ARG B C 1
ATOM 10280 O O . ARG B 1 727 ? -0.895 72.216 112.940 1.00 57.22 727 ARG B O 1
ATOM 10288 N N . PRO B 1 728 ? -2.505 73.434 111.922 1.00 59.31 728 PRO B N 1
ATOM 10289 C CA . PRO B 1 728 ? -1.541 74.136 111.066 1.00 59.62 728 PRO B CA 1
ATOM 10290 C C . PRO B 1 728 ? -0.605 74.997 111.909 1.00 63.67 728 PRO B C 1
ATOM 10291 O O . PRO B 1 728 ? -1.062 75.884 112.631 1.00 65.57 728 PRO B O 1
ATOM 10295 N N . SER B 1 729 ? 0.694 74.730 111.815 1.00 64.59 729 SER B N 1
ATOM 10296 C CA . SER B 1 729 ? 1.673 75.363 112.691 1.00 66.20 729 SER B CA 1
ATOM 10297 C C . SER B 1 729 ? 2.358 76.568 112.055 1.00 67.00 729 SER B C 1
ATOM 10298 O O . SER B 1 729 ? 3.088 77.297 112.725 1.00 67.60 729 SER B O 1
ATOM 10301 N N . LEU B 1 730 ? 2.128 76.775 110.763 1.00 67.57 730 LEU B N 1
ATOM 10302 C CA . LEU B 1 730 ? 2.750 77.892 110.063 1.00 69.01 730 LEU B CA 1
ATOM 10303 C C . LEU B 1 730 ? 2.195 79.227 110.525 1.00 75.17 730 LEU B C 1
ATOM 10304 O O . LEU B 1 730 ? 0.982 79.429 110.560 1.00 77.17 730 LEU B O 1
ATOM 10309 N N . ASP B 1 731 ? 3.097 80.133 110.884 1.00 79.49 731 ASP B N 1
ATOM 10310 C CA . ASP B 1 731 ? 2.726 81.506 111.182 1.00 85.04 731 ASP B CA 1
ATOM 10311 C C . ASP B 1 731 ? 2.731 82.297 109.878 1.00 85.19 731 ASP B C 1
ATOM 10312 O O . ASP B 1 731 ? 3.786 82.493 109.275 1.00 83.44 731 ASP B O 1
ATOM 10317 N N . PRO B 1 732 ? 1.544 82.737 109.431 1.00 86.78 732 PRO B N 1
ATOM 10318 C CA . PRO B 1 732 ? 1.404 83.465 108.165 1.00 87.21 732 PRO B CA 1
ATOM 10319 C C . PRO B 1 732 ? 2.280 84.711 108.123 1.00 88.67 732 PRO B C 1
ATOM 10320 O O . PRO B 1 732 ? 2.859 85.013 107.080 1.00 88.26 732 PRO B O 1
ATOM 10324 N N . ALA B 1 733 ? 2.379 85.411 109.250 1.00 90.07 733 ALA B N 1
ATOM 10325 C CA . ALA B 1 733 ? 3.155 86.645 109.333 1.00 90.84 733 ALA B CA 1
ATOM 10326 C C . ALA B 1 733 ? 4.640 86.412 109.063 1.00 88.60 733 ALA B C 1
ATOM 10327 O O . ALA B 1 733 ? 5.298 87.233 108.424 1.00 88.61 733 ALA B O 1
ATOM 10329 N N . GLN B 1 734 ? 5.161 85.291 109.550 1.00 86.66 734 GLN B N 1
ATOM 10330 C CA . GLN B 1 734 ? 6.571 84.961 109.369 1.00 84.38 734 GLN B CA 1
ATOM 10331 C C . GLN B 1 734 ? 6.876 84.463 107.959 1.00 80.50 734 GLN B C 1
ATOM 10332 O O . GLN B 1 734 ? 7.957 84.717 107.428 1.00 78.65 734 GLN B O 1
ATOM 10338 N N . VAL B 1 735 ? 5.923 83.758 107.358 1.00 79.13 735 VAL B N 1
ATOM 10339 C CA . VAL B 1 735 ? 6.114 83.184 106.029 1.00 77.07 735 VAL B CA 1
ATOM 10340 C C . VAL B 1 735 ? 6.353 84.258 104.973 1.00 79.16 735 VAL B C 1
ATOM 10341 O O . VAL B 1 735 ? 7.349 84.219 104.252 1.00 77.21 735 VAL B O 1
ATOM 10345 N N . GLU B 1 736 ? 5.442 85.221 104.889 1.00 84.55 736 GLU B N 1
ATOM 10346 C CA . GLU B 1 736 ? 5.591 86.313 103.934 1.00 89.10 736 GLU B CA 1
ATOM 10347 C C . GLU B 1 736 ? 6.753 87.228 104.311 1.00 88.98 736 GLU B C 1
ATOM 10348 O O . GLU B 1 736 ? 7.319 87.909 103.458 1.00 89.24 736 GLU B O 1
ATOM 10354 N N . SER B 1 737 ? 7.115 87.227 105.590 1.00 88.34 737 SER B N 1
ATOM 10355 C CA . SER B 1 737 ? 8.260 87.998 106.061 1.00 87.96 737 SER B CA 1
ATOM 10356 C C . SER B 1 737 ? 9.570 87.391 105.563 1.00 84.49 737 SER B C 1
ATOM 10357 O O . SER B 1 737 ? 10.571 88.090 105.409 1.00 84.97 737 SER B O 1
ATOM 10360 N N . LEU B 1 738 ? 9.553 86.086 105.312 1.00 81.10 738 LEU B N 1
ATOM 10361 C CA . LEU B 1 738 ? 10.734 85.372 104.839 1.00 77.89 738 LEU B CA 1
ATOM 10362 C C . LEU B 1 738 ? 10.896 85.489 103.330 1.00 78.93 738 LEU B C 1
ATOM 10363 O O . LEU B 1 738 ? 12.013 85.564 102.817 1.00 78.85 738 LEU B O 1
ATOM 10368 N N . ARG B 1 739 ? 9.773 85.498 102.622 1.00 80.08 739 ARG B N 1
ATOM 10369 C CA . ARG B 1 739 ? 9.790 85.572 101.168 1.00 81.14 739 ARG B CA 1
ATOM 10370 C C . ARG B 1 739 ? 10.265 86.946 100.706 1.00 83.10 739 ARG B C 1
ATOM 10371 O O . ARG B 1 739 ? 10.839 87.085 99.626 1.00 82.55 739 ARG B O 1
ATOM 10379 N N . GLU B 1 740 ? 10.031 87.955 101.539 1.00 84.69 740 GLU B N 1
ATOM 10380 C CA . GLU B 1 740 ? 10.393 89.331 101.215 1.00 86.05 740 GLU B CA 1
ATOM 10381 C C . GLU B 1 740 ? 11.823 89.669 101.627 1.00 84.63 740 GLU B C 1
ATOM 10382 O O . GLU B 1 740 ? 12.271 90.801 101.454 1.00 86.50 740 GLU B O 1
ATOM 10388 N N . PHE B 1 741 ? 12.535 88.687 102.169 1.00 81.22 741 PHE B N 1
ATOM 10389 C CA . PHE B 1 741 ? 13.875 88.919 102.701 1.00 79.15 741 PHE B CA 1
ATOM 10390 C C . PHE B 1 741 ? 14.921 89.185 101.618 1.00 82.67 741 PHE B C 1
ATOM 10391 O O . PHE B 1 741 ? 15.860 89.953 101.831 1.00 83.61 741 PHE B O 1
ATOM 10399 N N . ALA B 1 742 ? 14.755 88.547 100.464 1.00 85.38 742 ALA B N 1
ATOM 10400 C CA . ALA B 1 742 ? 15.749 88.615 99.394 1.00 88.73 742 ALA B CA 1
ATOM 10401 C C . ALA B 1 742 ? 16.022 90.035 98.894 1.00 93.93 742 ALA B C 1
ATOM 10402 O O . ALA B 1 742 ? 17.103 90.580 99.121 1.00 94.44 742 ALA B O 1
ATOM 10404 N N . GLU B 1 743 ? 15.043 90.631 98.219 1.00 97.89 743 GLU B N 1
ATOM 10405 C CA . GLU B 1 743 ? 15.232 91.951 97.621 1.00 102.39 743 GLU B CA 1
ATOM 10406 C C . GLU B 1 743 ? 15.002 93.088 98.613 1.00 104.00 743 GLU B C 1
ATOM 10407 O O . GLU B 1 743 ? 15.141 94.260 98.265 1.00 106.58 743 GLU B O 1
ATOM 10413 N N . LYS B 1 744 ? 14.653 92.740 99.848 1.00 102.49 744 LYS B N 1
ATOM 10414 C CA . LYS B 1 744 ? 14.435 93.741 100.888 1.00 103.63 744 LYS B CA 1
ATOM 10415 C C . LYS B 1 744 ? 15.136 93.357 102.188 1.00 102.19 744 LYS B C 1
ATOM 10416 O O . LYS B 1 744 ? 16.186 93.906 102.524 1.00 102.27 744 LYS B O 1
#

B-factor: mean 49.71, std 19.77, range [13.64, 164.87]

=== Feature glossary ===
A reading guide for the features in this record.

Start from the sequence.

  · Sequence gives the chain of amino acids in standard one-letter code (A=alanine, C=cysteine, …, Y=tyrosine), read N→C. It is the only feature that is directly encoded by the gene; all structural features are derived from the folded form of this sequence.

Fold it, and you get atomic coordinates and the backbone conformation that goes with them.

  · Structure coordinates are given as an mmCIF _atom_site loop: one row per atom with element, residue name, chain id, sequence number, and x/y/z position in Å. Only the four main-chain atoms per residue are included here; side chains are omitted to keep the record compact.

  · Backbone dihedral angles. Every residue except chain termini has a φ (preceding-C → N → Cα → C) and a ψ (N → Cα → C → next-N). They are reported in degrees following the IUPAC sign convention. Secondary structure is essentially a statement about which (φ, ψ) basin each residue occupies.

  · Eight-state secondary structure (DSSP): H is the canonical α-helix, G the tighter 3₁₀-helix, I the wider π-helix; E/B are β-structure, T and S are turns and bends, and '-' is everything else. DSSP derives these from the pattern of main-chain N–H···O=C hydrogen bonds, not from the sequence.

  · SS3 is a coarse helix/strand/coil call (letters a/b/c) made by the P-SEA algorithm from inter-Cα distances and dihedrals. It is less detailed than DSSP but needs only Cα positions.

Summarize the fold with a handful of shape descriptors and a per-residue structural alphabet.

  · Radius of gyration (Rg) is the root-mean-square distance of Cα atoms from their centroid — a single number for overall size and compactness. A globular domain of N residues has Rg ≈ 2.2·N^0.38 Å; an extended or disordered chain has a much larger Rg. The Cα contact count is the number of residue pairs whose Cα atoms are within 8 Å and are more than four positions apart in sequence — a standard proxy for tertiary packing density. The bounding box is the smallest axis-aligned box enclosing all Cα atoms.

  · 3Di is Foldseek's structural alphabet. Each residue is assigned one of twenty discrete states based on how its Cα sits relative to its spatial (not sequential) neighbors. Aligning 3Di strings finds structural homologs roughly as well as full 3D superposition, but orders of magnitude faster.

  · Solvent-accessible surface area (SASA) is the area in Å² traced out by the centre of a 1.4 Å probe sphere (a water molecule) rolled over the protein's van der Waals surface (Shrake–Rupley / Lee–Richards construction). Buried residues have near-zero SASA; fully exposed residues can exceed 200 Å². The total SASA scales roughly with the number of surface residues.

Ask how reliable the model is.

  · For AlphaFold models, the B-factor field carries pLDDT — the model's own estimate of local accuracy on a 0–100 scale. Regions with pLDDT<50 should be treated as essentially unmodeled; they often correspond to intrinsically disordered segments.

  · For experimental (PDB) structures, the B-factor (temperature factor) quantifies the positional spread of each atom in the crystal — a combination of thermal vibration and static disorder — in units of Å². High B-factors mark flexible loops or poorly resolved regions; low B-factors mark the rigid, well-ordered core.

  · Predicted Aligned Error (PAE) is an AlphaFold confidence matrix: entry (i, j) is the expected error in the position of residue j, in ångströms, when the prediction is superimposed on the true structure at residue i. Low PAE within a block of residues means that block is internally rigid and well-predicted; high PAE between two blocks means their relative placement is uncertain even if each block individually is confident.

Place it in context: what it resembles, what it is annotated as, and how it looks.

  · Structural nearest neighbors (via Foldseek easy-search vs the PDB). Reported per hit: target PDB id, E-value, and alignment TM-score. A TM-score above ~0.5 is the conventional threshold for 'same fold'.

  · Functional annotations link the protein to curated databases. InterPro entries identify conserved domains and families by matching the sequence against member-database signatures (Pfam, PROSITE, CDD, …). Gene Ontology (GO) terms describe molecular function, biological process, and cellular component in a controlled vocabulary. CATH places the structure in a hierarchical fold classification (Class/Architecture/Topology/Homologous-superfamily). The organism is the source species.

  · The contact map is a binary N×N matrix image: pixel (i, j) is dark where Cα_i and Cα_j are within 8 Å and |i−j|>4. Because the |i−j|>4 filter removes local helical contacts, off-diagonal stripes parallel to the main diagonal indicate parallel β-sheets; stripes perpendicular to it indicate antiparallel β-sheets. The Ramachandran plot scatters every residue's (φ, ψ) pair against the sterically allowed regions. The PAE heatmap renders the predicted-aligned-error matrix.

  · Six rendered views show the 3D structure from the faces of a cube — i.e. along ±x, ±y, ±z. Rendering representation is drawn randomly per protein from cartoon (secondary-structure ribbons), sticks (backbone bonds), or molecular surface; coloring is either N→C rainbow (blue at the N-terminus through red at the C-terminus) or one color per chain.